Protein AF-A0A3C2ED26-F1 (afdb_monomer)

pLDDT: mean 73.92, std 21.31, range [21.86, 98.19]

Structure (mmCIF, N/CA/C/O backbone):
data_AF-A0A3C2ED26-F1
#
_entry.id   AF-A0A3C2ED26-F1
#
loop_
_atom_site.group_PDB
_atom_site.id
_atom_site.type_symbol
_atom_site.label_atom_id
_atom_site.label_alt_id
_atom_site.label_comp_id
_atom_site.label_asym_id
_atom_site.label_entity_id
_atom_site.label_seq_id
_atom_site.pdbx_PDB_ins_code
_atom_site.Cartn_x
_atom_site.Cartn_y
_atom_site.Cartn_z
_atom_site.occupancy
_atom_site.B_iso_or_equiv
_atom_site.auth_seq_id
_atom_site.auth_comp_id
_atom_site.auth_asym_id
_atom_site.auth_atom_id
_atom_site.pdbx_PDB_model_num
ATOM 1 N N . MET A 1 1 ? -32.376 10.620 25.857 1.00 79.06 1 MET A N 1
ATOM 2 C CA . MET A 1 1 ? -31.916 9.803 26.992 1.00 79.06 1 MET A CA 1
ATOM 3 C C . MET A 1 1 ? -33.120 9.172 27.647 1.00 79.06 1 MET A C 1
ATOM 5 O O . MET A 1 1 ? -34.203 9.745 27.589 1.00 79.06 1 MET A O 1
ATOM 9 N N . GLU A 1 2 ? -32.948 8.006 28.256 1.00 85.75 2 GLU A N 1
ATOM 10 C CA . GLU A 1 2 ? -34.010 7.330 29.004 1.00 85.75 2 GLU A CA 1
ATOM 11 C C . GLU A 1 2 ? -33.491 6.949 30.392 1.00 85.75 2 GLU A C 1
ATOM 13 O O . GLU A 1 2 ? -32.380 6.430 30.509 1.00 85.75 2 GLU A O 1
ATOM 18 N N . LEU A 1 3 ? -34.282 7.224 31.434 1.00 87.19 3 LEU A N 1
ATOM 19 C CA . LEU A 1 3 ? -33.998 6.784 32.798 1.00 87.19 3 LEU A CA 1
ATOM 20 C C . LEU A 1 3 ? -34.889 5.603 33.186 1.00 87.19 3 LEU A C 1
ATOM 22 O O . LEU A 1 3 ? -36.110 5.647 33.022 1.00 87.19 3 LEU A O 1
ATOM 26 N N . LEU A 1 4 ? -34.273 4.587 33.783 1.00 86.44 4 LEU A N 1
ATOM 27 C CA . LEU A 1 4 ? -34.936 3.441 34.396 1.00 86.44 4 LEU A CA 1
ATOM 28 C C . LEU A 1 4 ? -34.411 3.284 35.826 1.00 86.44 4 LEU A C 1
ATOM 30 O O . LEU A 1 4 ? -33.202 3.258 36.050 1.00 86.44 4 LEU A O 1
ATOM 34 N N . VAL A 1 5 ? -35.315 3.186 36.798 1.00 86.12 5 VAL A N 1
ATOM 35 C CA . VAL A 1 5 ? -34.969 2.981 38.208 1.00 86.12 5 VAL A CA 1
ATOM 36 C C . VAL A 1 5 ? -35.375 1.572 38.623 1.00 86.12 5 VAL A C 1
ATOM 38 O O . VAL A 1 5 ? -36.547 1.203 38.520 1.00 86.12 5 VAL A O 1
ATOM 41 N N . HIS A 1 6 ? -34.414 0.785 39.103 1.00 80.69 6 HIS A N 1
ATOM 42 C CA . HIS A 1 6 ? -34.619 -0.584 39.588 1.00 80.69 6 HIS A CA 1
ATOM 43 C C . HIS A 1 6 ? -34.542 -0.630 41.115 1.00 80.69 6 HIS A C 1
ATOM 45 O O . HIS A 1 6 ? -33.836 0.167 41.728 1.00 80.69 6 HIS A O 1
ATOM 51 N N . GLY A 1 7 ? -35.229 -1.594 41.732 1.00 73.12 7 GLY A N 1
ATOM 52 C CA . GLY A 1 7 ? -35.207 -1.765 43.188 1.00 73.12 7 GLY A CA 1
ATOM 53 C C . GLY A 1 7 ? -36.136 -0.806 43.936 1.00 73.12 7 GLY A C 1
ATOM 54 O O . GLY A 1 7 ? -35.997 -0.625 45.143 1.00 73.12 7 GLY A O 1
ATOM 55 N N . THR A 1 8 ? -37.095 -0.195 43.234 1.00 64.75 8 THR A N 1
ATOM 56 C CA . THR A 1 8 ? -38.159 0.593 43.871 1.00 64.75 8 THR A CA 1
ATOM 57 C C . THR A 1 8 ? -39.119 -0.333 44.621 1.00 64.75 8 THR A C 1
ATOM 59 O O . THR A 1 8 ? -39.186 -1.539 44.357 1.00 64.75 8 THR A O 1
ATOM 62 N N . LYS A 1 9 ? -39.953 0.227 45.505 1.00 60.31 9 LYS A N 1
ATOM 63 C CA . LYS A 1 9 ? -40.956 -0.538 46.277 1.00 60.31 9 LYS A CA 1
ATOM 64 C C . LYS A 1 9 ? -41.966 -1.293 45.390 1.00 60.31 9 LYS A C 1
ATOM 66 O O . LYS A 1 9 ? -42.620 -2.226 45.850 1.00 60.31 9 LYS A O 1
ATOM 71 N N . GLN A 1 10 ? -42.071 -0.913 44.113 1.00 56.66 10 GLN A N 1
ATOM 72 C CA . GLN A 1 10 ? -42.941 -1.513 43.093 1.00 56.66 10 GLN A CA 1
ATOM 73 C C . GLN A 1 10 ? -42.178 -2.371 42.057 1.00 56.66 10 GLN A C 1
ATOM 75 O O . GLN A 1 10 ? -42.795 -2.919 41.149 1.00 56.66 10 GLN A O 1
ATOM 80 N N . GLY A 1 11 ? -40.856 -2.536 42.195 1.00 62.28 11 GLY A N 1
ATOM 81 C CA . GLY A 1 11 ? -40.002 -3.291 41.271 1.00 62.28 11 GLY A CA 1
ATOM 82 C C . GLY A 1 11 ? -39.121 -2.378 40.419 1.00 62.28 11 GLY A C 1
ATOM 83 O O . GLY A 1 11 ? -37.964 -2.140 40.771 1.00 62.28 11 GLY A O 1
ATOM 84 N N . TYR A 1 12 ? -39.658 -1.875 39.305 1.00 61.28 12 TYR A N 1
ATOM 85 C CA . TYR A 1 12 ? -38.988 -0.905 38.431 1.00 61.28 12 TYR A CA 1
ATOM 86 C C . TYR A 1 12 ? -39.917 0.260 38.059 1.00 61.28 12 TYR A C 1
ATOM 88 O O . TYR A 1 12 ? -41.139 0.115 38.088 1.00 61.28 12 TYR A O 1
ATOM 96 N N . LYS A 1 13 ? -39.338 1.423 37.740 1.00 63.59 13 LYS A N 1
ATOM 97 C CA . LYS A 1 13 ? -40.044 2.626 37.260 1.00 63.59 13 LYS A CA 1
ATOM 98 C C . LYS A 1 13 ? -39.281 3.263 36.101 1.00 63.59 13 LYS A C 1
ATOM 100 O O . LYS A 1 13 ? -38.066 3.414 36.183 1.00 63.59 13 LYS A O 1
ATOM 105 N N . SER A 1 14 ? -39.997 3.641 35.050 1.00 58.62 14 SER A N 1
ATOM 106 C CA . SER A 1 14 ? -39.459 4.008 33.735 1.00 58.62 14 SER A CA 1
ATOM 107 C C . SER A 1 14 ? -39.860 5.422 33.298 1.00 58.62 14 SER A C 1
ATOM 109 O O . SER A 1 14 ? -40.992 5.860 33.505 1.00 58.62 14 SER A O 1
ATOM 111 N N . SER A 1 15 ? -38.921 6.104 32.641 1.00 55.31 15 SER A N 1
ATOM 112 C CA . SER A 1 15 ? -39.171 7.076 31.566 1.00 55.31 15 SER A CA 1
ATOM 113 C C . SER A 1 15 ? -40.107 8.248 31.899 1.00 55.31 15 SER A C 1
ATOM 115 O O . SER A 1 15 ? -40.948 8.620 31.085 1.00 55.31 15 SER A O 1
ATOM 117 N N . PHE A 1 16 ? -39.942 8.846 33.088 1.00 55.75 16 PHE A N 1
ATOM 118 C CA . PHE A 1 16 ? -40.611 10.076 33.570 1.00 55.75 16 PHE A CA 1
ATOM 119 C C . PHE A 1 16 ? -42.154 10.045 33.639 1.00 55.75 16 PHE A C 1
ATOM 121 O O . PHE A 1 16 ? -42.770 10.978 34.148 1.00 55.75 16 PHE A O 1
ATOM 128 N N . ILE A 1 17 ? -42.790 8.967 33.178 1.00 50.09 17 ILE A N 1
ATOM 129 C CA . ILE A 1 17 ? -44.240 8.772 33.148 1.00 50.09 17 ILE A CA 1
ATOM 130 C C . ILE A 1 17 ? -44.528 7.357 33.668 1.00 50.09 17 ILE A C 1
ATOM 132 O O . ILE A 1 17 ? -44.197 6.379 32.983 1.00 50.09 17 ILE A O 1
ATOM 136 N N . PRO A 1 18 ? -45.156 7.210 34.853 1.00 48.19 18 PRO A N 1
ATOM 137 C CA . PRO A 1 18 ? -45.509 5.905 35.397 1.00 48.19 18 PRO A CA 1
ATOM 138 C C . PRO A 1 18 ? -46.312 5.049 34.408 1.00 48.19 18 PRO A C 1
ATOM 140 O O . PRO A 1 18 ? -47.251 5.529 33.772 1.00 48.19 18 PRO A O 1
ATOM 143 N N . ASN A 1 19 ? -45.986 3.754 34.351 1.00 51.16 19 ASN A N 1
ATOM 144 C CA . ASN A 1 19 ? -46.595 2.731 33.483 1.00 51.16 19 ASN A CA 1
ATOM 145 C C . ASN A 1 19 ? -46.219 2.784 31.985 1.00 51.16 19 ASN A C 1
ATOM 147 O O . ASN A 1 19 ? -46.790 2.032 31.195 1.00 51.16 19 ASN A O 1
ATOM 151 N N . SER A 1 20 ? -45.239 3.599 31.582 1.00 59.41 20 SER A N 1
ATOM 152 C CA . SER A 1 20 ? -44.603 3.466 30.262 1.00 59.41 20 SER A CA 1
ATOM 153 C C . SER A 1 20 ? -43.689 2.227 30.210 1.00 59.41 20 SER A C 1
ATOM 155 O O . SER A 1 20 ? -42.958 1.948 31.160 1.00 59.41 20 SER A O 1
ATOM 157 N N . GLN A 1 21 ? -43.721 1.455 29.118 1.00 67.75 21 GLN A N 1
ATOM 158 C CA . GLN A 1 21 ? -42.779 0.340 28.916 1.00 67.75 21 GLN A CA 1
ATOM 159 C C . GLN A 1 21 ? -41.407 0.894 28.487 1.00 67.75 21 GLN A C 1
ATOM 161 O O . GLN A 1 21 ? -41.372 1.670 27.529 1.00 67.75 21 GLN A O 1
ATOM 166 N N . PRO A 1 22 ? -40.298 0.532 29.159 1.00 74.00 22 PRO A N 1
ATOM 167 C CA . PRO A 1 22 ? -38.971 1.039 28.814 1.00 74.00 22 PRO A CA 1
ATOM 168 C C . PRO A 1 22 ? -38.403 0.386 27.546 1.00 74.00 22 PRO A C 1
ATOM 170 O O . PRO A 1 22 ? -38.762 -0.741 27.197 1.00 74.00 22 PRO A O 1
ATOM 173 N N . THR A 1 23 ? -37.465 1.060 26.873 1.00 74.38 23 THR A N 1
ATOM 174 C CA . THR A 1 23 ? -36.788 0.514 25.676 1.00 74.38 23 THR A CA 1
ATOM 175 C C . THR A 1 23 ? -35.684 -0.496 26.004 1.00 74.38 23 THR A C 1
ATOM 177 O O . THR A 1 23 ? -35.205 -1.207 25.116 1.00 74.38 23 THR A O 1
ATOM 180 N N . PHE A 1 24 ? -35.295 -0.595 27.277 1.00 78.88 24 PHE A N 1
ATOM 181 C CA . PHE A 1 24 ? -34.310 -1.533 27.808 1.00 78.88 24 PHE A CA 1
ATOM 182 C C . PHE A 1 24 ? -34.762 -2.074 29.172 1.00 78.88 24 PHE A C 1
ATOM 184 O O . PHE A 1 24 ? -35.599 -1.478 29.844 1.00 78.88 24 PHE A O 1
ATOM 191 N N . SER A 1 25 ? -34.204 -3.204 29.609 1.00 75.50 25 SER A N 1
ATOM 192 C CA . SER A 1 25 ? -34.416 -3.695 30.973 1.00 75.50 25 SER A CA 1
ATOM 193 C C . SER A 1 25 ? -33.245 -4.564 31.419 1.00 75.50 25 SER A C 1
ATOM 195 O O . SER A 1 25 ? -32.959 -5.598 30.814 1.00 75.50 25 SER A O 1
ATOM 197 N N . LEU A 1 26 ? -32.552 -4.129 32.472 1.00 82.06 26 LEU A N 1
ATOM 198 C CA . LEU A 1 26 ? -31.507 -4.918 33.119 1.00 82.06 26 LEU A CA 1
ATOM 199 C C . LEU A 1 26 ? -32.127 -6.038 33.965 1.00 82.06 26 LEU A C 1
ATOM 201 O O . LEU A 1 26 ? -33.113 -5.826 34.674 1.00 82.06 26 LEU A O 1
ATOM 205 N N . GLY A 1 27 ? -31.525 -7.226 33.901 1.00 76.00 27 GLY A N 1
ATOM 206 C CA . GLY A 1 27 ? -31.921 -8.366 34.727 1.00 76.00 27 GLY A CA 1
ATOM 207 C C . GLY A 1 27 ? -31.607 -8.163 36.213 1.00 76.00 27 GLY A C 1
ATOM 208 O O . GLY A 1 27 ? -30.830 -7.287 36.589 1.00 76.00 27 GLY A O 1
ATOM 209 N N . ASP A 1 28 ? -32.191 -9.005 37.069 1.00 81.12 28 ASP A N 1
ATOM 210 C CA . ASP A 1 28 ? -31.906 -8.977 38.505 1.00 81.12 28 ASP A CA 1
ATOM 211 C C . ASP A 1 28 ? -30.434 -9.327 38.776 1.00 81.12 28 ASP A C 1
ATOM 213 O O . ASP A 1 28 ? -29.960 -10.415 38.439 1.00 81.12 28 ASP A O 1
ATOM 217 N N . ILE A 1 29 ? -29.718 -8.380 39.384 1.00 87.38 29 ILE A N 1
ATOM 218 C CA . ILE A 1 29 ? -28.292 -8.479 39.705 1.00 87.38 29 ILE A CA 1
ATOM 219 C C . ILE A 1 29 ? -28.041 -8.877 41.166 1.00 87.38 29 ILE A C 1
ATOM 221 O O . ILE A 1 29 ? -26.917 -8.790 41.646 1.00 87.38 29 ILE A O 1
ATOM 225 N N . ARG A 1 30 ? -29.055 -9.306 41.923 1.00 84.50 30 ARG A N 1
ATOM 226 C CA . ARG A 1 30 ? -28.852 -9.819 43.289 1.00 84.50 30 ARG A CA 1
ATOM 227 C C . ARG A 1 30 ? -28.331 -11.257 43.243 1.00 84.50 30 ARG A C 1
ATOM 229 O O . ARG A 1 30 ? -28.852 -12.084 42.501 1.00 84.50 30 ARG A O 1
ATOM 236 N N . ASN A 1 31 ? -27.331 -11.578 44.066 1.00 84.50 31 ASN A N 1
ATOM 237 C CA . ASN A 1 31 ? -26.823 -12.953 44.199 1.00 84.50 31 ASN A CA 1
ATOM 238 C C . ASN A 1 31 ? -27.586 -13.797 45.250 1.00 84.50 31 ASN A C 1
ATOM 240 O O . ASN A 1 31 ? -27.340 -14.994 45.364 1.00 84.50 31 ASN A O 1
ATOM 244 N N . GLY A 1 32 ? -28.509 -13.186 46.005 1.00 79.56 32 GLY A N 1
ATOM 245 C CA . GLY A 1 32 ? -29.297 -13.836 47.062 1.00 79.56 32 GLY A CA 1
ATOM 246 C C . GLY A 1 32 ? -28.623 -13.899 48.441 1.00 79.56 32 GLY A C 1
ATOM 247 O O . GLY A 1 32 ? -29.218 -14.430 49.375 1.00 79.56 32 GLY A O 1
ATOM 248 N N . VAL A 1 33 ? -27.412 -13.356 48.596 1.00 84.00 33 VAL A N 1
ATOM 249 C CA . VAL A 1 33 ? -26.673 -13.328 49.866 1.00 84.00 33 VAL A CA 1
ATOM 250 C C . VAL A 1 33 ? -27.074 -12.102 50.689 1.00 84.00 33 VAL A C 1
ATOM 252 O O . VAL A 1 33 ? -26.846 -10.964 50.282 1.00 84.00 33 VAL A O 1
ATOM 255 N N . ASN A 1 34 ? -27.599 -12.329 51.895 1.00 84.25 34 ASN A N 1
ATOM 256 C CA . ASN A 1 34 ? -27.733 -11.276 52.902 1.00 84.25 34 ASN A CA 1
ATOM 257 C C . ASN A 1 34 ? -26.369 -11.025 53.564 1.00 84.25 34 ASN A C 1
ATOM 259 O O . ASN A 1 34 ? -25.867 -11.868 54.306 1.00 84.25 34 ASN A O 1
ATOM 263 N N . ASN A 1 35 ? -25.774 -9.862 53.304 1.00 86.00 35 ASN A N 1
ATOM 264 C CA . ASN A 1 35 ? -24.544 -9.394 53.944 1.00 86.00 35 ASN A CA 1
ATOM 265 C C . ASN A 1 35 ? -24.679 -7.893 54.226 1.00 86.00 35 ASN A C 1
ATOM 267 O O . ASN A 1 35 ? -25.059 -7.118 53.350 1.00 86.00 35 ASN A O 1
ATOM 271 N N . GLU A 1 36 ? -24.385 -7.485 55.459 1.00 88.56 36 GLU A N 1
ATOM 272 C CA . GLU A 1 36 ? -24.580 -6.106 55.918 1.00 88.56 36 GLU A CA 1
ATOM 273 C C . GLU A 1 36 ? -23.377 -5.196 55.639 1.00 88.56 36 GLU A C 1
ATOM 275 O O . GLU A 1 36 ? -23.533 -3.982 55.528 1.00 88.56 36 GLU A O 1
ATOM 280 N N . ASN A 1 37 ? -22.178 -5.764 55.487 1.00 92.62 37 ASN A N 1
ATOM 281 C CA . ASN A 1 37 ? -20.938 -4.995 55.341 1.00 92.62 37 ASN A CA 1
ATOM 282 C C . ASN A 1 37 ? -20.910 -4.063 54.103 1.00 92.62 37 ASN A C 1
ATOM 284 O O . ASN A 1 37 ? -20.360 -2.966 54.217 1.00 92.62 37 ASN A O 1
ATOM 288 N N . PRO A 1 38 ? -21.505 -4.416 52.940 1.00 93.06 38 PRO A N 1
ATOM 289 C CA . PRO A 1 38 ? -21.563 -3.522 51.781 1.00 93.06 38 PRO A CA 1
ATOM 290 C C . PRO A 1 38 ? -22.686 -2.470 51.827 1.00 93.06 38 PRO A C 1
ATOM 292 O O . PRO A 1 38 ? -22.859 -1.746 50.849 1.00 93.06 38 PRO A O 1
ATOM 295 N N . LEU A 1 39 ? -23.480 -2.367 52.901 1.00 92.75 39 LEU A N 1
ATOM 296 C CA . LEU A 1 39 ? -24.595 -1.411 52.968 1.00 92.75 39 LEU A CA 1
ATOM 297 C C . LEU A 1 39 ? -24.122 0.050 52.865 1.00 92.75 39 LEU A C 1
ATOM 299 O O . LEU A 1 39 ? -23.094 0.443 53.420 1.00 92.75 39 LEU A O 1
ATOM 303 N N . GLY A 1 40 ? -24.878 0.857 52.119 1.00 91.38 40 GLY A N 1
ATOM 304 C CA . GLY A 1 40 ? -24.527 2.239 51.783 1.00 91.38 40 GLY A CA 1
ATOM 305 C C . GLY A 1 40 ? -23.364 2.369 50.791 1.00 91.38 40 GLY A C 1
ATOM 306 O O . GLY A 1 40 ? -23.010 3.483 50.407 1.00 91.38 40 GLY A O 1
ATOM 307 N N . LYS A 1 41 ? -22.751 1.260 50.351 1.00 95.56 41 LYS A N 1
ATOM 308 C CA . LYS A 1 41 ? -21.740 1.266 49.286 1.00 95.56 41 LYS A CA 1
ATOM 309 C C . LYS A 1 41 ? -22.414 1.215 47.920 1.00 95.56 41 LYS A C 1
ATOM 311 O O . LYS A 1 41 ? -23.572 0.819 47.793 1.00 95.56 41 LYS A O 1
ATOM 316 N N . SER A 1 42 ? -21.690 1.652 46.894 1.00 95.62 42 SER A N 1
ATOM 317 C CA . SER A 1 42 ? -22.198 1.729 45.524 1.00 95.62 42 SER A CA 1
ATOM 318 C C . SER A 1 42 ? -21.279 1.015 44.538 1.00 95.62 42 SER A C 1
ATOM 320 O O . SER A 1 42 ? -20.085 0.870 44.789 1.00 95.62 42 SER A O 1
ATOM 322 N N . ALA A 1 43 ? -21.853 0.594 43.416 1.00 97.12 43 ALA A N 1
ATOM 323 C CA . ALA A 1 43 ? -21.152 0.054 42.258 1.00 97.12 43 ALA A CA 1
ATOM 324 C C . ALA A 1 43 ? -21.674 0.755 41.001 1.00 97.12 43 ALA A C 1
ATOM 326 O O . ALA A 1 43 ? -22.885 0.914 40.845 1.00 97.12 43 ALA A O 1
ATOM 327 N N . TYR A 1 44 ? -20.781 1.155 40.102 1.00 98.19 44 TYR A N 1
ATOM 328 C CA . TYR A 1 44 ? -21.161 1.628 38.771 1.00 98.19 44 TYR A CA 1
ATOM 329 C C . TYR A 1 44 ? -21.149 0.458 37.792 1.00 98.19 44 TYR A C 1
ATOM 331 O O . TYR A 1 44 ? -20.669 -0.629 38.115 1.00 98.19 44 TYR A O 1
ATOM 339 N N . SER A 1 45 ? -21.683 0.651 36.591 1.00 96.75 45 SER A N 1
ATOM 340 C CA . SER A 1 45 ? -21.669 -0.382 35.562 1.00 96.75 45 SER A CA 1
ATOM 341 C C . SER A 1 45 ? -22.042 0.124 34.177 1.00 96.75 45 SER A C 1
ATOM 343 O O . SER A 1 45 ? -22.666 1.179 34.042 1.00 96.75 45 SER A O 1
ATOM 345 N N . ILE A 1 46 ? -21.716 -0.691 33.174 1.00 95.62 46 ILE A N 1
ATOM 346 C CA . ILE A 1 46 ? -22.208 -0.572 31.798 1.00 95.62 46 ILE A CA 1
ATOM 347 C C . ILE A 1 46 ? -22.767 -1.901 31.285 1.00 95.62 46 ILE A C 1
ATOM 349 O O . ILE A 1 46 ? -22.231 -2.970 31.581 1.00 95.62 46 ILE A O 1
ATOM 353 N N . ALA A 1 47 ? -23.820 -1.819 30.479 1.00 93.75 47 ALA A N 1
ATOM 354 C CA . ALA A 1 47 ? -24.340 -2.890 29.631 1.00 93.75 47 ALA A CA 1
ATOM 355 C C . ALA A 1 47 ? -24.710 -2.311 28.255 1.00 93.75 47 ALA A C 1
ATOM 357 O O . ALA A 1 47 ? -24.949 -1.108 28.140 1.00 93.75 47 ALA A O 1
ATOM 358 N N . PHE A 1 48 ? -24.799 -3.143 27.217 1.00 91.19 48 PHE A N 1
ATOM 359 C CA . PHE A 1 48 ? -25.175 -2.709 25.869 1.00 91.19 48 PHE A CA 1
ATOM 360 C C . PHE A 1 48 ? -26.519 -3.307 25.457 1.00 91.19 48 PHE A C 1
ATOM 362 O O . PHE A 1 48 ? -26.699 -4.526 25.460 1.00 91.19 48 PHE A O 1
ATOM 369 N N . PHE A 1 49 ? -27.453 -2.443 25.068 1.00 85.06 49 PHE A N 1
ATOM 370 C CA . PHE A 1 49 ? -28.814 -2.798 24.661 1.00 85.06 49 PHE A CA 1
ATOM 371 C C . PHE A 1 49 ? -29.181 -2.051 23.381 1.00 85.06 49 PHE A C 1
ATOM 373 O O . PHE A 1 49 ? -28.903 -0.863 23.270 1.00 85.06 49 PHE A O 1
ATOM 380 N N . ASN A 1 50 ? -29.837 -2.731 22.435 1.00 79.00 50 ASN A N 1
ATOM 381 C CA . ASN A 1 50 ? -30.546 -2.120 21.299 1.00 79.00 50 ASN A CA 1
ATOM 382 C C . ASN A 1 50 ? -29.766 -1.033 20.520 1.00 79.00 50 ASN A C 1
ATOM 384 O O . ASN A 1 50 ? -30.347 -0.045 20.079 1.00 79.00 50 ASN A O 1
ATOM 388 N N . GLY A 1 51 ? -28.449 -1.205 20.344 1.00 78.56 51 GLY A N 1
ATOM 389 C CA . GLY A 1 51 ? -27.603 -0.210 19.673 1.00 78.56 51 GLY A CA 1
ATOM 390 C C . GLY A 1 51 ? -27.313 1.034 20.524 1.00 78.56 51 GLY A C 1
ATOM 391 O O . GLY A 1 51 ? -27.249 2.142 19.997 1.00 78.56 51 GLY A O 1
ATOM 392 N N . GLY A 1 52 ? -27.146 0.870 21.837 1.00 87.25 52 GLY A N 1
ATOM 393 C CA . GLY A 1 52 ? -26.760 1.916 22.785 1.00 87.25 52 GLY A CA 1
ATOM 394 C C . GLY A 1 52 ? -26.209 1.346 24.096 1.00 87.25 52 GLY A C 1
ATOM 395 O O . GLY A 1 52 ? -26.075 0.130 24.257 1.00 87.25 52 GLY A O 1
ATOM 396 N N . ILE A 1 53 ? -25.866 2.235 25.027 1.00 91.44 53 ILE A N 1
ATOM 397 C CA . ILE A 1 53 ? -25.233 1.907 26.313 1.00 91.44 53 ILE A CA 1
ATOM 398 C C . ILE A 1 53 ? -26.199 2.236 27.448 1.00 91.44 53 ILE A C 1
ATOM 400 O O . ILE A 1 53 ? -26.789 3.314 27.469 1.00 91.44 53 ILE A O 1
ATOM 404 N N . VAL A 1 54 ? -26.309 1.324 28.410 1.00 93.56 54 VAL A N 1
ATOM 405 C CA . VAL A 1 54 ? -26.973 1.530 29.698 1.00 93.56 54 VAL A CA 1
ATOM 406 C C . VAL A 1 54 ? -25.897 1.709 30.767 1.00 93.56 54 VAL A C 1
ATOM 408 O O . VAL A 1 54 ? -25.204 0.754 31.114 1.00 93.56 54 VAL A O 1
ATOM 411 N N . TYR A 1 55 ? -25.766 2.920 31.300 1.00 96.00 55 TYR A N 1
ATOM 412 C CA . TYR A 1 55 ? -24.893 3.253 32.426 1.00 96.00 55 TYR A CA 1
ATOM 413 C C . TYR A 1 55 ? -25.693 3.176 33.724 1.00 96.00 55 TYR A C 1
ATOM 415 O O . TYR A 1 55 ? -26.719 3.839 33.830 1.00 96.00 55 TYR A O 1
ATOM 423 N N . THR A 1 56 ? -25.271 2.386 34.713 1.00 96.19 56 THR A N 1
ATOM 424 C CA . THR A 1 56 ? -26.068 2.187 35.943 1.00 96.19 56 THR A CA 1
ATOM 425 C C . THR A 1 56 ? -25.244 2.330 37.210 1.00 96.19 56 THR A C 1
ATOM 427 O O . THR A 1 56 ? -24.214 1.668 37.350 1.00 96.19 56 THR A O 1
ATOM 430 N N . LYS A 1 57 ? -25.729 3.140 38.160 1.00 97.12 57 LYS A N 1
ATOM 431 C CA . LYS A 1 57 ? -25.219 3.199 39.536 1.00 97.12 57 LYS A CA 1
ATOM 432 C C . LYS A 1 57 ? -26.162 2.438 40.465 1.00 97.12 57 LYS A C 1
ATOM 434 O O . LYS A 1 57 ? -27.307 2.843 40.659 1.00 97.12 57 LYS A O 1
ATOM 439 N N . TYR A 1 58 ? -25.652 1.366 41.059 1.00 95.06 58 TYR A N 1
ATOM 440 C CA . TYR A 1 58 ? -26.270 0.622 42.152 1.00 95.06 58 TYR A CA 1
ATOM 441 C C . TYR A 1 58 ? -25.834 1.202 43.497 1.00 95.06 58 TYR A C 1
ATOM 443 O O . TYR A 1 58 ? -24.649 1.476 43.684 1.00 95.06 58 TYR A O 1
ATOM 451 N N . THR A 1 59 ? -26.746 1.284 44.463 1.00 94.88 59 THR A N 1
ATOM 452 C CA . THR A 1 59 ? -26.437 1.534 45.879 1.00 94.88 59 THR A CA 1
ATOM 453 C C . THR A 1 59 ? -27.059 0.431 46.730 1.00 94.88 59 THR A C 1
ATOM 455 O O . THR A 1 59 ? -28.249 0.142 46.602 1.00 94.88 59 THR A O 1
ATOM 458 N N . ILE A 1 60 ? -26.251 -0.215 47.574 1.00 93.38 60 ILE A N 1
ATOM 459 C CA . ILE A 1 60 ? -26.649 -1.380 48.372 1.00 93.38 60 ILE A CA 1
ATOM 460 C C . ILE A 1 60 ? -27.412 -0.935 49.626 1.00 93.38 60 ILE A C 1
ATOM 462 O O . ILE A 1 60 ? -26.940 -0.097 50.394 1.00 93.38 60 ILE A O 1
ATOM 466 N N . ILE A 1 61 ? -28.586 -1.524 49.843 1.00 90.06 61 ILE A N 1
ATOM 467 C CA . ILE A 1 61 ? -29.584 -1.133 50.855 1.00 90.06 61 ILE A CA 1
ATOM 468 C C . ILE A 1 61 ? -30.317 -2.373 51.394 1.00 90.06 61 ILE A C 1
ATOM 470 O O . ILE A 1 61 ? -30.160 -3.468 50.853 1.00 90.06 61 ILE A O 1
ATOM 474 N N . ARG A 1 62 ? -31.150 -2.220 52.430 1.00 86.12 62 ARG A N 1
ATOM 475 C CA . ARG A 1 62 ? -32.133 -3.241 52.842 1.00 86.12 62 ARG A CA 1
ATOM 476 C C . ARG A 1 62 ? -33.553 -2.855 52.444 1.00 86.12 62 ARG A C 1
ATOM 478 O O . ARG A 1 62 ? -33.932 -1.689 52.555 1.00 86.12 62 ARG A O 1
ATOM 485 N N . ASP A 1 63 ? -34.350 -3.856 52.085 1.00 76.69 63 ASP A N 1
ATOM 486 C CA . ASP A 1 63 ? -35.812 -3.761 52.032 1.00 76.69 63 ASP A CA 1
ATOM 487 C C . ASP A 1 63 ? -36.390 -4.311 53.348 1.00 76.69 63 ASP A C 1
ATOM 489 O O . ASP A 1 63 ? -36.354 -5.516 53.607 1.00 76.69 63 ASP A O 1
ATOM 493 N N . THR A 1 64 ? -36.899 -3.425 54.207 1.00 71.12 64 THR A N 1
ATOM 494 C CA . THR A 1 64 ? -37.438 -3.803 55.527 1.00 71.12 64 THR A CA 1
ATOM 495 C C . THR A 1 64 ? -38.770 -4.545 55.432 1.00 71.12 64 THR A C 1
ATOM 497 O O . THR A 1 64 ? -39.068 -5.377 56.289 1.00 71.12 64 THR A O 1
ATOM 500 N N . LEU A 1 65 ? -39.538 -4.323 54.360 1.00 65.50 65 LEU A N 1
ATOM 501 C CA . LEU A 1 65 ? -40.826 -4.976 54.119 1.00 65.50 65 LEU A CA 1
ATOM 502 C C . LEU A 1 65 ? -40.645 -6.395 53.563 1.00 65.50 65 LEU A C 1
ATOM 504 O O . LEU A 1 65 ? -41.482 -7.265 53.802 1.00 65.50 65 LEU A O 1
ATOM 508 N N . ARG A 1 66 ? -39.528 -6.666 52.878 1.00 63.44 66 ARG A N 1
ATOM 509 C CA . ARG A 1 66 ? -39.130 -8.012 52.424 1.00 63.44 66 ARG A CA 1
ATOM 510 C C . ARG A 1 66 ? -38.125 -8.661 53.377 1.00 63.44 66 ARG A C 1
ATOM 512 O O . ARG A 1 66 ? -37.048 -9.093 52.974 1.00 63.44 66 ARG A O 1
ATOM 519 N N . ALA A 1 67 ? -38.517 -8.750 54.650 1.00 67.44 67 ALA A N 1
ATOM 520 C CA . ALA A 1 67 ? -37.792 -9.452 55.715 1.00 67.44 67 ALA A CA 1
ATOM 521 C C . ALA A 1 67 ? -36.325 -8.999 55.905 1.00 67.44 67 ALA A C 1
ATOM 523 O O . ALA A 1 67 ? -35.446 -9.823 56.151 1.00 67.44 67 ALA A O 1
ATOM 524 N N . TYR A 1 68 ? -36.067 -7.688 55.798 1.00 74.88 68 TYR A N 1
ATOM 525 C CA . TYR A 1 68 ? -34.737 -7.067 55.930 1.00 74.88 68 TYR A CA 1
ATOM 526 C C . TYR A 1 68 ? -33.676 -7.592 54.943 1.00 74.88 68 TYR A C 1
ATOM 528 O O . TYR A 1 68 ? -32.476 -7.445 55.188 1.00 74.88 68 TYR A O 1
ATOM 536 N N . ALA A 1 69 ? -34.097 -8.183 53.819 1.00 78.31 69 ALA A N 1
ATOM 537 C CA . ALA A 1 69 ? -33.187 -8.720 52.815 1.00 78.31 69 ALA A CA 1
ATOM 538 C C . ALA A 1 69 ? -32.275 -7.632 52.222 1.00 78.31 69 ALA A C 1
ATOM 540 O O . ALA A 1 69 ? -32.714 -6.508 51.948 1.00 78.31 69 ALA A O 1
ATOM 541 N N . THR A 1 70 ? -31.009 -7.982 51.978 1.00 84.88 70 THR A N 1
ATOM 542 C CA . THR A 1 70 ? -30.079 -7.102 51.269 1.00 84.88 70 THR A CA 1
ATOM 543 C C . THR A 1 70 ? -30.488 -7.007 49.799 1.00 84.88 70 THR A C 1
ATOM 545 O O . THR A 1 70 ? -30.756 -8.003 49.124 1.00 84.88 70 THR A O 1
ATOM 548 N N . GLY A 1 71 ? -30.535 -5.784 49.288 1.00 85.12 71 GLY A N 1
ATOM 549 C CA . GLY A 1 71 ? -30.880 -5.466 47.914 1.00 85.12 71 GLY A CA 1
ATOM 550 C C . GLY A 1 71 ? -30.106 -4.252 47.421 1.00 85.12 71 GLY A C 1
ATOM 551 O O . GLY A 1 71 ? -29.064 -3.881 47.961 1.00 85.12 71 GLY A O 1
ATOM 552 N N . ASN A 1 72 ? -30.621 -3.628 46.371 1.00 88.50 72 ASN A N 1
ATOM 553 C CA . ASN A 1 72 ? -30.081 -2.396 45.821 1.00 88.50 72 ASN A CA 1
ATOM 554 C C . ASN A 1 72 ? -31.221 -1.502 45.326 1.00 88.50 72 ASN A C 1
ATOM 556 O O . ASN A 1 72 ? -32.277 -2.005 44.948 1.00 88.50 72 ASN A O 1
ATOM 560 N N . ILE A 1 73 ? -30.974 -0.195 45.324 1.00 89.12 73 ILE A N 1
ATOM 561 C CA . ILE A 1 73 ? -31.635 0.758 44.430 1.00 89.12 73 ILE A CA 1
ATOM 562 C C . ILE A 1 73 ? -30.653 1.025 43.285 1.00 89.12 73 ILE A C 1
ATOM 564 O O . ILE A 1 73 ? -29.444 1.110 43.524 1.00 89.12 73 ILE A O 1
ATOM 568 N N . ALA A 1 74 ? -31.138 1.125 42.050 1.00 91.56 74 ALA A N 1
ATOM 569 C CA . ALA A 1 74 ? -30.292 1.372 40.888 1.00 91.56 74 ALA A CA 1
ATOM 570 C C . ALA A 1 74 ? -30.876 2.456 39.989 1.00 91.56 74 ALA A C 1
ATOM 572 O O . ALA A 1 74 ? -32.048 2.382 39.623 1.00 91.56 74 ALA A O 1
ATOM 573 N N . PHE A 1 75 ? -30.041 3.413 39.595 1.00 93.19 75 PHE A N 1
ATOM 574 C CA . PHE A 1 75 ? -30.373 4.436 38.607 1.00 93.19 75 PHE A CA 1
ATOM 575 C C . PHE A 1 75 ? -29.643 4.110 37.310 1.00 93.19 75 PHE A C 1
ATOM 577 O O . PHE A 1 75 ? -28.412 4.048 37.309 1.00 93.19 75 PHE A O 1
ATOM 584 N N . SER A 1 76 ? -30.400 3.892 36.236 1.00 93.25 76 SER A N 1
ATOM 585 C CA . SER A 1 76 ? -29.903 3.471 34.926 1.00 93.25 76 SER A CA 1
ATOM 586 C C . SER A 1 76 ? -30.199 4.540 33.875 1.00 93.25 76 SER A C 1
ATOM 588 O O . SER A 1 76 ? -31.356 4.908 33.681 1.00 93.25 76 SER A O 1
ATOM 590 N N . LEU A 1 77 ? -29.167 5.003 33.174 1.00 93.00 77 LEU A N 1
ATOM 591 C CA . LEU A 1 77 ? -29.224 5.951 32.062 1.00 93.00 77 LEU A CA 1
ATOM 592 C C . LEU A 1 77 ? -28.931 5.225 30.747 1.00 93.00 77 LEU A C 1
ATOM 594 O O . LEU A 1 77 ? -27.824 4.719 30.561 1.00 93.00 77 LEU A O 1
ATOM 598 N N . PHE A 1 78 ? -29.881 5.228 29.814 1.00 91.62 78 PHE A N 1
ATOM 599 C CA . PHE A 1 78 ? -29.661 4.763 28.447 1.00 91.62 78 PHE A CA 1
ATOM 600 C C . PHE A 1 78 ? -29.361 5.919 27.485 1.00 91.62 78 PHE A C 1
ATOM 602 O O . PHE A 1 78 ? -30.108 6.903 27.409 1.00 91.62 78 PHE A O 1
ATOM 609 N N . LEU A 1 79 ? -28.281 5.751 26.716 1.00 90.06 79 LEU A N 1
ATOM 610 C CA . LEU A 1 79 ? -27.878 6.613 25.606 1.00 90.06 79 LEU A CA 1
ATOM 611 C C . LEU A 1 79 ? -27.724 5.769 24.322 1.00 90.06 79 LEU A C 1
ATOM 613 O O . LEU A 1 79 ? -26.926 4.824 24.312 1.00 90.06 79 LEU A O 1
ATOM 617 N N . PRO A 1 80 ? -28.439 6.098 23.226 1.00 88.00 80 PRO A N 1
ATOM 618 C CA . PRO A 1 80 ? -28.212 5.502 21.906 1.00 88.00 80 PRO A CA 1
ATOM 619 C C . PRO A 1 80 ? -26.755 5.649 21.447 1.00 88.00 80 PRO A C 1
ATOM 621 O O . PRO A 1 80 ? -26.100 6.635 21.780 1.00 88.00 80 PRO A O 1
ATOM 624 N N . ALA A 1 81 ? -26.237 4.720 20.636 1.00 82.81 81 ALA A N 1
ATOM 625 C CA . ALA A 1 81 ? -24.816 4.700 20.266 1.00 82.81 81 ALA A CA 1
ATOM 626 C C . ALA A 1 81 ? -24.324 5.995 19.590 1.00 82.81 81 ALA A C 1
ATOM 628 O O . ALA A 1 81 ? -23.152 6.331 19.735 1.00 82.81 81 ALA A O 1
ATOM 629 N N . ASN A 1 82 ? -25.199 6.746 18.909 1.00 84.19 82 ASN A N 1
ATOM 630 C CA . ASN A 1 82 ? -24.889 8.033 18.274 1.00 84.19 82 ASN A CA 1
ATOM 631 C C . ASN A 1 82 ? -25.054 9.271 19.186 1.00 84.19 82 ASN A C 1
ATOM 633 O O . ASN A 1 82 ? -24.861 10.388 18.706 1.00 84.19 82 ASN A O 1
ATOM 637 N N . ARG A 1 83 ? -25.408 9.106 20.468 1.00 88.31 83 ARG A N 1
ATOM 638 C CA . ARG A 1 83 ? -25.609 10.193 21.444 1.00 88.31 83 ARG A CA 1
ATOM 639 C C . ARG A 1 83 ? -24.616 10.101 22.602 1.00 88.31 83 ARG A C 1
ATOM 641 O O . ARG A 1 83 ? -24.291 9.013 23.071 1.00 88.31 83 ARG A O 1
ATOM 648 N N . GLU A 1 84 ? -24.158 11.249 23.085 1.00 90.62 84 GLU A N 1
ATOM 649 C CA . GLU A 1 84 ? -23.397 11.385 24.334 1.00 90.62 84 GLU A CA 1
ATOM 650 C C . GLU A 1 84 ? -23.882 12.606 25.131 1.00 90.62 84 GLU A C 1
ATOM 652 O O . GLU A 1 84 ? -24.582 13.456 24.583 1.00 90.62 84 GLU A O 1
ATOM 657 N N . LEU A 1 85 ? -23.538 12.701 26.420 1.00 93.06 85 LEU A N 1
ATOM 658 C CA . LEU A 1 85 ? -23.756 13.927 27.201 1.00 93.06 85 LEU A CA 1
ATOM 659 C C . LEU A 1 85 ? -22.653 14.960 26.917 1.00 93.06 85 LEU A C 1
ATOM 661 O O . LEU A 1 85 ? -21.568 14.599 26.451 1.00 93.06 85 LEU A O 1
ATOM 665 N N . GLY A 1 86 ? -22.922 16.233 27.219 1.00 89.62 86 GLY A N 1
ATOM 666 C CA . GLY A 1 86 ? -21.994 17.363 27.059 1.00 89.62 86 GLY A CA 1
ATOM 667 C C . GLY A 1 86 ? -20.590 17.087 27.615 1.00 89.62 86 GLY A C 1
ATOM 668 O O . GLY A 1 86 ? -19.615 17.044 26.864 1.00 89.62 86 GLY A O 1
ATOM 669 N N . GLY A 1 87 ? -20.510 16.830 28.921 1.00 91.12 87 GLY A N 1
ATOM 670 C CA . GLY A 1 87 ? -19.318 16.408 29.662 1.00 91.12 87 GLY A CA 1
ATOM 671 C C . GLY A 1 87 ? -19.097 14.889 29.714 1.00 91.12 87 GLY A C 1
ATOM 672 O O . GLY A 1 87 ? -18.378 14.410 30.590 1.00 91.12 87 GLY A O 1
ATOM 673 N N . LYS A 1 88 ? -19.709 14.120 28.800 1.00 91.69 88 LYS A N 1
ATOM 674 C CA . LYS A 1 88 ? -19.468 12.677 28.589 1.00 91.69 88 LYS A CA 1
ATOM 675 C C . LYS A 1 88 ? -19.515 11.849 29.890 1.00 91.69 88 LYS A C 1
ATOM 677 O O . LYS A 1 88 ? -20.498 11.937 30.620 1.00 91.69 88 LYS A O 1
ATOM 682 N N . GLY A 1 89 ? -18.500 11.034 30.185 1.00 93.31 89 GLY A N 1
ATOM 683 C CA . GLY A 1 89 ? -18.412 10.170 31.362 1.00 93.31 89 GLY A CA 1
ATOM 684 C C . GLY A 1 89 ? -18.425 10.928 32.692 1.00 93.31 89 GLY A C 1
ATOM 685 O O . GLY A 1 89 ? -18.952 10.411 33.678 1.00 93.31 89 GLY A O 1
ATOM 686 N N . ALA A 1 90 ? -17.932 12.172 32.721 1.00 96.62 90 ALA A N 1
ATOM 687 C CA . ALA A 1 90 ? -18.028 13.038 33.896 1.00 96.62 90 ALA A CA 1
ATOM 688 C C . ALA A 1 90 ? -19.479 13.473 34.154 1.00 96.62 90 ALA A C 1
ATOM 690 O O . ALA A 1 90 ? -19.943 13.394 35.292 1.00 96.62 90 ALA A O 1
ATOM 691 N N . ASP A 1 91 ? -20.224 13.833 33.104 1.00 96.81 91 ASP A N 1
ATOM 692 C CA . ASP A 1 91 ? -21.659 14.131 33.197 1.00 96.81 91 ASP A CA 1
ATOM 693 C C . ASP A 1 91 ? -22.477 12.885 33.550 1.00 96.81 91 ASP A C 1
ATOM 695 O O . ASP A 1 91 ? -23.336 12.954 34.424 1.00 96.81 91 ASP A O 1
ATOM 699 N N . VAL A 1 92 ? -22.183 11.731 32.938 1.00 97.00 92 VAL A N 1
ATOM 700 C CA . VAL A 1 92 ? -22.836 10.448 33.258 1.00 97.00 92 VAL A CA 1
ATOM 701 C C . VAL A 1 92 ? -22.638 10.100 34.733 1.00 97.00 92 VAL A C 1
ATOM 703 O O . VAL A 1 92 ? -23.609 9.778 35.420 1.00 97.00 92 VAL A O 1
ATOM 706 N N . LYS A 1 93 ? -21.405 10.206 35.250 1.00 97.38 93 LYS A N 1
ATOM 707 C CA . LYS A 1 93 ? -21.124 10.002 36.675 1.00 97.38 93 LYS A CA 1
ATOM 708 C C . LYS A 1 93 ? -21.877 11.015 37.534 1.00 97.38 93 LYS A C 1
ATOM 710 O O . LYS A 1 93 ? -22.568 10.609 38.458 1.00 97.38 93 LYS A O 1
ATOM 715 N N . SER A 1 94 ? -21.776 12.304 37.209 1.00 97.44 94 SER A N 1
ATOM 716 C CA . SER A 1 94 ? -22.391 13.422 37.938 1.00 97.44 94 SER A CA 1
ATOM 717 C C . SER A 1 94 ? -23.915 13.283 38.047 1.00 97.44 94 SER A C 1
ATOM 719 O O . SER A 1 94 ? -24.471 13.397 39.140 1.00 97.44 94 SER A O 1
ATOM 721 N N . LEU A 1 95 ? -24.587 12.944 36.943 1.00 96.44 95 LEU A N 1
ATOM 722 C CA . LEU A 1 95 ? -26.026 12.694 36.886 1.00 96.44 95 LEU A CA 1
ATOM 723 C C . LEU A 1 95 ? -26.418 11.491 37.756 1.00 96.44 95 LEU A C 1
ATOM 725 O O . LEU A 1 95 ? -27.290 11.606 38.618 1.00 96.44 95 LEU A O 1
ATOM 729 N N . LEU A 1 96 ? -25.747 10.347 37.585 1.00 96.94 96 LEU A N 1
ATOM 730 C CA . LEU A 1 96 ? -26.011 9.149 38.387 1.00 96.94 96 LEU A CA 1
ATOM 731 C C . LEU A 1 96 ? -25.695 9.361 39.878 1.00 96.94 96 LEU A C 1
ATOM 733 O O . LEU A 1 96 ? -26.408 8.830 40.732 1.00 96.94 96 LEU A O 1
ATOM 737 N N . ASP A 1 97 ? -24.672 10.155 40.204 1.00 97.06 97 ASP A N 1
ATOM 738 C CA . ASP A 1 97 ? -24.342 10.557 41.571 1.00 97.06 97 ASP A CA 1
ATOM 739 C C . ASP A 1 97 ? -25.451 11.408 42.190 1.00 97.06 97 ASP A C 1
ATOM 741 O O . ASP A 1 97 ? -25.917 11.058 43.273 1.00 97.06 97 ASP A O 1
ATOM 745 N N . LYS A 1 98 ? -25.922 12.462 41.507 1.00 96.50 98 LYS A N 1
ATOM 746 C CA . LYS A 1 98 ? -27.017 13.321 41.989 1.00 96.50 98 LYS A CA 1
ATOM 747 C C . LYS A 1 98 ? -28.322 12.549 42.192 1.00 96.50 98 LYS A C 1
ATOM 749 O O . LYS A 1 98 ? -28.908 12.645 43.267 1.00 96.50 98 LYS A O 1
ATOM 754 N N . LEU A 1 99 ? -28.751 11.763 41.199 1.00 94.12 99 LEU A N 1
ATOM 755 C CA . LEU A 1 99 ? -29.992 10.975 41.256 1.00 94.12 99 LEU A CA 1
ATOM 756 C C . LEU A 1 99 ? -29.979 9.982 42.430 1.00 94.12 99 LEU A C 1
ATOM 758 O O . LEU A 1 99 ? -30.916 9.931 43.226 1.00 94.12 99 LEU A O 1
ATOM 762 N N . SER A 1 100 ? -28.879 9.231 42.565 1.00 94.38 100 SER A N 1
ATOM 763 C CA . SER A 1 100 ? -28.651 8.302 43.676 1.00 94.38 100 SER A CA 1
ATOM 764 C C . SER A 1 100 ? -28.606 9.033 45.018 1.00 94.38 100 SER A C 1
ATOM 766 O O . SER A 1 100 ? -29.275 8.612 45.958 1.00 94.38 100 SER A O 1
ATOM 768 N N . LYS A 1 101 ? -27.867 10.146 45.113 1.00 94.38 101 LYS A N 1
ATOM 769 C CA . LYS A 1 101 ? -27.719 10.920 46.349 1.00 94.38 101 LYS A CA 1
ATOM 770 C C . LYS A 1 101 ? -29.064 11.459 46.840 1.00 94.38 101 LYS A C 1
ATOM 772 O O . LYS A 1 101 ? -29.417 11.187 47.981 1.00 94.38 101 LYS A O 1
ATOM 777 N N . PHE A 1 102 ? -29.817 12.151 45.982 1.00 92.88 102 PHE A N 1
ATOM 778 C CA . PHE A 1 102 ? -31.115 12.739 46.333 1.00 92.88 102 PHE A CA 1
ATOM 779 C C . PHE A 1 102 ? -32.080 11.675 46.876 1.00 92.88 102 PHE A C 1
ATOM 781 O O . PHE A 1 102 ? -32.629 11.817 47.966 1.00 92.88 102 PHE A O 1
ATOM 788 N N . TYR A 1 103 ? -32.217 10.552 46.163 1.00 89.50 103 TYR A N 1
ATOM 789 C CA . TYR A 1 103 ? -33.089 9.460 46.593 1.00 89.50 103 TYR A CA 1
ATOM 790 C C . TYR A 1 103 ? -32.660 8.841 47.935 1.00 89.50 103 TYR A C 1
ATOM 792 O O . TYR A 1 103 ? -33.511 8.494 48.754 1.00 89.50 103 TYR A O 1
ATOM 800 N N . ILE A 1 104 ? -31.352 8.695 48.175 1.00 89.31 104 ILE A N 1
ATOM 801 C CA . ILE A 1 104 ? -30.831 8.170 49.443 1.00 89.31 104 ILE A CA 1
ATOM 802 C C . ILE A 1 104 ? -31.043 9.167 50.595 1.00 89.31 104 ILE A C 1
ATOM 804 O O . ILE A 1 104 ? -31.402 8.741 51.689 1.00 89.31 104 ILE A O 1
ATOM 808 N N . GLU A 1 105 ? -30.857 10.472 50.380 1.00 89.44 105 GLU A N 1
ATOM 809 C CA . GLU A 1 105 ? -30.990 11.491 51.434 1.00 89.44 105 GLU A CA 1
ATOM 810 C C . GLU A 1 105 ? -32.446 11.730 51.874 1.00 89.44 105 GLU A C 1
ATOM 812 O O . GLU A 1 105 ? -32.688 11.953 53.069 1.00 89.44 105 GLU A O 1
ATOM 817 N N . GLU A 1 106 ? -33.404 11.612 50.948 1.00 87.06 106 GLU A N 1
ATOM 818 C CA . GLU A 1 106 ? -34.842 11.747 51.215 1.00 87.06 106 GLU A CA 1
ATOM 819 C C . GLU A 1 106 ? -35.498 10.435 51.684 1.00 87.06 106 GLU A C 1
ATOM 821 O O . GLU A 1 106 ? -36.157 10.405 52.728 1.00 87.06 106 GLU A O 1
ATOM 826 N N . TYR A 1 107 ? -35.307 9.327 50.952 1.00 83.44 107 TYR A N 1
ATOM 827 C CA . TYR A 1 107 ? -36.125 8.110 51.096 1.00 83.44 107 TYR A CA 1
ATOM 828 C C . TYR A 1 107 ? -35.438 6.927 51.794 1.00 83.44 107 TYR A C 1
ATOM 830 O O . TYR A 1 107 ? -36.081 5.890 52.004 1.00 83.44 107 TYR A O 1
ATOM 838 N N . VAL A 1 108 ? -34.159 7.054 52.169 1.00 83.25 108 VAL A N 1
ATOM 839 C CA . VAL A 1 108 ? -33.399 6.005 52.866 1.00 83.25 108 VAL A CA 1
ATOM 840 C C . VAL A 1 108 ? -32.860 6.525 54.195 1.00 83.25 108 VAL A C 1
ATOM 842 O O . VAL A 1 108 ? -32.289 7.606 54.302 1.00 83.25 108 VAL A O 1
ATOM 845 N N . ARG A 1 109 ? -33.031 5.731 55.254 1.00 82.06 109 ARG A N 1
ATOM 846 C CA . ARG A 1 109 ? -32.484 6.033 56.584 1.00 82.06 109 ARG A CA 1
ATOM 847 C C . ARG A 1 109 ? -31.751 4.812 57.103 1.00 82.06 109 ARG A C 1
ATOM 849 O O . ARG A 1 109 ? -32.266 3.699 57.035 1.00 82.06 109 ARG A O 1
ATOM 856 N N . ASP A 1 110 ? -30.527 5.013 57.581 1.00 84.06 110 ASP A N 1
ATOM 857 C CA . ASP A 1 110 ? -29.718 3.951 58.190 1.00 84.06 110 ASP A CA 1
ATOM 858 C C . ASP A 1 110 ? -29.485 2.749 57.226 1.00 84.06 110 ASP A C 1
ATOM 860 O O . ASP A 1 110 ? -29.412 1.594 57.638 1.00 84.06 110 ASP A O 1
ATOM 864 N N . ASN A 1 111 ? -29.389 3.038 55.915 1.00 87.06 111 ASN A N 1
ATOM 865 C CA . ASN A 1 111 ? -29.351 2.102 54.771 1.00 87.06 111 ASN A CA 1
ATOM 866 C C . ASN A 1 111 ? -30.617 1.239 54.545 1.00 87.06 111 ASN A C 1
ATOM 868 O O . ASN A 1 111 ? -30.572 0.262 53.793 1.00 87.06 111 ASN A O 1
ATOM 872 N N . ASN A 1 112 ? -31.752 1.601 55.148 1.00 82.06 112 ASN A N 1
ATOM 873 C CA . ASN A 1 112 ? -33.043 0.922 55.005 1.00 82.06 112 ASN A CA 1
ATOM 874 C C . ASN A 1 112 ? -34.021 1.733 54.137 1.00 82.06 112 ASN A C 1
ATOM 876 O O . ASN A 1 112 ? -34.213 2.930 54.364 1.00 82.06 112 ASN A O 1
ATOM 880 N N . VAL A 1 113 ? -34.687 1.070 53.185 1.00 75.56 113 VAL A N 1
ATOM 881 C CA . VAL A 1 113 ? -35.860 1.611 52.479 1.00 75.56 113 VAL A CA 1
ATOM 882 C C . VAL A 1 113 ? -37.115 1.333 53.311 1.00 75.56 113 VAL A C 1
ATOM 884 O O . VAL A 1 113 ? -37.454 0.176 53.559 1.00 75.56 113 VAL A O 1
ATOM 887 N N . ASN A 1 114 ? -37.813 2.409 53.696 1.00 64.25 114 ASN A N 1
ATOM 888 C CA . ASN A 1 114 ? -38.790 2.470 54.797 1.00 64.25 114 ASN A CA 1
ATOM 889 C C . ASN A 1 114 ? -38.140 2.126 56.155 1.00 64.25 114 ASN A C 1
ATOM 891 O O . ASN A 1 114 ? -37.558 1.058 56.353 1.00 64.25 114 ASN A O 1
ATOM 895 N N . ARG A 1 115 ? -38.245 3.044 57.114 1.00 59.56 115 ARG A N 1
ATOM 896 C CA . ARG A 1 115 ? -37.536 3.077 58.400 1.00 59.56 115 ARG A CA 1
ATOM 897 C C . ARG A 1 115 ? -38.229 2.240 59.485 1.00 59.56 115 ARG A C 1
ATOM 899 O O . ARG A 1 115 ? -38.276 2.620 60.652 1.00 59.56 115 ARG A O 1
ATOM 906 N N . GLY A 1 116 ? -38.812 1.112 59.087 1.00 53.81 116 GLY A N 1
ATOM 907 C CA . GLY A 1 116 ? -39.715 0.332 59.933 1.00 53.81 116 GLY A CA 1
ATOM 908 C C . GLY A 1 116 ? -41.108 0.953 60.097 1.00 53.81 116 GLY A C 1
ATOM 909 O O . GLY A 1 116 ? -41.853 0.513 60.972 1.00 53.81 116 GLY A O 1
ATOM 910 N N . GLU A 1 117 ? -41.490 1.948 59.280 1.00 61.00 117 GLU A N 1
ATOM 911 C CA . GLU A 1 117 ? -42.888 2.387 59.225 1.00 61.00 117 GLU A CA 1
ATOM 912 C C . GLU A 1 117 ? -43.803 1.242 58.755 1.00 61.00 117 GLU A C 1
ATOM 914 O O . GLU A 1 117 ? -43.470 0.476 57.850 1.00 61.00 117 GLU A O 1
ATOM 919 N N . THR A 1 118 ? -44.999 1.149 59.340 1.00 55.50 118 THR A N 1
ATOM 920 C CA . THR A 1 118 ? -46.031 0.170 58.950 1.00 55.50 118 THR A CA 1
ATOM 921 C C . THR A 1 118 ? -46.740 0.522 57.637 1.00 55.50 118 THR A C 1
ATOM 923 O O . THR A 1 118 ? -47.560 -0.254 57.147 1.00 55.50 118 THR A O 1
ATOM 926 N N . THR A 1 119 ? -46.424 1.679 57.054 1.00 56.81 119 THR A N 1
ATOM 927 C CA . THR A 1 119 ? -46.914 2.158 55.762 1.00 56.81 119 THR A CA 1
ATOM 928 C C . THR A 1 119 ? -45.741 2.573 54.875 1.00 56.81 119 THR A C 1
ATOM 930 O O . THR A 1 119 ? -44.720 3.070 55.343 1.00 56.81 119 THR A O 1
ATOM 933 N N . LEU A 1 120 ? -45.878 2.355 53.567 1.00 62.47 120 LEU A N 1
ATOM 934 C CA . LEU A 1 120 ? -44.862 2.717 52.576 1.00 62.47 120 LEU A CA 1
ATOM 935 C C . LEU A 1 120 ? -44.691 4.244 52.522 1.00 62.47 120 LEU A C 1
ATOM 937 O O . LEU A 1 120 ? -45.660 4.947 52.228 1.00 62.47 120 LEU A O 1
ATOM 941 N N . ILE A 1 121 ? -43.467 4.755 52.714 1.00 68.81 121 ILE A N 1
ATOM 942 C CA . ILE A 1 121 ? -43.168 6.174 52.445 1.00 68.81 121 ILE A CA 1
ATOM 943 C C . ILE A 1 121 ? -43.478 6.451 50.967 1.00 68.81 121 ILE A C 1
ATOM 945 O O . ILE A 1 121 ? -42.970 5.739 50.091 1.00 68.81 121 ILE A O 1
ATOM 949 N N . HIS A 1 122 ? -44.292 7.471 50.687 1.00 75.25 122 HIS A N 1
ATOM 950 C CA . HIS A 1 122 ? -44.583 7.897 49.321 1.00 75.25 122 HIS A CA 1
ATOM 951 C C . HIS A 1 122 ? -43.322 8.492 48.681 1.00 75.25 122 HIS A C 1
ATOM 953 O O . HIS A 1 122 ? -42.716 9.413 49.222 1.00 75.25 122 HIS A O 1
ATOM 959 N N . GLU A 1 123 ? -42.918 7.930 47.547 1.00 79.25 123 GLU A N 1
ATOM 960 C CA . GLU A 1 123 ? -41.772 8.386 46.764 1.00 79.25 123 GLU A CA 1
ATOM 961 C C . GLU A 1 123 ? -42.276 9.409 45.733 1.00 79.25 123 GLU A C 1
ATOM 963 O O . GLU A 1 123 ? -43.025 9.023 44.828 1.00 79.25 123 GLU A O 1
ATOM 968 N N . ASP A 1 124 ? -41.864 10.673 45.835 1.00 82.38 124 ASP A N 1
ATOM 969 C CA . ASP A 1 124 ? -41.965 11.594 44.701 1.00 82.38 124 ASP A CA 1
ATOM 970 C C . ASP A 1 124 ? -40.772 11.351 43.760 1.00 82.38 124 ASP A C 1
ATOM 972 O O . ASP A 1 124 ? -39.661 11.041 44.189 1.00 82.38 124 ASP A O 1
ATOM 976 N N . TRP A 1 125 ? -41.028 11.441 42.460 1.00 81.94 125 TRP A N 1
ATOM 977 C CA . TRP A 1 125 ? -40.061 11.209 41.388 1.00 81.94 125 TRP A CA 1
ATOM 978 C C . TRP A 1 125 ? -39.899 12.432 40.471 1.00 81.94 125 TRP A C 1
ATOM 980 O O . TRP A 1 125 ? -39.172 12.349 39.483 1.00 81.94 125 TRP A O 1
ATOM 990 N N . SER A 1 126 ? -40.523 13.567 40.815 1.00 83.81 126 SER A N 1
ATOM 991 C CA . SER A 1 126 ? -40.318 14.888 40.195 1.00 83.81 126 SER A CA 1
ATOM 992 C C . SER A 1 126 ? -38.834 15.218 39.983 1.00 83.81 126 SER A C 1
ATOM 994 O O . SER A 1 126 ? -38.422 15.540 38.867 1.00 83.81 126 SER A O 1
ATOM 996 N N . PHE A 1 127 ? -38.015 14.986 41.015 1.00 87.69 127 PHE A N 1
ATOM 997 C CA . PHE A 1 127 ? -36.569 15.229 41.032 1.00 87.69 127 PHE A CA 1
ATOM 998 C C . PHE A 1 127 ? -35.793 14.562 39.883 1.00 87.69 127 PHE A C 1
ATOM 1000 O O . PHE A 1 127 ? -34.718 15.039 39.517 1.00 87.69 127 PHE A O 1
ATOM 1007 N N . LEU A 1 128 ? -36.310 13.470 39.294 1.00 87.56 128 LEU A N 1
ATOM 1008 C CA . LEU A 1 128 ? -35.700 12.852 38.112 1.00 87.56 128 LEU A CA 1
ATOM 1009 C C . LEU A 1 128 ? -35.648 13.846 36.950 1.00 87.56 128 LEU A C 1
ATOM 1011 O O . LEU A 1 128 ? -34.640 13.919 36.248 1.00 87.56 128 LEU A O 1
ATOM 1015 N N . GLN A 1 129 ? -36.739 14.584 36.729 1.00 83.88 129 GLN A N 1
ATOM 1016 C CA . GLN A 1 129 ? -36.850 15.549 35.643 1.00 83.88 129 GLN A CA 1
ATOM 1017 C C . GLN A 1 129 ? -36.002 16.787 35.939 1.00 83.88 129 GLN A C 1
ATOM 1019 O O . GLN A 1 129 ? -35.202 17.177 35.093 1.00 83.88 129 GLN A O 1
ATOM 1024 N N . ASP A 1 130 ? -36.095 17.339 37.151 1.00 88.31 130 ASP A N 1
ATOM 1025 C CA . ASP A 1 130 ? -35.324 18.524 37.546 1.00 88.31 130 ASP A CA 1
ATOM 1026 C C . ASP A 1 130 ? -33.817 18.295 37.343 1.00 88.31 130 ASP A C 1
ATOM 1028 O O . ASP A 1 130 ? -33.174 19.012 36.575 1.00 88.31 130 ASP A O 1
ATOM 1032 N N . ILE A 1 131 ? -33.274 17.219 37.929 1.00 91.69 131 ILE A N 1
ATOM 1033 C CA . ILE A 1 131 ? -31.845 16.886 37.843 1.00 91.69 131 ILE A CA 1
ATOM 1034 C C . ILE A 1 131 ? -31.426 16.545 36.405 1.00 91.69 131 ILE A C 1
ATOM 1036 O O . ILE A 1 131 ? -30.311 16.876 36.009 1.00 91.69 131 ILE A O 1
ATOM 1040 N N . THR A 1 132 ? -32.277 15.906 35.590 1.00 87.81 132 THR A N 1
ATOM 1041 C CA . THR A 1 132 ? -31.903 15.602 34.193 1.00 87.81 132 THR A CA 1
ATOM 1042 C C . THR A 1 132 ? -31.915 16.819 33.280 1.00 87.81 132 THR A C 1
ATOM 1044 O O . THR A 1 132 ? -31.113 16.849 32.350 1.00 87.81 132 THR A O 1
ATOM 1047 N N . THR A 1 133 ? -32.733 17.844 33.545 1.00 88.00 133 THR A N 1
ATOM 1048 C CA . THR A 1 133 ? -32.703 19.085 32.744 1.00 88.00 133 THR A CA 1
ATOM 1049 C C . THR A 1 133 ? -31.404 19.886 32.882 1.00 88.00 133 THR A C 1
ATOM 1051 O O . THR A 1 133 ? -31.125 20.731 32.034 1.00 88.00 133 THR A O 1
ATOM 1054 N N . GLU A 1 134 ? -30.563 19.583 33.878 1.00 91.69 134 GLU A N 1
ATOM 1055 C CA . GLU A 1 134 ? -29.207 20.136 33.989 1.00 91.69 134 GLU A CA 1
ATOM 1056 C C . GLU A 1 134 ? -28.222 19.583 32.932 1.00 91.69 134 GLU A C 1
ATOM 1058 O O . GLU A 1 134 ? -27.152 20.163 32.741 1.00 91.69 134 GLU A O 1
ATOM 1063 N N . TYR A 1 135 ? -28.548 18.479 32.243 1.00 91.75 135 TYR A N 1
ATOM 1064 C CA . TYR A 1 135 ? -27.632 17.759 31.346 1.00 91.75 135 TYR A CA 1
ATOM 1065 C C . TYR A 1 135 ? -28.138 17.744 29.899 1.00 91.75 135 TYR A C 1
ATOM 1067 O O . TYR A 1 135 ? -29.296 17.441 29.621 1.00 91.75 135 TYR A O 1
ATOM 1075 N N . THR A 1 136 ? -27.246 18.038 28.949 1.00 88.00 136 THR A N 1
ATOM 1076 C CA . THR A 1 136 ? -27.581 18.123 27.516 1.00 88.00 136 THR A CA 1
ATOM 1077 C C . THR A 1 136 ? -27.032 16.929 26.735 1.00 88.00 136 THR A C 1
ATOM 1079 O O . THR A 1 136 ? -25.848 16.606 26.839 1.00 88.00 136 THR A O 1
ATOM 1082 N N . GLU A 1 137 ? -27.874 16.312 25.903 1.00 89.50 137 GLU A N 1
ATOM 1083 C CA . GLU A 1 137 ? -27.460 15.322 24.903 1.00 89.50 137 GLU A CA 1
ATOM 1084 C C . GLU A 1 137 ? -26.978 15.982 23.605 1.00 89.50 137 GLU A C 1
ATOM 1086 O O . GLU A 1 137 ? -27.658 16.826 23.023 1.00 89.50 137 GLU A O 1
ATOM 1091 N N . GLN A 1 138 ? -25.849 15.506 23.090 1.00 90.25 138 GLN A N 1
ATOM 1092 C CA . GLN A 1 138 ? -25.260 15.896 21.810 1.00 90.25 138 GLN A CA 1
ATOM 1093 C C . GLN A 1 138 ? -25.071 14.675 20.897 1.00 90.25 138 GLN A C 1
ATOM 1095 O O . GLN A 1 138 ? -25.113 13.527 21.346 1.00 90.25 138 GLN A O 1
ATOM 1100 N N . GLU A 1 139 ? -24.894 14.907 19.596 1.00 85.94 139 GLU A N 1
ATOM 1101 C CA . GLU A 1 139 ? -24.518 13.844 18.654 1.00 85.94 139 GLU A CA 1
ATOM 1102 C C . GLU A 1 139 ? -23.018 13.566 18.739 1.00 85.94 139 GLU A C 1
ATOM 1104 O O . GLU A 1 139 ? -22.207 14.488 18.844 1.00 85.94 139 GLU A O 1
ATOM 1109 N N . LYS A 1 140 ? -22.632 12.288 18.683 1.00 80.00 140 LYS A N 1
ATOM 1110 C CA . LYS A 1 140 ? -21.218 11.915 18.712 1.00 80.00 140 LYS A CA 1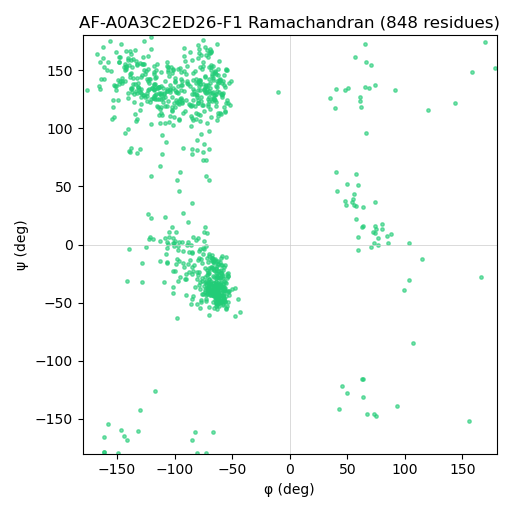
ATOM 1111 C C . LYS A 1 140 ? -20.519 12.305 17.416 1.00 80.00 140 LYS A C 1
ATOM 1113 O O . LYS A 1 140 ? -20.849 11.819 16.338 1.00 80.00 140 LYS A O 1
ATOM 1118 N N . ASN A 1 141 ? -19.419 13.040 17.555 1.00 67.56 141 ASN A N 1
ATOM 1119 C CA . ASN A 1 141 ? -18.471 13.338 16.472 1.00 67.56 141 ASN A CA 1
ATOM 1120 C C . ASN A 1 141 ? -17.584 12.130 16.069 1.00 67.56 141 ASN A C 1
ATOM 1122 O O . ASN A 1 141 ? -16.544 12.296 15.431 1.00 67.56 141 ASN A O 1
ATOM 1126 N N . ARG A 1 142 ? -17.947 10.910 16.484 1.00 68.25 142 ARG A N 1
ATOM 1127 C CA . ARG A 1 142 ? -17.244 9.646 16.217 1.00 68.25 142 ARG A CA 1
ATOM 1128 C C . ARG A 1 142 ? -18.269 8.539 15.989 1.00 68.25 142 ARG A C 1
ATOM 1130 O O . ARG A 1 142 ? -19.361 8.578 16.552 1.00 68.25 142 ARG A O 1
ATOM 1137 N N . LYS A 1 143 ? -17.903 7.538 15.186 1.00 64.19 143 LYS A N 1
ATOM 1138 C CA . LYS A 1 143 ? -18.724 6.338 14.990 1.00 64.19 143 LYS A CA 1
ATOM 1139 C C . LYS A 1 143 ? -18.175 5.188 15.824 1.00 64.19 143 LYS A C 1
ATOM 1141 O O . LYS A 1 143 ? -17.122 4.651 15.484 1.00 64.19 143 LYS A O 1
ATOM 1146 N N . ASP A 1 144 ? -18.898 4.800 16.861 1.00 66.38 144 ASP A N 1
ATOM 1147 C CA . ASP A 1 144 ? -18.492 3.705 17.741 1.00 66.38 144 ASP A CA 1
ATOM 1148 C C . ASP A 1 144 ? -18.802 2.317 17.149 1.00 66.38 144 ASP A C 1
ATOM 1150 O O . ASP A 1 144 ? -19.437 2.189 16.097 1.00 66.38 144 ASP A O 1
ATOM 1154 N N . GLU A 1 145 ? -18.308 1.265 17.806 1.00 64.38 145 GLU A N 1
ATOM 1155 C CA . GLU A 1 145 ? -18.673 -0.119 17.495 1.00 64.38 145 GLU A CA 1
ATOM 1156 C C . GLU A 1 145 ? -19.984 -0.496 18.198 1.00 64.38 145 GLU A C 1
ATOM 1158 O O . GLU A 1 145 ? -20.139 -0.285 19.398 1.00 64.38 145 GLU A O 1
ATOM 1163 N N . GLU A 1 146 ? -20.919 -1.100 17.464 1.00 66.31 146 GLU A N 1
ATOM 1164 C CA . GLU A 1 146 ? -22.153 -1.670 18.018 1.00 66.31 146 GLU A CA 1
ATOM 1165 C C . GLU A 1 146 ? -21.844 -2.995 18.742 1.00 66.31 146 GLU A C 1
ATOM 1167 O O . GLU A 1 146 ? -22.139 -4.084 18.252 1.00 66.31 146 GLU A O 1
ATOM 1172 N N . ILE A 1 147 ? -21.210 -2.903 19.917 1.00 74.81 147 ILE A N 1
ATOM 1173 C CA . ILE A 1 147 ? -21.063 -4.036 20.841 1.00 74.81 147 ILE A CA 1
ATOM 1174 C C . ILE A 1 147 ? -22.435 -4.341 21.459 1.00 74.81 147 ILE A C 1
ATOM 1176 O O . ILE A 1 147 ? -23.164 -3.429 21.849 1.00 74.81 147 ILE A O 1
ATOM 1180 N N . ALA A 1 148 ? -22.774 -5.625 21.567 1.00 82.56 148 ALA A N 1
ATOM 1181 C CA . ALA A 1 148 ? -23.916 -6.116 22.332 1.00 82.56 148 ALA A CA 1
ATOM 1182 C C . ALA A 1 148 ? -23.433 -6.784 23.629 1.00 82.56 148 ALA A C 1
ATOM 1184 O O . ALA A 1 148 ? -22.354 -7.379 23.652 1.00 82.56 148 ALA A O 1
ATOM 1185 N N . SER A 1 149 ? -24.233 -6.715 24.696 1.00 85.75 149 SER A N 1
ATOM 1186 C CA . SER A 1 149 ? -23.978 -7.490 25.913 1.00 85.75 149 SER A CA 1
ATOM 1187 C C . SER A 1 149 ? -24.083 -8.989 25.630 1.00 85.75 149 SER A C 1
ATOM 1189 O O . SER A 1 149 ? -25.015 -9.442 24.962 1.00 85.75 149 SER A O 1
ATOM 1191 N N . GLY A 1 150 ? -23.142 -9.763 26.169 1.00 89.75 150 GLY A N 1
ATOM 1192 C CA . GLY A 1 150 ? -23.128 -11.216 26.040 1.00 89.75 150 GLY A CA 1
ATOM 1193 C C . GLY A 1 150 ? -23.981 -11.931 27.094 1.00 89.75 150 GLY A C 1
ATOM 1194 O O . GLY A 1 150 ? -24.781 -11.329 27.812 1.00 89.75 150 GLY A O 1
ATOM 1195 N N . THR A 1 151 ? -23.822 -13.251 27.185 1.00 91.75 151 THR A N 1
ATOM 1196 C CA . THR A 1 151 ? -24.655 -14.128 28.028 1.00 91.75 151 THR A CA 1
ATOM 1197 C C . THR A 1 151 ? -24.068 -14.449 29.399 1.00 91.75 151 THR A C 1
ATOM 1199 O O . THR A 1 151 ? -24.806 -14.949 30.256 1.00 91.75 151 THR A O 1
ATOM 1202 N N . ASP A 1 152 ? -22.780 -14.186 29.617 1.00 94.38 152 ASP A N 1
ATOM 1203 C CA . ASP A 1 152 ? -22.062 -14.579 30.833 1.00 94.38 152 ASP A CA 1
ATOM 1204 C C . ASP A 1 152 ? -22.394 -13.627 32.003 1.00 94.38 152 ASP A C 1
ATOM 1206 O O . ASP A 1 152 ? -22.771 -12.468 31.797 1.00 94.38 152 ASP A O 1
ATOM 1210 N N . ASP A 1 153 ? -22.298 -14.112 33.244 1.00 94.62 153 ASP A N 1
ATOM 1211 C CA . ASP A 1 153 ? -22.629 -13.309 34.433 1.00 94.62 153 ASP A CA 1
ATOM 1212 C C . ASP A 1 153 ? -21.656 -12.130 34.639 1.00 94.62 153 ASP A C 1
ATOM 1214 O O . ASP A 1 153 ? -20.506 -12.213 34.198 1.00 94.62 153 ASP A O 1
ATOM 1218 N N . PRO A 1 154 ? -22.080 -11.026 35.291 1.00 96.25 154 PRO A N 1
ATOM 1219 C CA . PRO A 1 154 ? -21.352 -9.761 35.232 1.00 96.25 154 PRO A CA 1
ATOM 1220 C C . PRO A 1 154 ? -19.879 -9.871 35.638 1.00 96.25 154 PRO A C 1
ATOM 1222 O O . PRO A 1 154 ? -19.558 -10.347 36.726 1.00 96.25 154 PRO A O 1
ATOM 1225 N N . ALA A 1 155 ? -18.974 -9.436 34.766 1.00 97.31 155 ALA A N 1
ATOM 1226 C CA . ALA A 1 155 ? -17.570 -9.265 35.132 1.00 97.31 155 ALA A CA 1
ATOM 1227 C C . ALA A 1 155 ? -17.386 -7.952 35.907 1.00 97.31 155 ALA A C 1
ATOM 1229 O O . ALA A 1 155 ? -18.293 -7.117 35.934 1.00 97.31 155 ALA A O 1
ATOM 1230 N N . PHE A 1 156 ? -16.226 -7.743 36.528 1.00 97.44 156 PHE A N 1
ATOM 1231 C CA . PHE A 1 156 ? -15.950 -6.515 37.278 1.00 97.44 156 PHE A CA 1
ATOM 1232 C C . PHE A 1 156 ? -14.568 -5.919 36.993 1.00 97.44 156 PHE A C 1
ATOM 1234 O O . PHE A 1 156 ? -13.714 -6.559 36.391 1.00 97.44 156 PHE A O 1
ATOM 1241 N N . HIS A 1 157 ? -14.346 -4.683 37.435 1.00 97.62 157 HIS A N 1
ATOM 1242 C CA . HIS A 1 157 ? -13.055 -3.997 37.414 1.00 97.62 157 HIS A CA 1
ATOM 1243 C C . HIS A 1 157 ? -12.941 -3.048 38.619 1.00 97.62 157 HIS A C 1
ATOM 1245 O O . HIS A 1 157 ? -13.921 -2.384 38.975 1.00 97.62 157 HIS A O 1
ATOM 1251 N N . TYR A 1 158 ? -11.756 -2.966 39.234 1.00 97.44 158 TYR A N 1
ATOM 1252 C CA . TYR A 1 158 ? -11.493 -2.055 40.353 1.00 97.44 158 TYR A CA 1
ATOM 1253 C C . TYR A 1 158 ? -10.838 -0.749 39.891 1.00 97.44 158 TYR A C 1
ATOM 1255 O O . TYR A 1 158 ? -9.645 -0.722 39.584 1.00 97.44 158 TYR A O 1
ATOM 1263 N N . TYR A 1 159 ? -11.595 0.348 39.922 1.00 96.62 159 TYR A N 1
ATOM 1264 C CA . TYR A 1 159 ? -11.068 1.686 39.647 1.00 96.62 159 TYR A CA 1
ATOM 1265 C C . TYR A 1 159 ? -10.399 2.284 40.898 1.00 96.62 159 TYR A C 1
ATOM 1267 O O . TYR A 1 159 ? -10.788 1.977 42.030 1.00 96.62 159 TYR A O 1
ATOM 1275 N N . LYS A 1 160 ? -9.376 3.133 40.720 1.00 95.94 160 LYS A N 1
ATOM 1276 C CA . LYS A 1 160 ? -8.584 3.699 41.837 1.00 95.94 160 LYS A CA 1
ATOM 1277 C C . LYS A 1 160 ? -8.887 5.168 42.116 1.00 95.94 160 LYS A C 1
ATOM 1279 O O . LYS A 1 160 ? -8.521 5.671 43.175 1.00 95.94 160 LYS A O 1
ATOM 1284 N N . SER A 1 161 ? -9.556 5.852 41.192 1.00 96.50 161 SER A N 1
ATOM 1285 C CA . SER A 1 161 ? -10.006 7.232 41.360 1.00 96.50 161 SER A CA 1
ATOM 1286 C C . SER A 1 161 ? -11.279 7.518 40.559 1.00 96.50 161 SER A C 1
ATOM 1288 O O . SER A 1 161 ? -11.634 6.771 39.646 1.00 96.50 161 SER A O 1
ATOM 1290 N N . ASP A 1 162 ? -11.938 8.638 40.857 1.00 95.62 162 ASP A N 1
ATOM 1291 C CA . ASP A 1 162 ? -13.035 9.159 40.032 1.00 95.62 162 ASP A CA 1
ATOM 1292 C C . ASP A 1 162 ? -12.598 9.427 38.577 1.00 95.62 162 ASP A C 1
ATOM 1294 O O . ASP A 1 162 ? -13.417 9.305 37.671 1.00 95.62 162 ASP A O 1
ATOM 1298 N N . ILE A 1 163 ? -11.317 9.738 38.332 1.00 95.62 163 ILE A N 1
ATOM 1299 C CA . ILE A 1 163 ? -10.772 9.968 36.983 1.00 95.62 163 ILE A CA 1
ATOM 1300 C C . ILE A 1 163 ? -10.672 8.643 36.214 1.00 95.62 163 ILE A C 1
ATOM 1302 O O . ILE A 1 163 ? -11.072 8.586 35.054 1.00 95.62 163 ILE A O 1
ATOM 1306 N N . ASP A 1 164 ? -10.210 7.569 36.866 1.00 95.19 164 ASP A N 1
ATOM 1307 C CA . ASP A 1 164 ? -10.176 6.213 36.297 1.00 95.19 164 ASP A CA 1
ATOM 1308 C C . ASP A 1 164 ? -11.588 5.782 35.859 1.00 95.19 164 ASP A C 1
ATOM 1310 O O . ASP A 1 164 ? -11.789 5.288 34.750 1.00 95.19 164 ASP A O 1
ATOM 1314 N N . LEU A 1 165 ? -12.579 6.001 36.734 1.00 96.38 165 LEU A N 1
ATOM 1315 C CA . LEU A 1 165 ? -13.983 5.701 36.457 1.00 96.38 165 LEU A CA 1
ATOM 1316 C C . LEU A 1 165 ? -14.526 6.549 35.300 1.00 96.38 165 LEU A C 1
ATOM 1318 O O . LEU A 1 165 ? -15.242 6.024 34.452 1.00 96.38 165 LEU A O 1
ATOM 1322 N N . ILE A 1 166 ? -14.175 7.835 35.228 1.00 96.88 166 ILE A N 1
ATOM 1323 C CA . ILE A 1 166 ? -14.580 8.699 34.114 1.00 96.88 166 ILE A CA 1
ATOM 1324 C C . ILE A 1 166 ? -13.968 8.217 32.788 1.00 96.88 166 ILE A C 1
ATOM 1326 O O . ILE A 1 166 ? -14.709 8.144 31.813 1.00 96.88 166 ILE A O 1
ATOM 1330 N N . GLU A 1 167 ? -12.697 7.788 32.732 1.00 93.44 167 GLU A N 1
ATOM 1331 C CA . GLU A 1 167 ? -12.124 7.238 31.484 1.00 93.44 167 GLU A CA 1
ATOM 1332 C C . GLU A 1 167 ? -12.819 5.924 31.060 1.00 93.44 167 GLU A C 1
ATOM 1334 O O . GLU A 1 167 ? -13.055 5.700 29.871 1.00 93.44 167 GLU A O 1
ATOM 1339 N N . LEU A 1 168 ? -13.221 5.078 32.018 1.00 94.25 168 LEU A N 1
ATOM 1340 C CA . LEU A 1 168 ? -14.007 3.860 31.760 1.00 94.25 168 LEU A CA 1
ATOM 1341 C C . LEU A 1 168 ? -15.417 4.167 31.216 1.00 94.25 168 LEU A C 1
ATOM 1343 O O . LEU A 1 168 ? -15.913 3.435 30.357 1.00 94.25 168 LEU A O 1
ATOM 1347 N N . LEU A 1 169 ? -16.051 5.243 31.696 1.00 94.31 169 LEU A N 1
ATOM 1348 C CA . LEU A 1 169 ? -17.367 5.709 31.239 1.00 94.31 169 LEU A CA 1
ATOM 1349 C C . LEU A 1 169 ? -17.292 6.466 29.898 1.00 94.31 169 LEU A C 1
ATOM 1351 O O . LEU A 1 169 ? -18.219 6.361 29.101 1.00 94.31 169 LEU A O 1
ATOM 1355 N N . ASP A 1 170 ? -16.193 7.175 29.621 1.00 90.38 170 ASP A N 1
ATOM 1356 C CA . ASP A 1 170 ? -15.895 7.812 28.325 1.00 90.38 170 ASP A CA 1
ATOM 1357 C C . ASP A 1 170 ? -15.603 6.786 27.219 1.00 90.38 170 ASP A C 1
ATOM 1359 O O . ASP A 1 170 ? -15.889 7.027 26.043 1.00 90.38 170 ASP A O 1
ATOM 1363 N N . LYS A 1 171 ? -15.016 5.638 27.583 1.00 88.25 171 LYS A N 1
ATOM 1364 C CA . LYS A 1 171 ? -14.578 4.584 26.655 1.00 88.25 171 LYS A CA 1
ATOM 1365 C C . LYS A 1 171 ? -15.279 3.243 26.932 1.00 88.25 171 LYS A C 1
ATOM 1367 O O . LYS A 1 171 ? -14.600 2.235 27.160 1.00 88.25 171 LYS A O 1
ATOM 1372 N N . PRO A 1 172 ? -16.622 3.178 26.863 1.00 88.50 172 PRO A N 1
ATOM 1373 C CA . PRO A 1 172 ? -17.381 1.993 27.252 1.00 88.50 172 PRO A CA 1
ATOM 1374 C C . PRO A 1 172 ? -17.205 0.823 26.276 1.00 88.50 172 PRO A C 1
ATOM 1376 O O . PRO A 1 172 ? -17.381 -0.322 26.668 1.00 88.50 172 PRO A O 1
ATOM 1379 N N . TYR A 1 173 ? -16.858 1.064 25.009 1.00 85.31 173 TYR A N 1
ATOM 1380 C CA . TYR A 1 173 ? -16.792 0.018 23.983 1.00 85.31 173 TYR A CA 1
ATOM 1381 C C . TYR A 1 173 ? -15.445 -0.725 23.970 1.00 85.31 173 TYR A C 1
ATOM 1383 O O . TYR A 1 173 ? -14.571 -0.432 23.154 1.00 85.31 173 TYR A O 1
ATOM 1391 N N . GLN A 1 174 ? -15.296 -1.710 24.862 1.00 86.50 174 GLN A N 1
ATOM 1392 C CA . GLN A 1 174 ? -14.140 -2.617 24.915 1.00 86.50 174 GLN A CA 1
ATOM 1393 C C . GLN A 1 174 ? -14.531 -4.052 24.530 1.00 86.50 174 GLN A C 1
ATOM 1395 O O . GLN A 1 174 ? -15.650 -4.503 24.766 1.00 86.50 174 GLN A O 1
ATOM 1400 N N . GLU A 1 175 ? -13.605 -4.785 23.917 1.00 82.25 175 GLU A N 1
ATOM 1401 C CA . GLU A 1 175 ? -13.856 -6.106 23.304 1.00 82.25 175 GLU A CA 1
ATOM 1402 C C . GLU A 1 175 ? -13.865 -7.210 24.368 1.00 82.25 175 GLU A C 1
ATOM 1404 O O . GLU A 1 175 ? -14.651 -8.156 24.302 1.00 82.25 175 GLU A O 1
ATOM 1409 N N . GLU A 1 176 ? -13.090 -6.991 25.427 1.00 88.88 176 GLU A N 1
ATOM 1410 C CA . GLU A 1 176 ? -13.060 -7.707 26.697 1.00 88.88 176 GLU A CA 1
ATOM 1411 C C . GLU A 1 176 ? -14.445 -7.798 27.366 1.00 88.88 176 GLU A C 1
ATOM 1413 O O . GLU A 1 176 ? -14.711 -8.745 28.105 1.00 88.88 176 GLU A O 1
ATOM 1418 N N . TYR A 1 177 ? -15.344 -6.843 27.096 1.00 91.06 177 TYR A N 1
ATOM 1419 C CA . TYR A 1 177 ? -16.686 -6.794 27.684 1.00 91.06 177 TYR A CA 1
ATOM 1420 C C . TYR A 1 177 ? -17.719 -7.659 26.944 1.00 91.06 177 TYR A C 1
ATOM 1422 O O . TYR A 1 177 ? -18.713 -8.066 27.544 1.00 91.06 177 TYR A O 1
ATOM 1430 N N . SER A 1 178 ? -17.485 -7.971 25.664 1.00 88.38 178 SER A N 1
ATOM 1431 C CA . SER A 1 178 ? -18.469 -8.549 24.723 1.00 88.38 178 SER A CA 1
ATOM 1432 C C . SER A 1 178 ? -19.117 -9.876 25.150 1.00 88.38 178 SER A C 1
ATOM 1434 O O . SER A 1 178 ? -20.172 -10.250 24.640 1.00 88.38 178 SER A O 1
ATOM 1436 N N . ARG A 1 179 ? -18.505 -10.606 26.088 1.00 93.00 179 ARG A N 1
ATOM 1437 C CA . ARG A 1 179 ? -19.017 -11.883 26.607 1.00 93.00 179 ARG A CA 1
ATOM 1438 C C . ARG A 1 179 ? -20.036 -11.749 27.735 1.00 93.00 179 ARG A C 1
ATOM 1440 O O . ARG A 1 179 ? -20.841 -12.660 27.932 1.00 93.00 179 ARG A O 1
ATOM 1447 N N . TYR A 1 180 ? -20.002 -10.649 28.475 1.00 94.25 180 TYR A N 1
ATOM 1448 C CA . TYR A 1 180 ? -20.721 -10.505 29.736 1.00 94.25 180 TYR A CA 1
ATOM 1449 C C . TYR A 1 180 ? -21.996 -9.683 29.552 1.00 94.25 180 TYR A C 1
ATOM 1451 O O . TYR A 1 180 ? -22.058 -8.784 28.714 1.00 94.25 180 TYR A O 1
ATOM 1459 N N . ARG A 1 181 ? -23.018 -9.961 30.367 1.00 93.00 181 ARG A N 1
ATOM 1460 C CA . ARG A 1 181 ? -24.278 -9.195 30.362 1.00 93.00 181 ARG A CA 1
ATOM 1461 C C . ARG A 1 181 ? -24.068 -7.729 30.732 1.00 93.00 181 ARG A C 1
ATOM 1463 O O . ARG A 1 181 ? -24.781 -6.859 30.239 1.00 93.00 181 ARG A O 1
ATOM 1470 N N . GLN A 1 182 ? -23.124 -7.482 31.635 1.00 94.69 182 GLN A N 1
ATOM 1471 C CA . GLN A 1 182 ? -22.862 -6.196 32.268 1.00 94.69 182 GLN A CA 1
ATOM 1472 C C . GLN A 1 182 ? -21.451 -6.215 32.870 1.00 94.69 182 GLN A C 1
ATOM 1474 O O . GLN A 1 182 ? -20.953 -7.281 33.237 1.00 94.69 182 GLN A O 1
ATOM 1479 N N . ILE A 1 183 ? -20.823 -5.048 32.987 1.00 96.56 183 ILE A N 1
ATOM 1480 C CA . ILE A 1 183 ? -19.510 -4.863 33.617 1.00 96.56 183 ILE A CA 1
ATOM 1481 C C . ILE A 1 183 ? -19.694 -3.995 34.858 1.00 96.56 183 ILE A C 1
ATOM 1483 O O . ILE A 1 183 ? -20.267 -2.915 34.750 1.00 96.56 183 ILE A O 1
ATOM 1487 N N . LEU A 1 184 ? -19.240 -4.461 36.021 1.00 97.50 184 LEU A N 1
ATOM 1488 C CA . LEU A 1 184 ? -19.336 -3.777 37.313 1.00 97.50 184 LEU A CA 1
ATOM 1489 C C . LEU A 1 184 ? -18.038 -3.020 37.634 1.00 97.50 184 LEU A C 1
ATOM 1491 O O . LEU A 1 184 ? -16.974 -3.618 37.759 1.00 97.50 184 LEU A O 1
ATOM 1495 N N . PHE A 1 185 ? -18.125 -1.710 37.835 1.00 98.00 185 PHE A N 1
ATOM 1496 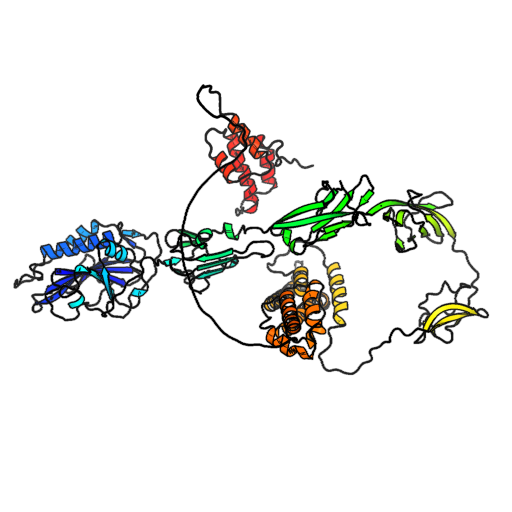C CA . PHE A 1 185 ? -17.008 -0.872 38.263 1.00 98.00 185 PHE A CA 1
ATOM 1497 C C . PHE A 1 185 ? -17.108 -0.607 39.768 1.00 98.00 185 PHE A C 1
ATOM 1499 O O . PHE A 1 185 ? -18.081 -0.018 40.250 1.00 98.00 185 PHE A O 1
ATOM 1506 N N . ILE A 1 186 ? -16.096 -1.059 40.506 1.00 97.62 186 ILE A N 1
ATOM 1507 C CA . ILE A 1 186 ? -16.039 -1.021 41.970 1.00 97.62 186 ILE A CA 1
ATOM 1508 C C . ILE A 1 186 ? -14.867 -0.138 42.404 1.00 97.62 186 ILE A C 1
ATOM 1510 O O . ILE A 1 186 ? -13.777 -0.247 41.850 1.00 97.62 186 ILE A O 1
ATOM 1514 N N . ASP A 1 187 ? -15.063 0.702 43.417 1.00 97.25 187 ASP A N 1
ATOM 1515 C CA . ASP A 1 187 ? -13.954 1.425 44.045 1.00 97.25 187 ASP A CA 1
ATOM 1516 C C . ASP A 1 187 ? -12.995 0.418 44.705 1.00 97.25 187 ASP A C 1
ATOM 1518 O O . ASP A 1 187 ? -13.396 -0.370 45.568 1.00 97.25 187 ASP A O 1
ATOM 1522 N N . SER A 1 188 ? -11.722 0.437 44.307 1.00 96.50 188 SER A N 1
ATOM 1523 C CA . SER A 1 188 ? -10.664 -0.405 44.883 1.00 96.50 188 SER A CA 1
ATOM 1524 C C . SER A 1 188 ? -10.547 -0.296 46.413 1.00 96.50 188 SER A C 1
ATOM 1526 O O . SER A 1 188 ? -10.199 -1.281 47.065 1.00 96.50 188 SER A O 1
ATOM 1528 N N . ASN A 1 189 ? -10.929 0.839 47.011 1.00 96.62 189 ASN A N 1
ATOM 1529 C CA . ASN A 1 189 ? -10.950 1.039 48.465 1.00 96.62 189 ASN A CA 1
ATOM 1530 C C . ASN A 1 189 ? -12.051 0.226 49.185 1.00 96.62 189 ASN A C 1
ATOM 1532 O O . ASN A 1 189 ? -12.065 0.161 50.415 1.00 96.62 189 ASN A O 1
ATOM 1536 N N . LEU A 1 190 ? -12.976 -0.403 48.448 1.00 95.75 190 LEU A N 1
ATOM 1537 C CA . LEU A 1 190 ? -14.052 -1.245 48.988 1.00 95.75 190 LEU A CA 1
ATOM 1538 C C . LEU A 1 190 ? -13.721 -2.747 48.995 1.00 95.75 190 LEU A C 1
ATOM 1540 O O . LEU A 1 190 ? -14.574 -3.545 49.388 1.00 95.75 190 LEU A O 1
ATOM 1544 N N . GLN A 1 191 ? -12.518 -3.155 48.576 1.00 94.00 191 GLN A N 1
ATOM 1545 C CA . GLN A 1 191 ? -12.103 -4.562 48.602 1.00 94.00 191 GLN A CA 1
ATOM 1546 C C . GLN A 1 191 ? -12.192 -5.175 50.017 1.00 94.00 191 GLN A C 1
ATOM 1548 O O . GLN A 1 191 ? -11.969 -4.516 51.031 1.00 94.00 191 GLN A O 1
ATOM 1553 N N . GLY A 1 192 ? -12.534 -6.467 50.089 1.00 92.06 192 GLY A N 1
ATOM 1554 C CA . GLY A 1 192 ? -12.785 -7.179 51.347 1.00 92.06 192 GLY A CA 1
ATOM 1555 C C . GLY A 1 192 ? -14.263 -7.182 51.760 1.00 92.06 192 GLY A C 1
ATOM 1556 O O . GLY A 1 192 ? -15.150 -7.405 50.935 1.00 92.06 192 GLY A O 1
ATOM 1557 N N . ALA A 1 193 ? -14.545 -6.989 53.053 1.00 91.12 193 ALA A N 1
ATOM 1558 C CA . ALA A 1 193 ? -15.894 -7.154 53.614 1.00 91.12 193 ALA A CA 1
ATOM 1559 C C . ALA A 1 193 ? -16.925 -6.162 53.036 1.00 91.12 193 ALA A C 1
ATOM 1561 O O . ALA A 1 193 ? -18.057 -6.547 52.742 1.00 91.12 193 ALA A O 1
ATOM 1562 N N . SER A 1 194 ? -16.516 -4.910 52.818 1.00 94.56 194 SER A N 1
ATOM 1563 C CA . SER A 1 194 ? -17.355 -3.813 52.306 1.00 94.56 194 SER A CA 1
ATOM 1564 C C . SER A 1 194 ? -17.710 -3.920 50.816 1.00 94.56 194 SER A C 1
ATOM 1566 O O . SER A 1 194 ? -18.397 -3.044 50.292 1.00 94.56 194 SER A O 1
ATOM 1568 N N . ASN A 1 195 ? -17.222 -4.946 50.115 1.00 95.56 195 ASN A N 1
ATOM 1569 C CA . ASN A 1 195 ? -17.283 -5.033 48.661 1.00 95.56 195 ASN A CA 1
ATOM 1570 C C . ASN A 1 195 ? -18.725 -5.265 48.158 1.00 95.56 195 ASN A C 1
ATOM 1572 O O . ASN A 1 195 ? -19.327 -6.279 48.525 1.00 95.56 195 ASN A O 1
ATOM 1576 N N . PRO A 1 196 ? -19.283 -4.407 47.277 1.00 94.94 196 PRO A N 1
ATOM 1577 C CA . PRO A 1 196 ? -20.597 -4.633 46.665 1.00 94.94 196 PRO A CA 1
ATOM 1578 C C . PRO A 1 196 ? -20.729 -5.988 45.949 1.00 94.94 196 PRO A C 1
ATOM 1580 O O . PRO A 1 196 ? -21.814 -6.567 45.932 1.00 94.94 196 PRO A O 1
ATOM 1583 N N . LEU A 1 197 ? -19.632 -6.551 45.424 1.00 94.88 197 LEU A N 1
ATOM 1584 C CA . LEU A 1 197 ? -19.616 -7.881 44.790 1.00 94.88 197 LEU A CA 1
ATOM 1585 C C . LEU A 1 197 ? -19.992 -9.027 45.747 1.00 94.88 197 LEU A C 1
ATOM 1587 O O . LEU A 1 197 ? -20.362 -10.106 45.291 1.00 94.88 197 LEU A O 1
ATOM 1591 N N . ASN A 1 198 ? -19.963 -8.799 47.065 1.00 93.69 198 ASN A N 1
ATOM 1592 C CA . ASN A 1 198 ? -20.421 -9.777 48.053 1.00 93.69 198 ASN A CA 1
ATOM 1593 C C . ASN A 1 198 ? -21.948 -10.010 47.991 1.00 93.69 198 ASN A C 1
ATOM 1595 O O . ASN A 1 198 ? -22.423 -11.035 48.478 1.00 93.69 198 ASN A O 1
ATOM 1599 N N . VAL A 1 199 ? -22.716 -9.087 47.392 1.00 92.25 199 VAL A N 1
ATOM 1600 C CA . VAL A 1 199 ? -24.193 -9.145 47.275 1.00 92.25 199 VAL A CA 1
ATOM 1601 C C . VAL A 1 199 ? -24.712 -8.960 45.838 1.00 92.25 199 VAL A C 1
ATOM 1603 O O . VAL A 1 199 ? -25.857 -9.301 45.528 1.00 92.25 199 VAL A O 1
ATOM 1606 N N . LEU A 1 200 ? -23.865 -8.455 44.935 1.00 93.06 200 LEU A N 1
ATOM 1607 C CA . LEU A 1 200 ? -24.140 -8.364 43.503 1.00 93.06 200 LEU A CA 1
ATOM 1608 C C . LEU A 1 200 ? -23.689 -9.634 42.769 1.00 93.06 200 LEU A C 1
ATOM 1610 O O . LEU A 1 200 ? -22.613 -10.183 43.015 1.00 93.06 200 LEU A O 1
ATOM 1614 N N . LYS A 1 201 ? -24.513 -10.094 41.828 1.00 93.50 201 LYS A N 1
ATOM 1615 C CA . LYS A 1 201 ? -24.231 -11.230 40.955 1.00 93.50 201 LYS A CA 1
ATOM 1616 C C . LYS A 1 201 ? -23.062 -10.883 40.039 1.00 93.50 201 LYS A C 1
ATOM 1618 O O . LYS A 1 201 ? -23.107 -9.885 39.327 1.00 93.50 201 LYS A O 1
ATOM 1623 N N . ASN A 1 202 ? -22.034 -11.721 40.059 1.00 94.50 202 ASN A N 1
ATOM 1624 C CA . ASN A 1 202 ? -20.832 -11.553 39.257 1.00 94.50 202 ASN A CA 1
ATOM 1625 C C . ASN A 1 202 ? -20.231 -12.918 38.883 1.00 94.50 202 ASN A C 1
ATOM 1627 O O . ASN A 1 202 ? -20.542 -13.926 39.516 1.00 94.50 202 ASN A O 1
ATOM 1631 N N . SER A 1 203 ? -19.380 -12.953 37.858 1.00 94.81 203 SER A N 1
ATOM 1632 C CA . SER A 1 203 ? -18.715 -14.166 37.355 1.00 94.81 203 SER A CA 1
ATOM 1633 C C . SER A 1 203 ? -17.416 -14.532 38.085 1.00 94.81 203 SER A C 1
ATOM 1635 O O . SER A 1 203 ? -16.776 -15.517 37.724 1.00 94.81 203 SER A O 1
ATOM 1637 N N . GLY A 1 204 ? -16.988 -13.747 39.081 1.00 94.94 204 GLY A N 1
ATOM 1638 C CA . GLY A 1 204 ? -15.673 -13.887 39.713 1.00 94.94 204 GLY A CA 1
ATOM 1639 C C . GLY A 1 204 ? -14.494 -13.412 38.849 1.00 94.94 204 GLY A C 1
ATOM 1640 O O . GLY A 1 204 ? -13.353 -13.500 39.298 1.00 94.94 204 GLY A O 1
ATOM 1641 N N . ILE A 1 205 ? -14.743 -12.904 37.635 1.00 97.12 205 ILE A N 1
ATOM 1642 C CA . ILE A 1 205 ? -13.704 -12.449 36.703 1.00 97.12 205 ILE A CA 1
ATOM 1643 C C . ILE A 1 205 ? -13.488 -10.937 36.813 1.00 97.12 205 ILE A C 1
ATOM 1645 O O . ILE A 1 205 ? -14.391 -10.144 36.532 1.00 97.12 205 ILE A O 1
ATOM 1649 N N . GLU A 1 206 ? -12.254 -10.554 37.142 1.00 96.38 206 GLU A N 1
ATOM 1650 C CA . GLU A 1 206 ? -11.772 -9.184 36.989 1.00 96.38 206 GLU A CA 1
ATOM 1651 C C . GLU A 1 206 ? -11.269 -8.948 35.557 1.00 96.38 206 GLU A C 1
ATOM 1653 O O . GLU A 1 206 ? -10.446 -9.707 35.039 1.00 96.38 206 GLU A O 1
ATOM 1658 N N . LEU A 1 207 ? -11.731 -7.874 34.924 1.00 94.12 207 LEU A N 1
ATOM 1659 C CA . LEU A 1 207 ? -11.232 -7.383 33.644 1.00 94.12 207 LEU A CA 1
ATOM 1660 C C . LEU A 1 207 ? -10.323 -6.179 33.868 1.00 94.12 207 LEU A C 1
ATOM 1662 O O . LEU A 1 207 ? -10.544 -5.369 34.763 1.00 94.12 207 LEU A O 1
ATOM 1666 N N . ASN A 1 208 ? -9.317 -6.036 33.014 1.00 90.19 208 ASN A N 1
ATOM 1667 C CA . ASN A 1 208 ? -8.414 -4.890 33.004 1.00 90.19 208 ASN A CA 1
ATOM 1668 C C . ASN A 1 208 ? -8.330 -4.363 31.558 1.00 90.19 208 ASN A C 1
ATOM 1670 O O . ASN A 1 208 ? -7.444 -4.781 30.813 1.00 90.19 208 ASN A O 1
ATOM 1674 N N . PRO A 1 209 ? -9.312 -3.540 31.135 1.00 87.19 209 PRO A N 1
ATOM 1675 C CA . PRO A 1 209 ? -9.505 -3.143 29.741 1.00 87.19 209 PRO A CA 1
ATOM 1676 C C . PRO A 1 209 ? -8.396 -2.212 29.249 1.00 87.19 209 PRO A C 1
ATOM 1678 O O . PRO A 1 209 ? -8.000 -1.268 29.938 1.00 87.19 209 PRO A O 1
ATOM 1681 N N . ASP A 1 210 ? -7.924 -2.419 28.022 1.00 86.75 210 ASP A N 1
ATOM 1682 C CA . ASP A 1 210 ? -6.864 -1.583 27.454 1.00 86.75 210 ASP A CA 1
ATOM 1683 C C . ASP A 1 210 ? -7.425 -0.306 26.808 1.00 86.75 210 ASP A C 1
ATOM 1685 O O . ASP A 1 210 ? -7.495 -0.175 25.585 1.00 86.75 210 ASP A O 1
ATOM 1689 N N . LEU A 1 211 ? -7.781 0.681 27.639 1.00 86.38 211 LEU A N 1
ATOM 1690 C CA . LEU A 1 211 ? -8.374 1.964 27.214 1.00 86.38 211 LEU A CA 1
ATOM 1691 C C . LEU A 1 211 ? -7.500 2.794 26.249 1.00 86.38 211 LEU A C 1
ATOM 1693 O O . LEU A 1 211 ? -7.967 3.787 25.688 1.00 86.38 211 LEU A O 1
ATOM 1697 N N . LYS A 1 212 ? -6.236 2.404 26.031 1.00 84.56 212 LYS A N 1
ATOM 1698 C CA . LYS A 1 212 ? -5.317 3.016 25.051 1.00 84.56 212 LYS A CA 1
ATOM 1699 C C . LYS A 1 212 ? -5.264 2.255 23.724 1.00 84.56 212 LYS A C 1
ATOM 1701 O O . LYS A 1 212 ? -4.547 2.662 22.814 1.00 84.56 212 LYS A O 1
ATOM 1706 N N . ASN A 1 213 ? -6.001 1.156 23.597 1.00 86.88 213 ASN A N 1
ATOM 1707 C CA . ASN A 1 213 ? -6.115 0.349 22.389 1.00 86.88 213 ASN A CA 1
ATOM 1708 C C . ASN A 1 213 ? -7.363 0.732 21.568 1.00 86.88 213 ASN A C 1
ATOM 1710 O O . ASN A 1 213 ? -8.131 -0.132 21.148 1.00 86.88 213 ASN A O 1
ATOM 1714 N N . GLU A 1 214 ? -7.596 2.034 21.370 1.00 84.81 214 GLU A N 1
ATOM 1715 C CA . GLU A 1 214 ? -8.788 2.572 20.691 1.00 84.81 214 GLU A CA 1
ATOM 1716 C C . GLU A 1 214 ? -8.992 1.985 19.278 1.00 84.81 214 GLU A C 1
ATOM 1718 O O . GLU A 1 214 ? -8.042 1.584 18.597 1.00 84.81 214 GLU A O 1
ATOM 1723 N N . TYR A 1 215 ? -10.251 1.919 18.834 1.00 84.38 215 TYR A N 1
ATOM 1724 C CA . TYR A 1 215 ? -10.602 1.536 17.467 1.00 84.38 215 TYR A CA 1
ATOM 1725 C C . TYR A 1 215 ? -10.523 2.717 16.506 1.00 84.38 215 TYR A C 1
ATOM 1727 O O . TYR A 1 215 ? -10.998 3.811 16.805 1.00 84.38 215 TYR A O 1
ATOM 1735 N N . TYR A 1 216 ? -10.046 2.432 15.299 1.00 87.44 216 TYR A N 1
ATOM 1736 C CA . TYR A 1 216 ? -10.041 3.339 14.166 1.00 87.44 216 TYR A CA 1
ATOM 1737 C C . TYR A 1 216 ? -10.556 2.648 12.900 1.00 87.44 216 TYR A C 1
ATOM 1739 O O . TYR A 1 216 ? -10.442 1.429 12.746 1.00 87.44 216 TYR A O 1
ATOM 1747 N N . TYR A 1 217 ? -11.077 3.438 11.963 1.00 86.44 217 TYR A N 1
ATOM 1748 C CA . TYR A 1 217 ? -11.566 2.965 10.669 1.00 86.44 217 TYR A CA 1
ATOM 1749 C C . TYR A 1 217 ? -10.806 3.625 9.516 1.00 86.44 217 TYR A C 1
ATOM 1751 O O . TYR A 1 217 ? -10.782 4.851 9.417 1.00 86.44 217 TYR A O 1
ATOM 1759 N N . LEU A 1 218 ? -10.224 2.828 8.614 1.00 88.50 218 LEU A N 1
ATOM 1760 C CA . LEU A 1 218 ? -9.752 3.314 7.310 1.00 88.50 218 LEU A CA 1
ATOM 1761 C C . LEU A 1 218 ? -10.952 3.839 6.509 1.00 88.50 218 LEU A C 1
ATOM 1763 O O . LEU A 1 218 ? -11.834 3.061 6.144 1.00 88.50 218 LEU A O 1
ATOM 1767 N N . ASN A 1 219 ? -10.998 5.151 6.264 1.00 85.00 219 ASN A N 1
ATOM 1768 C CA . ASN A 1 219 ? -12.174 5.802 5.677 1.00 85.00 219 ASN A CA 1
ATOM 1769 C C . ASN A 1 219 ? -12.014 6.098 4.174 1.00 85.00 219 ASN A C 1
ATOM 1771 O O . ASN A 1 219 ? -12.931 5.855 3.399 1.00 85.00 219 ASN A O 1
ATOM 1775 N N . ASN A 1 220 ? -10.839 6.572 3.741 1.00 86.44 220 ASN A N 1
ATOM 1776 C CA . ASN A 1 220 ? -10.563 6.924 2.339 1.00 86.44 220 ASN A CA 1
ATOM 1777 C C . ASN A 1 220 ? -9.732 5.870 1.575 1.00 86.44 220 ASN A C 1
ATOM 1779 O O . ASN A 1 220 ? -9.158 6.183 0.531 1.00 86.44 220 ASN A O 1
ATOM 1783 N N . TYR A 1 221 ? -9.606 4.646 2.095 1.00 88.56 221 TYR A N 1
ATOM 1784 C CA . TYR A 1 221 ? -8.760 3.610 1.494 1.00 88.56 221 TYR A CA 1
ATOM 1785 C C . TYR A 1 221 ? -9.370 3.023 0.216 1.00 88.56 221 TYR A C 1
ATOM 1787 O O . TYR A 1 221 ? -10.535 2.634 0.188 1.00 88.56 221 TYR A O 1
ATOM 1795 N N . ASN A 1 222 ? -8.546 2.947 -0.829 1.00 84.81 222 ASN A N 1
ATOM 1796 C CA . ASN A 1 222 ? -8.888 2.394 -2.131 1.00 84.81 222 ASN A CA 1
ATOM 1797 C C . ASN A 1 222 ? -7.765 1.453 -2.598 1.00 84.81 222 ASN A C 1
ATOM 1799 O O . ASN A 1 222 ? -6.694 1.907 -3.013 1.00 84.81 222 ASN A O 1
ATOM 1803 N N . SER A 1 223 ? -8.015 0.143 -2.561 1.00 80.94 223 SER A N 1
ATOM 1804 C CA . SER A 1 223 ? -7.035 -0.875 -2.968 1.00 80.94 223 SER A CA 1
ATOM 1805 C C . SER A 1 223 ? -6.647 -0.806 -4.454 1.00 80.94 223 SER A C 1
ATOM 1807 O O . SER A 1 223 ? -5.546 -1.226 -4.820 1.00 80.94 223 SER A O 1
ATOM 1809 N N . HIS A 1 224 ? -7.474 -0.196 -5.313 1.00 80.62 224 HIS A N 1
ATOM 1810 C CA . HIS A 1 224 ? -7.191 -0.026 -6.744 1.00 80.62 224 HIS A CA 1
ATOM 1811 C C . HIS A 1 224 ? -6.001 0.909 -7.019 1.00 80.62 224 HIS A C 1
ATOM 1813 O O . HIS A 1 224 ? -5.382 0.803 -8.076 1.00 80.62 224 HIS A O 1
ATOM 1819 N N . LYS A 1 225 ? -5.614 1.769 -6.062 1.00 83.31 225 LYS A N 1
ATOM 1820 C CA . LYS A 1 225 ? -4.364 2.551 -6.135 1.00 83.31 225 LYS A CA 1
ATOM 1821 C C . LYS A 1 225 ? -3.097 1.719 -5.863 1.00 83.31 225 LYS A C 1
ATOM 1823 O O . LYS A 1 225 ? -2.001 2.268 -5.832 1.00 83.31 225 LYS A O 1
ATOM 1828 N N . GLY A 1 226 ? -3.209 0.404 -5.653 1.00 85.94 226 GLY A N 1
ATOM 1829 C CA . GLY A 1 226 ? -2.069 -0.505 -5.468 1.00 85.94 226 GLY A CA 1
ATOM 1830 C C . GLY A 1 226 ? -1.403 -0.439 -4.088 1.00 85.94 226 GLY A C 1
ATOM 1831 O O . GLY A 1 226 ? -0.459 -1.187 -3.827 1.00 85.94 226 GLY A O 1
ATOM 1832 N N . ILE A 1 227 ? -1.899 0.422 -3.195 1.00 91.62 227 ILE A N 1
ATOM 1833 C CA . ILE A 1 227 ? -1.500 0.480 -1.786 1.00 91.62 227 ILE A CA 1
ATOM 1834 C C . ILE A 1 227 ? -2.021 -0.780 -1.090 1.00 91.62 227 ILE A C 1
ATOM 1836 O O . ILE A 1 227 ? -3.200 -1.108 -1.199 1.00 91.62 227 ILE A O 1
ATOM 1840 N N . LYS A 1 228 ? -1.154 -1.475 -0.353 1.00 92.75 228 LYS A N 1
ATOM 1841 C CA . LYS A 1 228 ? -1.505 -2.648 0.453 1.00 92.75 228 LYS A CA 1
ATOM 1842 C C . LYS A 1 228 ? -1.313 -2.326 1.925 1.00 92.75 228 LYS A C 1
ATOM 1844 O O . LYS A 1 228 ? -0.191 -2.069 2.359 1.00 92.75 228 LYS A O 1
ATOM 1849 N N . ILE A 1 229 ? -2.400 -2.380 2.689 1.00 94.00 229 ILE A N 1
ATOM 1850 C CA . ILE A 1 229 ? -2.367 -2.200 4.142 1.00 94.00 229 ILE A CA 1
ATOM 1851 C C . ILE A 1 229 ? -2.669 -3.534 4.814 1.00 94.00 229 ILE A C 1
ATOM 1853 O O . ILE A 1 229 ? -3.703 -4.150 4.555 1.00 94.00 229 ILE A O 1
ATOM 1857 N N . THR A 1 230 ? -1.778 -3.954 5.705 1.00 93.44 230 THR A N 1
ATOM 1858 C CA . THR A 1 230 ? -1.969 -5.097 6.602 1.00 93.44 230 THR A CA 1
ATOM 1859 C C . THR A 1 230 ? -2.044 -4.566 8.024 1.00 93.44 230 THR A C 1
ATOM 1861 O O . THR A 1 230 ? -1.224 -3.738 8.407 1.00 93.44 230 THR A O 1
ATOM 1864 N N . ALA A 1 231 ? -2.992 -5.042 8.828 1.00 93.00 231 ALA A N 1
ATOM 1865 C CA . ALA A 1 231 ? -3.021 -4.768 10.263 1.00 93.00 231 ALA A CA 1
ATOM 1866 C C . ALA A 1 231 ? -3.361 -6.051 11.022 1.00 93.00 231 ALA A C 1
ATOM 1868 O O . ALA A 1 231 ? -4.310 -6.740 10.645 1.00 93.00 231 ALA A O 1
ATOM 1869 N N . ASN A 1 232 ? -2.584 -6.384 12.057 1.00 89.50 232 ASN A N 1
ATOM 1870 C CA . ASN A 1 232 ? -2.682 -7.654 12.793 1.00 89.50 232 ASN A CA 1
ATOM 1871 C C . ASN A 1 232 ? -2.700 -8.886 11.858 1.00 89.50 232 ASN A C 1
ATOM 1873 O O . ASN A 1 232 ? -3.615 -9.706 11.892 1.00 89.50 232 ASN A O 1
ATOM 1877 N N . ASN A 1 233 ? -1.712 -8.963 10.956 1.00 86.62 233 ASN A N 1
ATOM 1878 C CA . ASN A 1 233 ? -1.530 -10.028 9.952 1.00 86.62 233 ASN A CA 1
ATOM 1879 C C . ASN A 1 233 ? -2.690 -10.234 8.952 1.00 86.62 233 ASN A C 1
ATOM 1881 O O . ASN A 1 233 ? -2.637 -11.144 8.128 1.00 86.62 233 ASN A O 1
ATOM 1885 N N . GLN A 1 234 ? -3.710 -9.375 8.969 1.00 90.00 234 GLN A N 1
ATOM 1886 C CA . GLN A 1 234 ? -4.831 -9.387 8.030 1.00 90.00 234 GLN A CA 1
ATOM 1887 C C . GLN A 1 234 ? -4.739 -8.192 7.076 1.00 90.00 234 GLN A C 1
ATOM 1889 O O . GLN A 1 234 ? -4.605 -7.043 7.513 1.00 90.00 234 GLN A O 1
ATOM 1894 N N . ALA A 1 235 ? -4.838 -8.461 5.774 1.00 90.81 235 ALA A N 1
ATOM 1895 C CA . ALA A 1 235 ? -4.956 -7.426 4.754 1.00 90.81 235 ALA A CA 1
ATOM 1896 C C . ALA A 1 235 ? -6.280 -6.656 4.899 1.00 90.81 235 ALA A C 1
ATOM 1898 O O . ALA A 1 235 ? -7.297 -7.215 5.311 1.00 90.81 235 ALA A O 1
ATOM 1899 N N . ARG A 1 236 ? -6.260 -5.372 4.546 1.00 90.19 236 ARG A N 1
ATOM 1900 C CA . ARG A 1 236 ? -7.422 -4.477 4.544 1.00 90.19 236 ARG A CA 1
ATOM 1901 C C . ARG A 1 236 ? -7.953 -4.310 3.121 1.00 90.19 236 ARG A C 1
ATOM 1903 O O . ARG A 1 236 ? -7.183 -4.376 2.159 1.00 90.19 236 ARG A O 1
ATOM 1910 N N . SER A 1 237 ? -9.256 -4.068 2.981 1.00 83.06 237 SER A N 1
ATOM 1911 C CA . SER A 1 237 ? -9.926 -3.853 1.691 1.00 83.06 237 SER A CA 1
ATOM 1912 C C . SER A 1 237 ? -11.006 -2.775 1.787 1.00 83.06 237 SER A C 1
ATOM 1914 O O . SER A 1 237 ? -11.444 -2.418 2.875 1.00 83.06 237 SER A O 1
ATOM 1916 N N . ASP A 1 238 ? -11.479 -2.316 0.632 1.00 72.19 238 ASP A N 1
ATOM 1917 C CA . ASP A 1 238 ? -12.538 -1.320 0.432 1.00 72.19 238 ASP A CA 1
ATOM 1918 C C . ASP A 1 238 ? -13.880 -1.669 1.138 1.00 72.19 238 ASP A C 1
ATOM 1920 O O . ASP A 1 238 ? -14.797 -0.849 1.197 1.00 72.19 238 ASP A O 1
ATOM 1924 N N . LYS A 1 239 ? -14.042 -2.893 1.664 1.00 74.19 239 LYS A N 1
ATOM 1925 C CA . LYS A 1 239 ? -15.303 -3.391 2.230 1.00 74.19 239 LYS A CA 1
ATOM 1926 C C . LYS A 1 239 ? -15.583 -2.880 3.649 1.00 74.19 239 LYS A C 1
ATOM 1928 O O . LYS A 1 239 ? -14.736 -2.888 4.545 1.00 74.19 239 LYS A O 1
ATOM 1933 N N . LYS A 1 240 ? -16.864 -2.595 3.899 1.00 61.84 240 LYS A N 1
ATOM 1934 C CA . LYS A 1 240 ? -17.430 -2.326 5.230 1.00 61.84 240 LYS A CA 1
ATOM 1935 C C . LYS A 1 240 ? -17.098 -3.470 6.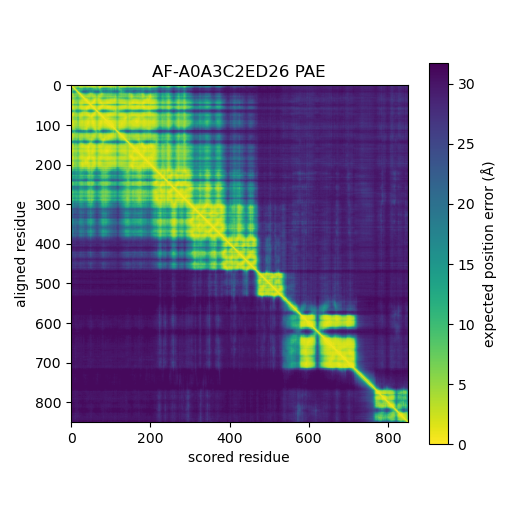206 1.00 61.84 240 LYS A C 1
ATOM 1937 O O . LYS A 1 240 ? -17.466 -4.614 5.963 1.00 61.84 240 LYS A O 1
ATOM 1942 N N . GLY A 1 241 ? -16.432 -3.143 7.314 1.00 64.56 241 GLY A N 1
ATOM 1943 C CA . GLY A 1 241 ? -16.009 -4.090 8.358 1.00 64.56 241 GLY A CA 1
ATOM 1944 C C . GLY A 1 241 ? -14.538 -4.513 8.263 1.00 64.56 241 GLY A C 1
ATOM 1945 O O . GLY A 1 241 ? -13.855 -4.544 9.284 1.00 64.56 241 GLY A O 1
ATOM 1946 N N . GLU A 1 242 ? -14.002 -4.731 7.058 1.00 72.06 242 GLU A N 1
ATOM 1947 C CA . GLU A 1 242 ? -12.584 -5.097 6.883 1.00 72.06 242 GLU A CA 1
ATOM 1948 C C . GLU A 1 242 ? -11.636 -3.919 7.203 1.00 72.06 242 GLU A C 1
ATOM 1950 O O . GLU A 1 242 ? -10.488 -4.143 7.573 1.00 72.06 242 GLU A O 1
ATOM 1955 N N . ASN A 1 243 ? -12.124 -2.675 7.181 1.00 83.25 243 ASN A N 1
ATOM 1956 C CA . ASN A 1 243 ? -11.357 -1.454 7.475 1.00 83.25 243 ASN A CA 1
ATOM 1957 C C . ASN A 1 243 ? -11.131 -1.111 8.970 1.00 83.25 243 ASN A C 1
ATOM 1959 O O . ASN A 1 243 ? -10.572 -0.050 9.258 1.00 83.25 243 ASN A O 1
ATOM 1963 N N . LYS A 1 244 ? -11.533 -1.965 9.927 1.00 86.19 244 LYS A N 1
ATOM 1964 C CA . LYS A 1 244 ? -11.287 -1.749 11.373 1.00 86.19 244 LYS A CA 1
ATOM 1965 C C . LYS A 1 244 ? -9.818 -2.021 11.741 1.00 86.19 244 LYS A C 1
ATOM 1967 O O . LYS A 1 244 ? -9.274 -3.060 11.367 1.00 86.19 244 LYS A O 1
ATOM 1972 N N . ILE A 1 245 ? -9.192 -1.120 12.502 1.00 90.00 245 ILE A N 1
ATOM 1973 C CA . ILE A 1 245 ? -7.817 -1.223 13.023 1.00 90.00 245 ILE A CA 1
ATOM 1974 C C . ILE A 1 245 ? -7.793 -0.788 14.500 1.00 90.00 245 ILE A C 1
ATOM 1976 O O . ILE A 1 245 ? -8.433 0.191 14.869 1.00 90.00 245 ILE A O 1
ATOM 1980 N N . ARG A 1 246 ? -7.056 -1.502 15.358 1.00 88.75 246 ARG A N 1
ATOM 1981 C CA . ARG A 1 246 ? -6.804 -1.128 16.767 1.00 88.75 246 ARG A CA 1
ATOM 1982 C C . ARG A 1 246 ? -5.528 -0.297 16.912 1.00 88.75 246 ARG A C 1
ATOM 1984 O O . ARG A 1 246 ? -4.562 -0.545 16.192 1.00 88.75 246 ARG A O 1
ATOM 1991 N N . ALA A 1 247 ? -5.480 0.605 17.895 1.00 91.31 247 ALA A N 1
ATOM 1992 C CA . ALA A 1 247 ? -4.340 1.498 18.122 1.00 91.31 247 ALA A CA 1
ATOM 1993 C C . ALA A 1 247 ? -2.991 0.759 18.234 1.00 91.31 247 ALA A C 1
ATOM 1995 O O . ALA A 1 247 ? -2.007 1.186 17.629 1.00 91.31 247 ALA A O 1
ATOM 1996 N N . LYS A 1 248 ? -2.957 -0.362 18.972 1.00 92.00 248 LYS A N 1
ATOM 1997 C CA . LYS A 1 248 ? -1.739 -1.144 19.253 1.00 92.00 248 LYS A CA 1
ATOM 1998 C C . LYS A 1 248 ? -1.490 -2.301 18.282 1.00 92.00 248 LYS A C 1
ATOM 2000 O O . LYS A 1 248 ? -0.536 -3.055 18.471 1.00 92.00 248 LYS A O 1
ATOM 2005 N N . TRP A 1 249 ? -2.324 -2.492 17.257 1.00 93.50 249 TRP A N 1
ATOM 2006 C CA . TRP A 1 249 ? -2.034 -3.504 16.237 1.00 93.50 249 TRP A CA 1
ATOM 2007 C C . TRP A 1 249 ? -0.795 -3.113 15.434 1.00 93.50 249 TRP A C 1
ATOM 2009 O O . TRP A 1 249 ? -0.618 -1.949 15.078 1.00 93.50 249 TRP A O 1
ATOM 2019 N N . HIS A 1 250 ? 0.032 -4.106 15.098 1.00 94.69 250 HIS A N 1
ATOM 2020 C CA . HIS A 1 250 ? 1.087 -3.904 14.115 1.00 94.69 250 HIS A CA 1
ATOM 2021 C C . HIS A 1 250 ? 0.458 -3.658 12.742 1.00 94.69 250 HIS A C 1
ATOM 2023 O O . HIS A 1 250 ? -0.374 -4.454 12.288 1.00 94.69 250 HIS A O 1
ATOM 2029 N N . ILE A 1 251 ? 0.847 -2.552 12.116 1.00 96.06 251 ILE A N 1
ATOM 2030 C CA . ILE A 1 251 ? 0.368 -2.086 10.818 1.00 96.06 251 ILE A CA 1
ATOM 2031 C C . ILE A 1 251 ? 1.558 -2.049 9.864 1.00 96.06 251 ILE A C 1
ATOM 2033 O O . ILE A 1 251 ? 2.608 -1.501 10.201 1.00 96.06 251 ILE A O 1
ATOM 2037 N N . GLU A 1 252 ? 1.369 -2.588 8.662 1.00 96.44 252 GLU A N 1
ATOM 2038 C CA . GLU A 1 252 ? 2.295 -2.451 7.542 1.00 96.44 252 GLU A CA 1
ATOM 2039 C C . GLU A 1 252 ? 1.599 -1.748 6.375 1.00 96.44 252 GLU A C 1
ATOM 2041 O O . GLU A 1 252 ? 0.552 -2.202 5.907 1.00 96.44 252 GLU A O 1
ATOM 2046 N N . ILE A 1 253 ? 2.199 -0.668 5.879 1.00 95.56 253 ILE A N 1
ATOM 2047 C CA . ILE A 1 253 ? 1.765 0.058 4.683 1.00 95.56 253 ILE A CA 1
ATOM 2048 C C . ILE A 1 253 ? 2.817 -0.178 3.600 1.00 95.56 253 ILE A C 1
ATOM 2050 O O . ILE A 1 253 ? 3.952 0.290 3.703 1.00 95.56 253 ILE A O 1
ATOM 2054 N N . ASN A 1 254 ? 2.429 -0.921 2.566 1.00 93.75 254 ASN A N 1
ATOM 2055 C CA . ASN A 1 254 ? 3.289 -1.320 1.461 1.00 93.75 254 ASN A CA 1
ATOM 2056 C C . ASN A 1 254 ? 2.777 -0.718 0.145 1.00 93.75 254 ASN A C 1
ATOM 2058 O O . ASN A 1 254 ? 1.612 -0.898 -0.211 1.00 93.75 254 ASN A O 1
ATOM 2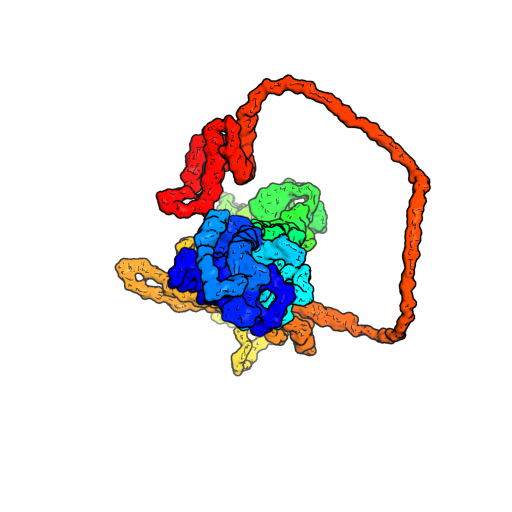062 N N . TYR A 1 255 ? 3.646 -0.049 -0.609 1.00 93.06 255 TYR A N 1
ATOM 2063 C CA . TYR A 1 255 ? 3.339 0.465 -1.947 1.00 93.06 255 TYR A CA 1
ATOM 2064 C C . TYR A 1 255 ? 4.596 0.479 -2.819 1.00 93.06 255 TYR A C 1
ATOM 2066 O O . TYR A 1 255 ? 5.681 0.814 -2.349 1.00 93.06 255 TYR A O 1
ATOM 2074 N N . SER A 1 256 ? 4.454 0.145 -4.101 1.00 83.62 256 SER A N 1
ATOM 2075 C CA . SER A 1 256 ? 5.524 0.312 -5.082 1.00 83.62 256 SER A CA 1
ATOM 2076 C C . SER A 1 256 ? 4.948 0.560 -6.471 1.00 83.62 256 SER A C 1
ATOM 2078 O O . SER A 1 256 ? 4.047 -0.155 -6.911 1.00 83.62 256 SER A O 1
ATOM 2080 N N . LYS A 1 257 ? 5.538 1.528 -7.176 1.00 83.75 257 LYS A N 1
ATOM 2081 C CA . LYS A 1 257 ? 5.530 1.603 -8.644 1.00 83.75 257 LYS A CA 1
ATOM 2082 C C . LYS A 1 257 ? 6.650 0.682 -9.179 1.00 83.75 257 LYS A C 1
ATOM 2084 O O . LYS A 1 257 ? 7.110 -0.187 -8.436 1.00 83.75 257 LYS A O 1
ATOM 2089 N N . ASP A 1 258 ? 7.100 0.840 -10.426 1.00 86.56 258 ASP A N 1
ATOM 2090 C CA . ASP A 1 258 ? 8.300 0.141 -10.922 1.00 86.56 258 ASP A CA 1
ATOM 2091 C C . ASP A 1 258 ? 9.497 0.471 -10.012 1.00 86.56 258 ASP A C 1
ATOM 2093 O O . ASP A 1 258 ? 9.906 1.630 -9.884 1.00 86.56 258 ASP A O 1
ATOM 2097 N N . ASP A 1 259 ? 10.012 -0.546 -9.326 1.00 85.88 259 ASP A N 1
ATOM 2098 C CA . ASP A 1 259 ? 10.991 -0.409 -8.252 1.00 85.88 259 ASP A CA 1
ATOM 2099 C C . ASP A 1 259 ? 12.400 -0.108 -8.772 1.00 85.88 259 ASP A C 1
ATOM 2101 O O . ASP A 1 259 ? 13.280 0.247 -7.991 1.00 85.88 259 ASP A O 1
ATOM 2105 N N . ARG A 1 260 ? 12.628 -0.165 -10.086 1.00 86.69 260 ARG A N 1
ATOM 2106 C CA . ARG A 1 260 ? 13.867 0.295 -10.732 1.00 86.69 260 ARG A CA 1
ATOM 2107 C C . ARG A 1 260 ? 13.870 1.820 -10.873 1.00 86.69 260 ARG A C 1
ATOM 2109 O O . ARG A 1 260 ? 14.898 2.462 -10.666 1.00 86.69 260 ARG A O 1
ATOM 2116 N N . SER A 1 261 ? 12.694 2.401 -11.117 1.00 89.44 261 SER A N 1
ATOM 2117 C CA . SER A 1 261 ? 12.472 3.846 -11.268 1.00 89.44 261 SER A CA 1
ATOM 2118 C C . SER A 1 261 ? 12.140 4.582 -9.969 1.00 89.44 261 SER A C 1
ATOM 2120 O O . SER A 1 261 ? 12.459 5.765 -9.840 1.00 89.44 261 SER A O 1
ATOM 2122 N N . PHE A 1 262 ? 11.503 3.926 -8.999 1.00 91.38 262 PHE A N 1
ATOM 2123 C CA . PHE A 1 262 ? 10.983 4.564 -7.785 1.00 91.38 262 PHE A CA 1
ATOM 2124 C C . PHE A 1 262 ? 11.427 3.825 -6.518 1.00 91.38 262 PHE A C 1
ATOM 2126 O O . PHE A 1 262 ? 11.771 2.644 -6.549 1.00 91.38 262 PHE A O 1
ATOM 2133 N N . ARG A 1 263 ? 11.462 4.522 -5.378 1.00 89.88 263 ARG A N 1
ATOM 2134 C CA . ARG A 1 263 ? 11.682 3.882 -4.075 1.00 89.88 263 ARG A CA 1
ATOM 2135 C C . ARG A 1 263 ? 10.357 3.279 -3.582 1.00 89.88 263 ARG A C 1
ATOM 2137 O O . ARG A 1 263 ? 9.373 4.016 -3.528 1.00 89.88 263 ARG A O 1
ATOM 2144 N N . PRO A 1 264 ? 10.309 1.987 -3.211 1.00 92.06 264 PRO A N 1
ATOM 2145 C CA . PRO A 1 264 ? 9.124 1.409 -2.589 1.00 92.06 264 PRO A CA 1
ATOM 2146 C C . PRO A 1 264 ? 8.909 1.987 -1.184 1.00 92.06 264 PRO A C 1
ATOM 2148 O O . PRO A 1 264 ? 9.862 2.320 -0.477 1.00 92.06 264 PRO A O 1
ATOM 2151 N N . ILE A 1 265 ? 7.647 2.050 -0.769 1.00 93.75 265 ILE A N 1
ATOM 2152 C CA . ILE A 1 265 ? 7.222 2.353 0.598 1.00 93.75 265 ILE A CA 1
ATOM 2153 C C . ILE A 1 265 ? 6.985 1.020 1.310 1.00 93.75 265 ILE A C 1
ATOM 2155 O O . ILE A 1 265 ? 6.207 0.191 0.838 1.00 93.75 265 ILE A O 1
ATOM 2159 N N . ASN A 1 266 ? 7.640 0.828 2.453 1.00 93.81 266 ASN A N 1
ATOM 2160 C CA . ASN A 1 266 ? 7.405 -0.279 3.379 1.00 93.81 266 ASN A CA 1
ATOM 2161 C C . ASN A 1 266 ? 7.472 0.291 4.801 1.00 93.81 266 ASN A C 1
ATOM 2163 O O . ASN A 1 266 ? 8.521 0.279 5.437 1.00 93.81 266 ASN A O 1
ATOM 2167 N N . ALA A 1 267 ? 6.373 0.904 5.237 1.00 96.06 267 ALA A N 1
ATOM 2168 C CA . ALA A 1 267 ? 6.287 1.588 6.521 1.00 96.06 267 ALA A CA 1
ATOM 2169 C C . ALA A 1 267 ? 5.611 0.682 7.550 1.00 96.06 267 ALA A C 1
ATOM 2171 O O . ALA A 1 267 ? 4.542 0.130 7.279 1.00 96.06 267 ALA A O 1
ATOM 2172 N N . LYS A 1 268 ? 6.214 0.547 8.733 1.00 96.38 268 LYS A N 1
ATOM 2173 C CA . LYS A 1 268 ? 5.725 -0.337 9.799 1.00 96.38 268 LYS A CA 1
ATOM 2174 C C . LYS A 1 268 ? 5.583 0.398 11.127 1.00 96.38 268 LYS A C 1
ATOM 2176 O O . LYS A 1 268 ? 6.253 1.406 11.353 1.00 96.38 268 LYS A O 1
ATOM 2181 N N . GLY A 1 269 ? 4.710 -0.101 12.002 1.00 96.00 269 GLY A N 1
ATOM 2182 C CA . GLY A 1 269 ? 4.538 0.461 13.343 1.00 96.00 269 GLY A CA 1
ATOM 2183 C C . GLY A 1 269 ? 3.172 0.200 13.971 1.00 96.00 269 GLY A C 1
ATOM 2184 O O . GLY A 1 269 ? 2.530 -0.803 13.664 1.00 96.00 269 GLY A O 1
ATOM 2185 N N . THR A 1 270 ? 2.739 1.103 14.854 1.00 95.25 270 THR A N 1
ATOM 2186 C CA . THR A 1 270 ? 1.399 1.116 15.474 1.00 95.25 270 THR A CA 1
ATOM 2187 C C . THR A 1 270 ? 0.832 2.538 15.485 1.00 95.25 270 THR A C 1
ATOM 2189 O O . THR A 1 270 ? 1.582 3.508 15.404 1.00 95.25 270 THR A O 1
ATOM 2192 N N . ILE A 1 271 ? -0.487 2.690 15.619 1.00 94.25 271 ILE A N 1
ATOM 2193 C CA . ILE A 1 271 ? -1.120 4.011 15.787 1.00 94.25 271 ILE A CA 1
ATOM 2194 C C . ILE A 1 271 ? -0.828 4.591 17.181 1.00 94.25 271 ILE A C 1
ATOM 2196 O O . ILE A 1 271 ? -0.658 5.799 17.318 1.00 94.25 271 ILE A O 1
ATOM 2200 N N . SER A 1 272 ? -0.708 3.732 18.198 1.00 92.00 272 SER A N 1
ATOM 2201 C CA . SER A 1 272 ? -0.405 4.105 19.587 1.00 92.00 272 SER A CA 1
ATOM 2202 C C . SER A 1 272 ? 1.003 4.668 19.824 1.00 92.00 272 SER A C 1
ATOM 2204 O O . SER A 1 272 ? 1.270 5.182 20.907 1.00 92.00 272 SER A O 1
ATOM 2206 N N . ASP A 1 273 ? 1.898 4.560 18.843 1.00 93.62 273 ASP A N 1
ATOM 2207 C CA . ASP A 1 273 ? 3.247 5.125 18.870 1.00 93.62 273 ASP A CA 1
ATOM 2208 C C . ASP A 1 273 ? 3.358 6.244 17.818 1.00 93.62 273 ASP A C 1
ATOM 2210 O O . ASP A 1 273 ? 3.475 5.943 16.630 1.00 93.62 273 ASP A O 1
ATOM 2214 N N . PRO A 1 274 ? 3.357 7.531 18.213 1.00 90.56 274 PRO A N 1
ATOM 2215 C CA . PRO A 1 274 ? 3.498 8.650 17.280 1.00 90.56 274 PRO A CA 1
ATOM 2216 C C . PRO A 1 274 ? 4.829 8.694 16.509 1.00 90.56 274 PRO A C 1
ATOM 2218 O O . PRO A 1 274 ? 4.926 9.432 15.532 1.00 90.56 274 PRO A O 1
ATOM 2221 N N . SER A 1 275 ? 5.854 7.936 16.924 1.00 93.19 275 SER A N 1
ATOM 2222 C CA . SER A 1 275 ? 7.142 7.854 16.216 1.00 93.19 275 SER A CA 1
ATOM 2223 C C . SER A 1 275 ? 7.169 6.803 15.095 1.00 93.19 275 SER A C 1
ATOM 2225 O O . SER A 1 275 ? 8.062 6.832 14.245 1.00 93.19 275 SER A O 1
ATOM 2227 N N . SER A 1 276 ? 6.169 5.915 15.047 1.00 94.50 276 SER A N 1
ATOM 2228 C CA . SER A 1 276 ? 6.034 4.867 14.033 1.00 94.50 276 SER A CA 1
ATOM 2229 C C . SER A 1 276 ? 5.952 5.431 12.612 1.00 94.50 276 SER A C 1
ATOM 2231 O O . SER A 1 276 ? 5.222 6.385 12.334 1.00 94.50 276 SER A O 1
ATOM 2233 N N . GLU A 1 277 ? 6.633 4.784 11.661 1.00 94.69 277 GLU A N 1
ATOM 2234 C CA . GLU A 1 277 ? 6.775 5.309 10.296 1.00 94.69 277 GLU A CA 1
ATOM 2235 C C . GLU A 1 277 ? 5.452 5.469 9.542 1.00 94.69 277 GLU A C 1
ATOM 2237 O O . GLU A 1 277 ? 5.367 6.283 8.621 1.00 94.69 277 GLU A O 1
ATOM 2242 N N . ILE A 1 278 ? 4.411 4.730 9.937 1.00 95.94 278 ILE A N 1
ATOM 2243 C CA . ILE A 1 278 ? 3.079 4.818 9.333 1.00 95.94 278 ILE A CA 1
ATOM 2244 C C . ILE A 1 278 ? 2.501 6.241 9.392 1.00 95.94 278 ILE A C 1
ATOM 2246 O O . ILE A 1 278 ? 1.820 6.639 8.451 1.00 95.94 278 ILE A O 1
ATOM 2250 N N . HIS A 1 279 ? 2.831 7.048 10.412 1.00 95.44 279 HIS A N 1
ATOM 2251 C CA . HIS A 1 279 ? 2.333 8.428 10.574 1.00 95.44 279 HIS A CA 1
ATOM 2252 C C . HIS A 1 279 ? 2.844 9.400 9.500 1.00 95.44 279 HIS A C 1
ATOM 2254 O O . HIS A 1 279 ? 2.243 10.453 9.275 1.00 95.44 279 HIS A O 1
ATOM 2260 N N . LYS A 1 280 ? 3.889 9.026 8.749 1.00 94.38 280 LYS A N 1
ATOM 2261 C CA . LYS A 1 280 ? 4.294 9.727 7.517 1.00 94.38 280 LYS A CA 1
ATOM 2262 C C . LYS A 1 280 ? 3.210 9.628 6.431 1.00 94.38 280 LYS A C 1
ATOM 2264 O O . LYS A 1 280 ? 3.036 10.566 5.662 1.00 94.38 280 LYS A O 1
ATOM 2269 N N . TYR A 1 281 ? 2.450 8.529 6.418 1.00 95.00 281 TYR A N 1
ATOM 2270 C CA . TYR A 1 281 ? 1.502 8.140 5.365 1.00 95.00 281 TYR A CA 1
ATOM 2271 C C . TYR A 1 281 ? 0.028 8.163 5.804 1.00 95.00 281 TYR A C 1
ATOM 2273 O O . TYR A 1 281 ? -0.860 8.130 4.951 1.00 95.00 281 TYR A O 1
ATOM 2281 N N . ILE A 1 282 ? -0.245 8.244 7.112 1.00 94.81 282 ILE A N 1
ATOM 2282 C CA . ILE A 1 282 ? -1.596 8.401 7.673 1.00 94.81 282 ILE A CA 1
ATOM 2283 C C . ILE A 1 282 ? -1.781 9.738 8.396 1.00 94.81 282 ILE A C 1
ATOM 2285 O O . ILE A 1 282 ? -0.835 10.348 8.893 1.00 94.81 282 ILE A O 1
ATOM 2289 N N . GLU A 1 283 ? -3.032 10.163 8.475 1.00 93.75 283 GLU A N 1
ATOM 2290 C CA . GLU A 1 283 ? -3.567 11.212 9.335 1.00 93.75 283 GLU A CA 1
ATOM 2291 C C . GLU A 1 283 ? -4.740 10.616 10.134 1.00 93.75 283 GLU A C 1
ATOM 2293 O O . GLU A 1 283 ? -5.457 9.746 9.633 1.00 93.75 283 GLU A O 1
ATOM 2298 N N . ILE A 1 284 ? -4.942 11.063 11.376 1.00 90.50 284 ILE A N 1
ATOM 2299 C CA . ILE A 1 284 ? -6.015 10.574 12.250 1.00 90.50 284 ILE A CA 1
ATOM 2300 C C . ILE A 1 284 ? -6.990 11.719 12.528 1.00 90.50 284 ILE A C 1
ATOM 2302 O O . ILE A 1 284 ? -6.616 12.735 13.111 1.00 90.50 284 ILE A O 1
ATOM 2306 N N . LYS A 1 285 ? -8.251 11.543 12.123 1.00 86.25 285 LYS A N 1
ATOM 2307 C CA . LYS A 1 285 ? -9.341 12.513 12.305 1.00 86.25 285 LYS A CA 1
ATOM 2308 C C . LYS A 1 285 ? -10.457 11.863 13.120 1.00 86.25 285 LYS A C 1
ATOM 2310 O O . LYS A 1 285 ? -11.192 11.012 12.626 1.00 86.25 285 LYS A O 1
ATOM 2315 N N . GLY A 1 286 ? -10.548 12.215 14.404 1.00 82.25 286 GLY A N 1
ATOM 2316 C CA . GLY A 1 286 ? -11.433 11.527 15.349 1.00 82.25 286 GLY A CA 1
ATOM 2317 C C . GLY A 1 286 ? -11.024 10.060 15.504 1.00 82.25 286 GLY A C 1
ATOM 2318 O O . GLY A 1 286 ? -9.920 9.782 15.964 1.00 82.25 286 GLY A O 1
ATOM 2319 N N . ASN A 1 287 ? -11.895 9.133 15.094 1.00 83.19 287 ASN A N 1
ATOM 2320 C CA . ASN A 1 287 ? -11.577 7.706 14.979 1.00 83.19 287 ASN A CA 1
ATOM 2321 C C . ASN A 1 287 ? -11.468 7.207 13.520 1.00 83.19 287 ASN A C 1
ATOM 2323 O O . ASN A 1 287 ? -11.615 6.016 13.247 1.00 83.19 287 ASN A O 1
ATOM 2327 N N . GLN A 1 288 ? -11.192 8.100 12.568 1.00 86.75 288 GLN A N 1
ATOM 2328 C CA . GLN A 1 288 ? -10.927 7.753 11.171 1.00 86.75 288 GLN A CA 1
ATOM 2329 C C . GLN A 1 288 ? -9.432 7.844 10.851 1.00 86.75 288 GLN A C 1
ATOM 2331 O O . GLN A 1 288 ? -8.766 8.809 11.228 1.00 86.75 288 GLN A O 1
ATOM 2336 N N . ILE A 1 289 ? -8.926 6.855 10.116 1.00 91.31 289 ILE A N 1
ATOM 2337 C CA . ILE A 1 289 ? -7.617 6.891 9.460 1.00 91.31 289 ILE A CA 1
ATOM 2338 C C . ILE A 1 289 ? -7.835 7.392 8.035 1.00 91.31 289 ILE A C 1
ATOM 2340 O O . ILE A 1 289 ? -8.576 6.781 7.255 1.00 91.31 289 ILE A O 1
ATOM 2344 N N . MET A 1 290 ? -7.151 8.481 7.703 1.00 91.25 290 MET A N 1
ATOM 2345 C CA . MET A 1 290 ? -7.070 9.047 6.364 1.00 91.25 290 MET A CA 1
ATOM 2346 C C . MET A 1 290 ? -5.667 8.792 5.811 1.00 91.25 290 MET A C 1
ATOM 2348 O O . MET A 1 290 ? -4.669 9.116 6.450 1.00 91.25 290 MET A O 1
ATOM 2352 N N . LEU A 1 291 ? -5.573 8.199 4.626 1.00 92.69 291 LEU A N 1
ATOM 2353 C CA . LEU A 1 291 ? -4.316 8.049 3.898 1.00 92.69 291 LEU A CA 1
ATOM 2354 C C . LEU A 1 291 ? -3.946 9.366 3.216 1.00 92.69 291 LEU A C 1
ATOM 2356 O O . LEU A 1 291 ? -4.782 9.970 2.540 1.00 92.69 291 LEU A O 1
ATOM 2360 N N . LYS A 1 292 ? -2.682 9.767 3.374 1.00 93.38 292 LYS A N 1
ATOM 2361 C CA . LYS A 1 292 ? -2.057 10.917 2.709 1.00 93.38 292 LYS A CA 1
ATOM 2362 C C . LYS A 1 292 ? -1.660 10.500 1.294 1.00 93.38 292 LYS A C 1
ATOM 2364 O O . LYS A 1 292 ? -0.580 9.944 1.092 1.00 93.38 292 LYS A O 1
ATOM 2369 N N . TYR A 1 293 ? -2.570 10.673 0.334 1.00 90.56 293 TYR A N 1
ATOM 2370 C CA . TYR A 1 293 ? -2.409 10.105 -1.010 1.00 90.56 293 TYR A CA 1
ATOM 2371 C C . TYR A 1 293 ? -1.202 10.650 -1.781 1.00 90.56 293 TYR A C 1
ATOM 2373 O O . TYR A 1 293 ? -0.610 9.906 -2.560 1.00 90.56 293 TYR A O 1
ATOM 2381 N N . ASP A 1 294 ? -0.767 11.873 -1.489 1.00 88.81 294 ASP A N 1
ATOM 2382 C CA . ASP A 1 294 ? 0.339 12.566 -2.164 1.00 88.81 294 ASP A CA 1
ATOM 2383 C C . ASP A 1 294 ? 1.645 11.759 -2.133 1.00 88.81 294 ASP A C 1
ATOM 2385 O O . ASP A 1 294 ? 2.364 11.700 -3.127 1.00 88.81 294 ASP A O 1
ATOM 2389 N N . ALA A 1 295 ? 1.919 11.061 -1.025 1.00 85.06 295 ALA A N 1
ATOM 2390 C CA . ALA A 1 295 ? 3.109 10.222 -0.861 1.00 85.06 295 ALA A CA 1
ATOM 2391 C C . ALA A 1 295 ? 3.108 8.962 -1.754 1.00 85.06 295 ALA A C 1
ATOM 2393 O O . ALA A 1 295 ? 4.162 8.367 -1.984 1.00 85.06 295 ALA A O 1
ATOM 2394 N N . PHE A 1 296 ? 1.936 8.551 -2.244 1.00 89.44 296 PHE A N 1
ATOM 2395 C CA . PHE A 1 296 ? 1.747 7.403 -3.133 1.00 89.44 296 PHE A CA 1
ATOM 2396 C C . PHE A 1 296 ? 1.572 7.839 -4.591 1.00 89.44 296 PHE A C 1
ATOM 2398 O O . PHE A 1 296 ? 2.073 7.167 -5.489 1.00 89.44 296 PHE A O 1
ATOM 2405 N N . ASP A 1 297 ? 0.901 8.968 -4.826 1.00 87.19 297 ASP A N 1
ATOM 2406 C CA . ASP A 1 297 ? 0.685 9.536 -6.159 1.00 87.19 297 ASP A CA 1
ATOM 2407 C C . ASP A 1 297 ? 1.962 10.216 -6.701 1.00 87.19 297 ASP A C 1
ATOM 2409 O O . ASP A 1 297 ? 2.243 10.131 -7.898 1.00 87.19 297 ASP A O 1
ATOM 2413 N N . ASN A 1 298 ? 2.795 10.789 -5.818 1.00 86.81 298 ASN A N 1
ATOM 2414 C CA . ASN A 1 298 ? 4.120 11.345 -6.121 1.00 86.81 298 ASN A CA 1
ATOM 2415 C C . ASN A 1 298 ? 5.255 10.529 -5.453 1.00 86.81 298 ASN A C 1
ATOM 2417 O O . ASN A 1 298 ? 5.940 11.025 -4.554 1.00 86.81 298 ASN A O 1
ATOM 2421 N N . PRO A 1 299 ? 5.497 9.270 -5.871 1.00 87.88 299 PRO A N 1
ATOM 2422 C CA . PRO A 1 299 ? 6.495 8.414 -5.239 1.00 87.88 299 PRO A CA 1
ATOM 2423 C C . PRO A 1 299 ? 7.924 8.921 -5.468 1.00 87.88 299 PRO A C 1
ATOM 2425 O O . PRO A 1 299 ? 8.275 9.413 -6.546 1.00 87.88 299 PRO A O 1
ATOM 2428 N N . ILE A 1 300 ? 8.784 8.734 -4.461 1.00 89.81 300 ILE A N 1
ATOM 2429 C CA . ILE A 1 300 ? 10.177 9.201 -4.481 1.00 89.81 300 ILE A CA 1
ATOM 2430 C C . ILE A 1 300 ? 10.930 8.547 -5.648 1.00 89.81 300 ILE A C 1
ATOM 2432 O O . ILE A 1 300 ? 11.186 7.339 -5.655 1.00 89.81 300 ILE A O 1
ATOM 2436 N N . LYS A 1 301 ? 11.312 9.366 -6.631 1.00 93.00 301 LYS A N 1
ATOM 2437 C CA . LYS A 1 301 ? 12.097 8.956 -7.802 1.00 93.00 301 LYS A CA 1
ATOM 2438 C C . LYS A 1 301 ? 13.466 8.418 -7.360 1.00 93.00 301 LYS A C 1
ATOM 2440 O O . LYS A 1 301 ? 14.104 8.962 -6.457 1.00 93.00 301 LYS A O 1
ATOM 2445 N N . LYS A 1 302 ? 13.929 7.342 -7.996 1.00 92.94 302 LYS A N 1
ATOM 2446 C CA . LYS A 1 302 ? 15.347 6.954 -7.980 1.00 92.94 302 LYS A CA 1
ATOM 2447 C C . LYS A 1 302 ? 16.121 7.821 -8.975 1.00 92.94 302 LYS A C 1
ATOM 2449 O O . LYS A 1 302 ? 15.523 8.453 -9.847 1.00 92.94 302 LYS A O 1
ATOM 2454 N N . GLU A 1 303 ? 17.443 7.805 -8.845 1.00 94.00 303 GLU A N 1
ATOM 2455 C CA . GLU A 1 303 ? 18.390 8.427 -9.771 1.00 94.00 303 GLU A CA 1
ATOM 2456 C C . GLU A 1 303 ? 19.364 7.363 -10.294 1.00 94.00 303 GLU A C 1
ATOM 2458 O O . GLU A 1 3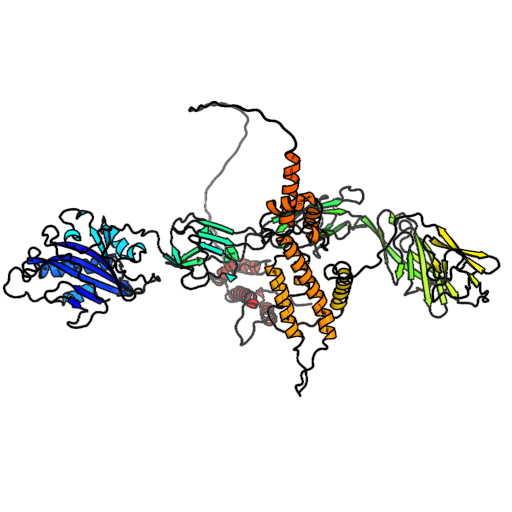03 ? 19.860 6.542 -9.519 1.00 94.00 303 GLU A O 1
ATOM 2463 N N . LYS A 1 304 ? 19.687 7.412 -11.587 1.00 93.81 304 LYS A N 1
ATOM 2464 C CA . LYS A 1 304 ? 20.792 6.671 -12.206 1.00 93.81 304 LYS A CA 1
ATOM 2465 C C . LYS A 1 304 ? 21.709 7.673 -12.901 1.00 93.81 304 LYS A C 1
ATOM 2467 O O . LYS A 1 304 ? 21.251 8.510 -13.676 1.00 93.81 304 LYS A O 1
ATOM 2472 N N . LYS A 1 305 ? 23.013 7.580 -12.643 1.00 94.75 305 LYS A N 1
ATOM 2473 C CA . LYS A 1 305 ? 24.035 8.358 -13.353 1.00 94.75 305 LYS A CA 1
ATOM 2474 C C . LYS A 1 305 ? 24.572 7.529 -14.515 1.00 94.75 305 LYS A C 1
ATOM 2476 O O . LYS A 1 305 ? 24.882 6.357 -14.324 1.00 94.75 305 LYS A O 1
ATOM 2481 N N . VAL A 1 306 ? 24.670 8.135 -15.696 1.00 95.75 306 VAL A N 1
ATOM 2482 C CA . VAL A 1 306 ? 25.271 7.528 -16.892 1.00 95.75 306 VAL A CA 1
ATOM 2483 C C . VAL A 1 306 ? 26.376 8.443 -17.396 1.00 95.75 306 VAL A C 1
ATOM 2485 O O . VAL A 1 306 ? 26.150 9.640 -17.595 1.00 95.75 306 VAL A O 1
ATOM 2488 N N . THR A 1 307 ? 27.559 7.870 -17.594 1.00 94.94 307 THR A N 1
ATOM 2489 C CA . THR A 1 307 ? 28.715 8.543 -18.192 1.00 94.94 307 THR A CA 1
ATOM 2490 C C . THR A 1 307 ? 28.750 8.268 -19.688 1.00 94.94 307 THR A C 1
ATOM 2492 O O . THR A 1 307 ? 28.549 7.134 -20.118 1.00 94.94 307 THR A O 1
ATOM 2495 N N . PHE A 1 308 ? 29.044 9.298 -20.469 1.00 94.62 308 PHE A N 1
ATOM 2496 C CA . PHE A 1 308 ? 29.309 9.225 -21.899 1.00 94.62 308 PHE A CA 1
ATOM 2497 C C . PHE A 1 308 ? 30.772 9.597 -22.129 1.00 94.62 308 PHE A C 1
ATOM 2499 O O . PHE A 1 308 ? 31.225 10.616 -21.607 1.00 94.62 308 PHE A O 1
ATOM 2506 N N . GLU A 1 309 ? 31.504 8.789 -22.890 1.00 95.00 309 GLU A N 1
ATOM 2507 C CA . GLU A 1 309 ? 32.902 9.047 -23.253 1.00 95.00 309 GLU A CA 1
ATOM 2508 C C . GLU A 1 309 ? 33.019 9.279 -24.754 1.00 95.00 309 GLU A C 1
ATOM 2510 O O . GLU A 1 309 ? 32.428 8.551 -25.549 1.00 95.00 309 GLU A O 1
ATOM 2515 N N . ILE A 1 310 ? 33.786 10.295 -25.137 1.00 95.12 310 ILE A N 1
ATOM 2516 C CA . ILE A 1 310 ? 33.893 10.777 -26.511 1.00 95.12 310 ILE A CA 1
ATOM 2517 C C . ILE A 1 310 ? 35.295 10.452 -27.019 1.00 95.12 310 ILE A C 1
ATOM 2519 O O . ILE A 1 310 ? 36.284 10.991 -26.517 1.00 95.12 310 ILE A O 1
ATOM 2523 N N . LYS A 1 311 ? 35.386 9.550 -27.998 1.00 92.88 311 LYS A N 1
ATOM 2524 C CA . LYS A 1 311 ? 36.652 8.987 -28.493 1.00 92.88 311 LYS A CA 1
ATOM 2525 C C . LYS A 1 311 ? 36.706 8.974 -30.017 1.00 92.88 311 LYS A C 1
ATOM 2527 O O . LYS A 1 311 ? 35.669 9.021 -30.673 1.00 92.88 311 LYS A O 1
ATOM 2532 N N . ASP A 1 312 ? 37.905 8.920 -30.584 1.00 87.25 312 ASP A N 1
ATOM 2533 C CA . ASP A 1 312 ? 38.106 8.606 -31.999 1.00 87.25 312 ASP A CA 1
ATOM 2534 C C . ASP A 1 312 ? 38.036 7.086 -32.249 1.00 87.25 312 ASP A C 1
ATOM 2536 O O . ASP A 1 312 ? 37.825 6.284 -31.333 1.00 87.25 312 ASP A O 1
ATOM 2540 N N . HIS A 1 313 ? 38.216 6.658 -33.500 1.00 81.88 313 HIS A N 1
ATOM 2541 C CA . HIS A 1 313 ? 38.219 5.233 -33.853 1.00 81.88 313 HIS A CA 1
ATOM 2542 C C . HIS A 1 313 ? 39.499 4.477 -33.456 1.00 81.88 313 HIS A C 1
ATOM 2544 O O . HIS A 1 313 ? 39.552 3.263 -33.648 1.00 81.88 313 HIS A O 1
ATOM 2550 N N . TYR A 1 314 ? 40.500 5.157 -32.890 1.00 81.88 314 TYR A N 1
ATOM 2551 C CA . TYR A 1 314 ? 41.670 4.552 -32.245 1.00 81.88 314 TYR A CA 1
ATOM 2552 C C . TYR A 1 314 ? 41.510 4.449 -30.714 1.00 81.88 314 TYR A C 1
ATOM 2554 O O . TYR A 1 314 ? 42.357 3.854 -30.048 1.00 81.88 314 TYR A O 1
ATOM 2562 N N . GLY A 1 315 ? 40.424 4.992 -30.148 1.00 83.62 315 GLY A N 1
ATOM 2563 C CA . GLY A 1 315 ? 40.144 5.015 -28.711 1.00 83.62 315 GLY A CA 1
ATOM 2564 C C . GLY A 1 315 ? 40.733 6.218 -27.964 1.00 83.62 315 GLY A C 1
ATOM 2565 O O . GLY A 1 315 ? 40.681 6.243 -26.733 1.00 83.62 315 GLY A O 1
ATOM 2566 N N . ILE A 1 316 ? 41.275 7.210 -28.677 1.00 88.56 316 ILE A N 1
ATOM 2567 C CA . ILE A 1 316 ? 41.834 8.441 -28.109 1.00 88.56 316 ILE A CA 1
ATOM 2568 C C . ILE A 1 316 ? 40.691 9.405 -27.778 1.00 88.56 316 ILE A C 1
ATOM 2570 O O . ILE A 1 316 ? 39.800 9.633 -28.593 1.00 88.56 316 ILE A O 1
ATOM 2574 N N . ASN A 1 317 ? 40.717 9.988 -26.581 1.00 91.50 317 ASN A N 1
ATOM 2575 C CA . ASN A 1 317 ? 39.715 10.947 -26.118 1.00 91.50 317 ASN A CA 1
ATOM 2576 C C . ASN A 1 317 ? 39.659 12.212 -27.003 1.00 91.50 317 ASN A C 1
ATOM 2578 O O . ASN A 1 317 ? 40.685 12.849 -27.241 1.00 91.50 317 ASN A O 1
ATOM 2582 N N . ILE A 1 318 ? 38.457 12.620 -27.429 1.00 87.50 318 ILE A N 1
ATOM 2583 C CA . ILE A 1 318 ? 38.218 13.849 -28.204 1.00 87.50 318 ILE A CA 1
ATOM 2584 C C . ILE A 1 318 ? 37.582 14.906 -27.305 1.00 87.50 318 ILE A C 1
ATOM 2586 O O . ILE A 1 318 ? 36.493 14.702 -26.770 1.00 87.50 318 ILE A O 1
ATOM 2590 N N . GLU A 1 319 ? 38.217 16.072 -27.205 1.00 91.06 319 GLU A N 1
ATOM 2591 C CA . GLU A 1 319 ? 37.678 17.202 -26.445 1.00 91.06 319 GLU A CA 1
ATOM 2592 C C . GLU A 1 319 ? 36.888 18.204 -27.294 1.00 91.06 319 GLU A C 1
ATOM 2594 O O . GLU A 1 319 ? 37.149 18.399 -28.489 1.00 91.06 319 GLU A O 1
ATOM 2599 N N . GLY A 1 320 ? 35.934 18.878 -26.643 1.00 87.81 320 GLY A N 1
ATOM 2600 C CA . GLY A 1 320 ? 35.188 20.004 -27.209 1.00 87.81 320 GLY A CA 1
ATOM 2601 C C . GLY A 1 320 ? 34.145 19.621 -28.261 1.00 87.81 320 GLY A C 1
ATOM 2602 O O . GLY A 1 320 ? 33.691 20.495 -29.000 1.00 87.81 320 GLY A O 1
ATOM 2603 N N . ALA A 1 321 ? 33.786 18.339 -28.334 1.00 92.69 321 ALA A N 1
ATOM 2604 C CA . ALA A 1 321 ? 32.672 17.841 -29.130 1.00 92.69 321 ALA A CA 1
ATOM 2605 C C . ALA A 1 321 ? 31.313 18.295 -28.561 1.00 92.69 321 ALA A C 1
ATOM 2607 O O . ALA A 1 321 ? 31.194 18.725 -27.414 1.00 92.69 321 ALA A O 1
ATOM 2608 N N . GLU A 1 322 ? 30.269 18.164 -29.369 1.00 95.00 322 GLU A N 1
ATOM 2609 C CA . GLU A 1 322 ? 28.872 18.315 -28.975 1.00 95.00 322 GLU A CA 1
ATOM 2610 C C . GLU A 1 322 ? 28.199 16.946 -28.901 1.00 95.00 322 GLU A C 1
ATOM 2612 O O . GLU A 1 322 ? 28.534 16.048 -29.676 1.00 95.00 322 GLU A O 1
ATOM 2617 N N . ILE A 1 323 ? 27.203 16.799 -28.026 1.00 94.56 323 ILE A N 1
ATOM 2618 C CA . ILE A 1 323 ? 26.334 15.617 -27.986 1.00 94.56 323 ILE A CA 1
ATOM 2619 C C . ILE A 1 323 ? 24.854 15.999 -28.052 1.00 94.56 323 ILE A C 1
ATOM 2621 O O . ILE A 1 323 ? 24.458 17.102 -27.666 1.00 94.56 323 ILE A O 1
ATOM 2625 N N . GLN A 1 324 ? 24.041 15.063 -28.533 1.00 94.31 324 GLN A N 1
ATOM 2626 C CA . GLN A 1 324 ? 22.588 15.157 -28.622 1.00 94.31 324 GLN A CA 1
ATOM 2627 C C . GLN A 1 324 ? 21.976 13.900 -28.000 1.00 94.31 324 GLN A C 1
ATOM 2629 O O . GLN A 1 324 ? 22.347 12.796 -28.385 1.00 94.31 324 GLN A O 1
ATOM 2634 N N . ILE A 1 325 ? 21.048 14.062 -27.052 1.00 91.69 325 ILE A N 1
ATOM 2635 C CA . ILE A 1 325 ? 20.265 12.961 -26.465 1.0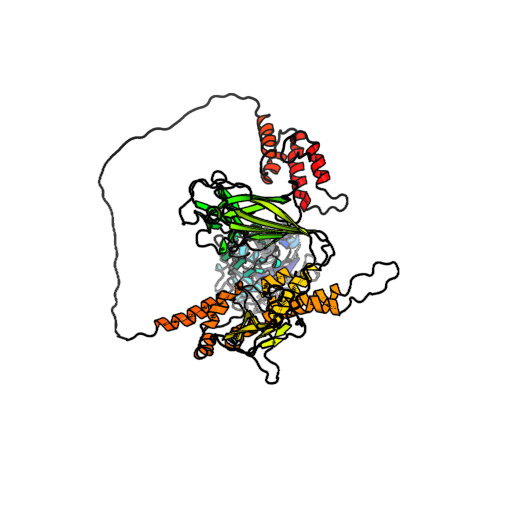0 91.69 325 ILE A CA 1
ATOM 2636 C C . ILE A 1 325 ? 18.822 13.078 -26.970 1.00 91.69 325 ILE A C 1
ATOM 2638 O O . ILE A 1 325 ? 18.241 14.164 -26.927 1.00 91.69 325 ILE A O 1
ATOM 2642 N N . ASP A 1 326 ? 18.258 11.975 -27.469 1.00 91.12 326 ASP A N 1
ATOM 2643 C CA . ASP A 1 326 ? 17.052 11.943 -28.310 1.00 91.12 326 ASP A CA 1
ATOM 2644 C C . ASP A 1 326 ? 17.086 13.072 -29.376 1.00 91.12 326 ASP A C 1
ATOM 2646 O O . ASP A 1 326 ? 18.138 13.369 -29.937 1.00 91.12 326 ASP A O 1
ATOM 2650 N N . ASN A 1 327 ? 15.954 13.718 -29.673 1.00 84.06 327 ASN A N 1
ATOM 2651 C CA . ASN A 1 327 ? 15.868 14.829 -30.631 1.00 84.06 327 ASN A CA 1
ATOM 2652 C C . ASN A 1 327 ? 16.018 16.211 -29.951 1.00 84.06 327 ASN A C 1
ATOM 2654 O O . ASN A 1 327 ? 15.456 17.200 -30.426 1.00 84.06 327 ASN A O 1
ATOM 2658 N N . LEU A 1 328 ? 16.719 16.295 -28.813 1.00 89.81 328 LEU A N 1
ATOM 2659 C CA . LEU A 1 328 ? 16.956 17.563 -28.109 1.00 89.81 328 LEU A CA 1
ATOM 2660 C C . LEU A 1 328 ? 17.974 18.441 -28.864 1.00 89.81 328 LEU A C 1
ATOM 2662 O O . LEU A 1 328 ? 18.465 18.080 -29.932 1.00 89.81 328 LEU A O 1
ATOM 2666 N N . LYS A 1 329 ? 18.298 19.626 -28.336 1.00 90.44 329 LYS A N 1
ATOM 2667 C CA . LYS A 1 329 ? 19.363 20.460 -28.916 1.00 90.44 329 LYS A CA 1
ATOM 2668 C C . LYS A 1 329 ? 20.734 19.822 -28.678 1.00 90.44 329 LYS A C 1
ATOM 2670 O O . LYS A 1 329 ? 20.985 19.305 -27.591 1.00 90.44 329 LYS A O 1
ATOM 2675 N N . TRP A 1 330 ? 21.618 19.932 -29.669 1.00 92.94 330 TRP A N 1
ATOM 2676 C CA . TRP A 1 330 ? 23.052 19.713 -29.484 1.00 92.94 330 TRP A CA 1
ATOM 2677 C C . TRP A 1 330 ? 23.582 20.654 -28.398 1.00 92.94 330 TRP A C 1
ATOM 2679 O O . TRP A 1 330 ? 23.219 21.833 -28.367 1.00 92.94 330 TRP A O 1
ATOM 2689 N N . TYR A 1 331 ? 24.430 20.138 -27.514 1.00 91.31 331 TYR A N 1
ATOM 2690 C CA . TYR A 1 331 ? 25.162 20.940 -26.537 1.00 91.31 331 TYR A CA 1
ATOM 2691 C C . TYR A 1 331 ? 26.618 20.485 -26.460 1.00 91.31 331 TYR A C 1
ATOM 2693 O O . TYR A 1 331 ? 26.921 19.295 -26.569 1.00 91.31 331 TYR A O 1
ATOM 2701 N N . LYS A 1 332 ? 27.521 21.448 -26.271 1.00 91.56 332 LYS A N 1
ATOM 2702 C CA . LYS A 1 332 ? 28.955 21.196 -26.133 1.00 91.56 332 LYS A CA 1
ATOM 2703 C C . LYS A 1 332 ? 29.260 20.440 -24.835 1.00 91.56 332 LYS A C 1
ATOM 2705 O O . LYS A 1 332 ? 28.588 20.638 -23.823 1.00 91.56 332 LYS A O 1
ATOM 2710 N N . VAL A 1 333 ? 30.274 19.584 -24.882 1.00 90.75 333 VAL A N 1
ATOM 2711 C CA . VAL A 1 333 ? 30.858 18.898 -23.729 1.00 90.75 333 VAL A CA 1
ATOM 2712 C C . VAL A 1 333 ? 32.190 19.553 -23.372 1.00 90.75 333 VAL A C 1
ATOM 2714 O O . VAL A 1 333 ? 33.027 19.806 -24.243 1.00 90.75 333 VAL A O 1
ATOM 2717 N N . ASP A 1 334 ? 32.371 19.824 -22.083 1.00 83.56 334 ASP A N 1
ATOM 2718 C CA . ASP A 1 334 ? 33.631 20.299 -21.524 1.00 83.56 334 ASP A CA 1
ATOM 2719 C C . ASP A 1 334 ? 34.551 19.096 -21.272 1.00 83.56 334 ASP A C 1
ATOM 2721 O O . ASP A 1 334 ? 34.204 18.176 -20.533 1.00 83.56 334 ASP A O 1
ATOM 2725 N N . GLY A 1 335 ? 35.713 19.079 -21.930 1.00 88.25 335 GLY A N 1
ATOM 2726 C CA . GLY A 1 335 ? 36.581 17.901 -21.984 1.00 88.25 335 GLY A CA 1
ATOM 2727 C C . GLY A 1 335 ? 36.047 16.813 -22.926 1.00 88.25 335 GLY A C 1
ATOM 2728 O O . GLY A 1 335 ? 35.443 17.111 -23.959 1.00 88.25 335 GLY A O 1
ATOM 2729 N N . SER A 1 336 ? 36.321 15.552 -22.581 1.00 87.44 336 SER A N 1
ATOM 2730 C CA . SER A 1 336 ? 36.087 14.353 -23.412 1.00 87.44 336 SER A CA 1
ATOM 2731 C C . SER A 1 336 ? 35.118 13.328 -22.803 1.00 87.44 336 SER A C 1
ATOM 2733 O O . SER A 1 336 ? 34.895 12.258 -23.373 1.00 87.44 336 SER A O 1
ATOM 2735 N N . SER A 1 337 ? 34.505 13.633 -21.660 1.00 91.06 337 SER A N 1
ATOM 2736 C CA . SER A 1 337 ? 33.445 12.813 -21.071 1.00 91.06 337 SER A CA 1
ATOM 2737 C C . SER A 1 337 ? 32.439 13.668 -20.306 1.00 91.06 337 SER A C 1
ATOM 2739 O O . SER A 1 337 ? 32.730 14.789 -19.896 1.00 91.06 337 SER A O 1
ATOM 2741 N N . ILE A 1 338 ? 31.222 13.154 -20.129 1.00 92.44 338 ILE A N 1
ATOM 2742 C CA . ILE A 1 338 ? 30.164 13.846 -19.387 1.00 92.44 338 ILE A CA 1
ATOM 2743 C C . ILE A 1 338 ? 29.250 12.852 -18.681 1.00 92.44 338 ILE A C 1
ATOM 2745 O O . ILE A 1 338 ? 28.854 11.838 -19.246 1.00 92.44 338 ILE A O 1
ATOM 2749 N N . THR A 1 339 ? 28.872 13.158 -17.441 1.00 93.19 339 THR A N 1
ATOM 2750 C CA . THR A 1 339 ? 27.831 12.422 -16.711 1.00 93.19 339 THR A CA 1
ATOM 2751 C C . THR A 1 339 ? 26.489 13.143 -16.836 1.00 93.19 339 THR A C 1
ATOM 2753 O O . THR A 1 339 ? 26.422 14.359 -16.654 1.00 93.19 339 THR A O 1
ATOM 2756 N N . LYS A 1 340 ? 25.403 12.405 -17.087 1.00 92.75 340 LYS A N 1
ATOM 2757 C CA . LYS A 1 340 ? 24.023 12.887 -16.894 1.00 92.75 340 LYS A CA 1
ATOM 2758 C C . LYS A 1 340 ? 23.303 12.043 -15.844 1.00 92.75 340 LYS A C 1
ATOM 2760 O O . LYS A 1 340 ? 23.643 10.880 -15.629 1.00 92.75 340 LYS A O 1
ATOM 2765 N N . VAL A 1 341 ? 22.317 12.650 -15.190 1.00 94.50 341 VAL A N 1
ATOM 2766 C CA . VAL A 1 341 ? 21.435 11.992 -14.219 1.00 94.50 341 VAL A CA 1
ATOM 2767 C C . VAL A 1 341 ? 20.084 11.748 -14.886 1.00 94.50 341 VAL A C 1
ATOM 2769 O O . VAL A 1 341 ? 19.537 12.658 -15.504 1.00 94.50 341 VAL A O 1
ATOM 2772 N N . PHE A 1 342 ? 19.570 10.529 -14.764 1.00 93.69 342 PHE A N 1
ATOM 2773 C CA . PHE A 1 342 ? 18.252 10.101 -15.229 1.00 93.69 342 PHE A CA 1
ATOM 2774 C C . PHE A 1 342 ? 17.419 9.729 -14.002 1.00 93.69 342 PHE A C 1
ATOM 2776 O O . PHE A 1 342 ? 17.925 9.043 -13.110 1.00 93.69 342 PHE A O 1
ATOM 2783 N N . CYS A 1 343 ? 16.167 10.183 -13.934 1.00 93.31 343 CYS A N 1
ATOM 2784 C CA . CYS A 1 343 ? 15.366 10.119 -12.710 1.00 93.31 343 CYS A CA 1
ATOM 2785 C C . CYS A 1 343 ? 13.970 9.548 -12.972 1.00 93.31 343 CYS A C 1
ATOM 2787 O O . CYS A 1 343 ? 13.311 9.914 -13.942 1.00 93.31 343 CYS A O 1
ATOM 2789 N N . GLY A 1 344 ? 13.469 8.694 -12.077 1.00 92.50 344 GLY A N 1
ATOM 2790 C CA . GLY A 1 344 ? 12.134 8.111 -12.242 1.00 92.50 344 GLY A CA 1
ATOM 2791 C C . GLY A 1 344 ? 12.037 7.229 -13.492 1.00 92.50 344 GLY A C 1
ATOM 2792 O O . GLY A 1 344 ? 12.883 6.365 -13.721 1.00 92.50 344 GLY A O 1
ATOM 2793 N N . GLU A 1 345 ? 10.996 7.429 -14.301 1.00 91.94 345 GLU A N 1
ATOM 2794 C CA . GLU A 1 345 ? 10.706 6.620 -15.500 1.00 91.94 345 GLU A CA 1
ATOM 2795 C C . GLU A 1 345 ? 11.783 6.733 -16.590 1.00 91.94 345 GLU A C 1
ATOM 2797 O O . GLU A 1 345 ? 11.998 5.775 -17.331 1.00 91.94 345 GLU A O 1
ATOM 2802 N N . ASP A 1 346 ? 12.552 7.827 -16.621 1.00 93.00 346 ASP A N 1
ATOM 2803 C CA . ASP A 1 346 ? 13.698 7.964 -17.527 1.00 93.00 346 ASP A CA 1
ATOM 2804 C C . ASP A 1 346 ? 14.800 6.924 -17.257 1.00 93.00 346 ASP A C 1
ATOM 2806 O O . ASP A 1 346 ? 15.614 6.650 -18.132 1.00 93.00 346 ASP A O 1
ATOM 2810 N N . ILE A 1 347 ? 14.829 6.289 -16.080 1.00 92.88 347 ILE A N 1
ATOM 2811 C CA . ILE A 1 347 ? 15.792 5.215 -15.793 1.00 92.88 347 ILE A CA 1
ATOM 2812 C C . ILE A 1 347 ? 15.513 3.975 -16.659 1.00 92.88 347 ILE A C 1
ATOM 2814 O O . ILE A 1 347 ? 16.448 3.350 -17.157 1.00 92.88 347 ILE A O 1
ATOM 2818 N N . ILE A 1 348 ? 14.238 3.642 -16.876 1.00 92.38 348 ILE A N 1
ATOM 2819 C CA . ILE A 1 348 ? 13.784 2.421 -17.569 1.00 92.38 348 ILE A CA 1
ATOM 2820 C C . ILE A 1 348 ? 13.354 2.675 -19.023 1.00 92.38 348 ILE A C 1
ATOM 2822 O O . ILE A 1 348 ? 12.836 1.778 -19.689 1.00 92.38 348 ILE A O 1
ATOM 2826 N N . LYS A 1 349 ? 13.551 3.901 -19.517 1.00 93.06 349 LYS A N 1
ATOM 2827 C CA . LYS A 1 349 ? 13.257 4.317 -20.890 1.00 93.06 349 LYS A CA 1
ATOM 2828 C C . LYS A 1 349 ? 14.520 4.178 -21.762 1.00 93.06 349 LYS A C 1
ATOM 2830 O O . LYS A 1 349 ? 15.597 4.589 -21.331 1.00 93.06 349 LYS A O 1
ATOM 2835 N N . PRO A 1 350 ? 14.424 3.656 -23.000 1.00 94.06 350 PRO A N 1
ATOM 2836 C CA . PRO A 1 350 ? 15.526 3.719 -23.952 1.00 94.06 350 PRO A CA 1
ATOM 2837 C C . PRO A 1 350 ? 15.692 5.142 -24.504 1.00 94.06 350 PRO A C 1
ATOM 2839 O O . PRO A 1 350 ? 14.720 5.776 -24.919 1.00 94.06 350 PRO A O 1
ATOM 2842 N N . PHE A 1 351 ? 16.936 5.608 -24.559 1.00 94.94 351 PHE A N 1
ATOM 2843 C CA . PHE A 1 351 ? 17.342 6.883 -25.145 1.00 94.94 351 PHE A CA 1
ATOM 2844 C C . PHE A 1 351 ? 18.290 6.653 -26.317 1.00 94.94 351 PHE A C 1
ATOM 2846 O O . PHE A 1 351 ? 19.092 5.714 -26.321 1.00 94.94 351 PHE A O 1
ATOM 2853 N N . LYS A 1 352 ? 18.230 7.548 -27.300 1.00 95.44 352 LYS A N 1
ATOM 2854 C CA . LYS A 1 352 ? 19.239 7.664 -28.355 1.00 95.44 352 LYS A CA 1
ATOM 2855 C C . LYS A 1 352 ? 20.265 8.720 -27.972 1.00 95.44 352 LYS A C 1
ATOM 2857 O O . LYS A 1 352 ? 19.928 9.699 -27.311 1.00 95.44 352 LYS A O 1
ATOM 2862 N N . ILE A 1 353 ? 21.505 8.543 -28.405 1.00 94.94 353 ILE A N 1
ATOM 2863 C CA . ILE A 1 353 ? 22.556 9.546 -28.269 1.00 94.94 353 ILE A CA 1
ATOM 2864 C C . ILE A 1 353 ? 23.504 9.514 -29.467 1.00 94.94 353 ILE A C 1
ATOM 2866 O O . ILE A 1 353 ? 23.821 8.451 -30.000 1.00 94.94 353 ILE A O 1
ATOM 2870 N N . SER A 1 354 ? 23.973 10.685 -29.878 1.00 94.19 354 SER A N 1
ATOM 2871 C CA . SER A 1 354 ? 25.057 10.846 -30.845 1.00 94.19 354 SER A CA 1
ATOM 2872 C C . SER A 1 354 ? 25.983 11.992 -30.438 1.00 94.19 354 SER A C 1
ATOM 2874 O O . SER A 1 354 ? 25.616 12.868 -29.652 1.00 94.19 354 SER A O 1
ATOM 2876 N N . ALA A 1 355 ? 27.204 11.966 -30.967 1.00 94.56 355 ALA A N 1
ATOM 2877 C CA . ALA A 1 355 ? 28.232 12.976 -30.772 1.00 94.56 355 ALA A CA 1
ATOM 2878 C C . ALA A 1 355 ? 28.740 13.507 -32.118 1.00 94.56 355 ALA A C 1
ATOM 2880 O O . ALA A 1 355 ? 28.782 12.779 -33.113 1.00 94.56 355 ALA A O 1
ATOM 2881 N N . ARG A 1 356 ? 29.160 14.772 -32.154 1.00 93.75 356 ARG A N 1
ATOM 2882 C CA . ARG A 1 356 ? 29.768 15.397 -33.334 1.00 93.75 356 ARG A CA 1
ATOM 2883 C C . ARG A 1 356 ? 30.800 16.448 -32.949 1.00 93.75 356 ARG A C 1
ATOM 2885 O O . ARG A 1 356 ? 30.727 17.046 -31.883 1.00 93.75 356 ARG A O 1
ATOM 2892 N N . LYS A 1 357 ? 31.724 16.736 -33.855 1.00 93.19 357 LYS A N 1
ATOM 2893 C CA . LYS A 1 357 ? 32.635 17.879 -33.791 1.00 93.19 357 LYS A CA 1
ATOM 2894 C C . LYS A 1 357 ? 32.711 18.475 -35.193 1.00 93.19 357 LYS A C 1
ATOM 2896 O O . LYS A 1 357 ? 33.565 18.124 -36.006 1.00 93.19 357 LYS A O 1
ATOM 2901 N N . GLU A 1 358 ? 31.720 19.314 -35.488 1.00 86.81 358 GLU A N 1
ATOM 2902 C CA . GLU A 1 358 ? 31.403 19.809 -36.837 1.00 86.81 358 GLU A CA 1
ATOM 2903 C C . GLU A 1 358 ? 32.590 20.545 -37.486 1.00 86.81 358 GLU A C 1
ATOM 2905 O O . GLU A 1 358 ? 32.863 20.344 -38.667 1.00 86.81 358 GLU A O 1
ATOM 2910 N N . SER A 1 359 ? 33.387 21.273 -36.692 1.00 86.75 359 SER A N 1
ATOM 2911 C CA . SER A 1 359 ? 34.623 21.948 -37.123 1.00 86.75 359 SER A CA 1
ATOM 2912 C C . SER A 1 359 ? 35.697 21.017 -37.704 1.00 86.75 359 SER A C 1
ATOM 2914 O O . SER A 1 359 ? 36.537 21.460 -38.481 1.00 86.75 359 SER A O 1
ATOM 2916 N N . GLU A 1 360 ? 35.686 19.734 -37.337 1.00 87.25 360 GLU A N 1
ATOM 2917 C CA . GLU A 1 360 ? 36.662 18.723 -37.769 1.00 87.25 360 GLU A CA 1
ATOM 2918 C C . GLU A 1 360 ? 36.025 17.644 -38.671 1.00 87.25 360 GLU A C 1
ATOM 2920 O O . GLU A 1 360 ? 36.706 16.723 -39.124 1.00 87.25 360 GLU A O 1
ATOM 2925 N N . ASN A 1 361 ? 34.727 17.785 -38.984 1.00 88.31 361 ASN A N 1
ATOM 2926 C CA . ASN A 1 361 ? 33.896 16.799 -39.688 1.00 88.31 361 ASN A CA 1
ATOM 2927 C C . ASN A 1 361 ? 33.907 15.403 -39.028 1.00 88.31 361 ASN A C 1
ATOM 2929 O O . ASN A 1 361 ? 33.878 14.376 -39.710 1.00 88.31 361 ASN A O 1
ATOM 2933 N N . LEU A 1 362 ? 33.952 15.368 -37.693 1.00 90.56 362 LEU A N 1
ATOM 2934 C CA . LEU A 1 362 ? 33.898 14.139 -36.900 1.00 90.56 362 LEU A CA 1
ATOM 2935 C C . LEU A 1 362 ? 32.463 13.898 -36.406 1.00 90.56 362 LEU A C 1
ATOM 2937 O O . LEU A 1 362 ? 31.850 14.807 -35.847 1.00 90.56 362 LEU A O 1
ATOM 2941 N N . TYR A 1 363 ? 31.929 12.688 -36.574 1.00 91.50 363 TYR A N 1
ATOM 2942 C CA . TYR A 1 363 ? 30.556 12.325 -36.191 1.00 91.50 363 TYR A CA 1
ATOM 2943 C C . TYR A 1 363 ? 30.495 10.870 -35.713 1.00 91.50 363 TYR A C 1
ATOM 2945 O O . TYR A 1 363 ? 31.117 10.003 -36.327 1.00 91.50 363 TYR A O 1
ATOM 2953 N N . SER A 1 364 ? 29.745 10.584 -34.646 1.00 91.69 364 SER A N 1
ATOM 2954 C CA . SER A 1 364 ? 29.470 9.211 -34.205 1.00 91.69 364 SER A CA 1
ATOM 2955 C C . SER A 1 364 ? 28.253 8.614 -34.911 1.00 91.69 364 SER A C 1
ATOM 2957 O O . SER A 1 364 ? 27.418 9.323 -35.477 1.00 91.69 364 SER A O 1
ATOM 2959 N N . GLU A 1 365 ? 28.100 7.296 -34.805 1.00 89.56 365 GLU A N 1
ATOM 2960 C CA . GLU A 1 365 ? 26.801 6.651 -35.015 1.00 89.56 365 GLU A CA 1
ATOM 2961 C C . GLU A 1 365 ? 25.811 7.020 -33.891 1.00 89.56 365 GLU A C 1
ATOM 2963 O O . GLU A 1 365 ? 26.198 7.560 -32.848 1.00 89.56 365 GLU A O 1
ATOM 2968 N N . VAL A 1 366 ? 24.521 6.734 -34.098 1.00 91.94 366 VAL A N 1
ATOM 2969 C CA . VAL A 1 366 ? 23.476 6.923 -33.079 1.00 91.94 366 VAL A CA 1
ATOM 2970 C C . VAL A 1 366 ? 23.416 5.686 -32.184 1.00 91.94 366 VAL A C 1
ATOM 2972 O O . VAL A 1 366 ? 22.834 4.664 -32.552 1.00 91.94 366 VAL A O 1
ATOM 2975 N N . VAL A 1 367 ? 23.989 5.788 -30.989 1.00 93.75 367 VAL A N 1
ATOM 2976 C CA . VAL A 1 367 ? 23.945 4.735 -29.969 1.00 93.75 367 VAL A CA 1
ATOM 2977 C C . VAL A 1 367 ? 22.577 4.759 -29.281 1.00 93.75 367 VAL A C 1
ATOM 2979 O O . VAL A 1 367 ? 22.024 5.823 -29.013 1.00 93.75 367 VAL A O 1
ATOM 2982 N N . THR A 1 368 ? 22.010 3.588 -28.987 1.00 94.81 368 THR A N 1
ATOM 2983 C CA . THR A 1 368 ? 20.798 3.459 -28.158 1.00 94.81 368 THR A CA 1
ATOM 2984 C C . THR A 1 368 ? 21.165 2.770 -26.848 1.00 94.81 368 THR A C 1
ATOM 2986 O O . THR A 1 368 ? 21.800 1.719 -26.873 1.00 94.81 368 THR A O 1
ATOM 2989 N N . PHE A 1 369 ? 20.770 3.350 -25.716 1.00 93.25 369 PHE A N 1
ATOM 2990 C CA . PHE A 1 369 ? 21.065 2.845 -24.370 1.00 93.25 369 PHE A CA 1
ATOM 2991 C C . PHE A 1 369 ? 19.834 2.979 -23.459 1.00 93.25 369 PHE A C 1
ATOM 2993 O O . PHE A 1 369 ? 18.877 3.673 -23.794 1.00 93.25 369 PHE A O 1
ATOM 3000 N N . MET A 1 370 ? 19.852 2.322 -22.299 1.00 94.00 370 MET A N 1
ATOM 3001 C CA . MET A 1 370 ? 18.829 2.459 -21.255 1.00 94.00 370 MET A CA 1
ATOM 3002 C C . MET A 1 370 ? 19.536 2.583 -19.895 1.00 94.00 370 MET A C 1
ATOM 3004 O O . MET A 1 370 ? 20.319 1.683 -19.568 1.00 94.00 370 MET A O 1
ATOM 3008 N N . PRO A 1 371 ? 19.311 3.658 -19.110 1.00 94.44 371 PRO A N 1
ATOM 3009 C CA . PRO A 1 371 ? 20.102 3.932 -17.907 1.00 94.44 371 PRO A CA 1
ATOM 3010 C C . PRO A 1 371 ? 20.110 2.800 -16.872 1.00 94.44 371 PRO A C 1
ATOM 3012 O O . PRO A 1 371 ? 21.173 2.487 -16.346 1.00 94.44 371 PRO A O 1
ATOM 3015 N N . ASP A 1 372 ? 18.967 2.158 -16.611 1.00 91.88 372 ASP A N 1
ATOM 3016 C CA . ASP A 1 372 ? 18.799 1.005 -15.707 1.00 91.88 372 ASP A CA 1
ATOM 3017 C C . ASP A 1 372 ? 19.929 -0.028 -15.885 1.00 91.88 372 ASP A C 1
ATOM 3019 O O . ASP A 1 372 ? 20.747 -0.251 -14.988 1.00 91.88 372 ASP A O 1
ATOM 3023 N N . THR A 1 373 ? 20.065 -0.537 -17.111 1.00 90.00 373 THR A N 1
ATOM 3024 C CA . THR A 1 373 ? 21.066 -1.527 -17.535 1.00 90.00 373 THR A CA 1
ATOM 3025 C C . THR A 1 373 ? 22.478 -0.978 -17.754 1.00 90.00 373 THR A C 1
ATOM 3027 O O . THR A 1 373 ? 23.413 -1.763 -17.906 1.00 90.00 373 THR A O 1
ATOM 3030 N N . GLN A 1 374 ? 22.663 0.343 -17.802 1.00 89.94 374 GLN A N 1
ATOM 3031 C CA . GLN A 1 374 ? 23.948 0.946 -18.150 1.00 89.94 374 GLN A CA 1
ATOM 3032 C C . GLN A 1 374 ? 24.857 1.036 -16.917 1.00 89.94 374 GLN A C 1
ATOM 3034 O O . GLN A 1 374 ? 24.622 1.849 -16.025 1.00 89.94 374 GLN A O 1
ATOM 3039 N N . ASN A 1 375 ? 25.882 0.185 -16.853 1.00 87.81 375 ASN A N 1
ATOM 3040 C CA . ASN A 1 375 ? 26.845 0.156 -15.742 1.00 87.81 375 ASN A CA 1
ATOM 3041 C C . ASN A 1 375 ? 28.238 0.667 -16.146 1.00 87.81 375 ASN A C 1
ATOM 3043 O O . ASN A 1 375 ? 28.897 1.314 -15.341 1.00 87.81 375 ASN A O 1
ATOM 3047 N N . GLU A 1 376 ? 28.637 0.444 -17.400 1.00 92.00 376 GLU A N 1
ATOM 3048 C CA . GLU A 1 376 ? 29.854 1.004 -18.002 1.00 92.00 376 GLU A CA 1
ATOM 3049 C C . GLU A 1 376 ? 29.569 2.343 -18.710 1.00 92.00 376 GLU A C 1
ATOM 3051 O O . GLU A 1 376 ? 28.409 2.619 -19.047 1.00 92.00 376 GLU A O 1
ATOM 3056 N N . PRO A 1 377 ? 30.589 3.171 -19.008 1.00 92.81 377 PRO A N 1
ATOM 3057 C CA . PRO A 1 377 ? 30.422 4.351 -19.849 1.00 92.81 377 PRO A CA 1
ATOM 3058 C C . PRO A 1 377 ? 29.881 4.012 -21.247 1.00 92.81 377 PRO A C 1
ATOM 3060 O O . PRO A 1 377 ? 30.275 3.030 -21.876 1.00 92.81 377 PRO A O 1
ATOM 3063 N N . VAL A 1 378 ? 28.986 4.853 -21.764 1.00 94.56 378 VAL A N 1
ATOM 3064 C CA . VAL A 1 378 ? 28.506 4.772 -23.149 1.00 94.56 378 VAL A CA 1
ATOM 3065 C C . VAL A 1 378 ? 29.561 5.401 -24.059 1.00 94.56 378 VAL A C 1
ATOM 3067 O O . VAL A 1 378 ? 29.794 6.610 -24.005 1.00 94.56 378 VAL A O 1
ATOM 3070 N N . LEU A 1 379 ? 30.202 4.580 -24.891 1.00 93.44 379 LEU A N 1
ATOM 3071 C CA . LEU A 1 379 ? 31.244 5.021 -25.819 1.00 93.44 379 LEU A CA 1
ATOM 3072 C C . LEU A 1 379 ? 30.632 5.667 -27.069 1.00 93.44 379 LEU A C 1
ATOM 3074 O O . LEU A 1 379 ? 29.878 5.032 -27.808 1.00 93.44 379 LEU A O 1
ATOM 3078 N N . LEU A 1 380 ? 30.993 6.923 -27.323 1.00 94.56 380 LEU A N 1
ATOM 3079 C CA . LEU A 1 380 ? 30.627 7.691 -28.507 1.00 94.56 380 LEU A CA 1
ATOM 3080 C C . LEU A 1 380 ? 31.873 7.833 -29.387 1.00 94.56 380 LEU A C 1
ATOM 3082 O O . LEU A 1 380 ? 32.643 8.786 -29.263 1.00 94.56 380 LEU A O 1
ATOM 3086 N N . ASN A 1 381 ? 32.076 6.849 -30.263 1.00 92.62 381 ASN A N 1
ATOM 3087 C CA . ASN A 1 381 ? 33.211 6.818 -31.181 1.00 92.62 381 ASN A CA 1
ATOM 3088 C C . ASN A 1 381 ? 32.909 7.705 -32.396 1.00 92.62 381 ASN A C 1
ATOM 3090 O O . ASN A 1 381 ? 32.077 7.346 -33.232 1.00 92.62 381 ASN A O 1
ATOM 3094 N N . LEU A 1 382 ? 33.564 8.861 -32.504 1.00 91.56 382 LEU A N 1
ATOM 3095 C CA . LEU A 1 382 ? 33.454 9.729 -33.671 1.00 91.56 382 LEU A CA 1
ATOM 3096 C C . LEU A 1 382 ? 34.374 9.226 -34.784 1.00 91.56 382 LEU A C 1
ATOM 3098 O O . LEU A 1 382 ? 35.532 8.874 -34.568 1.00 91.56 382 LEU A O 1
ATOM 3102 N N . GLN A 1 383 ? 33.852 9.267 -36.002 1.00 90.00 383 GLN A N 1
ATOM 3103 C CA . GLN A 1 383 ? 34.568 8.956 -37.228 1.00 90.00 383 GLN A CA 1
ATOM 3104 C C . GLN A 1 383 ? 34.630 10.210 -38.097 1.00 90.00 383 GLN A C 1
ATOM 3106 O O . GLN A 1 383 ? 33.675 10.989 -38.152 1.00 90.00 383 GLN A O 1
ATOM 3111 N N . LYS A 1 384 ? 35.741 10.407 -38.804 1.00 89.19 384 LYS A N 1
ATOM 3112 C CA . LYS A 1 384 ? 35.870 11.475 -39.793 1.00 89.19 384 LYS A CA 1
ATOM 3113 C C . LYS A 1 384 ? 35.012 11.133 -40.999 1.00 89.19 384 LYS A C 1
ATOM 3115 O O . LYS A 1 384 ? 35.246 10.106 -41.628 1.00 89.19 384 LYS A O 1
ATOM 3120 N N . GLN A 1 385 ? 34.053 11.988 -41.335 1.00 89.38 385 GLN A N 1
ATOM 3121 C CA . GLN A 1 385 ? 33.150 11.785 -42.465 1.00 89.38 385 GLN A CA 1
ATOM 3122 C C . GLN A 1 385 ? 33.450 12.782 -43.589 1.00 89.38 385 GLN A C 1
ATOM 3124 O O . GLN A 1 385 ? 33.568 13.982 -43.345 1.00 89.38 385 GLN A O 1
ATOM 3129 N N . LYS A 1 386 ? 33.510 12.310 -44.839 1.00 86.50 386 LYS A N 1
ATOM 3130 C CA . LYS A 1 386 ? 33.385 13.166 -46.028 1.00 86.50 386 LYS A CA 1
ATOM 3131 C C . LYS A 1 386 ? 32.073 12.851 -46.736 1.00 86.50 386 LYS A C 1
ATOM 3133 O O . LYS A 1 386 ? 31.872 11.729 -47.202 1.00 86.50 386 LYS A O 1
ATOM 3138 N N . LYS A 1 387 ? 31.197 13.853 -46.826 1.00 87.31 387 LYS A N 1
ATOM 3139 C CA . LYS A 1 387 ? 29.995 13.823 -47.664 1.00 87.31 387 LYS A CA 1
ATOM 3140 C C . LYS A 1 387 ? 30.350 14.299 -49.075 1.00 87.31 387 LYS A C 1
ATOM 3142 O O . LYS A 1 387 ? 31.097 15.260 -49.230 1.00 87.31 387 LYS A O 1
ATOM 3147 N N . VAL A 1 388 ? 29.832 13.600 -50.077 1.00 88.00 388 VAL A N 1
ATOM 3148 C CA . VAL A 1 388 ? 30.227 13.671 -51.490 1.00 88.00 388 VAL A CA 1
ATOM 3149 C C . VAL A 1 388 ? 28.959 13.643 -52.341 1.00 88.00 388 VAL A C 1
ATOM 3151 O O . VAL A 1 388 ? 28.098 12.798 -52.090 1.00 88.00 388 VAL A O 1
ATOM 3154 N N . LYS A 1 389 ? 28.808 14.516 -53.343 1.00 89.56 389 LYS A N 1
ATOM 3155 C CA . LYS A 1 389 ? 27.666 14.459 -54.276 1.00 89.56 389 LYS A CA 1
ATOM 3156 C C . LYS A 1 389 ? 27.985 13.566 -55.471 1.00 89.56 389 LYS A C 1
ATOM 3158 O O . LYS A 1 389 ? 29.148 13.390 -55.830 1.00 89.56 389 LYS A O 1
ATOM 3163 N N . ILE A 1 390 ? 26.950 12.990 -56.079 1.00 87.62 390 ILE A N 1
ATOM 3164 C CA . ILE A 1 390 ? 27.062 12.135 -57.263 1.00 87.62 390 ILE A CA 1
ATOM 3165 C C . ILE A 1 390 ? 26.408 12.842 -58.449 1.00 87.62 390 ILE A C 1
ATOM 3167 O O . ILE A 1 390 ? 25.198 13.059 -58.478 1.00 87.62 390 ILE A O 1
ATOM 3171 N N . PHE A 1 391 ? 27.221 13.147 -59.454 1.00 87.50 391 PHE A N 1
ATOM 3172 C CA . PHE A 1 391 ? 26.803 13.660 -60.748 1.00 87.50 391 PHE A CA 1
ATOM 3173 C C . PHE A 1 391 ? 27.062 12.601 -61.816 1.00 87.50 391 PHE A C 1
ATOM 3175 O O . PHE A 1 391 ? 28.165 12.068 -61.926 1.00 87.50 391 PHE A O 1
ATOM 3182 N N . VAL A 1 392 ? 26.048 12.299 -62.620 1.00 86.75 392 VAL A N 1
ATOM 3183 C CA . VAL A 1 392 ? 26.155 11.368 -63.747 1.00 86.75 392 VAL A CA 1
ATOM 3184 C C . VAL A 1 392 ? 25.850 12.154 -65.008 1.00 86.75 392 VAL A C 1
ATOM 3186 O O . VAL A 1 392 ? 24.835 12.845 -65.067 1.00 86.75 392 VAL A O 1
ATOM 3189 N N . ILE A 1 393 ? 26.759 12.108 -65.979 1.00 88.06 393 ILE A N 1
ATOM 3190 C CA . ILE A 1 393 ? 26.785 13.035 -67.112 1.00 88.06 393 ILE A CA 1
ATOM 3191 C C . ILE A 1 393 ? 26.914 12.253 -68.419 1.00 88.06 393 ILE A C 1
ATOM 3193 O O . ILE A 1 393 ? 27.749 11.359 -68.541 1.00 88.06 393 ILE A O 1
ATOM 3197 N N . ASP A 1 394 ? 26.101 12.600 -69.409 1.00 83.69 394 ASP A N 1
ATOM 3198 C CA . ASP A 1 394 ? 26.200 12.100 -70.780 1.00 83.69 394 ASP A CA 1
ATOM 3199 C C . ASP A 1 394 ? 27.458 12.671 -71.457 1.00 83.69 394 ASP A C 1
ATOM 3201 O O . ASP A 1 394 ? 27.601 13.883 -71.631 1.00 83.69 394 ASP A O 1
ATOM 3205 N N . ASN A 1 395 ? 28.397 11.795 -71.825 1.00 83.31 395 ASN A N 1
ATOM 3206 C CA . ASN A 1 395 ? 29.712 12.188 -72.336 1.00 83.31 395 ASN A CA 1
ATOM 3207 C C . ASN A 1 395 ? 29.662 12.867 -73.719 1.00 83.31 395 ASN A C 1
ATOM 3209 O O . ASN A 1 395 ? 30.658 13.442 -74.146 1.00 83.31 395 ASN A O 1
ATOM 3213 N N . GLU A 1 396 ? 28.541 12.795 -74.439 1.00 75.62 396 GLU A N 1
ATOM 3214 C CA . GLU A 1 396 ? 28.411 13.382 -75.782 1.00 75.62 396 GLU A CA 1
ATOM 3215 C C . GLU A 1 396 ? 27.900 14.829 -75.771 1.00 75.62 396 GLU A C 1
ATOM 3217 O O . GLU A 1 396 ? 28.156 15.571 -76.716 1.00 75.62 396 GLU A O 1
ATOM 3222 N N . ASN A 1 397 ? 27.156 15.235 -74.736 1.00 78.06 397 ASN A N 1
ATOM 3223 C CA . ASN A 1 397 ? 26.460 16.531 -74.703 1.00 78.06 397 ASN A CA 1
ATOM 3224 C C . ASN A 1 397 ? 26.512 17.256 -73.342 1.00 78.06 397 ASN A C 1
ATOM 3226 O O . ASN A 1 397 ? 26.019 18.376 -73.242 1.00 78.06 397 ASN A O 1
ATOM 3230 N N . GLY A 1 398 ? 27.091 16.647 -72.300 1.00 79.75 398 GLY A N 1
ATOM 3231 C CA . GLY A 1 398 ? 27.224 17.253 -70.972 1.00 79.75 398 GLY A CA 1
ATOM 3232 C C . GLY A 1 398 ? 25.946 17.274 -70.123 1.00 79.75 398 GLY A C 1
ATOM 3233 O O . GLY A 1 398 ? 25.963 17.844 -69.033 1.00 79.75 398 GLY A O 1
ATOM 3234 N N . ASN A 1 399 ? 24.846 16.661 -70.571 1.00 84.44 399 ASN A N 1
ATOM 3235 C CA . ASN A 1 399 ? 23.586 16.654 -69.826 1.00 84.44 399 ASN A CA 1
ATOM 3236 C C . ASN A 1 399 ? 23.635 15.721 -68.607 1.00 84.44 399 ASN A C 1
ATOM 3238 O O . ASN A 1 399 ? 24.205 14.630 -68.655 1.00 84.44 399 ASN A O 1
ATOM 3242 N N . TYR A 1 400 ? 22.971 16.126 -67.521 1.00 85.38 400 TYR A N 1
ATOM 3243 C CA . TYR A 1 400 ? 22.793 15.287 -66.336 1.00 85.38 400 TYR A CA 1
ATOM 3244 C C . TYR A 1 400 ? 21.841 14.115 -66.619 1.00 85.38 400 TYR A C 1
ATOM 3246 O O . TYR A 1 400 ? 20.759 14.300 -67.178 1.00 85.38 400 TYR A O 1
ATOM 3254 N N . ILE A 1 401 ? 22.223 12.915 -66.181 1.00 83.31 401 ILE A N 1
ATOM 3255 C CA . ILE A 1 401 ? 21.445 11.682 -66.321 1.00 83.31 401 ILE A CA 1
ATOM 3256 C C . ILE A 1 401 ? 20.765 11.370 -64.974 1.00 83.31 401 ILE A C 1
ATOM 3258 O O . ILE A 1 401 ? 21.421 10.848 -64.072 1.00 83.31 401 ILE A O 1
ATOM 3262 N N . PRO A 1 402 ? 19.455 11.638 -64.804 1.00 80.62 402 PRO A N 1
ATOM 3263 C CA . PRO A 1 402 ? 18.707 11.208 -63.625 1.00 80.62 402 PRO A CA 1
ATOM 3264 C C . PRO A 1 402 ? 18.358 9.713 -63.683 1.00 80.62 402 PRO A C 1
ATOM 3266 O O . PRO A 1 402 ? 18.315 9.109 -64.758 1.00 80.62 402 PRO A O 1
ATOM 3269 N N . ASN A 1 403 ? 18.003 9.157 -62.521 1.00 81.44 403 ASN A N 1
ATOM 3270 C CA . ASN A 1 403 ? 17.479 7.798 -62.334 1.00 81.44 403 ASN A CA 1
ATOM 3271 C C . ASN A 1 403 ? 18.413 6.694 -62.859 1.00 81.44 403 ASN A C 1
ATOM 3273 O O . ASN A 1 403 ? 18.072 5.927 -63.762 1.00 81.44 403 ASN A O 1
ATOM 3277 N N . PHE A 1 404 ? 19.617 6.645 -62.290 1.00 83.75 404 PHE A N 1
ATOM 3278 C CA . PHE A 1 404 ? 20.664 5.688 -62.632 1.00 83.75 404 PHE A CA 1
ATOM 3279 C C . PHE A 1 404 ? 20.854 4.609 -61.556 1.00 83.75 404 PHE A C 1
ATOM 3281 O O . PHE A 1 404 ? 20.558 4.789 -60.370 1.00 83.75 404 PHE A O 1
ATOM 3288 N N . LYS A 1 405 ? 21.410 3.480 -61.994 1.00 85.12 405 LYS A N 1
ATOM 3289 C CA . LYS A 1 405 ? 21.886 2.375 -61.162 1.00 85.12 405 LYS A CA 1
ATOM 3290 C C . LYS A 1 405 ? 23.365 2.595 -60.851 1.00 85.12 405 LYS A C 1
ATOM 3292 O O . LYS A 1 405 ? 24.145 2.892 -61.754 1.00 85.12 405 LYS A O 1
ATOM 3297 N N . PHE A 1 406 ? 23.745 2.462 -59.586 1.00 84.56 406 PHE A N 1
ATOM 3298 C CA . PHE A 1 406 ? 25.072 2.775 -59.059 1.00 84.56 406 PHE A CA 1
ATOM 3299 C C . PHE A 1 406 ? 25.668 1.545 -58.369 1.00 84.56 406 PHE A C 1
ATOM 3301 O O . PHE A 1 406 ? 25.021 0.906 -57.538 1.00 84.56 406 PHE A O 1
ATOM 3308 N N . TRP A 1 407 ? 26.923 1.237 -58.679 1.00 83.56 407 TRP A N 1
ATOM 3309 C CA . TRP A 1 407 ? 27.703 0.211 -57.996 1.00 83.56 407 TRP A CA 1
ATOM 3310 C C . TRP A 1 407 ? 29.017 0.813 -57.520 1.00 83.56 407 TRP A C 1
ATOM 3312 O O . TRP A 1 407 ? 29.774 1.369 -58.316 1.00 83.56 407 TRP A O 1
ATOM 3322 N N . CYS A 1 408 ? 29.318 0.615 -56.242 1.00 79.06 408 CYS A N 1
ATOM 3323 C CA . CYS A 1 408 ? 30.662 0.780 -55.712 1.00 79.06 408 CYS A CA 1
ATOM 3324 C C . CYS A 1 408 ? 31.195 -0.600 -55.315 1.00 79.06 408 CYS A C 1
ATOM 3326 O O . CYS A 1 408 ? 30.499 -1.353 -54.622 1.00 79.06 408 CYS A O 1
ATOM 3328 N N . ASN A 1 409 ? 32.405 -0.942 -55.761 1.00 67.94 409 ASN A N 1
ATOM 3329 C CA . ASN A 1 409 ? 33.094 -2.145 -55.290 1.00 67.94 409 ASN A CA 1
ATOM 3330 C C . ASN A 1 409 ? 33.392 -2.059 -53.772 1.00 67.94 409 ASN A C 1
ATOM 3332 O O . ASN A 1 409 ? 33.152 -1.039 -53.129 1.00 67.94 409 ASN A O 1
ATOM 3336 N N . ASP A 1 410 ? 33.884 -3.158 -53.201 1.00 58.53 410 ASP A N 1
ATOM 3337 C CA . ASP A 1 410 ? 34.441 -3.234 -51.842 1.00 58.53 410 ASP A CA 1
ATOM 3338 C C . ASP A 1 410 ? 33.470 -2.830 -50.713 1.00 58.53 410 ASP A C 1
ATOM 3340 O O . ASP A 1 410 ? 33.766 -2.048 -49.814 1.00 58.53 410 ASP A O 1
ATOM 3344 N N . GLY A 1 411 ? 32.277 -3.433 -50.741 1.00 56.47 411 GLY A N 1
ATOM 3345 C CA . GLY A 1 411 ? 31.379 -3.533 -49.582 1.00 56.47 411 GLY A CA 1
ATOM 3346 C C . GLY A 1 411 ? 30.176 -2.590 -49.587 1.00 56.47 411 GLY A C 1
ATOM 3347 O O . GLY A 1 411 ? 29.111 -2.978 -49.111 1.00 56.47 411 GLY A O 1
ATOM 3348 N N . LYS A 1 412 ? 30.271 -1.396 -50.190 1.00 69.00 412 LYS A N 1
ATOM 3349 C CA . LYS A 1 412 ? 29.117 -0.471 -50.260 1.00 69.00 412 LYS A CA 1
ATOM 3350 C C . LYS A 1 412 ? 28.040 -0.932 -51.246 1.00 69.00 412 LYS A C 1
ATOM 3352 O O . LYS A 1 412 ? 26.847 -0.747 -50.984 1.00 69.00 412 LYS A O 1
ATOM 3357 N N . GLY A 1 413 ? 28.441 -1.613 -52.320 1.00 68.06 413 GLY A N 1
ATOM 3358 C CA . GLY A 1 413 ? 27.559 -2.414 -53.166 1.00 68.06 413 GLY A CA 1
ATOM 3359 C C . GLY A 1 413 ? 26.627 -1.605 -54.071 1.00 68.06 413 GLY A C 1
ATOM 3360 O O . GLY A 1 413 ? 26.997 -0.561 -54.606 1.00 68.06 413 GLY A O 1
ATOM 3361 N N . TYR A 1 414 ? 25.422 -2.140 -54.280 1.00 74.06 414 TYR A N 1
ATOM 3362 C CA . TYR A 1 414 ? 24.426 -1.624 -55.222 1.00 74.06 414 TYR A CA 1
ATOM 3363 C C . TYR A 1 414 ? 23.511 -0.564 -54.604 1.00 74.06 414 TYR A C 1
ATOM 3365 O O . TYR A 1 414 ? 23.038 -0.741 -53.479 1.00 74.06 414 TYR A O 1
ATOM 3373 N N . ARG A 1 415 ? 23.214 0.507 -55.344 1.00 75.81 415 ARG A N 1
ATOM 3374 C CA . ARG A 1 415 ? 22.204 1.526 -55.017 1.00 75.81 415 ARG A CA 1
ATOM 3375 C C . ARG A 1 415 ? 21.493 1.978 -56.298 1.00 75.81 415 ARG A C 1
ATOM 3377 O O . ARG A 1 415 ? 22.075 1.955 -57.377 1.00 75.81 415 ARG A O 1
ATOM 3384 N N . GLU A 1 416 ? 20.254 2.433 -56.174 1.00 75.31 416 GLU A N 1
ATOM 3385 C CA . GLU A 1 416 ? 19.521 3.120 -57.246 1.00 75.31 416 GLU A CA 1
ATOM 3386 C C . GLU A 1 416 ? 19.202 4.546 -56.789 1.00 75.31 416 GLU A C 1
ATOM 3388 O O . GLU A 1 416 ? 18.977 4.766 -55.599 1.00 75.31 416 GLU A O 1
ATOM 3393 N N . ASN A 1 417 ? 19.177 5.501 -57.723 1.00 70.31 417 ASN A N 1
ATOM 3394 C CA . ASN A 1 417 ? 18.686 6.872 -57.505 1.00 70.31 417 ASN A CA 1
ATOM 3395 C C . ASN A 1 417 ? 19.369 7.631 -56.340 1.00 70.31 417 ASN A C 1
ATOM 3397 O O . ASN A 1 417 ? 18.739 8.431 -55.650 1.00 70.31 417 ASN A O 1
ATOM 3401 N N . ILE A 1 418 ? 20.663 7.379 -56.117 1.00 81.00 418 ILE A N 1
ATOM 3402 C CA . ILE A 1 418 ? 21.463 7.981 -55.041 1.00 81.00 418 ILE A CA 1
ATOM 3403 C C . ILE A 1 418 ? 22.126 9.292 -55.499 1.00 81.00 418 ILE A C 1
ATOM 3405 O O . ILE A 1 418 ? 22.853 9.309 -56.486 1.00 81.00 418 ILE A O 1
ATOM 3409 N N . SER A 1 419 ? 21.895 10.390 -54.775 1.00 81.44 419 SER A N 1
ATOM 3410 C CA . SER A 1 419 ? 22.440 11.727 -55.084 1.00 81.44 419 SER A CA 1
ATOM 3411 C C . SER A 1 419 ? 23.678 12.108 -54.266 1.00 81.44 419 SER A C 1
ATOM 3413 O O . SER A 1 419 ? 24.455 12.967 -54.682 1.00 81.44 419 SER A O 1
ATOM 3415 N N . GLU A 1 420 ? 23.870 11.493 -53.099 1.00 86.75 420 GLU A N 1
ATOM 3416 C CA . GLU A 1 420 ? 24.937 11.813 -52.149 1.00 86.75 420 GLU A CA 1
ATOM 3417 C C . GLU A 1 420 ? 25.461 10.542 -51.469 1.00 86.75 420 GLU A C 1
ATOM 3419 O O . GLU A 1 420 ? 24.727 9.575 -51.269 1.00 86.75 420 GLU A O 1
ATOM 3424 N N . MET A 1 421 ? 26.736 10.553 -51.086 1.00 84.94 421 MET A N 1
ATOM 3425 C CA . MET A 1 421 ? 27.442 9.423 -50.491 1.00 84.94 421 MET A CA 1
ATOM 3426 C C . MET A 1 421 ? 28.337 9.903 -49.345 1.00 84.94 421 MET A C 1
ATOM 3428 O O . MET A 1 421 ? 28.907 10.990 -49.408 1.00 84.94 421 MET A O 1
ATOM 3432 N N . ILE A 1 422 ? 28.457 9.096 -48.291 1.00 86.81 422 ILE A N 1
ATOM 3433 C CA . ILE A 1 422 ? 29.342 9.366 -47.151 1.00 86.81 422 ILE A CA 1
ATOM 3434 C C . ILE A 1 422 ? 30.474 8.335 -47.156 1.00 86.81 422 ILE A C 1
ATOM 3436 O O . ILE A 1 422 ? 30.239 7.143 -47.385 1.00 86.81 422 ILE A O 1
ATOM 3440 N N . PHE A 1 423 ? 31.696 8.806 -46.915 1.00 85.62 423 PHE A N 1
ATOM 3441 C CA . PHE A 1 423 ? 32.899 8.000 -46.709 1.00 85.62 423 PHE A CA 1
ATOM 3442 C C . PHE A 1 423 ? 33.469 8.293 -45.320 1.00 85.62 423 PHE A C 1
ATOM 3444 O O . PHE A 1 423 ? 33.550 9.463 -44.941 1.00 85.62 423 PHE A O 1
ATOM 3451 N N . VAL A 1 424 ? 33.846 7.254 -44.571 1.00 86.75 424 VAL A N 1
ATOM 3452 C CA . VAL A 1 424 ? 34.309 7.358 -43.179 1.00 86.75 424 VAL A CA 1
ATOM 3453 C C . VAL A 1 424 ? 35.750 6.871 -43.002 1.00 86.75 424 VAL A C 1
ATOM 3455 O O . VAL A 1 424 ? 36.137 5.845 -43.557 1.00 86.75 424 VAL A O 1
ATOM 3458 N N . ASN A 1 425 ? 36.554 7.595 -42.220 1.00 84.38 425 ASN A N 1
ATOM 3459 C CA . ASN A 1 425 ? 37.938 7.238 -41.868 1.00 84.38 425 ASN A CA 1
ATOM 3460 C C . ASN A 1 425 ? 38.764 6.763 -43.087 1.00 84.38 425 ASN A C 1
ATOM 3462 O O . ASN A 1 425 ? 38.888 7.494 -44.071 1.00 84.38 425 ASN A O 1
ATOM 3466 N N . ASP A 1 426 ? 39.306 5.543 -43.047 1.00 81.81 426 ASP A N 1
ATOM 3467 C CA . ASP A 1 426 ? 40.129 4.925 -44.095 1.00 81.81 426 ASP A CA 1
ATOM 3468 C C . ASP A 1 426 ? 39.465 4.888 -45.476 1.00 81.81 426 ASP A C 1
ATOM 3470 O O . ASP A 1 426 ? 40.153 4.828 -46.492 1.00 81.81 426 ASP A O 1
ATOM 3474 N N . GLU A 1 427 ? 38.131 4.898 -45.546 1.00 83.50 427 GLU A N 1
ATOM 3475 C CA . GLU A 1 427 ? 37.407 4.952 -46.816 1.00 83.50 427 GLU A CA 1
ATOM 3476 C C . GLU A 1 427 ? 37.701 6.229 -47.603 1.00 83.50 427 GLU A C 1
ATOM 3478 O O . GLU A 1 427 ? 37.632 6.214 -48.831 1.00 83.50 427 GLU A O 1
ATOM 3483 N N . ILE A 1 428 ? 38.031 7.320 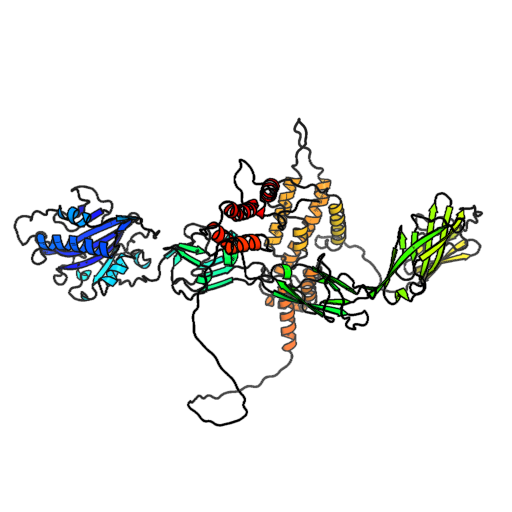-46.905 1.00 84.25 428 ILE A N 1
ATOM 3484 C CA . ILE A 1 428 ? 38.344 8.618 -47.506 1.00 84.25 428 ILE A CA 1
ATOM 3485 C C . ILE A 1 428 ? 39.671 8.543 -48.275 1.00 84.25 428 ILE A C 1
ATOM 3487 O O . ILE A 1 428 ? 39.795 9.163 -49.325 1.00 84.25 428 ILE A O 1
ATOM 3491 N N . GLY A 1 429 ? 40.643 7.765 -47.789 1.00 81.81 429 GLY A N 1
ATOM 3492 C CA . GLY A 1 429 ? 41.954 7.583 -48.428 1.00 81.81 429 GLY A CA 1
ATOM 3493 C C . GLY A 1 429 ? 42.029 6.443 -49.452 1.00 81.81 429 GLY A C 1
ATOM 3494 O O . GLY A 1 429 ? 43.099 6.205 -50.005 1.00 81.81 429 GLY A O 1
ATOM 3495 N N . LYS A 1 430 ? 40.934 5.710 -49.688 1.00 85.75 430 LYS A N 1
ATOM 3496 C CA . LYS A 1 430 ? 40.883 4.586 -50.638 1.00 85.75 430 LYS A CA 1
ATOM 3497 C C . LYS A 1 430 ? 40.373 5.044 -52.003 1.00 85.75 430 LYS A C 1
ATOM 3499 O O . LYS A 1 430 ? 39.434 5.833 -52.088 1.00 85.75 430 LYS A O 1
ATOM 3504 N N . THR A 1 431 ? 40.944 4.492 -53.071 1.00 85.88 431 THR A N 1
ATOM 3505 C CA . THR A 1 431 ? 40.434 4.665 -54.439 1.00 85.88 431 THR A CA 1
ATOM 3506 C C . THR A 1 431 ? 39.350 3.634 -54.721 1.00 85.88 431 THR A C 1
ATOM 3508 O O . THR A 1 431 ? 39.599 2.432 -54.703 1.00 85.88 431 THR A O 1
ATOM 3511 N N . TRP A 1 432 ? 38.144 4.110 -55.014 1.00 86.19 432 TRP A N 1
ATOM 3512 C CA . TRP A 1 432 ? 36.966 3.292 -55.271 1.00 86.19 432 TRP A CA 1
ATOM 3513 C C . TRP A 1 432 ? 36.692 3.178 -56.769 1.00 86.19 432 TRP A C 1
ATOM 3515 O O . TRP A 1 432 ? 36.671 4.183 -57.484 1.00 86.19 432 TRP A O 1
ATOM 3525 N N . ILE A 1 433 ? 36.409 1.961 -57.242 1.00 85.44 433 ILE A N 1
ATOM 3526 C CA . ILE A 1 433 ? 35.877 1.740 -58.590 1.00 85.44 433 ILE A CA 1
ATOM 3527 C C . ILE A 1 433 ? 34.359 1.917 -58.542 1.00 85.44 433 ILE A C 1
ATOM 3529 O O . ILE A 1 433 ? 33.635 1.070 -58.010 1.00 85.44 433 ILE A O 1
ATOM 3533 N N . ILE A 1 434 ? 33.895 3.011 -59.139 1.00 87.06 434 ILE A N 1
ATOM 3534 C CA . ILE A 1 434 ? 32.481 3.349 -59.287 1.00 87.06 434 ILE A CA 1
ATOM 3535 C C . ILE A 1 434 ? 32.037 2.976 -60.700 1.00 87.06 434 ILE A C 1
ATOM 3537 O O . ILE A 1 434 ? 32.708 3.300 -61.682 1.00 87.06 434 ILE A O 1
ATOM 3541 N N . LYS A 1 435 ? 30.889 2.303 -60.808 1.00 86.31 435 LYS A N 1
ATOM 3542 C CA . LYS A 1 435 ? 30.215 1.992 -62.075 1.00 86.31 435 LYS A CA 1
ATOM 3543 C C . LYS A 1 435 ? 28.792 2.529 -62.036 1.00 86.31 435 LYS A C 1
ATOM 3545 O O . LYS A 1 435 ? 28.120 2.433 -61.008 1.00 86.31 435 LYS A O 1
ATOM 3550 N N . VAL A 1 436 ? 28.323 3.046 -63.164 1.00 86.06 436 VAL A N 1
ATOM 3551 C CA . VAL A 1 436 ? 26.962 3.561 -63.328 1.00 86.06 436 VAL A CA 1
ATOM 3552 C C . VAL A 1 436 ? 26.350 3.009 -64.609 1.00 86.06 436 VAL A C 1
ATOM 3554 O O . VAL A 1 436 ? 27.039 2.869 -65.622 1.00 86.06 436 VAL A O 1
ATOM 3557 N N . SER A 1 437 ? 25.050 2.711 -64.577 1.00 84.44 437 SER A N 1
ATOM 3558 C CA . SER A 1 437 ? 24.280 2.449 -65.792 1.00 84.44 437 SER A CA 1
ATOM 3559 C C . SER A 1 437 ? 22.855 2.994 -65.743 1.00 84.44 437 SER A C 1
ATOM 3561 O O . SER A 1 437 ? 22.256 3.152 -64.677 1.00 84.44 437 SER A O 1
ATOM 3563 N N . LYS A 1 438 ? 22.295 3.250 -66.925 1.00 82.50 438 LYS A N 1
ATOM 3564 C CA . LYS A 1 438 ? 20.870 3.527 -67.131 1.00 82.50 438 LYS A CA 1
ATOM 3565 C C . LYS A 1 438 ? 20.430 2.899 -68.451 1.00 82.50 438 LYS A C 1
ATOM 3567 O O . LYS A 1 438 ? 21.174 2.945 -69.427 1.00 82.50 438 LYS A O 1
ATOM 3572 N N . ILE A 1 439 ? 19.229 2.329 -68.479 1.00 77.94 439 ILE A N 1
ATOM 3573 C CA . ILE A 1 439 ? 18.596 1.800 -69.693 1.00 77.94 439 ILE A CA 1
ATOM 3574 C C . ILE A 1 439 ? 17.404 2.699 -70.011 1.00 77.94 439 ILE A C 1
ATOM 3576 O O . ILE A 1 439 ? 16.548 2.905 -69.152 1.00 77.94 439 ILE A O 1
ATOM 3580 N N . GLU A 1 440 ? 17.358 3.245 -71.222 1.00 73.62 440 GLU A N 1
ATOM 3581 C CA . GLU A 1 440 ? 16.340 4.202 -71.655 1.00 73.62 440 GLU A CA 1
ATOM 3582 C C . GLU A 1 440 ? 15.940 3.891 -73.106 1.00 73.62 440 GLU A C 1
ATOM 3584 O O . GLU A 1 440 ? 16.656 4.187 -74.064 1.00 73.62 440 GLU A O 1
ATOM 3589 N N . GLY A 1 441 ? 14.814 3.190 -73.272 1.00 73.75 441 GLY A N 1
ATOM 3590 C CA . GLY A 1 441 ? 14.407 2.634 -74.565 1.00 73.75 441 GLY A CA 1
ATOM 3591 C C . GLY A 1 441 ? 15.404 1.587 -75.076 1.00 73.75 441 GLY A C 1
ATOM 3592 O O . GLY A 1 441 ? 15.571 0.534 -74.464 1.00 73.75 441 GLY A O 1
ATOM 3593 N N . GLN A 1 442 ? 16.058 1.873 -76.207 1.00 66.81 442 GLN A N 1
ATOM 3594 C CA . GLN A 1 442 ? 17.127 1.038 -76.784 1.00 66.81 442 GLN A CA 1
ATOM 3595 C C . GLN A 1 442 ? 18.549 1.553 -76.481 1.00 66.81 442 GLN A C 1
ATOM 3597 O O . GLN A 1 442 ? 19.522 0.971 -76.968 1.00 66.81 442 GLN A O 1
ATOM 3602 N N . VAL A 1 443 ? 18.681 2.630 -75.696 1.00 67.50 443 VAL A N 1
ATOM 3603 C CA . VAL A 1 443 ? 19.968 3.229 -75.321 1.00 67.50 443 VAL A CA 1
ATOM 3604 C C . VAL A 1 443 ? 20.378 2.749 -73.931 1.00 67.50 443 VAL A C 1
ATOM 3606 O O . VAL A 1 443 ? 19.655 2.937 -72.952 1.00 67.50 443 VAL A O 1
ATOM 3609 N N . ASN A 1 444 ? 21.570 2.165 -73.843 1.00 78.25 444 ASN A N 1
ATOM 3610 C CA . ASN A 1 444 ? 22.240 1.855 -72.587 1.00 78.25 444 ASN A CA 1
ATOM 3611 C C . ASN A 1 444 ? 23.329 2.906 -72.336 1.00 78.25 444 ASN A C 1
ATOM 3613 O O . ASN A 1 444 ? 24.319 2.961 -73.070 1.00 78.25 444 ASN A O 1
ATOM 3617 N N . TYR A 1 445 ? 23.170 3.706 -71.286 1.00 81.19 445 TYR A N 1
ATOM 3618 C CA . TYR A 1 445 ? 24.234 4.553 -70.751 1.00 81.19 445 TYR A CA 1
ATOM 3619 C C . TYR A 1 445 ? 25.117 3.718 -69.825 1.00 81.19 445 TYR A C 1
ATOM 3621 O O . TYR A 1 445 ? 24.599 3.050 -68.926 1.00 81.19 445 TYR A O 1
ATOM 3629 N N . LEU A 1 446 ? 26.435 3.761 -70.028 1.00 83.12 446 LEU A N 1
ATOM 3630 C CA . LEU A 1 446 ? 27.420 3.040 -69.218 1.00 83.12 446 LEU A CA 1
ATOM 3631 C C . LEU A 1 446 ? 28.602 3.949 -68.869 1.00 83.12 446 LEU A C 1
ATOM 3633 O O . LEU A 1 446 ? 29.196 4.560 -69.757 1.00 83.12 446 LEU A O 1
ATOM 3637 N N . GLY A 1 447 ? 28.963 4.007 -67.587 1.00 84.31 447 GLY A N 1
ATOM 3638 C CA . GLY A 1 447 ? 30.103 4.777 -67.085 1.00 84.31 447 GLY A CA 1
ATOM 3639 C C . GLY A 1 447 ? 30.895 4.024 -66.015 1.00 84.31 447 GLY A C 1
ATOM 3640 O O . GLY A 1 447 ? 30.332 3.265 -65.221 1.00 84.31 447 GLY A O 1
ATOM 3641 N N . LYS A 1 448 ? 32.213 4.242 -65.981 1.00 87.38 448 LYS A N 1
ATOM 3642 C CA . LYS A 1 448 ? 33.136 3.757 -64.941 1.00 87.38 448 LYS A CA 1
ATOM 3643 C C . LYS A 1 448 ? 34.107 4.886 -64.598 1.00 87.38 448 LYS A C 1
ATOM 3645 O O . LYS A 1 448 ? 34.672 5.485 -65.506 1.00 87.38 448 LYS A O 1
ATOM 3650 N N . ILE A 1 449 ? 34.353 5.129 -63.312 1.00 88.62 449 ILE A N 1
ATOM 3651 C CA . ILE A 1 449 ? 35.414 6.034 -62.851 1.00 88.62 449 ILE A CA 1
ATOM 3652 C C . ILE A 1 449 ? 36.135 5.467 -61.623 1.00 88.62 449 ILE A C 1
ATOM 3654 O O . ILE A 1 449 ? 35.570 4.688 -60.856 1.00 88.62 449 ILE A O 1
ATOM 3658 N N . GLU A 1 450 ? 37.388 5.876 -61.443 1.00 88.81 450 GLU A N 1
ATOM 3659 C CA . GLU A 1 450 ? 38.160 5.674 -60.216 1.00 88.81 450 GLU A CA 1
ATOM 3660 C C . GLU A 1 450 ? 38.166 6.967 -59.381 1.00 88.81 450 GLU A C 1
ATOM 3662 O O . GLU A 1 450 ? 38.522 8.061 -59.846 1.00 88.81 450 GLU A O 1
ATOM 3667 N N . TYR A 1 451 ? 37.682 6.847 -58.144 1.00 88.25 451 TYR A N 1
ATOM 3668 C CA . TYR A 1 451 ? 37.354 7.966 -57.266 1.00 88.25 451 TYR A CA 1
ATOM 3669 C C . TYR A 1 451 ? 37.980 7.784 -55.880 1.00 88.25 451 TYR A C 1
ATOM 3671 O O . TYR A 1 451 ? 37.615 6.872 -55.144 1.00 88.25 451 TYR A O 1
ATOM 3679 N N . CYS A 1 452 ? 38.896 8.679 -55.516 1.00 86.94 452 CYS A N 1
ATOM 3680 C CA . CYS A 1 452 ? 39.447 8.796 -54.171 1.00 86.94 452 CYS A CA 1
ATOM 3681 C C . CYS A 1 452 ? 38.782 9.995 -53.459 1.00 86.94 452 CYS A C 1
ATOM 3683 O O . CYS A 1 452 ? 38.918 11.127 -53.944 1.00 86.94 452 CYS A O 1
ATOM 3685 N N . PRO A 1 453 ? 38.060 9.798 -52.336 1.00 86.75 453 PRO A N 1
ATOM 3686 C CA . PRO A 1 453 ? 37.400 10.895 -51.632 1.00 86.75 453 PRO A CA 1
ATOM 3687 C C . PRO A 1 453 ? 38.373 11.913 -51.021 1.00 86.75 453 PRO A C 1
ATOM 3689 O O . PRO A 1 453 ? 37.980 13.053 -50.784 1.00 86.75 453 PRO A O 1
ATOM 3692 N N . ALA A 1 454 ? 39.635 11.560 -50.771 1.00 85.50 454 ALA A N 1
ATOM 3693 C CA . ALA A 1 454 ? 40.653 12.514 -50.330 1.00 85.50 454 ALA A CA 1
ATOM 3694 C C . ALA A 1 454 ? 41.013 13.518 -51.441 1.00 85.50 454 ALA A C 1
ATOM 3696 O O . ALA A 1 454 ? 41.134 14.710 -51.172 1.00 85.50 454 ALA A O 1
ATOM 3697 N N . GLU A 1 455 ? 41.128 13.047 -52.685 1.00 86.94 455 GLU A N 1
ATOM 3698 C CA . GLU A 1 455 ? 41.562 13.838 -53.848 1.00 86.94 455 GLU A CA 1
ATOM 3699 C C . GLU A 1 455 ? 40.439 14.675 -54.473 1.00 86.94 455 GLU A C 1
ATOM 3701 O O . GLU A 1 455 ? 40.676 15.772 -54.976 1.00 86.94 455 GLU A O 1
ATOM 3706 N N . LYS A 1 456 ? 39.211 14.141 -54.494 1.00 84.69 456 LYS A N 1
ATOM 3707 C CA . LYS A 1 456 ? 38.082 14.695 -55.255 1.00 84.69 456 LYS A CA 1
ATOM 3708 C C . LYS A 1 456 ? 36.923 15.037 -54.318 1.00 84.69 456 LYS A C 1
ATOM 3710 O O . LYS A 1 456 ? 36.654 14.322 -53.353 1.00 84.69 456 LYS A O 1
ATOM 3715 N N . ASN A 1 457 ? 36.215 16.135 -54.583 1.00 84.75 457 ASN A N 1
ATOM 3716 C CA . ASN A 1 457 ? 35.093 16.566 -53.735 1.00 84.75 457 ASN A CA 1
ATOM 3717 C C . ASN A 1 457 ? 33.779 15.872 -54.086 1.00 84.75 457 ASN A C 1
ATOM 3719 O O . ASN A 1 457 ? 33.128 15.361 -53.182 1.00 84.75 457 ASN A O 1
ATOM 3723 N N . ASP A 1 458 ? 33.468 15.760 -55.376 1.00 89.06 458 ASP A N 1
ATOM 3724 C CA . ASP A 1 458 ? 32.258 15.110 -55.879 1.00 89.06 458 ASP A CA 1
ATOM 3725 C C . ASP A 1 458 ? 32.601 13.967 -56.846 1.00 89.06 458 ASP A C 1
ATOM 3727 O O . ASP A 1 458 ? 33.633 13.981 -57.526 1.00 89.06 458 ASP A O 1
ATOM 3731 N N . ILE A 1 459 ? 31.730 12.962 -56.898 1.00 87.75 459 ILE A N 1
ATOM 3732 C CA . ILE A 1 459 ? 31.781 11.856 -57.855 1.00 87.75 459 ILE A CA 1
ATOM 3733 C C . ILE A 1 459 ? 31.152 12.353 -59.156 1.00 87.75 459 ILE A C 1
ATOM 3735 O O . ILE A 1 459 ? 29.950 12.595 -59.201 1.00 87.75 459 ILE A O 1
ATOM 3739 N N . ILE A 1 460 ? 31.945 12.474 -60.219 1.00 87.69 460 ILE A N 1
ATOM 3740 C CA . ILE A 1 460 ? 31.459 12.831 -61.559 1.00 87.69 460 ILE A CA 1
ATOM 3741 C C . ILE A 1 460 ? 31.670 11.624 -62.475 1.00 87.69 460 ILE A C 1
ATOM 3743 O O . ILE A 1 460 ? 32.807 11.259 -62.762 1.00 87.69 460 ILE A O 1
ATOM 3747 N N . VAL A 1 461 ? 30.586 10.978 -62.911 1.00 87.88 461 VAL A N 1
ATOM 3748 C CA . VAL A 1 461 ? 30.636 9.790 -63.775 1.00 87.88 461 VAL A CA 1
ATOM 3749 C C . VAL A 1 461 ? 30.167 10.143 -65.179 1.00 87.88 461 VAL A C 1
ATOM 3751 O O . VAL A 1 461 ? 28.970 10.268 -65.439 1.00 87.88 461 VAL A O 1
ATOM 3754 N N . HIS A 1 462 ? 31.120 10.257 -66.099 1.00 87.50 462 HIS A N 1
ATOM 3755 C CA . HIS A 1 462 ? 30.826 10.356 -67.522 1.00 87.50 462 HIS A CA 1
ATOM 3756 C C . HIS A 1 462 ? 30.361 8.992 -68.050 1.00 87.50 462 HIS A C 1
ATOM 3758 O O . HIS A 1 462 ? 30.985 7.962 -67.784 1.00 87.50 462 HIS A O 1
ATOM 3764 N N . CYS A 1 463 ? 29.238 8.985 -68.766 1.00 84.94 463 CYS A N 1
ATOM 3765 C CA . CYS A 1 463 ? 28.627 7.794 -69.342 1.00 84.94 463 CYS A CA 1
ATOM 3766 C C . CYS A 1 463 ? 28.585 7.898 -70.866 1.00 84.94 463 CYS A C 1
ATOM 3768 O O . CYS A 1 463 ? 28.147 8.908 -71.417 1.00 84.94 463 CYS A O 1
ATOM 3770 N N . HIS A 1 464 ? 28.985 6.827 -71.544 1.00 81.69 464 HIS A N 1
ATOM 3771 C CA . HIS A 1 464 ? 28.869 6.694 -72.993 1.00 81.69 464 HIS A CA 1
ATOM 3772 C C . HIS A 1 464 ? 27.529 6.052 -73.355 1.00 81.69 464 HIS A C 1
ATOM 3774 O O . HIS A 1 464 ? 27.043 5.180 -72.623 1.00 81.69 464 HIS A O 1
ATOM 3780 N N . LYS A 1 465 ? 26.944 6.443 -74.492 1.00 77.69 465 LYS A N 1
ATOM 3781 C CA . LYS A 1 465 ? 25.798 5.730 -75.057 1.00 77.69 465 LYS A CA 1
ATOM 3782 C C . LYS A 1 465 ? 26.268 4.465 -75.761 1.00 77.69 465 LYS A C 1
ATOM 3784 O O . LYS A 1 465 ? 27.262 4.456 -76.480 1.00 77.69 465 LYS A O 1
ATOM 3789 N N . SER A 1 466 ? 25.485 3.407 -75.617 1.00 68.25 466 SER A N 1
ATOM 3790 C CA . SER A 1 466 ? 25.537 2.239 -76.488 1.00 68.25 466 SER A CA 1
ATOM 3791 C C . SER A 1 466 ? 24.125 1.927 -76.972 1.00 68.25 466 SER A C 1
ATOM 3793 O O . SER A 1 466 ? 23.205 1.727 -76.177 1.00 68.25 466 SER A O 1
ATOM 3795 N N . ILE A 1 467 ? 23.940 1.934 -78.291 1.00 58.66 467 ILE A N 1
ATOM 3796 C CA . ILE A 1 467 ? 22.712 1.457 -78.933 1.00 58.66 467 ILE A CA 1
ATOM 3797 C C . ILE A 1 467 ? 22.777 -0.070 -78.943 1.00 58.66 467 ILE A C 1
ATOM 3799 O O . ILE A 1 467 ? 23.834 -0.643 -79.219 1.00 58.66 467 ILE A O 1
ATOM 3803 N N . LYS A 1 468 ? 21.662 -0.743 -78.646 1.00 45.25 468 LYS A N 1
ATOM 3804 C CA . LYS A 1 468 ? 21.583 -2.210 -78.610 1.00 45.25 468 LYS A CA 1
ATOM 3805 C C . LYS A 1 468 ? 21.610 -2.826 -80.023 1.00 45.25 468 LYS A C 1
ATOM 3807 O O . LYS A 1 468 ? 20.588 -3.278 -80.531 1.00 45.25 468 LYS A O 1
ATOM 3812 N N . GLY A 1 469 ? 22.778 -2.794 -80.663 1.00 39.97 469 GLY A N 1
ATOM 3813 C CA . GLY A 1 469 ? 23.004 -3.285 -82.024 1.00 39.97 469 GLY A CA 1
ATOM 3814 C C . GLY A 1 469 ? 22.939 -4.810 -82.157 1.00 39.97 469 GLY A C 1
ATOM 3815 O O . GLY A 1 469 ? 23.226 -5.547 -81.214 1.00 39.97 469 GLY A O 1
ATOM 3816 N N . ASN A 1 470 ? 22.580 -5.277 -83.356 1.00 41.72 470 ASN A N 1
ATOM 3817 C CA . ASN A 1 470 ? 22.546 -6.697 -83.700 1.00 41.72 470 ASN A CA 1
ATOM 3818 C C . ASN A 1 470 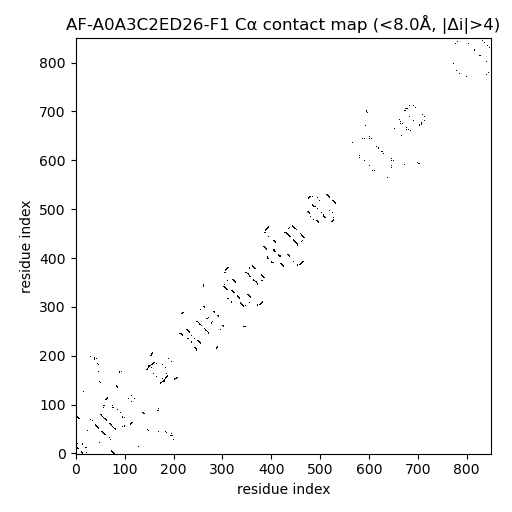? 23.965 -7.286 -83.753 1.00 41.72 470 ASN A C 1
ATOM 3820 O O . ASN A 1 470 ? 24.696 -7.043 -84.715 1.00 41.72 470 ASN A O 1
ATOM 3824 N N . SER A 1 471 ? 24.318 -8.132 -82.788 1.00 36.97 471 SER A N 1
ATOM 3825 C CA . SER A 1 471 ? 25.329 -9.170 -83.020 1.00 36.97 471 SER A CA 1
ATOM 3826 C C . SER A 1 471 ? 24.725 -10.274 -83.899 1.00 36.97 471 SER A C 1
ATOM 3828 O O . SER A 1 471 ? 23.542 -10.586 -83.739 1.00 36.97 471 SER A O 1
ATOM 3830 N N . PRO A 1 472 ? 25.491 -10.913 -84.802 1.00 40.31 472 PRO A N 1
ATOM 3831 C CA . PRO A 1 472 ? 25.049 -12.160 -85.413 1.00 40.31 472 PRO A CA 1
ATOM 3832 C C . PRO A 1 472 ? 24.913 -13.232 -84.322 1.00 40.31 472 PRO A C 1
ATOM 3834 O O . PRO A 1 472 ? 25.825 -13.405 -83.513 1.00 40.31 472 PRO A O 1
ATOM 3837 N N . ASN A 1 473 ? 23.791 -13.959 -84.300 1.00 43.28 473 ASN A N 1
ATOM 3838 C CA . ASN A 1 473 ? 23.549 -15.033 -83.330 1.00 43.28 473 ASN A CA 1
ATOM 3839 C C . ASN A 1 473 ? 24.456 -16.243 -83.612 1.00 43.28 473 ASN A C 1
ATOM 3841 O O . ASN A 1 473 ? 24.031 -17.232 -84.212 1.00 43.28 473 ASN A O 1
ATOM 3845 N N . VAL A 1 474 ? 25.704 -16.183 -83.144 1.00 53.72 474 VAL A N 1
ATOM 3846 C CA . VAL A 1 474 ? 26.544 -17.370 -82.965 1.00 53.72 474 VAL A CA 1
ATOM 3847 C C . VAL A 1 474 ? 26.021 -18.099 -81.729 1.00 53.72 474 VAL A C 1
ATOM 3849 O O . VAL A 1 474 ? 26.434 -17.838 -80.604 1.00 53.72 474 VAL A O 1
ATOM 3852 N N . ALA A 1 475 ? 25.026 -18.955 -81.949 1.00 61.78 475 ALA A N 1
ATOM 3853 C CA . ALA A 1 475 ? 24.341 -19.694 -80.900 1.00 61.78 475 ALA A CA 1
ATOM 3854 C C . ALA A 1 475 ? 25.209 -20.877 -80.432 1.00 61.78 475 ALA A C 1
ATOM 3856 O O . ALA A 1 475 ? 25.194 -21.956 -81.029 1.00 61.78 475 ALA A O 1
ATOM 3857 N N . TYR A 1 476 ? 25.972 -20.678 -79.359 1.00 74.38 476 TYR A N 1
ATOM 3858 C CA . TYR A 1 476 ? 26.817 -21.707 -78.751 1.00 74.38 476 TYR A CA 1
ATOM 3859 C C . TYR A 1 476 ? 25.949 -22.691 -77.966 1.00 74.38 476 TYR A C 1
ATOM 3861 O O . TYR A 1 476 ? 25.260 -22.288 -77.028 1.00 74.38 476 TYR A O 1
ATOM 3869 N N . LYS A 1 477 ? 25.960 -23.981 -78.325 1.00 79.19 477 LYS A N 1
ATOM 3870 C CA . LYS A 1 477 ? 25.176 -25.002 -77.604 1.00 79.19 477 LYS A CA 1
ATOM 3871 C C . LYS A 1 477 ? 25.640 -25.119 -76.156 1.00 79.19 477 LYS A C 1
ATOM 3873 O O . LYS A 1 477 ? 26.825 -24.999 -75.877 1.00 79.19 477 LYS A O 1
ATOM 3878 N N . ILE A 1 478 ? 24.711 -25.393 -75.246 1.00 81.81 478 ILE A N 1
ATOM 3879 C CA . ILE A 1 478 ? 25.003 -25.568 -73.818 1.00 81.81 478 ILE A CA 1
ATOM 3880 C C . ILE A 1 478 ? 25.013 -27.056 -73.467 1.00 81.81 478 ILE A C 1
ATOM 3882 O O . ILE A 1 478 ? 24.007 -27.738 -73.685 1.00 81.81 478 ILE A O 1
ATOM 3886 N N . ASP A 1 479 ? 26.094 -27.528 -72.847 1.00 82.00 479 ASP A N 1
ATOM 3887 C CA . ASP A 1 479 ? 26.246 -28.878 -72.300 1.00 82.00 479 ASP A CA 1
ATOM 3888 C C . ASP A 1 479 ? 26.457 -28.821 -70.768 1.00 82.00 479 ASP A C 1
ATOM 3890 O O . ASP A 1 479 ? 27.321 -28.082 -70.282 1.00 82.00 479 ASP A O 1
ATOM 3894 N N . PRO A 1 480 ? 25.671 -29.565 -69.963 1.00 78.69 480 PRO A N 1
ATOM 3895 C CA . PRO A 1 480 ? 25.805 -29.564 -68.508 1.00 78.69 480 PRO A CA 1
ATOM 3896 C C . PRO A 1 480 ? 27.078 -30.253 -67.985 1.00 78.69 480 PRO A C 1
ATOM 3898 O O . PRO A 1 480 ? 27.336 -30.161 -66.787 1.00 78.69 480 PRO A O 1
ATOM 3901 N N . GLY A 1 481 ? 27.864 -30.935 -68.820 1.00 83.12 481 GLY A N 1
ATOM 3902 C CA . GLY A 1 481 ? 29.068 -31.664 -68.431 1.00 83.12 481 GLY A CA 1
ATOM 3903 C C . GLY A 1 481 ? 28.805 -32.860 -67.504 1.00 83.12 481 GLY A C 1
ATOM 3904 O O . GLY A 1 481 ? 27.709 -33.068 -66.983 1.00 83.12 481 GLY A O 1
ATOM 3905 N N . GLU A 1 482 ? 29.845 -33.651 -67.236 1.00 81.81 482 GLU A N 1
ATOM 3906 C CA . GLU A 1 482 ? 29.733 -34.911 -66.478 1.00 81.81 482 GLU A CA 1
ATOM 3907 C C . GLU A 1 482 ? 29.242 -34.751 -65.025 1.00 81.81 482 GLU A C 1
ATOM 3909 O O . GLU A 1 482 ? 28.883 -35.730 -64.362 1.00 81.81 482 GLU A O 1
ATOM 3914 N N . HIS A 1 483 ? 29.290 -33.539 -64.465 1.00 82.62 483 HIS A N 1
ATOM 3915 C CA . HIS A 1 483 ? 29.075 -33.284 -63.036 1.00 82.62 483 HIS A CA 1
ATOM 3916 C C . HIS A 1 483 ? 27.906 -32.331 -62.738 1.00 82.62 483 HIS A C 1
ATOM 3918 O O . HIS A 1 483 ? 27.811 -31.802 -61.629 1.00 82.62 483 HIS A O 1
ATOM 3924 N N . GLY A 1 484 ? 26.946 -32.200 -63.658 1.00 78.50 484 GLY A N 1
ATOM 3925 C CA . GLY A 1 484 ? 25.642 -31.600 -63.371 1.00 78.50 484 GLY A CA 1
ATOM 3926 C C . GLY A 1 484 ? 24.571 -31.951 -64.397 1.00 78.50 484 GLY A C 1
ATOM 3927 O O . GLY A 1 484 ? 24.709 -32.903 -65.163 1.00 78.50 484 GLY A O 1
ATOM 3928 N N . LYS A 1 485 ? 23.460 -31.212 -64.365 1.00 85.56 485 LYS A N 1
ATOM 3929 C CA . LYS A 1 485 ? 22.312 -31.363 -65.273 1.00 85.56 485 LYS A CA 1
ATOM 3930 C C . LYS A 1 485 ? 21.728 -29.998 -65.626 1.00 85.56 485 LYS A C 1
ATOM 3932 O O . LYS A 1 485 ? 21.820 -29.064 -64.830 1.00 85.56 485 LYS A O 1
ATOM 3937 N N . LYS A 1 486 ? 21.082 -29.894 -66.789 1.00 81.44 486 LYS A N 1
ATOM 3938 C CA . LYS A 1 486 ? 20.275 -28.719 -67.146 1.00 81.44 486 LYS A CA 1
ATOM 3939 C C . LYS A 1 486 ? 19.098 -28.571 -66.175 1.00 81.44 486 LYS A C 1
ATOM 3941 O O . LYS A 1 486 ? 18.432 -29.556 -65.862 1.00 81.44 486 LYS A O 1
ATOM 3946 N N . ALA A 1 487 ? 18.850 -27.352 -65.705 1.00 74.31 487 ALA A N 1
ATOM 3947 C CA . ALA A 1 487 ? 17.630 -27.005 -64.984 1.00 74.31 487 ALA A CA 1
ATOM 3948 C C . ALA A 1 487 ? 16.416 -26.990 -65.933 1.00 74.31 487 ALA A C 1
ATOM 3950 O O . ALA A 1 487 ? 16.560 -26.845 -67.145 1.00 74.31 487 ALA A O 1
ATOM 3951 N N . GLU A 1 488 ? 15.209 -27.062 -65.371 1.00 68.50 488 GLU A N 1
ATOM 3952 C CA . GLU A 1 488 ? 13.929 -27.141 -66.102 1.00 68.50 488 GLU A CA 1
ATOM 3953 C C . GLU A 1 488 ? 13.640 -25.934 -67.025 1.00 68.50 488 GLU A C 1
ATOM 3955 O O . GLU A 1 488 ? 12.791 -26.008 -67.908 1.00 68.50 488 GLU A O 1
ATOM 3960 N N . LYS A 1 489 ? 14.371 -24.823 -66.853 1.00 67.62 489 LYS A N 1
ATOM 3961 C CA . LYS A 1 489 ? 14.318 -23.617 -67.704 1.00 67.62 489 LYS A CA 1
ATOM 3962 C C . LYS A 1 489 ? 15.681 -23.248 -68.307 1.00 67.62 489 LYS A C 1
ATOM 3964 O O . LYS A 1 489 ? 15.951 -22.079 -68.569 1.00 67.62 489 LYS A O 1
ATOM 3969 N N . CYS A 1 490 ? 16.568 -24.226 -68.481 1.00 65.81 490 CYS A N 1
ATOM 3970 C CA . CYS A 1 490 ? 17.862 -24.016 -69.122 1.00 65.81 490 CYS A CA 1
ATOM 3971 C C . CYS A 1 490 ? 17.676 -23.766 -70.633 1.00 65.81 490 CYS A C 1
ATOM 3973 O O . CYS A 1 490 ? 17.064 -24.608 -71.294 1.00 65.81 490 CYS A O 1
ATOM 3975 N N . PRO A 1 491 ? 18.192 -22.660 -71.204 1.00 72.19 491 PRO A N 1
ATOM 3976 C CA . PRO A 1 491 ? 18.211 -22.478 -72.651 1.00 72.19 491 PRO A CA 1
ATOM 3977 C C . PRO A 1 491 ? 19.048 -23.563 -73.352 1.00 72.19 491 PRO A C 1
ATOM 3979 O O . PRO A 1 491 ? 19.935 -24.197 -72.772 1.00 72.19 491 PRO A O 1
ATOM 3982 N N . GLU A 1 492 ? 18.783 -23.780 -74.639 1.00 72.19 492 GLU A N 1
ATOM 3983 C CA . GLU A 1 492 ? 19.604 -24.685 -75.452 1.00 72.19 492 GLU A CA 1
ATOM 3984 C C . GLU A 1 492 ? 20.951 -24.063 -75.857 1.00 72.19 492 GLU A C 1
ATOM 3986 O O . GLU A 1 492 ? 21.931 -24.798 -76.005 1.00 72.19 492 GLU A O 1
ATOM 3991 N N . TYR A 1 493 ? 21.001 -22.729 -75.978 1.00 77.94 493 TYR A N 1
ATOM 3992 C CA . TYR A 1 493 ? 22.130 -21.967 -76.517 1.00 77.94 493 TYR A CA 1
ATOM 3993 C C . TYR A 1 493 ? 22.450 -20.714 -75.685 1.00 77.94 493 TYR A C 1
ATOM 3995 O O . TYR A 1 493 ? 21.558 -20.117 -75.082 1.00 77.94 493 TYR A O 1
ATOM 4003 N N . SER A 1 494 ? 23.716 -20.299 -75.719 1.00 72.56 494 SER A N 1
ATOM 4004 C CA . SER A 1 494 ? 24.226 -18.980 -75.316 1.00 72.56 494 SER A CA 1
ATOM 4005 C C . SER A 1 494 ? 24.511 -18.132 -76.556 1.00 72.56 494 SER A C 1
ATOM 4007 O O . SER A 1 494 ? 24.836 -18.666 -77.616 1.00 72.56 494 SER A O 1
ATOM 4009 N N . ASN A 1 495 ? 24.429 -16.810 -76.411 1.00 72.00 495 ASN A N 1
ATOM 4010 C CA . ASN A 1 495 ? 24.804 -15.833 -77.436 1.00 72.00 495 ASN A CA 1
ATOM 4011 C C . ASN A 1 495 ? 26.146 -15.138 -77.117 1.00 72.00 495 ASN A C 1
ATOM 4013 O O . ASN A 1 495 ? 26.495 -14.151 -77.763 1.00 72.00 495 ASN A O 1
ATOM 4017 N N . SER A 1 496 ? 26.896 -15.630 -76.121 1.00 71.44 496 SER A N 1
ATOM 4018 C CA . SER A 1 496 ? 28.232 -15.149 -75.752 1.00 71.44 496 SER A CA 1
ATOM 4019 C C . SER A 1 496 ? 29.285 -16.240 -75.928 1.00 71.44 496 SER A C 1
ATOM 4021 O O . SER A 1 496 ? 29.100 -17.372 -75.489 1.00 71.44 496 SER A O 1
ATOM 4023 N N . SER A 1 497 ? 30.458 -15.891 -76.459 1.00 69.44 497 SER A N 1
ATOM 4024 C CA . SER A 1 497 ? 31.617 -16.795 -76.519 1.00 69.44 497 SER A CA 1
ATOM 4025 C C . SER A 1 497 ? 32.215 -17.132 -75.144 1.00 69.44 497 SER A C 1
ATOM 4027 O O . SER A 1 497 ? 33.050 -18.028 -75.055 1.00 69.44 497 SER A O 1
ATOM 4029 N N . THR A 1 498 ? 31.773 -16.464 -74.071 1.00 68.69 498 THR A N 1
ATOM 4030 C CA . THR A 1 498 ? 32.182 -16.718 -72.674 1.00 68.69 498 THR A CA 1
ATOM 4031 C C . THR A 1 498 ? 31.115 -17.411 -71.820 1.00 68.69 498 THR A C 1
ATOM 4033 O O . THR A 1 498 ? 31.426 -17.901 -70.737 1.00 68.69 498 THR A O 1
ATOM 4036 N N . GLY A 1 499 ? 29.855 -17.431 -72.269 1.00 64.44 499 GLY A N 1
ATOM 4037 C CA . GLY A 1 499 ? 28.718 -17.897 -71.467 1.00 64.44 499 GLY A CA 1
ATOM 4038 C C . GLY A 1 499 ? 28.293 -16.946 -70.334 1.00 64.44 499 GLY A C 1
ATOM 4039 O O . GLY A 1 499 ? 27.479 -17.334 -69.500 1.00 64.44 499 GLY A O 1
ATOM 4040 N N . ASP A 1 500 ? 28.805 -15.707 -70.282 1.00 68.62 500 ASP A N 1
ATOM 4041 C CA . ASP A 1 500 ? 28.427 -14.705 -69.261 1.00 68.62 500 ASP A CA 1
ATOM 4042 C C . ASP A 1 500 ? 26.962 -14.221 -69.363 1.00 68.62 500 ASP A C 1
ATOM 4044 O O . ASP A 1 500 ? 26.454 -13.583 -68.442 1.00 68.62 500 ASP A O 1
ATOM 4048 N N . ASP A 1 501 ? 26.266 -14.523 -70.465 1.00 65.62 501 ASP A N 1
ATOM 4049 C CA . ASP A 1 501 ? 24.827 -14.283 -70.636 1.00 65.62 501 ASP A CA 1
ATOM 4050 C C . ASP A 1 501 ? 23.949 -15.346 -69.944 1.00 65.62 501 ASP A C 1
ATOM 4052 O O . ASP A 1 501 ? 22.724 -15.211 -69.902 1.00 65.62 501 ASP A O 1
ATOM 4056 N N . LEU A 1 502 ? 24.562 -16.392 -69.377 1.00 67.81 502 LEU A N 1
ATOM 4057 C CA . LEU A 1 502 ? 23.884 -17.503 -68.717 1.00 67.81 502 LEU A CA 1
ATOM 4058 C C . LEU A 1 502 ? 23.844 -17.323 -67.194 1.00 67.81 502 LEU A C 1
ATOM 4060 O O . LEU A 1 502 ? 24.876 -17.263 -66.523 1.00 67.81 502 LEU A O 1
ATOM 4064 N N . ASP A 1 503 ? 22.637 -17.325 -66.621 1.00 66.56 503 ASP A N 1
ATOM 4065 C CA . ASP A 1 503 ? 22.455 -17.378 -65.167 1.00 66.56 503 ASP A CA 1
ATOM 4066 C C . ASP A 1 503 ? 23.094 -18.662 -64.601 1.00 66.56 503 ASP A C 1
ATOM 4068 O O . ASP A 1 503 ? 22.813 -19.774 -65.050 1.00 66.56 503 ASP A O 1
ATOM 4072 N N . LYS A 1 504 ? 23.922 -18.517 -63.561 1.00 62.34 504 LYS A N 1
ATOM 4073 C CA . LYS A 1 504 ? 24.599 -19.618 -62.852 1.00 62.34 504 LYS A CA 1
ATOM 4074 C C . LYS A 1 504 ? 23.631 -20.680 -62.308 1.00 62.34 504 LYS A C 1
ATOM 4076 O O . LYS A 1 504 ? 24.064 -21.788 -62.007 1.00 62.34 504 LYS A O 1
ATOM 4081 N N . ASN A 1 505 ? 22.341 -20.360 -62.192 1.00 66.06 505 ASN A N 1
ATOM 4082 C CA . ASN A 1 505 ? 21.284 -21.269 -61.751 1.00 66.06 505 ASN A CA 1
ATOM 4083 C C . ASN A 1 505 ? 20.683 -22.156 -62.866 1.00 66.06 505 ASN A C 1
ATOM 4085 O O . ASN A 1 505 ? 19.909 -23.059 -62.548 1.00 66.06 505 ASN A O 1
ATOM 4089 N N . ILE A 1 506 ? 21.015 -21.963 -64.156 1.00 77.31 506 ILE A N 1
ATOM 4090 C CA . ILE A 1 506 ? 20.488 -22.832 -65.238 1.00 77.31 506 ILE A CA 1
ATOM 4091 C C . ILE A 1 506 ? 21.094 -24.243 -65.241 1.00 77.31 506 ILE A C 1
ATOM 4093 O O . ILE A 1 506 ? 20.608 -25.126 -65.949 1.00 77.31 506 ILE A O 1
ATOM 4097 N N . ILE A 1 507 ? 22.159 -24.450 -64.467 1.00 79.44 507 ILE A N 1
ATOM 4098 C CA . ILE A 1 507 ? 22.829 -25.729 -64.255 1.00 79.44 507 ILE A CA 1
ATOM 4099 C C . ILE A 1 507 ? 22.658 -26.143 -62.797 1.00 79.44 507 ILE A C 1
ATOM 4101 O O . ILE A 1 507 ? 22.885 -25.360 -61.878 1.00 79.44 507 ILE A O 1
ATOM 4105 N N . VAL A 1 508 ? 22.308 -27.410 -62.587 1.00 80.19 508 VAL A N 1
ATOM 4106 C CA . VAL A 1 508 ? 22.216 -28.047 -61.273 1.00 80.19 508 VAL A CA 1
ATOM 4107 C C . VAL A 1 508 ? 23.428 -28.971 -61.100 1.00 80.19 508 VAL A C 1
ATOM 4109 O O . VAL A 1 508 ? 23.453 -30.043 -61.711 1.00 80.19 508 VAL A O 1
ATOM 4112 N N . PRO A 1 509 ? 24.444 -28.605 -60.291 1.00 81.50 509 PRO A N 1
ATOM 4113 C CA . PRO A 1 509 ? 25.588 -29.473 -60.028 1.00 81.50 509 PRO A CA 1
ATOM 4114 C C . PRO A 1 509 ? 25.172 -30.765 -59.318 1.00 81.50 509 PRO A C 1
ATOM 4116 O O . PRO A 1 509 ? 24.359 -30.748 -58.388 1.00 81.50 509 PRO A O 1
ATOM 4119 N N . ASN A 1 510 ? 25.785 -31.881 -59.705 1.00 79.94 510 ASN A N 1
ATOM 4120 C CA . ASN A 1 510 ? 25.580 -33.172 -59.063 1.00 79.94 510 ASN A CA 1
ATOM 4121 C C . ASN A 1 510 ? 26.043 -33.127 -57.585 1.00 79.94 510 ASN A C 1
ATOM 4123 O O . ASN A 1 510 ? 26.953 -32.364 -57.228 1.00 79.94 510 ASN A O 1
ATOM 4127 N N . PRO A 1 511 ? 25.440 -33.932 -56.685 1.00 65.25 511 PRO A N 1
ATOM 4128 C CA . PRO A 1 511 ? 25.793 -33.932 -55.267 1.00 65.25 511 PRO A CA 1
ATOM 4129 C C . PRO A 1 511 ? 27.290 -34.176 -55.039 1.00 65.25 511 PRO A C 1
ATOM 4131 O O . PRO A 1 511 ? 27.830 -35.204 -55.432 1.00 65.25 511 PRO A O 1
ATOM 4134 N N . GLY A 1 512 ? 27.955 -33.225 -54.378 1.00 65.44 512 GLY A N 1
ATOM 4135 C CA . GLY A 1 512 ? 29.410 -33.242 -54.187 1.00 65.44 512 GLY A CA 1
ATOM 4136 C C . GLY A 1 512 ? 30.196 -32.287 -55.091 1.00 65.44 512 GLY A C 1
ATOM 4137 O O . GLY A 1 512 ? 31.408 -32.216 -54.932 1.00 65.44 512 GLY A O 1
ATOM 4138 N N . TYR A 1 513 ? 29.541 -31.506 -55.958 1.00 74.12 513 TYR A N 1
ATOM 4139 C CA . TYR A 1 513 ? 30.197 -30.517 -56.828 1.00 74.12 513 TYR A CA 1
ATOM 4140 C C . TYR A 1 513 ? 29.578 -29.105 -56.726 1.00 74.12 513 TYR A C 1
ATOM 4142 O O . TYR A 1 513 ? 28.462 -28.936 -56.217 1.00 74.12 513 TYR A O 1
ATOM 4150 N N . VAL A 1 514 ? 30.321 -28.083 -57.166 1.00 76.19 514 VAL A N 1
ATOM 4151 C CA . VAL A 1 514 ? 29.885 -26.687 -57.401 1.00 76.19 514 VAL A CA 1
ATOM 4152 C C . VAL A 1 514 ? 30.196 -26.333 -58.857 1.00 76.19 514 VAL A C 1
ATOM 4154 O O . VAL A 1 514 ? 31.255 -26.718 -59.343 1.00 76.19 514 VAL A O 1
ATOM 4157 N N . PHE A 1 515 ? 29.313 -25.604 -59.546 1.00 82.56 515 PHE A N 1
ATOM 4158 C CA . PHE A 1 515 ? 29.623 -25.014 -60.855 1.00 82.56 515 PHE A CA 1
ATOM 4159 C C . PHE A 1 515 ? 30.690 -23.918 -60.709 1.00 82.56 515 PHE A C 1
ATOM 4161 O O . PHE A 1 515 ? 30.547 -23.032 -59.866 1.00 82.56 515 PHE A O 1
ATOM 4168 N N . LYS A 1 516 ? 31.739 -23.974 -61.532 1.00 80.88 516 LYS A N 1
ATOM 4169 C CA . LYS A 1 516 ? 32.860 -23.025 -61.520 1.00 80.88 516 LYS A CA 1
ATOM 4170 C C . LYS A 1 516 ? 32.683 -21.943 -62.586 1.00 80.88 516 LYS A C 1
ATOM 4172 O O . LYS A 1 516 ? 32.562 -20.763 -62.263 1.00 80.88 516 LYS A O 1
ATOM 4177 N N . ASN A 1 517 ? 32.673 -22.366 -63.846 1.00 79.56 517 ASN A N 1
ATOM 4178 C CA . ASN A 1 517 ? 32.622 -21.531 -65.042 1.00 79.56 517 ASN A CA 1
ATOM 4179 C C . ASN A 1 517 ? 32.194 -22.370 -66.257 1.00 79.56 517 ASN A C 1
ATOM 4181 O O . ASN A 1 517 ? 32.172 -23.603 -66.199 1.00 79.56 517 ASN A O 1
ATOM 4185 N N . TRP A 1 518 ? 31.901 -21.691 -67.362 1.00 80.62 518 TRP A N 1
ATOM 4186 C CA . TRP A 1 518 ? 31.795 -22.298 -68.688 1.00 80.62 518 TRP A CA 1
ATOM 4187 C C . TRP A 1 518 ? 33.177 -22.410 -69.339 1.00 80.62 518 TRP A C 1
ATOM 4189 O O . TRP A 1 518 ? 34.043 -21.563 -69.111 1.00 80.62 518 TRP A O 1
ATOM 4199 N N . GLU A 1 519 ? 33.385 -23.448 -70.145 1.00 82.94 519 GLU A N 1
ATOM 4200 C CA . GLU A 1 519 ? 34.517 -23.568 -71.066 1.00 82.94 519 GLU A CA 1
ATOM 4201 C C . GLU A 1 519 ? 33.978 -23.915 -72.457 1.00 82.94 519 GLU A C 1
ATOM 4203 O O . GLU A 1 519 ? 33.168 -24.833 -72.596 1.00 82.94 519 GLU A O 1
ATOM 4208 N N . LEU A 1 520 ? 34.420 -23.178 -73.477 1.00 80.75 520 LEU A N 1
ATOM 4209 C CA . LEU A 1 520 ? 34.001 -23.385 -74.858 1.00 80.75 520 LEU A CA 1
ATOM 4210 C C . LEU A 1 520 ? 34.874 -24.467 -75.511 1.00 80.75 520 LEU A C 1
ATOM 4212 O O . LEU A 1 520 ? 36.053 -24.236 -75.773 1.00 80.75 520 LEU A O 1
ATOM 4216 N N . VAL A 1 521 ? 34.288 -25.630 -75.793 1.00 77.44 521 VAL A N 1
ATOM 4217 C CA . VAL A 1 521 ? 34.941 -26.777 -76.443 1.00 77.44 521 VAL A CA 1
ATOM 4218 C C . VAL A 1 521 ? 34.177 -27.099 -77.725 1.00 77.44 521 VAL A C 1
ATOM 4220 O O . VAL A 1 521 ? 32.966 -27.292 -77.683 1.00 77.44 521 VAL A O 1
ATOM 4223 N N . ASP A 1 522 ? 34.855 -27.093 -78.874 1.00 76.44 522 ASP A N 1
ATOM 4224 C CA . ASP A 1 522 ? 34.287 -27.403 -80.201 1.00 76.44 522 ASP A CA 1
ATOM 4225 C C . ASP A 1 522 ? 32.971 -26.659 -80.544 1.00 76.44 522 ASP A C 1
ATOM 4227 O O . ASP A 1 522 ? 32.084 -27.174 -81.224 1.00 76.44 522 ASP A O 1
ATOM 4231 N N . GLY A 1 523 ? 32.838 -25.412 -80.071 1.00 72.44 523 GLY A N 1
ATOM 4232 C CA . GLY A 1 523 ? 31.648 -24.570 -80.272 1.00 72.44 523 GLY A CA 1
ATOM 4233 C C . GLY A 1 523 ? 30.505 -24.802 -79.270 1.00 72.44 523 GLY A C 1
ATOM 4234 O O . GLY A 1 523 ? 29.429 -24.220 -79.423 1.00 72.44 523 GLY A O 1
ATOM 4235 N N . ILE A 1 524 ? 30.733 -25.620 -78.240 1.00 79.06 524 ILE A N 1
ATOM 4236 C CA . ILE A 1 524 ? 29.781 -25.967 -77.182 1.00 79.06 524 ILE A CA 1
ATOM 4237 C C . ILE A 1 524 ? 30.305 -25.446 -75.836 1.00 79.06 524 ILE A C 1
ATOM 4239 O O . ILE A 1 524 ? 31.447 -25.700 -75.461 1.00 79.06 524 ILE A O 1
ATOM 4243 N N . HIS A 1 525 ? 29.473 -24.726 -75.086 1.00 83.00 525 HIS A N 1
ATOM 4244 C CA . HIS A 1 525 ? 29.765 -24.343 -73.704 1.00 83.00 525 HIS A CA 1
ATOM 4245 C C . HIS A 1 525 ? 29.533 -25.524 -72.774 1.00 83.00 525 HIS A C 1
ATOM 4247 O O . HIS A 1 525 ? 28.390 -25.878 -72.481 1.00 83.00 525 HIS A O 1
ATOM 4253 N N . VAL A 1 526 ? 30.624 -26.109 -72.289 1.00 83.62 526 VAL A N 1
ATOM 4254 C CA . VAL A 1 526 ? 30.614 -27.218 -71.336 1.00 83.62 526 VAL A CA 1
ATOM 4255 C C . VAL A 1 526 ? 30.777 -26.663 -69.924 1.00 83.62 526 VAL A C 1
ATOM 4257 O O . VAL A 1 526 ? 31.750 -25.966 -69.621 1.00 83.62 526 VAL A O 1
ATOM 4260 N N . ALA A 1 527 ? 29.837 -26.974 -69.033 1.00 83.25 527 ALA A N 1
ATOM 4261 C CA . ALA A 1 527 ? 29.929 -26.569 -67.633 1.00 83.25 527 ALA A CA 1
ATOM 4262 C C . ALA A 1 527 ? 31.096 -27.276 -66.918 1.00 83.25 527 ALA A C 1
ATOM 4264 O O . ALA A 1 527 ? 31.222 -28.503 -66.965 1.00 83.25 527 ALA A O 1
ATOM 4265 N N . LYS A 1 528 ? 31.931 -26.510 -66.204 1.00 85.88 528 LYS A N 1
ATOM 4266 C CA . LYS A 1 528 ? 33.025 -27.033 -65.370 1.00 85.88 528 LYS A CA 1
ATOM 4267 C C . LYS A 1 528 ? 32.705 -26.918 -63.888 1.00 85.88 528 LYS A C 1
ATOM 4269 O O . LYS A 1 528 ? 31.951 -26.045 -63.455 1.00 85.88 528 LYS A O 1
ATOM 4274 N N . TYR A 1 529 ? 33.306 -27.808 -63.104 1.00 84.56 529 TYR A N 1
ATOM 4275 C CA . TYR A 1 529 ? 32.932 -28.033 -61.713 1.00 84.56 529 TYR A CA 1
ATOM 4276 C C . TYR A 1 529 ? 34.137 -28.195 -60.795 1.00 84.56 529 TYR A C 1
ATOM 4278 O O . TYR A 1 529 ? 35.141 -28.795 -61.171 1.00 84.56 529 TYR A O 1
ATOM 4286 N N . GLU A 1 530 ? 33.985 -27.749 -59.551 1.00 78.38 530 GLU A N 1
ATOM 4287 C CA . GLU A 1 530 ? 34.911 -28.058 -58.461 1.00 78.38 530 GLU A CA 1
ATOM 4288 C C . GLU A 1 530 ? 34.277 -29.036 -57.474 1.00 78.38 530 GLU A C 1
ATOM 4290 O O . GLU A 1 530 ? 33.081 -28.973 -57.168 1.00 78.38 530 GLU A O 1
ATOM 4295 N N . LYS A 1 531 ? 35.091 -29.972 -56.980 1.00 64.50 531 LYS A N 1
ATOM 4296 C CA . LYS A 1 531 ? 34.674 -31.002 -56.027 1.00 64.50 531 LYS A CA 1
ATOM 4297 C C . LYS A 1 531 ? 34.558 -30.385 -54.635 1.00 64.50 531 LYS A C 1
ATOM 4299 O O . LYS A 1 531 ? 35.522 -29.827 -54.118 1.00 64.50 531 LYS A O 1
ATOM 4304 N N . LYS A 1 532 ? 33.385 -30.497 -54.010 1.00 53.16 532 LYS A N 1
ATOM 4305 C CA . LYS A 1 532 ? 33.119 -29.971 -52.665 1.00 53.16 532 LYS A CA 1
ATOM 4306 C C . LYS A 1 532 ? 34.020 -30.657 -51.643 1.00 53.16 532 LYS A C 1
ATOM 4308 O O . LYS A 1 532 ? 33.811 -31.825 -51.314 1.00 53.16 532 LYS A O 1
ATOM 4313 N N . ILE A 1 533 ? 34.965 -29.896 -51.097 1.00 36.75 533 ILE A N 1
ATOM 4314 C CA . ILE A 1 533 ? 35.660 -30.243 -49.855 1.00 36.75 533 ILE A CA 1
ATOM 4315 C C . ILE A 1 533 ? 34.585 -30.388 -48.754 1.00 36.75 533 ILE A C 1
ATOM 4317 O O . ILE A 1 533 ? 33.697 -29.533 -48.662 1.00 36.75 533 ILE A O 1
ATOM 4321 N N . PRO A 1 534 ? 34.581 -31.481 -47.969 1.00 33.00 534 PRO A N 1
ATOM 4322 C CA . PRO A 1 534 ? 33.423 -31.861 -47.165 1.00 33.00 534 PRO A CA 1
ATOM 4323 C C . PRO A 1 534 ? 33.316 -31.079 -45.847 1.00 33.00 534 PRO A C 1
ATOM 4325 O O . PRO A 1 534 ? 33.609 -31.599 -44.773 1.00 33.00 534 PRO A O 1
ATOM 4328 N N . ILE A 1 535 ? 32.782 -29.858 -45.911 1.00 28.12 535 ILE A N 1
ATOM 4329 C CA . ILE A 1 535 ? 32.048 -29.294 -44.770 1.00 28.12 535 ILE A CA 1
ATOM 4330 C C . ILE A 1 535 ? 30.706 -30.048 -44.682 1.00 28.12 535 ILE A C 1
ATOM 4332 O O . ILE A 1 535 ? 30.057 -30.294 -45.702 1.00 28.12 535 ILE A O 1
ATOM 4336 N N . PHE A 1 536 ? 30.356 -30.513 -43.480 1.00 24.77 536 PHE A N 1
ATOM 4337 C CA . PHE A 1 536 ? 29.442 -31.641 -43.240 1.00 24.77 536 PHE A CA 1
ATOM 4338 C C . PHE A 1 536 ? 28.078 -31.587 -43.971 1.00 24.77 536 PHE A C 1
ATOM 4340 O O . PHE A 1 536 ? 27.408 -30.558 -44.044 1.00 24.77 536 PHE A O 1
ATOM 4347 N N . LYS A 1 537 ? 27.632 -32.759 -44.456 1.00 26.67 537 LYS A N 1
ATOM 4348 C CA . LYS A 1 537 ? 26.269 -33.001 -44.984 1.00 26.67 537 LYS A CA 1
ATOM 4349 C C . LYS A 1 537 ? 25.241 -32.822 -43.836 1.00 26.67 537 LYS A C 1
ATOM 4351 O O . LYS A 1 537 ? 25.586 -33.066 -42.687 1.00 26.67 537 LYS A O 1
ATOM 4356 N N . LYS A 1 538 ? 24.002 -32.336 -44.020 1.00 24.77 538 LYS A N 1
ATOM 4357 C CA . LYS A 1 538 ? 22.874 -32.849 -44.846 1.00 24.77 538 LYS A CA 1
ATOM 4358 C C . LYS A 1 538 ? 22.555 -34.346 -44.599 1.00 24.77 538 LYS A C 1
ATOM 4360 O O . LYS A 1 538 ? 23.461 -35.164 -44.601 1.00 24.77 538 LYS A O 1
ATOM 4365 N N . ALA A 1 539 ? 21.301 -34.786 -44.449 1.00 24.75 539 ALA A N 1
ATOM 4366 C CA . ALA A 1 539 ? 20.010 -34.079 -44.447 1.00 24.75 539 ALA A CA 1
ATOM 4367 C C . ALA A 1 539 ? 18.931 -34.881 -43.676 1.00 24.75 539 ALA A C 1
ATOM 4369 O O . ALA A 1 539 ? 19.167 -36.013 -43.263 1.00 24.75 539 ALA A O 1
ATOM 4370 N N . ILE A 1 540 ? 17.742 -34.291 -43.522 1.00 29.94 540 ILE A N 1
ATOM 4371 C CA . ILE A 1 540 ? 16.526 -34.935 -42.996 1.00 29.94 540 ILE A CA 1
ATOM 4372 C C . ILE A 1 540 ? 15.924 -35.880 -44.049 1.00 29.94 540 ILE A C 1
ATOM 4374 O O . ILE A 1 540 ? 15.667 -35.421 -45.160 1.00 29.94 540 ILE A O 1
ATOM 4378 N N . THR A 1 541 ? 15.554 -37.109 -43.656 1.00 24.80 541 THR A N 1
ATOM 4379 C CA . THR A 1 541 ? 14.509 -37.896 -44.346 1.00 24.80 541 THR A CA 1
ATOM 4380 C C . THR A 1 541 ? 13.658 -38.716 -43.359 1.00 24.80 541 THR A C 1
ATOM 4382 O O . THR A 1 541 ? 14.031 -39.815 -42.975 1.00 24.80 541 THR A O 1
ATOM 4385 N N . ILE A 1 542 ? 12.503 -38.152 -42.982 1.00 27.72 542 ILE A N 1
ATOM 4386 C CA . ILE A 1 542 ? 11.197 -38.798 -42.701 1.00 27.72 542 ILE A CA 1
ATOM 4387 C C . ILE A 1 542 ? 11.173 -40.156 -41.957 1.00 27.72 542 ILE A C 1
ATOM 4389 O O . ILE A 1 542 ? 11.458 -41.195 -42.547 1.00 27.72 542 ILE A O 1
ATOM 4393 N N . LEU A 1 543 ? 10.555 -40.184 -40.763 1.00 21.86 543 LEU A N 1
ATOM 4394 C CA . LEU A 1 543 ? 9.793 -41.360 -40.305 1.00 21.86 543 LEU A CA 1
ATOM 4395 C C . LEU A 1 543 ? 8.684 -41.012 -39.282 1.00 21.86 543 LEU A C 1
ATOM 4397 O O . LEU A 1 543 ? 8.973 -40.681 -38.143 1.00 21.86 543 LEU A O 1
ATOM 4401 N N . LYS A 1 544 ? 7.430 -41.107 -39.759 1.00 25.81 544 LYS A N 1
ATOM 4402 C CA . LYS A 1 544 ? 6.124 -41.393 -39.103 1.00 25.81 544 LYS A CA 1
ATOM 4403 C C . LYS A 1 544 ? 5.775 -40.787 -37.715 1.00 25.81 544 LYS A C 1
ATOM 4405 O O . LYS A 1 544 ? 6.506 -40.882 -36.742 1.00 25.81 544 LYS A O 1
ATOM 4410 N N . SER A 1 545 ? 4.547 -40.262 -37.638 1.00 27.34 545 SER A N 1
ATOM 4411 C CA . SER A 1 545 ? 3.826 -39.749 -36.452 1.00 27.34 545 SER A CA 1
ATOM 4412 C C . SER A 1 545 ? 3.712 -40.771 -35.297 1.00 27.34 545 SER A C 1
ATOM 4414 O O . SER A 1 545 ? 3.606 -41.964 -35.587 1.00 27.34 545 SER A O 1
ATOM 4416 N N . PRO A 1 546 ? 3.656 -40.336 -34.018 1.00 29.56 546 PRO A N 1
ATOM 4417 C CA . PRO A 1 546 ? 2.524 -39.566 -33.472 1.00 29.56 546 PRO A CA 1
ATOM 4418 C C . PRO A 1 546 ? 2.880 -38.167 -32.926 1.00 29.56 546 PRO A C 1
ATOM 4420 O O . PRO A 1 546 ? 4.020 -37.718 -32.996 1.00 29.56 546 PRO A O 1
ATOM 4423 N N . ALA A 1 547 ? 1.857 -37.446 -32.453 1.00 32.31 547 ALA A N 1
ATOM 4424 C CA . ALA A 1 547 ? 1.918 -36.044 -32.035 1.00 32.31 547 ALA A CA 1
ATOM 4425 C C . ALA A 1 547 ? 2.976 -35.753 -30.948 1.00 32.31 547 ALA A C 1
ATOM 4427 O O . ALA A 1 547 ? 3.060 -36.465 -29.952 1.00 32.31 547 ALA A O 1
ATOM 4428 N N . GLY A 1 548 ? 3.732 -34.657 -31.114 1.00 33.34 548 GLY A N 1
ATOM 4429 C CA . GLY A 1 548 ? 4.645 -34.159 -30.076 1.00 33.34 548 GLY A CA 1
ATOM 4430 C C . GLY A 1 548 ? 5.672 -33.105 -30.516 1.00 33.34 548 GLY A C 1
ATOM 4431 O O . GLY A 1 548 ? 6.070 -32.284 -29.697 1.00 33.34 548 GLY A O 1
ATOM 4432 N N . ILE A 1 549 ? 6.104 -33.084 -31.787 1.00 29.56 549 ILE A N 1
ATOM 4433 C CA . ILE A 1 549 ? 7.210 -32.210 -32.242 1.00 29.56 549 ILE A CA 1
ATOM 4434 C C . ILE A 1 549 ? 6.851 -31.456 -33.536 1.00 29.56 549 ILE A C 1
ATOM 4436 O O . ILE A 1 549 ? 7.299 -31.809 -34.624 1.00 29.56 549 ILE A O 1
ATOM 4440 N N . VAL A 1 550 ? 6.061 -30.380 -33.416 1.00 28.36 550 VAL A N 1
ATOM 4441 C CA . VAL A 1 550 ? 5.822 -29.399 -34.497 1.00 28.36 550 VAL A CA 1
ATOM 4442 C C . VAL A 1 550 ? 5.833 -27.974 -33.926 1.00 28.36 550 VAL A C 1
ATOM 4444 O O . VAL A 1 550 ? 4.793 -27.377 -33.675 1.00 28.36 550 VAL A O 1
ATOM 4447 N N . SER A 1 551 ? 7.027 -27.422 -33.702 1.00 26.64 551 SER A N 1
ATOM 4448 C CA . SER A 1 551 ? 7.211 -26.026 -33.247 1.00 26.64 551 SER A CA 1
ATOM 4449 C C . SER A 1 551 ? 8.415 -25.315 -33.888 1.00 26.64 551 SER A C 1
ATOM 4451 O O . SER A 1 551 ? 8.359 -24.113 -34.155 1.00 26.64 551 SER A O 1
ATOM 4453 N N . ALA A 1 552 ? 9.479 -26.053 -34.225 1.00 28.50 552 ALA A N 1
ATOM 4454 C CA . ALA A 1 552 ? 10.731 -25.485 -34.739 1.00 28.50 552 ALA A CA 1
ATOM 4455 C C . ALA A 1 552 ? 10.627 -24.806 -36.124 1.00 28.50 552 ALA A C 1
ATOM 4457 O O . ALA A 1 552 ? 11.337 -23.840 -36.378 1.00 28.50 552 ALA A O 1
ATOM 4458 N N . ILE A 1 553 ? 9.756 -25.291 -37.021 1.00 27.83 553 ILE A N 1
ATOM 4459 C CA . ILE A 1 553 ? 9.691 -24.821 -38.424 1.00 27.83 553 ILE A CA 1
ATOM 4460 C C . ILE A 1 553 ? 8.597 -23.760 -38.643 1.00 27.83 553 ILE A C 1
ATOM 4462 O O . ILE A 1 553 ? 8.771 -22.849 -39.448 1.00 27.83 553 ILE A O 1
ATOM 4466 N N . VAL A 1 554 ? 7.490 -23.820 -37.894 1.00 28.84 554 VAL A N 1
ATOM 4467 C CA . VAL A 1 554 ? 6.362 -22.872 -38.029 1.00 28.84 554 VAL A CA 1
ATOM 4468 C C . VAL A 1 554 ? 6.747 -21.457 -37.571 1.00 28.84 554 VAL A C 1
ATOM 4470 O O . VAL A 1 554 ? 6.272 -20.470 -38.130 1.00 28.84 554 VAL A O 1
ATOM 4473 N N . SER A 1 555 ? 7.654 -21.350 -36.595 1.00 29.44 555 SER A N 1
ATOM 4474 C CA . SER A 1 555 ? 8.006 -20.089 -35.927 1.00 29.44 555 SER A CA 1
ATOM 4475 C C . SER A 1 555 ? 8.569 -19.015 -36.875 1.00 29.44 555 SER A C 1
ATOM 4477 O O . SER A 1 555 ? 8.249 -17.840 -36.723 1.00 29.44 555 SER A O 1
ATOM 4479 N N . VAL A 1 556 ? 9.341 -19.398 -37.901 1.00 31.59 556 VAL A N 1
ATOM 4480 C CA . VAL A 1 556 ? 9.912 -18.441 -38.874 1.00 31.59 556 VAL A CA 1
ATOM 4481 C C . VAL A 1 556 ? 8.833 -17.861 -39.800 1.00 31.59 556 VAL A C 1
ATOM 4483 O O . VAL A 1 556 ? 8.869 -16.676 -40.125 1.00 31.59 556 VAL A O 1
ATOM 4486 N N . LEU A 1 557 ? 7.836 -18.665 -40.187 1.00 31.00 557 LEU A N 1
ATOM 4487 C CA . LEU A 1 557 ? 6.720 -18.205 -41.022 1.00 31.00 557 LEU A CA 1
ATOM 4488 C C . LEU A 1 557 ? 5.736 -17.323 -40.240 1.00 31.00 557 LEU A C 1
ATOM 4490 O O . LEU A 1 557 ? 5.193 -16.379 -40.807 1.00 31.00 557 LEU A O 1
ATOM 4494 N N . VAL A 1 558 ? 5.552 -17.573 -38.938 1.00 40.19 558 VAL A N 1
ATOM 4495 C CA . VAL A 1 558 ? 4.723 -16.727 -38.058 1.00 40.19 558 VAL A CA 1
ATOM 4496 C C . VAL A 1 558 ? 5.277 -15.300 -37.953 1.00 40.19 558 VAL A C 1
ATOM 4498 O O . VAL A 1 558 ? 4.496 -14.355 -38.016 1.00 40.19 558 VAL A O 1
ATOM 4501 N N . ILE A 1 559 ? 6.603 -15.130 -37.868 1.00 38.75 559 ILE A N 1
ATOM 4502 C CA . ILE A 1 559 ? 7.245 -13.805 -37.766 1.00 38.75 559 ILE A CA 1
ATOM 4503 C C . ILE A 1 559 ? 7.105 -13.005 -39.072 1.00 38.75 559 ILE A C 1
ATOM 4505 O O . ILE A 1 559 ? 6.764 -11.825 -39.039 1.00 38.75 559 ILE A O 1
ATOM 4509 N N . PHE A 1 560 ? 7.300 -13.628 -40.239 1.00 35.44 560 PHE A N 1
ATOM 4510 C CA . PHE A 1 560 ? 7.057 -12.935 -41.513 1.00 35.44 560 PHE A CA 1
ATOM 4511 C C . PHE A 1 560 ? 5.564 -12.665 -41.763 1.00 35.44 560 PHE A C 1
ATOM 4513 O O . PHE A 1 560 ? 5.223 -11.617 -42.309 1.00 35.44 560 PHE A O 1
ATOM 4520 N N . GLY A 1 561 ? 4.672 -13.559 -41.322 1.00 37.84 561 GLY A N 1
ATOM 4521 C CA . GLY A 1 561 ? 3.224 -13.363 -41.401 1.00 37.84 561 GLY A CA 1
ATOM 4522 C C . GLY A 1 561 ? 2.727 -12.183 -40.560 1.00 37.84 561 GLY A C 1
ATOM 4523 O O . GLY A 1 561 ? 1.951 -11.368 -41.056 1.00 37.84 561 GLY A O 1
ATOM 4524 N N . SER A 1 562 ? 3.208 -12.034 -39.320 1.00 35.12 562 SER A N 1
ATOM 4525 C CA . SER A 1 562 ? 2.818 -10.913 -38.453 1.00 35.12 562 SER A CA 1
ATOM 4526 C C . SER A 1 562 ? 3.348 -9.568 -38.962 1.00 35.12 562 SER A C 1
ATOM 4528 O O . SER A 1 562 ? 2.591 -8.599 -39.003 1.00 35.12 562 SER A O 1
ATOM 4530 N N . ILE A 1 563 ? 4.595 -9.509 -39.447 1.00 39.38 563 ILE A N 1
ATOM 4531 C CA . ILE A 1 563 ? 5.163 -8.302 -40.075 1.00 39.38 563 ILE A CA 1
ATOM 4532 C C . ILE A 1 563 ? 4.397 -7.923 -41.358 1.00 39.38 563 ILE A C 1
ATOM 4534 O O . ILE A 1 563 ? 4.155 -6.742 -41.608 1.00 39.38 563 ILE A O 1
ATOM 4538 N N . TRP A 1 564 ? 3.957 -8.902 -42.157 1.00 33.78 564 TRP A N 1
ATOM 4539 C CA . TRP A 1 564 ? 3.140 -8.646 -43.350 1.00 33.78 564 TRP A CA 1
ATOM 4540 C C . TRP A 1 564 ? 1.724 -8.153 -43.014 1.00 33.78 564 TRP A C 1
ATOM 4542 O O . TRP A 1 564 ? 1.211 -7.266 -43.696 1.00 33.78 564 TRP A O 1
ATOM 4552 N N . ALA A 1 565 ? 1.108 -8.682 -41.951 1.00 39.03 565 ALA A N 1
ATOM 4553 C CA . ALA A 1 565 ? -0.215 -8.258 -41.488 1.00 39.03 565 ALA A CA 1
ATOM 4554 C C . ALA A 1 565 ? -0.220 -6.819 -40.939 1.00 39.03 565 ALA A C 1
ATOM 4556 O O . ALA A 1 565 ? -1.151 -6.065 -41.225 1.00 39.03 565 ALA A O 1
ATOM 4557 N N . ILE A 1 566 ? 0.833 -6.415 -40.214 1.00 39.22 566 ILE A N 1
ATOM 4558 C CA . ILE A 1 566 ? 0.997 -5.046 -39.686 1.00 39.22 566 ILE A CA 1
ATOM 4559 C C . ILE A 1 566 ? 0.907 -4.005 -40.815 1.00 39.22 566 ILE A C 1
ATOM 4561 O O . ILE A 1 566 ? 0.164 -3.036 -40.697 1.00 39.22 566 ILE A O 1
ATOM 4565 N N . ASN A 1 567 ? 1.558 -4.254 -41.955 1.00 36.44 567 ASN A N 1
ATOM 4566 C CA . ASN A 1 567 ? 1.570 -3.347 -43.112 1.00 36.44 567 ASN A CA 1
ATOM 4567 C C . ASN A 1 567 ? 0.259 -3.324 -43.937 1.00 36.44 567 ASN A C 1
ATOM 4569 O O . ASN A 1 567 ? 0.242 -2.783 -45.045 1.00 36.44 567 ASN A O 1
ATOM 4573 N N . LYS A 1 568 ? -0.835 -3.924 -43.445 1.00 37.03 568 LYS A N 1
ATOM 4574 C CA . LYS A 1 568 ? -2.152 -3.942 -44.112 1.00 37.03 568 LYS A CA 1
ATOM 4575 C C . LYS A 1 568 ? -3.318 -3.410 -43.277 1.00 37.03 568 LYS A C 1
ATOM 4577 O O . LYS A 1 568 ? -4.433 -3.350 -43.798 1.00 37.03 568 LYS A O 1
ATOM 4582 N N . LEU A 1 569 ? -3.091 -3.018 -42.025 1.00 39.56 569 LEU A N 1
ATOM 4583 C CA . LEU A 1 569 ? -4.114 -2.369 -41.207 1.00 39.56 569 LEU A CA 1
ATOM 4584 C C . LEU A 1 569 ? -4.141 -0.860 -41.525 1.00 39.56 569 LEU A C 1
ATOM 4586 O O . LEU A 1 569 ? -3.093 -0.222 -41.460 1.00 39.56 569 LEU A O 1
ATOM 4590 N N . PRO A 1 570 ? -5.291 -0.278 -41.915 1.00 34.75 570 PRO A N 1
ATOM 4591 C CA . PRO A 1 570 ? -5.372 1.145 -42.226 1.00 34.75 570 PRO A CA 1
ATOM 4592 C C . PRO A 1 570 ? -5.476 1.985 -40.948 1.00 34.75 570 PRO A C 1
ATOM 4594 O O . PRO A 1 570 ? -6.416 1.811 -40.172 1.00 34.75 570 PRO A O 1
ATOM 4597 N N . ASP A 1 571 ? -4.569 2.946 -40.770 1.00 43.22 571 ASP A N 1
ATOM 4598 C CA . ASP A 1 571 ? -4.657 3.936 -39.692 1.00 43.22 571 ASP A CA 1
ATOM 4599 C C . ASP A 1 571 ? -5.949 4.761 -39.802 1.00 43.22 571 ASP A C 1
ATOM 4601 O O . ASP A 1 571 ? -6.113 5.589 -40.705 1.00 43.22 571 ASP A O 1
ATOM 4605 N N . LYS A 1 572 ? -6.860 4.573 -38.841 1.00 31.53 572 LYS A N 1
ATOM 4606 C CA . LYS A 1 572 ? -7.945 5.512 -38.539 1.00 31.53 572 LYS A CA 1
ATOM 4607 C C . LYS A 1 572 ? -8.161 5.611 -37.034 1.00 31.53 572 LYS A C 1
ATOM 4609 O O . LYS A 1 572 ? -8.392 4.615 -36.358 1.00 31.53 572 LYS A O 1
ATOM 4614 N N . ASN A 1 573 ? -8.115 6.843 -36.539 1.00 31.75 573 ASN A N 1
ATOM 4615 C CA . ASN A 1 573 ? -8.387 7.166 -35.143 1.00 31.75 573 ASN A CA 1
ATOM 4616 C C . ASN A 1 573 ? -9.868 6.942 -34.786 1.00 31.75 573 ASN A C 1
ATOM 4618 O O . ASN A 1 573 ? -10.746 7.159 -35.619 1.00 31.75 573 ASN A O 1
ATOM 4622 N N . ASN A 1 574 ? -10.105 6.659 -33.503 1.00 36.22 574 ASN A N 1
ATOM 4623 C CA . ASN A 1 574 ? -11.386 6.717 -32.788 1.00 36.22 574 ASN A CA 1
ATOM 4624 C C . ASN A 1 574 ? -12.478 5.711 -33.203 1.00 36.22 574 ASN A C 1
ATOM 4626 O O . ASN A 1 574 ? -13.336 6.014 -34.029 1.00 36.22 574 ASN A O 1
ATOM 4630 N N . LEU A 1 575 ? -12.547 4.594 -32.471 1.00 26.50 575 LEU A N 1
ATOM 4631 C CA . LEU A 1 575 ? -13.784 3.858 -32.169 1.00 26.50 575 LEU A CA 1
ATOM 4632 C C . LEU A 1 575 ? -13.673 3.258 -30.752 1.00 26.50 575 LEU A C 1
ATOM 4634 O O . LEU A 1 575 ? -12.588 2.872 -30.320 1.00 26.50 575 LEU A O 1
ATOM 4638 N N . PHE A 1 576 ? -14.771 3.273 -29.991 1.00 28.03 576 PHE A N 1
ATOM 4639 C CA . PHE A 1 576 ? -14.766 3.066 -28.535 1.00 28.03 576 PHE A CA 1
ATOM 4640 C C . PHE A 1 576 ? -15.004 1.603 -28.127 1.00 28.03 576 PHE A C 1
ATOM 4642 O O . PHE A 1 576 ? -16.103 1.106 -28.347 1.00 28.03 576 PHE A O 1
ATOM 4649 N N . VAL A 1 577 ? -14.062 0.993 -27.394 1.00 32.56 577 VAL A N 1
ATOM 4650 C CA . VAL A 1 577 ? -14.339 0.137 -26.213 1.00 32.56 577 VAL A CA 1
ATOM 4651 C C . VAL A 1 577 ? -13.132 0.218 -25.264 1.00 32.56 577 VAL A C 1
ATOM 4653 O O . VAL A 1 577 ? -11.989 0.130 -25.714 1.00 32.56 577 VAL A O 1
ATOM 4656 N N . GLU A 1 578 ? -13.352 0.345 -23.955 1.00 34.84 578 GLU A N 1
ATOM 4657 C CA . GLU A 1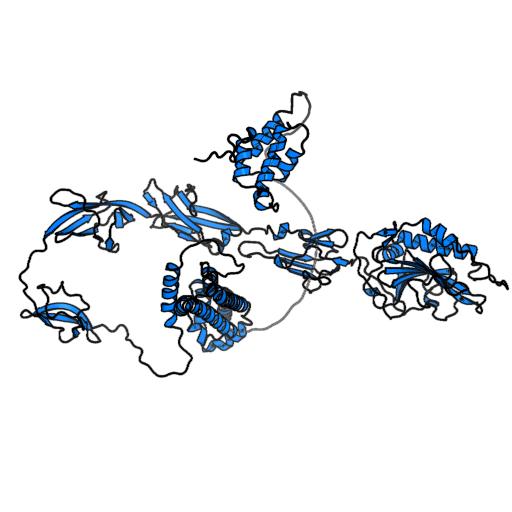 578 ? -12.275 0.205 -22.964 1.00 34.84 578 GLU A CA 1
ATOM 4658 C C . GLU A 1 578 ? -11.705 -1.233 -22.941 1.00 34.84 578 GLU A C 1
ATOM 4660 O O . GLU A 1 578 ? -12.425 -2.209 -23.144 1.00 34.84 578 GLU A O 1
ATOM 4665 N N . SER A 1 579 ? -10.414 -1.377 -22.614 1.00 46.88 579 SER A N 1
ATOM 4666 C CA . SER A 1 579 ? -9.684 -2.647 -22.380 1.00 46.88 579 SER A CA 1
ATOM 4667 C C . SER A 1 579 ? -9.175 -3.486 -23.574 1.00 46.88 579 SER A C 1
ATOM 4669 O O . SER A 1 579 ? -8.696 -4.603 -23.352 1.00 46.88 579 SER A O 1
ATOM 4671 N N . GLN A 1 580 ? -9.143 -2.963 -24.807 1.00 59.84 580 GLN A N 1
ATOM 4672 C CA . GLN A 1 580 ? -8.376 -3.611 -25.892 1.00 59.84 580 GLN A CA 1
ATOM 4673 C C . GLN A 1 580 ? -6.881 -3.738 -25.526 1.00 59.84 580 GLN A C 1
ATOM 4675 O O . GLN A 1 580 ? -6.246 -2.754 -25.146 1.00 59.84 580 GLN A O 1
ATOM 4680 N N . ILE A 1 581 ? -6.302 -4.942 -25.655 1.00 64.44 581 ILE A N 1
ATOM 4681 C CA . ILE A 1 581 ? -4.849 -5.155 -25.526 1.00 64.44 581 ILE A CA 1
ATOM 4682 C C . ILE A 1 581 ? -4.187 -5.118 -26.906 1.00 64.44 581 ILE A C 1
ATOM 4684 O O . ILE A 1 581 ? -4.572 -5.862 -27.809 1.00 64.44 581 ILE A O 1
ATOM 4688 N N . SER A 1 582 ? -3.175 -4.261 -27.058 1.00 72.00 582 SER A N 1
ATOM 4689 C CA . SER A 1 582 ? -2.470 -4.063 -28.327 1.00 72.00 582 SER A CA 1
ATOM 4690 C C . SER A 1 582 ? -1.495 -5.198 -28.654 1.00 72.00 582 SER A C 1
ATOM 4692 O O . SER A 1 582 ? -0.867 -5.785 -27.770 1.00 72.00 582 SER A O 1
ATOM 4694 N N . LEU A 1 583 ? -1.276 -5.439 -29.952 1.00 61.91 583 LEU A N 1
ATOM 4695 C CA . LEU A 1 583 ? -0.287 -6.407 -30.443 1.00 61.91 583 LEU A CA 1
ATOM 4696 C C . LEU A 1 583 ? 1.131 -6.128 -29.911 1.00 61.91 583 LEU A C 1
ATOM 4698 O O . LEU A 1 583 ? 1.884 -7.064 -29.648 1.00 61.91 583 LEU A O 1
ATOM 4702 N N . LYS A 1 584 ? 1.481 -4.852 -29.693 1.00 65.88 584 LYS A N 1
ATOM 4703 C CA . LYS A 1 584 ? 2.758 -4.476 -29.079 1.00 65.88 584 LYS A CA 1
ATOM 4704 C C . LYS A 1 584 ? 2.854 -4.984 -27.636 1.00 65.88 584 LYS A C 1
ATOM 4706 O O . LYS A 1 584 ? 3.813 -5.671 -27.316 1.00 65.88 584 LYS A O 1
ATOM 4711 N N . GLN A 1 585 ? 1.849 -4.725 -26.795 1.00 70.38 585 GLN A N 1
ATOM 4712 C CA . GLN A 1 585 ? 1.826 -5.212 -25.405 1.00 70.38 585 GLN A CA 1
ATOM 4713 C C . GLN A 1 585 ? 1.863 -6.745 -25.318 1.00 70.38 585 GLN A C 1
ATOM 4715 O O . GLN A 1 585 ? 2.462 -7.286 -24.391 1.00 70.38 585 GLN A O 1
ATOM 4720 N N . ILE A 1 586 ? 1.253 -7.445 -26.283 1.00 74.62 586 ILE A N 1
ATOM 4721 C CA . ILE A 1 586 ? 1.353 -8.906 -26.395 1.00 74.62 586 ILE A CA 1
ATOM 4722 C C . ILE A 1 586 ? 2.810 -9.310 -26.657 1.00 74.62 586 ILE A C 1
ATOM 4724 O O . ILE A 1 586 ? 3.369 -10.077 -25.873 1.00 74.62 586 ILE A O 1
ATOM 4728 N N . ASN A 1 587 ? 3.432 -8.771 -27.711 1.00 72.56 587 ASN A N 1
ATOM 4729 C CA . ASN A 1 587 ? 4.801 -9.109 -28.115 1.00 72.56 587 ASN A CA 1
ATOM 4730 C C . ASN A 1 587 ? 5.836 -8.757 -27.029 1.00 72.56 587 ASN A C 1
ATOM 4732 O O . ASN A 1 587 ? 6.617 -9.622 -26.630 1.00 72.56 587 ASN A O 1
ATOM 4736 N N . ASP A 1 588 ? 5.777 -7.537 -26.485 1.00 73.25 588 ASP A N 1
ATOM 4737 C CA . ASP A 1 588 ? 6.651 -7.054 -25.406 1.00 73.25 588 ASP A CA 1
ATOM 4738 C C . ASP A 1 588 ? 6.594 -7.980 -24.169 1.00 73.25 588 ASP A C 1
ATOM 4740 O O . ASP A 1 588 ? 7.600 -8.167 -23.479 1.00 73.25 588 ASP A O 1
ATOM 4744 N N . TYR A 1 589 ? 5.438 -8.603 -23.890 1.00 79.00 589 TYR A N 1
ATOM 4745 C CA . TYR A 1 589 ? 5.280 -9.523 -22.761 1.00 79.00 589 TYR A CA 1
ATOM 4746 C C . TYR A 1 589 ? 5.716 -10.963 -23.076 1.00 79.00 589 TYR A C 1
ATOM 4748 O O . TYR A 1 589 ? 6.445 -11.558 -22.282 1.00 79.00 589 TYR A O 1
ATOM 4756 N N . VAL A 1 590 ? 5.309 -11.543 -24.214 1.00 77.56 590 VAL A N 1
ATOM 4757 C CA . VAL A 1 590 ? 5.640 -12.943 -24.584 1.00 77.56 590 VAL A CA 1
ATOM 4758 C C . VAL A 1 590 ? 7.117 -13.139 -24.954 1.00 77.56 590 VAL A C 1
ATOM 4760 O O . VAL A 1 590 ? 7.666 -14.233 -24.778 1.00 77.56 590 VAL A O 1
ATOM 4763 N N . GLU A 1 591 ? 7.788 -12.076 -25.401 1.00 80.75 591 GLU A N 1
ATOM 4764 C CA . GLU A 1 591 ? 9.244 -12.028 -25.563 1.00 80.75 591 GLU A CA 1
ATOM 4765 C C . GLU A 1 591 ? 9.965 -11.475 -24.319 1.00 80.75 591 GLU A C 1
ATOM 4767 O O . GLU A 1 591 ? 11.193 -11.517 -24.254 1.00 80.75 591 GLU A O 1
ATOM 4772 N N . GLY A 1 592 ? 9.238 -11.006 -23.303 1.00 73.31 592 GLY A N 1
ATOM 4773 C CA . GLY A 1 592 ? 9.787 -10.409 -22.084 1.00 73.31 592 GLY A CA 1
ATOM 4774 C C . GLY A 1 592 ? 10.383 -11.404 -21.074 1.00 73.31 592 GLY A C 1
ATOM 4775 O O . GLY A 1 592 ? 10.317 -12.623 -21.236 1.00 73.31 592 GLY A O 1
ATOM 4776 N N . ASN A 1 593 ? 10.959 -10.862 -19.993 1.00 81.00 593 ASN A N 1
ATOM 4777 C CA . ASN A 1 593 ? 11.584 -11.616 -18.891 1.00 81.00 593 ASN A CA 1
ATOM 4778 C C . ASN A 1 593 ? 10.568 -12.212 -17.886 1.00 81.00 593 ASN A C 1
ATOM 4780 O O . ASN A 1 593 ? 10.879 -13.170 -17.182 1.00 81.00 593 ASN A O 1
ATOM 4784 N N . SER A 1 594 ? 9.362 -11.651 -17.773 1.00 84.94 594 SER A N 1
ATOM 4785 C CA . SER A 1 594 ? 8.450 -11.986 -16.667 1.00 84.94 594 SER A CA 1
ATOM 4786 C C . SER A 1 594 ? 7.724 -13.321 -16.862 1.00 84.94 594 SER A C 1
ATOM 4788 O O . SER A 1 594 ? 7.814 -14.195 -16.001 1.00 84.94 594 SER A O 1
ATOM 4790 N N . LEU A 1 595 ? 7.029 -13.487 -17.998 1.00 83.12 595 LEU A N 1
ATOM 4791 C CA . LEU A 1 595 ? 6.237 -14.675 -18.361 1.00 83.12 595 LEU A CA 1
ATOM 4792 C C . LEU A 1 595 ? 5.415 -15.285 -17.208 1.00 83.12 595 LEU A C 1
ATOM 4794 O O . LEU A 1 595 ? 5.418 -16.501 -17.025 1.00 83.12 595 LEU A O 1
ATOM 4798 N N . PHE A 1 596 ? 4.703 -14.479 -16.417 1.00 82.19 596 PHE A N 1
ATOM 4799 C CA . PHE A 1 596 ? 3.834 -15.021 -15.370 1.00 82.19 596 PHE A CA 1
ATOM 4800 C C . PHE A 1 596 ? 2.592 -15.672 -15.991 1.00 82.19 596 PHE A C 1
ATOM 4802 O O . PHE A 1 596 ? 1.965 -15.104 -16.886 1.00 82.19 596 PHE A O 1
ATOM 4809 N N . LEU A 1 597 ? 2.242 -16.875 -15.524 1.00 77.69 597 LEU A N 1
ATOM 4810 C CA . LEU A 1 597 ? 1.209 -17.710 -16.148 1.00 77.69 597 LEU A CA 1
ATOM 4811 C C . LEU A 1 597 ? -0.166 -17.028 -16.133 1.00 77.69 597 LEU A C 1
ATOM 4813 O O . LEU A 1 597 ? -0.843 -16.994 -17.155 1.00 77.69 597 LEU A O 1
ATOM 4817 N N . ASP A 1 598 ? -0.529 -16.409 -15.011 1.00 71.50 598 ASP A N 1
ATOM 4818 C CA . ASP A 1 598 ? -1.812 -15.719 -14.848 1.00 71.50 598 ASP A CA 1
ATOM 4819 C C . ASP A 1 598 ? -1.913 -14.490 -15.762 1.00 71.50 598 ASP A C 1
ATOM 4821 O O . ASP A 1 598 ? -2.968 -14.212 -16.328 1.00 71.50 598 ASP A O 1
ATOM 4825 N N . THR A 1 599 ? -0.797 -13.784 -15.981 1.00 80.56 599 THR A N 1
ATOM 4826 C CA . THR A 1 599 ? -0.729 -12.665 -16.931 1.00 80.56 599 THR A CA 1
ATOM 4827 C C . THR A 1 599 ? -0.816 -13.150 -18.377 1.00 80.56 599 THR A C 1
ATOM 4829 O O . THR A 1 599 ? -1.533 -12.544 -19.165 1.00 80.56 599 THR A O 1
ATOM 4832 N N . LEU A 1 600 ? -0.150 -14.255 -18.730 1.00 75.06 600 LEU A N 1
ATOM 4833 C CA . LEU A 1 600 ? -0.241 -14.855 -20.068 1.00 75.06 600 LEU A CA 1
ATOM 4834 C C . LEU A 1 600 ? -1.661 -15.351 -20.383 1.00 75.06 600 LEU A C 1
ATOM 4836 O O . LEU A 1 600 ? -2.143 -15.143 -21.496 1.00 75.06 600 LEU A O 1
ATOM 4840 N N . ASN A 1 601 ? -2.353 -15.932 -19.399 1.00 76.50 601 ASN A N 1
ATOM 4841 C CA . ASN A 1 601 ? -3.761 -16.307 -19.521 1.00 76.50 601 ASN A CA 1
ATOM 4842 C C . ASN A 1 601 ? -4.652 -15.060 -19.681 1.00 76.50 601 ASN A C 1
ATOM 4844 O O . ASN A 1 601 ? -5.401 -14.978 -20.644 1.00 76.50 601 ASN A O 1
ATOM 4848 N N . ASN A 1 602 ? -4.482 -14.026 -18.847 1.00 83.06 602 ASN A N 1
ATOM 4849 C CA . ASN A 1 602 ? -5.217 -12.755 -18.968 1.00 83.06 602 ASN A CA 1
ATOM 4850 C C . ASN A 1 602 ? -5.017 -12.082 -20.345 1.00 83.06 602 ASN A C 1
ATOM 4852 O O . ASN A 1 602 ? -5.963 -11.555 -20.929 1.00 83.06 602 ASN A O 1
ATOM 4856 N N . ILE A 1 603 ? -3.792 -12.132 -20.883 1.00 80.12 603 ILE A N 1
ATOM 4857 C CA . ILE A 1 603 ? -3.449 -11.677 -22.239 1.00 80.12 603 ILE A CA 1
ATOM 4858 C C . ILE A 1 603 ? -4.197 -12.502 -23.296 1.00 80.12 603 ILE A C 1
ATOM 4860 O O . ILE A 1 603 ? -4.778 -11.925 -24.215 1.00 80.12 603 ILE A O 1
ATOM 4864 N N . LYS A 1 604 ? -4.225 -13.834 -23.157 1.00 82.94 604 LYS A N 1
ATOM 4865 C CA . LYS A 1 604 ? -4.963 -14.735 -24.051 1.00 82.94 604 LYS A CA 1
ATOM 4866 C C . LYS A 1 604 ? -6.467 -14.469 -24.024 1.00 82.94 604 LYS A C 1
ATOM 4868 O O . LYS A 1 604 ? -7.070 -14.352 -25.087 1.00 82.94 604 LYS A O 1
ATOM 4873 N N . ASP A 1 605 ? -7.055 -14.313 -22.844 1.00 79.94 605 ASP A N 1
ATOM 4874 C CA . ASP A 1 605 ? -8.490 -14.079 -22.671 1.00 79.94 605 ASP A CA 1
ATOM 4875 C C . ASP A 1 605 ? -8.905 -12.725 -23.269 1.00 79.94 605 ASP A C 1
ATOM 4877 O O . ASP A 1 605 ? -9.877 -12.644 -24.021 1.00 79.94 605 ASP A O 1
ATOM 4881 N N . LYS A 1 606 ? -8.117 -11.665 -23.028 1.00 82.31 606 LYS A N 1
ATOM 4882 C CA . LYS A 1 606 ? -8.316 -10.342 -23.651 1.00 82.31 606 LYS A CA 1
ATOM 4883 C C . LYS A 1 606 ? -8.075 -10.336 -25.159 1.00 82.31 606 LYS A C 1
ATOM 4885 O O . LYS A 1 606 ? -8.659 -9.510 -25.860 1.00 82.31 606 LYS A O 1
ATOM 4890 N N . TRP A 1 607 ? -7.236 -11.229 -25.679 1.00 79.25 607 TRP A N 1
ATOM 4891 C CA . TRP A 1 607 ? -7.130 -11.460 -27.118 1.00 79.25 607 TRP A CA 1
ATOM 4892 C C . TRP A 1 607 ? -8.408 -12.155 -27.617 1.00 79.25 607 TRP A C 1
ATOM 4894 O O . TRP A 1 607 ? -9.161 -11.578 -28.392 1.00 79.25 607 TRP A O 1
ATOM 4904 N N . GLU A 1 608 ? -8.753 -13.346 -27.130 1.00 75.00 608 GLU A N 1
ATOM 4905 C CA . GLU A 1 608 ? -9.912 -14.100 -27.637 1.00 75.00 608 GLU A CA 1
ATOM 4906 C C . GLU A 1 608 ? -11.266 -13.376 -27.456 1.00 75.00 608 GLU A C 1
ATOM 4908 O O . GLU A 1 608 ? -12.153 -13.549 -28.294 1.00 75.00 608 GLU A O 1
ATOM 4913 N N . ALA A 1 609 ? -11.403 -12.481 -26.470 1.00 72.69 609 ALA A N 1
ATOM 4914 C CA . ALA A 1 609 ? -12.544 -11.569 -26.348 1.00 72.69 609 ALA A CA 1
ATOM 4915 C C . ALA A 1 609 ? -12.662 -10.579 -27.528 1.00 72.69 609 ALA A C 1
ATOM 4917 O O . ALA A 1 609 ? -13.742 -10.449 -28.113 1.00 72.69 609 ALA A O 1
ATOM 4918 N N . GLN A 1 610 ? -11.560 -9.931 -27.932 1.00 70.44 610 GLN A N 1
ATOM 4919 C CA . GLN A 1 610 ? -11.540 -8.957 -29.039 1.00 70.44 610 GLN A CA 1
ATOM 4920 C C . GLN A 1 610 ? -11.912 -9.576 -30.396 1.00 70.44 610 GLN A C 1
ATOM 4922 O O . GLN A 1 610 ? -12.434 -8.878 -31.270 1.00 70.44 610 GLN A O 1
ATOM 4927 N N . LYS A 1 611 ? -11.723 -10.895 -30.563 1.00 66.69 611 LYS A N 1
ATOM 4928 C CA . LYS A 1 611 ? -12.155 -11.614 -31.770 1.00 66.69 611 LYS A CA 1
ATOM 4929 C C . LYS A 1 611 ? -13.660 -11.456 -32.023 1.00 66.69 611 LYS A C 1
ATOM 4931 O O . LYS A 1 611 ? -14.061 -11.356 -33.177 1.00 66.69 611 LYS A O 1
ATOM 4936 N N . LYS A 1 612 ? -14.494 -11.418 -30.972 1.00 57.72 612 LYS A N 1
ATOM 4937 C CA . LYS A 1 612 ? -15.948 -11.227 -31.128 1.00 57.72 612 LYS A CA 1
ATOM 4938 C C . LYS A 1 612 ? -16.277 -9.833 -31.656 1.00 57.72 612 LYS A C 1
ATOM 4940 O O . LYS A 1 612 ? -16.983 -9.735 -32.652 1.00 57.72 612 LYS A O 1
ATOM 4945 N N . SER A 1 613 ? -15.719 -8.783 -31.050 1.00 53.41 613 SER A N 1
ATOM 4946 C CA . SER A 1 613 ? -15.969 -7.396 -31.469 1.00 53.41 613 SER A CA 1
ATOM 4947 C C . SER A 1 613 ? -15.508 -7.103 -32.901 1.00 53.41 613 SER A C 1
ATOM 4949 O O . SER A 1 613 ? -16.169 -6.343 -33.593 1.00 53.41 613 SER A O 1
ATOM 4951 N N . TYR A 1 614 ? -14.432 -7.741 -33.380 1.00 53.25 614 TYR A N 1
ATOM 4952 C CA . TYR A 1 614 ? -13.962 -7.571 -34.765 1.00 53.25 614 TYR A CA 1
ATOM 4953 C C . TYR A 1 614 ? -14.880 -8.220 -35.821 1.00 53.25 614 TYR A C 1
ATOM 4955 O O . TYR A 1 614 ? -14.875 -7.820 -36.982 1.00 53.25 614 TYR A O 1
ATOM 4963 N N . ILE A 1 615 ? -15.671 -9.229 -35.440 1.00 52.16 615 ILE A N 1
ATOM 4964 C CA . ILE A 1 615 ? -16.644 -9.875 -36.338 1.00 52.16 615 ILE A CA 1
ATOM 4965 C C . ILE A 1 615 ? -17.930 -9.032 -36.447 1.00 52.16 615 ILE A C 1
ATOM 4967 O O . ILE A 1 615 ? -18.630 -9.111 -37.455 1.00 52.16 615 ILE A O 1
ATOM 4971 N N . THR A 1 616 ? -18.222 -8.197 -35.444 1.00 42.94 616 THR A N 1
ATOM 4972 C CA . THR A 1 616 ? -19.441 -7.382 -35.340 1.00 42.94 616 THR A CA 1
ATOM 4973 C C . THR A 1 616 ? -19.161 -5.884 -35.511 1.00 42.94 616 THR A C 1
ATOM 4975 O O . THR A 1 616 ? -19.177 -5.137 -34.532 1.00 42.94 616 THR A O 1
ATOM 4978 N N . GLU A 1 617 ? -18.965 -5.415 -36.748 1.00 41.91 617 GLU A N 1
ATOM 4979 C CA . GLU A 1 617 ? -18.995 -3.974 -37.058 1.00 41.91 617 GLU A CA 1
ATOM 4980 C C . GLU A 1 617 ? -19.980 -3.642 -38.196 1.00 41.91 617 GLU A C 1
ATOM 4982 O O . GLU A 1 617 ? -20.307 -4.475 -39.044 1.00 41.91 617 GLU A O 1
ATOM 4987 N N . TYR A 1 618 ? -20.540 -2.431 -38.146 1.00 33.84 618 TYR A N 1
ATOM 4988 C CA . TYR A 1 618 ? -21.800 -2.068 -38.796 1.00 33.84 618 TYR A CA 1
ATOM 4989 C C . TYR A 1 618 ? -21.731 -1.944 -40.326 1.00 33.84 618 TYR A C 1
ATOM 4991 O O . TYR A 1 618 ? -20.891 -1.247 -40.896 1.00 33.84 618 TYR A O 1
ATOM 4999 N N . GLY A 1 619 ? -22.744 -2.502 -40.997 1.00 31.50 619 GLY A N 1
ATOM 5000 C CA . GLY A 1 619 ? -23.063 -2.164 -42.382 1.00 31.50 619 GLY A CA 1
ATOM 5001 C C . GLY A 1 619 ? -23.674 -0.763 -42.483 1.00 31.50 619 GLY A C 1
ATOM 5002 O O . GLY A 1 619 ? -24.843 -0.571 -42.162 1.00 31.50 619 GLY A O 1
ATOM 5003 N N . GLY A 1 620 ? -22.899 0.217 -42.951 1.00 32.62 620 GLY A N 1
ATOM 5004 C CA . GLY A 1 620 ? -23.383 1.581 -43.183 1.00 32.62 620 GLY A CA 1
ATOM 5005 C C . GLY A 1 620 ? -24.351 1.676 -44.369 1.00 32.62 620 GLY A C 1
ATOM 5006 O O . GLY A 1 620 ? -23.916 1.778 -45.514 1.00 32.62 620 GLY A O 1
ATOM 5007 N N . GLY A 1 621 ? -25.658 1.672 -44.098 1.00 30.33 621 GLY A N 1
ATOM 5008 C CA . GLY A 1 621 ? -26.715 1.887 -45.091 1.00 30.33 621 GLY A CA 1
ATOM 5009 C C . GLY A 1 621 ? -28.118 1.778 -44.485 1.00 30.33 621 GLY A C 1
ATOM 5010 O O . GLY A 1 621 ? -28.321 1.064 -43.509 1.00 30.33 621 GLY A O 1
ATOM 5011 N N . CYS A 1 622 ? -29.105 2.471 -45.064 1.00 34.25 622 CYS A N 1
ATOM 5012 C CA . CYS A 1 622 ? -30.452 2.626 -44.483 1.00 34.25 622 CYS A CA 1
ATOM 5013 C C . CYS A 1 622 ? -31.351 1.368 -44.512 1.00 34.25 622 CYS A C 1
ATOM 5015 O O . CYS A 1 622 ? -32.537 1.465 -44.214 1.00 34.25 622 CYS A O 1
ATOM 5017 N N . PHE A 1 623 ? -30.803 0.201 -44.853 1.00 33.16 623 PHE A N 1
ATOM 5018 C CA . PHE A 1 623 ? -31.450 -1.102 -44.699 1.00 33.16 623 PHE A CA 1
ATOM 5019 C C . PHE A 1 623 ? -30.448 -2.050 -44.040 1.00 33.16 623 PHE A C 1
ATOM 5021 O O . PHE A 1 623 ? -29.450 -2.431 -44.652 1.00 33.16 623 PHE A O 1
ATOM 5028 N N . GLY A 1 624 ? -30.693 -2.377 -42.770 1.00 35.44 624 GLY A N 1
ATOM 5029 C CA . GLY A 1 624 ? -29.780 -3.177 -41.959 1.00 35.44 624 GLY A CA 1
ATOM 5030 C C . GLY A 1 624 ? -29.669 -4.614 -42.465 1.00 35.44 624 GLY A C 1
ATOM 5031 O O . GLY A 1 624 ? -30.669 -5.316 -42.581 1.00 35.44 624 GLY A O 1
ATOM 5032 N N . GLY A 1 625 ? -28.440 -5.052 -42.727 1.00 30.66 625 GLY A N 1
ATOM 5033 C CA . GLY A 1 625 ? -28.109 -6.437 -43.039 1.00 30.66 625 GLY A CA 1
ATOM 5034 C C . GLY A 1 625 ? -26.705 -6.754 -42.539 1.00 30.66 625 GLY A C 1
ATOM 5035 O O . GLY A 1 625 ? -25.750 -6.057 -42.887 1.00 30.66 625 GLY A O 1
ATOM 5036 N N . GLU A 1 626 ? -26.582 -7.786 -41.708 1.00 35.50 626 GLU A N 1
ATOM 5037 C CA . GLU A 1 626 ? -25.296 -8.228 -41.172 1.00 35.50 626 GLU A CA 1
ATOM 5038 C C . GLU A 1 626 ? -24.399 -8.746 -42.303 1.00 35.50 626 GLU A C 1
ATOM 5040 O O . GLU A 1 626 ? -24.795 -9.595 -43.106 1.00 35.50 626 GLU A O 1
ATOM 5045 N N . LYS A 1 627 ? -23.168 -8.233 -42.375 1.00 39.38 627 LYS A N 1
ATOM 5046 C CA . LYS A 1 627 ? -22.165 -8.669 -43.348 1.00 39.38 627 LYS A CA 1
ATOM 5047 C C . LYS A 1 627 ? -21.056 -9.411 -42.618 1.00 39.38 627 LYS A C 1
ATOM 5049 O O . LYS A 1 627 ? -20.110 -8.796 -42.138 1.00 39.38 627 LYS A O 1
ATOM 5054 N N . ASN A 1 628 ? -21.174 -10.738 -42.564 1.00 41.62 628 ASN A N 1
ATOM 5055 C CA . ASN A 1 628 ? -20.145 -11.602 -41.989 1.00 41.62 628 ASN A CA 1
ATOM 5056 C C . ASN A 1 628 ? -18.775 -11.298 -42.615 1.00 41.62 628 ASN A C 1
ATOM 5058 O O . ASN A 1 628 ? -18.585 -11.426 -43.830 1.00 41.62 628 ASN A O 1
ATOM 5062 N N . VAL A 1 629 ? -17.818 -10.890 -41.779 1.00 46.19 629 VAL A N 1
ATOM 5063 C CA . VAL A 1 629 ? -16.425 -10.694 -42.187 1.00 46.19 629 VAL A CA 1
ATOM 5064 C C . VAL A 1 629 ? -15.851 -12.057 -42.574 1.00 46.19 629 VAL A C 1
ATOM 5066 O O . VAL A 1 629 ? -15.911 -12.999 -41.793 1.00 46.19 629 VAL A O 1
ATOM 5069 N N . ASN A 1 630 ? -15.313 -12.169 -43.790 1.00 46.72 630 ASN A N 1
ATOM 5070 C CA . ASN A 1 630 ? -14.851 -13.440 -44.354 1.00 46.72 630 ASN A CA 1
ATOM 5071 C C . ASN A 1 630 ? -13.800 -14.119 -43.447 1.00 46.72 630 ASN A C 1
ATOM 5073 O O . ASN A 1 630 ? -12.686 -13.598 -43.307 1.00 46.72 630 ASN A O 1
ATOM 5077 N N . ASP A 1 631 ? -14.158 -15.277 -42.875 1.00 50.06 631 ASP A N 1
ATOM 5078 C CA . ASP A 1 631 ? -13.412 -16.005 -41.834 1.00 50.06 631 ASP A CA 1
ATOM 5079 C C . ASP A 1 631 ? -11.919 -16.160 -42.136 1.00 50.06 631 ASP A C 1
ATOM 5081 O O . ASP A 1 631 ? -11.090 -16.027 -41.235 1.00 50.06 631 ASP A O 1
ATOM 5085 N N . SER A 1 632 ? -11.552 -16.373 -43.404 1.00 45.66 632 SER A N 1
ATOM 5086 C CA . SER A 1 632 ? -10.158 -16.527 -43.834 1.00 45.66 632 SER A CA 1
ATOM 5087 C C . SER A 1 632 ? -9.264 -15.369 -43.375 1.00 45.66 632 SER A C 1
ATOM 5089 O O . SER A 1 632 ? -8.153 -15.606 -42.906 1.00 45.66 632 SER A O 1
ATOM 5091 N N . LYS A 1 633 ? -9.755 -14.121 -43.431 1.00 49.50 633 LYS A N 1
ATOM 5092 C CA . LYS A 1 633 ? -8.996 -12.939 -42.979 1.00 49.50 633 LYS A CA 1
ATOM 5093 C C . LYS A 1 633 ? -8.883 -12.862 -41.458 1.00 49.50 633 LYS A C 1
ATOM 5095 O O . LYS A 1 633 ? -7.862 -12.420 -40.936 1.00 49.50 633 LYS A O 1
ATOM 5100 N N . VAL A 1 634 ? -9.919 -13.304 -40.745 1.00 49.19 634 VAL A N 1
ATOM 5101 C CA . VAL A 1 634 ? -9.892 -13.386 -39.279 1.00 49.19 634 VAL A CA 1
ATOM 5102 C C . VAL A 1 634 ? -8.870 -14.443 -38.850 1.00 49.19 634 VAL A C 1
ATOM 5104 O O . VAL A 1 634 ? -8.100 -14.206 -37.927 1.00 49.19 634 VAL A O 1
ATOM 5107 N N . ILE A 1 635 ? -8.792 -15.578 -39.551 1.00 51.09 635 ILE A N 1
ATOM 5108 C CA . ILE A 1 635 ? -7.802 -16.634 -39.292 1.00 51.09 635 ILE A CA 1
ATOM 5109 C C . ILE A 1 635 ? -6.368 -16.137 -39.552 1.00 51.09 635 ILE A C 1
ATOM 5111 O O . ILE A 1 635 ? -5.507 -16.348 -38.696 1.00 51.09 635 ILE A O 1
ATOM 5115 N N . GLU A 1 636 ? -6.119 -15.442 -40.671 1.00 52.72 636 GLU A N 1
ATOM 5116 C CA . GLU A 1 636 ? -4.794 -14.895 -41.024 1.00 52.72 636 GLU A CA 1
ATOM 5117 C C . GLU A 1 636 ? -4.213 -13.960 -39.949 1.00 52.72 636 GLU A C 1
ATOM 5119 O O . GLU A 1 636 ? -3.015 -14.021 -39.680 1.00 52.72 636 GLU A O 1
ATOM 5124 N N . ILE A 1 637 ? -5.041 -13.122 -39.313 1.00 54.19 637 ILE A N 1
ATOM 5125 C CA . ILE A 1 637 ? -4.585 -12.159 -38.295 1.00 54.19 637 ILE A CA 1
ATOM 5126 C C . ILE A 1 637 ? -4.619 -12.767 -36.884 1.00 54.19 637 ILE A C 1
ATOM 5128 O O . ILE A 1 637 ? -3.678 -12.591 -36.108 1.00 54.19 637 ILE A O 1
ATOM 5132 N N . TRP A 1 638 ? -5.682 -13.497 -36.524 1.00 65.12 638 TRP A N 1
ATOM 5133 C CA . TRP A 1 638 ? -5.899 -13.918 -35.133 1.00 65.12 638 TRP A CA 1
ATOM 5134 C C . TRP A 1 638 ? -5.033 -15.102 -34.705 1.00 65.12 638 TRP A C 1
ATOM 5136 O O . TRP A 1 638 ? -4.568 -15.163 -33.560 1.00 65.12 638 TRP A O 1
ATOM 5146 N N . GLN A 1 639 ? -4.831 -16.061 -35.614 1.00 65.00 639 GLN A N 1
ATOM 5147 C CA . GLN A 1 639 ? -4.204 -17.337 -35.281 1.00 65.00 639 GLN A CA 1
ATOM 5148 C C . GLN A 1 639 ? -2.685 -17.238 -35.047 1.00 65.00 639 GLN A C 1
ATOM 5150 O O . GLN A 1 639 ? -2.224 -17.853 -34.085 1.00 65.00 639 GLN A O 1
ATOM 5155 N N . PRO A 1 640 ? -1.888 -16.464 -35.819 1.00 66.44 640 PRO A N 1
ATOM 5156 C CA . PRO A 1 640 ? -0.454 -16.323 -35.553 1.00 66.44 640 PRO A CA 1
ATOM 5157 C C . PRO A 1 640 ? -0.167 -15.731 -34.168 1.00 66.44 640 PRO A C 1
ATOM 5159 O O . PRO A 1 640 ? 0.663 -16.262 -33.437 1.00 66.44 640 PRO A O 1
ATOM 5162 N N . VAL A 1 641 ? -0.907 -14.689 -33.770 1.00 67.75 641 VAL A N 1
ATOM 5163 C CA . VAL A 1 641 ? -0.752 -14.031 -32.461 1.00 67.75 641 VAL A CA 1
ATOM 5164 C C . VAL A 1 641 ? -1.155 -14.970 -31.320 1.00 67.75 641 VAL A C 1
ATOM 5166 O O . VAL A 1 641 ? -0.415 -15.103 -30.344 1.00 67.75 641 VAL A O 1
ATOM 5169 N N . LYS A 1 642 ? -2.273 -15.699 -31.471 1.00 74.06 642 LYS A N 1
ATOM 5170 C CA . LYS A 1 642 ? -2.681 -16.739 -30.512 1.00 74.06 642 LYS A CA 1
ATOM 5171 C C . LYS A 1 642 ? -1.604 -17.817 -30.355 1.00 74.06 642 LYS A C 1
ATOM 5173 O O . LYS A 1 642 ? -1.256 -18.154 -29.228 1.00 74.06 642 LYS A O 1
ATOM 5178 N N . ASN A 1 643 ? -1.022 -18.299 -31.457 1.00 70.12 643 ASN A N 1
ATOM 5179 C CA . ASN A 1 643 ? 0.051 -19.297 -31.421 1.00 70.12 643 ASN A CA 1
ATOM 5180 C C . ASN A 1 643 ? 1.288 -18.797 -30.646 1.00 70.12 643 ASN A C 1
ATOM 5182 O O . ASN A 1 643 ? 1.913 -19.579 -29.929 1.00 70.12 643 ASN A O 1
ATOM 5186 N N . THR A 1 644 ? 1.633 -17.507 -30.743 1.00 73.44 644 THR A N 1
ATOM 5187 C CA . THR A 1 644 ? 2.726 -16.905 -29.956 1.00 73.44 644 THR A CA 1
ATOM 5188 C C . THR A 1 644 ? 2.405 -16.889 -28.457 1.00 73.44 644 THR A C 1
ATOM 5190 O O . THR A 1 644 ? 3.252 -17.278 -27.650 1.00 73.44 644 THR A O 1
ATOM 5193 N N . ILE A 1 645 ? 1.178 -16.515 -28.075 1.00 72.50 645 ILE A N 1
ATOM 5194 C CA . ILE A 1 645 ? 0.728 -16.528 -26.671 1.00 72.50 645 ILE A CA 1
ATOM 5195 C C . ILE A 1 645 ? 0.712 -17.966 -26.118 1.00 72.50 645 ILE A C 1
ATOM 5197 O O . ILE A 1 645 ? 1.277 -18.220 -25.056 1.00 72.50 645 ILE A O 1
ATOM 5201 N N . ASP A 1 646 ? 0.155 -18.929 -26.858 1.00 72.75 646 ASP A N 1
ATOM 5202 C CA . ASP A 1 646 ? 0.106 -20.347 -26.465 1.00 72.75 646 ASP A CA 1
ATOM 5203 C C . ASP A 1 646 ? 1.513 -20.976 -26.335 1.00 72.75 646 ASP A C 1
ATOM 5205 O O . ASP A 1 646 ? 1.769 -21.782 -25.432 1.00 72.75 646 ASP A O 1
ATOM 5209 N N . SER A 1 647 ? 2.462 -20.557 -27.180 1.00 75.69 647 SER A N 1
ATOM 5210 C CA . SER A 1 647 ? 3.883 -20.921 -27.074 1.00 75.69 647 SER A CA 1
ATOM 5211 C C . SER A 1 647 ? 4.536 -20.358 -25.802 1.00 75.69 647 SER A C 1
ATOM 5213 O O . SER A 1 647 ? 5.269 -21.070 -25.109 1.00 75.69 647 SER A O 1
ATOM 5215 N N . ALA A 1 648 ? 4.226 -19.111 -25.427 1.00 75.75 648 ALA A N 1
ATOM 5216 C CA . ALA A 1 648 ? 4.702 -18.507 -24.181 1.00 75.75 648 ALA A CA 1
ATOM 5217 C C . ALA A 1 648 ? 4.083 -19.158 -22.928 1.00 75.75 648 ALA A C 1
ATOM 5219 O O . ALA A 1 648 ? 4.800 -19.409 -21.957 1.00 75.75 648 ALA A O 1
ATOM 5220 N N . ILE A 1 649 ? 2.792 -19.515 -22.969 1.00 71.75 649 ILE A N 1
ATOM 5221 C CA . ILE A 1 649 ? 2.119 -20.296 -21.917 1.00 71.75 649 ILE A CA 1
ATOM 5222 C C . ILE A 1 649 ? 2.811 -21.652 -21.751 1.00 71.75 649 ILE A C 1
ATOM 5224 O O . ILE A 1 649 ? 3.207 -22.010 -20.642 1.00 71.75 649 ILE A O 1
ATOM 5228 N N . THR A 1 650 ? 3.048 -22.373 -22.850 1.00 78.31 650 THR A N 1
ATOM 5229 C CA . THR A 1 650 ? 3.721 -23.682 -22.828 1.00 78.31 650 THR A CA 1
ATOM 5230 C C . THR A 1 650 ? 5.148 -23.571 -22.287 1.00 78.31 650 THR A C 1
ATOM 5232 O O . THR A 1 650 ? 5.548 -24.366 -21.437 1.00 78.31 650 THR A O 1
ATOM 5235 N N . LYS A 1 651 ? 5.897 -22.534 -22.686 1.00 84.19 651 LYS A N 1
ATOM 5236 C CA . LYS A 1 651 ? 7.209 -22.213 -22.110 1.00 84.19 651 LYS A CA 1
ATOM 5237 C C . LYS A 1 651 ? 7.119 -22.020 -20.592 1.00 84.19 651 LYS A C 1
ATOM 5239 O O . LYS A 1 651 ? 7.901 -22.638 -19.875 1.00 84.19 651 LYS A O 1
ATOM 5244 N N . ARG A 1 652 ? 6.165 -21.234 -20.070 1.00 88.69 652 ARG A N 1
ATOM 5245 C CA . ARG A 1 652 ? 6.022 -21.041 -18.613 1.00 88.69 652 ARG A CA 1
ATOM 5246 C C . ARG A 1 652 ? 5.596 -22.314 -17.880 1.00 88.69 652 ARG A C 1
ATOM 5248 O O . ARG A 1 652 ? 6.126 -22.585 -16.806 1.00 88.69 652 ARG A O 1
ATOM 5255 N N . VAL A 1 653 ? 4.697 -23.116 -18.451 1.00 72.50 653 VAL A N 1
ATOM 5256 C CA . VAL A 1 653 ? 4.290 -24.409 -17.873 1.00 72.50 653 VAL A CA 1
ATOM 5257 C C . VAL A 1 653 ? 5.497 -25.341 -17.730 1.00 72.50 653 VAL A C 1
ATOM 5259 O O . VAL A 1 653 ? 5.713 -25.876 -16.646 1.00 72.50 653 VAL A O 1
ATOM 5262 N N . LEU A 1 654 ? 6.339 -25.452 -18.763 1.00 78.12 654 LEU A N 1
ATOM 5263 C CA . LEU A 1 654 ? 7.559 -26.271 -18.729 1.00 78.12 654 LEU A CA 1
ATOM 5264 C C . LEU A 1 654 ? 8.616 -25.753 -17.732 1.00 78.12 654 LEU A C 1
ATOM 5266 O O . LEU A 1 654 ? 9.386 -26.538 -17.185 1.00 78.12 654 LEU A O 1
ATOM 5270 N N . ILE A 1 655 ? 8.640 -24.446 -17.444 1.00 83.19 655 ILE A N 1
ATOM 5271 C CA . ILE A 1 655 ? 9.488 -23.840 -16.397 1.00 83.19 655 ILE A CA 1
ATOM 5272 C C . ILE A 1 655 ? 8.949 -24.125 -14.989 1.00 83.19 655 ILE A C 1
ATOM 5274 O O . ILE A 1 655 ? 9.728 -24.344 -14.058 1.00 83.19 655 ILE A O 1
ATOM 5278 N N . ASN A 1 656 ? 7.627 -24.159 -14.826 1.00 77.06 656 ASN A N 1
ATOM 5279 C CA . ASN A 1 656 ? 6.988 -24.517 -13.562 1.00 77.06 656 ASN A CA 1
ATOM 5280 C C . ASN A 1 656 ? 7.138 -26.021 -13.257 1.00 77.06 656 ASN A C 1
ATOM 5282 O O . ASN A 1 656 ? 7.375 -26.381 -12.105 1.00 77.06 656 ASN A O 1
ATOM 5286 N N . SER A 1 657 ? 7.066 -26.892 -14.275 1.00 74.75 657 SER A N 1
ATOM 5287 C CA . SER A 1 657 ? 7.356 -28.333 -14.147 1.00 74.75 657 SER A CA 1
ATOM 5288 C C . SER A 1 657 ? 8.852 -28.673 -14.154 1.00 74.75 657 SER A C 1
ATOM 5290 O O . SER A 1 657 ? 9.219 -29.780 -13.766 1.00 74.75 657 SER A O 1
ATOM 5292 N N . LYS A 1 658 ? 9.710 -27.717 -14.541 1.00 86.75 658 LYS A N 1
ATOM 5293 C CA . LYS A 1 658 ? 11.181 -27.818 -14.588 1.00 86.75 658 LYS A CA 1
ATOM 5294 C C . LYS A 1 658 ? 11.695 -28.866 -15.584 1.00 86.75 658 LYS A C 1
ATOM 5296 O O . LYS A 1 658 ? 12.750 -29.463 -15.379 1.00 86.75 658 LYS A O 1
ATOM 5301 N N . ASP A 1 659 ? 10.979 -29.066 -16.691 1.00 83.19 659 ASP A N 1
ATOM 5302 C CA . ASP A 1 659 ? 11.413 -29.963 -17.767 1.00 83.19 659 ASP A CA 1
ATOM 5303 C C . ASP A 1 659 ? 12.538 -29.322 -18.598 1.00 83.19 659 ASP A C 1
ATOM 5305 O O . ASP A 1 659 ? 12.344 -28.809 -19.703 1.00 83.19 659 ASP A O 1
ATOM 5309 N N . PHE A 1 660 ? 13.760 -29.375 -18.068 1.00 86.81 660 PHE A N 1
ATOM 5310 C CA . PHE A 1 660 ? 14.959 -28.896 -18.755 1.00 86.81 660 PHE A CA 1
ATOM 5311 C C . PHE A 1 660 ? 15.214 -29.618 -20.097 1.00 86.81 660 PHE A C 1
ATOM 5313 O O . PHE A 1 660 ? 15.862 -29.053 -20.979 1.00 86.81 660 PHE A O 1
ATOM 5320 N N . SER A 1 661 ? 14.676 -30.830 -20.300 1.00 81.38 661 SER A N 1
ATOM 5321 C CA . SER A 1 661 ? 14.800 -31.583 -21.557 1.00 81.38 661 SER A CA 1
ATOM 5322 C C . SER A 1 661 ? 13.923 -31.005 -22.667 1.00 81.38 661 SER A C 1
ATOM 5324 O O . SER A 1 661 ? 14.349 -30.961 -23.825 1.00 81.38 661 SER A O 1
ATOM 5326 N N . ALA A 1 662 ? 12.707 -30.560 -22.351 1.00 75.62 662 ALA A N 1
ATOM 5327 C CA . ALA A 1 662 ? 11.849 -29.835 -23.283 1.00 75.62 662 ALA A CA 1
ATOM 5328 C C . ALA A 1 662 ? 12.305 -28.381 -23.462 1.00 75.62 662 ALA A C 1
ATOM 5330 O O . ALA A 1 662 ? 12.381 -27.906 -24.594 1.00 75.62 662 ALA A O 1
ATOM 5331 N N . LEU A 1 663 ? 12.673 -27.692 -22.376 1.00 79.31 663 LEU A N 1
ATOM 5332 C CA . LEU A 1 663 ? 13.053 -26.275 -22.406 1.00 79.31 663 LEU A CA 1
ATOM 5333 C C . LEU A 1 663 ? 14.236 -25.992 -23.344 1.00 79.31 663 LEU A C 1
ATOM 5335 O O . LEU A 1 663 ? 14.145 -25.081 -24.165 1.00 79.31 663 LEU A O 1
ATOM 5339 N N . LYS A 1 664 ? 15.292 -26.822 -23.338 1.00 87.50 664 LYS A N 1
ATOM 5340 C CA . LYS A 1 664 ? 16.434 -26.685 -24.273 1.00 87.50 664 LYS A CA 1
ATOM 5341 C C . LYS A 1 664 ? 16.065 -26.782 -25.765 1.00 87.50 664 LYS A C 1
ATOM 5343 O O . LYS A 1 664 ? 16.904 -26.492 -26.611 1.00 87.50 664 LYS A O 1
ATOM 5348 N N . LYS A 1 665 ? 14.841 -27.201 -26.108 1.00 83.00 665 LYS A N 1
ATOM 5349 C CA . LYS A 1 665 ? 14.346 -27.342 -27.490 1.00 83.00 665 LYS A CA 1
ATOM 5350 C C . LYS A 1 665 ? 13.465 -26.162 -27.934 1.00 83.00 665 LYS A C 1
ATOM 5352 O O . LYS A 1 665 ? 12.982 -26.168 -29.065 1.00 83.00 665 LYS A O 1
ATOM 5357 N N . LEU A 1 666 ? 13.220 -25.176 -27.064 1.00 77.31 666 LEU A N 1
ATOM 5358 C CA . LEU A 1 666 ? 12.359 -24.021 -27.345 1.00 77.31 666 LEU A CA 1
ATOM 5359 C C . LEU A 1 666 ? 13.128 -22.824 -27.927 1.00 77.31 666 LEU A C 1
ATOM 5361 O O . LEU A 1 666 ? 14.329 -22.660 -27.725 1.00 77.31 666 LEU A O 1
ATOM 5365 N N . HIS A 1 667 ? 12.395 -21.941 -28.609 1.00 79.25 667 HIS A N 1
ATOM 5366 C CA . HIS A 1 667 ? 12.895 -20.630 -29.021 1.00 79.25 667 HIS A CA 1
ATOM 5367 C C . HIS A 1 667 ? 12.868 -19.629 -27.854 1.00 79.25 667 HIS A C 1
ATOM 5369 O O . HIS A 1 667 ? 11.885 -19.562 -27.109 1.00 79.25 667 HIS A O 1
ATOM 5375 N N . TYR A 1 668 ? 13.905 -18.800 -27.743 1.00 79.31 668 TYR A N 1
ATOM 5376 C CA . TYR A 1 668 ? 14.042 -17.735 -26.746 1.00 79.31 668 TYR A CA 1
ATOM 5377 C C . TYR A 1 668 ? 14.459 -16.437 -27.441 1.00 79.31 668 TYR A C 1
ATOM 5379 O O . TYR A 1 668 ? 15.348 -16.458 -28.289 1.00 79.31 668 TYR A O 1
ATOM 5387 N N . SER A 1 669 ? 13.823 -15.326 -27.075 1.00 77.62 669 SER A N 1
ATOM 5388 C CA . SER A 1 669 ? 14.205 -13.972 -27.494 1.00 77.62 669 SER A CA 1
ATOM 5389 C C . SER A 1 669 ? 15.499 -13.516 -26.803 1.00 77.62 669 SER A C 1
ATOM 5391 O O . SER A 1 669 ? 15.940 -14.111 -25.815 1.00 77.62 669 SER A O 1
ATOM 5393 N N . ASN A 1 670 ? 16.098 -12.422 -27.282 1.00 71.31 670 ASN A N 1
ATOM 5394 C CA . ASN A 1 670 ? 17.326 -11.852 -26.708 1.00 71.31 670 ASN A CA 1
ATOM 5395 C C . ASN A 1 670 ? 17.163 -11.496 -25.214 1.00 71.31 670 ASN A C 1
ATOM 5397 O O . ASN A 1 670 ? 18.028 -11.793 -24.396 1.00 71.31 670 ASN A O 1
ATOM 5401 N N . THR A 1 671 ? 16.004 -10.955 -24.841 1.00 72.31 671 THR A N 1
ATOM 5402 C CA . THR A 1 671 ? 15.562 -10.661 -23.464 1.00 72.31 671 THR A CA 1
ATOM 5403 C C . THR A 1 671 ? 15.382 -11.897 -22.573 1.00 72.31 671 THR A C 1
ATOM 5405 O O . THR A 1 671 ? 15.291 -11.760 -21.357 1.00 72.31 671 THR A O 1
ATOM 5408 N N . GLN A 1 672 ? 15.347 -13.101 -23.149 1.00 85.06 672 GLN A N 1
ATOM 5409 C CA . GLN A 1 672 ? 15.240 -14.384 -22.440 1.00 85.06 672 GLN A CA 1
ATOM 5410 C C . GLN A 1 672 ? 16.559 -15.186 -22.484 1.00 85.06 672 GLN A C 1
ATOM 5412 O O . GLN A 1 672 ? 16.617 -16.329 -22.019 1.00 85.06 672 GLN A O 1
ATOM 5417 N N . HIS A 1 673 ? 17.631 -14.599 -23.033 1.00 82.88 673 HIS A N 1
ATOM 5418 C CA . HIS A 1 673 ? 18.919 -15.264 -23.237 1.00 82.88 673 HIS A CA 1
ATOM 5419 C C . HIS A 1 673 ? 19.610 -15.670 -21.924 1.00 82.88 673 HIS A C 1
ATOM 5421 O O . HIS A 1 673 ? 20.207 -16.742 -21.872 1.00 82.88 673 HIS A O 1
ATOM 5427 N N . SER A 1 674 ? 19.490 -14.875 -20.852 1.00 83.81 674 SER A N 1
ATOM 5428 C CA . SER A 1 674 ? 20.036 -15.195 -19.519 1.00 83.81 674 SER A CA 1
ATOM 5429 C C . SER A 1 674 ? 19.567 -16.570 -19.028 1.00 83.81 674 SER A C 1
ATOM 5431 O O . SER A 1 674 ? 20.375 -17.420 -18.651 1.00 83.81 674 SER A O 1
ATOM 5433 N N . PHE A 1 675 ? 18.259 -16.815 -19.111 1.00 91.88 675 PHE A N 1
ATOM 5434 C CA . PHE A 1 675 ? 17.633 -18.076 -18.736 1.00 91.88 675 PHE A CA 1
ATOM 5435 C C . PHE A 1 675 ? 17.997 -19.218 -19.679 1.00 91.88 675 PHE A C 1
ATOM 5437 O O . PHE A 1 675 ? 18.343 -20.297 -19.197 1.00 91.88 675 PHE A O 1
ATOM 5444 N N . LYS A 1 676 ? 17.996 -18.981 -21.000 1.00 92.25 676 LYS A N 1
ATOM 5445 C CA . LYS A 1 676 ? 18.443 -19.976 -21.987 1.00 92.25 676 LYS A CA 1
ATOM 5446 C C . LYS A 1 676 ? 19.864 -20.466 -21.662 1.00 92.25 676 LYS A C 1
ATOM 5448 O O . LYS A 1 676 ? 20.083 -21.662 -21.483 1.00 92.25 676 LYS A O 1
ATOM 5453 N N . SER A 1 677 ? 20.801 -19.537 -21.502 1.00 87.06 677 SER A N 1
ATOM 5454 C CA . SER A 1 677 ? 22.208 -19.829 -21.219 1.00 87.06 677 SER A CA 1
ATOM 5455 C C . SER A 1 677 ? 22.434 -20.419 -19.821 1.00 87.06 677 SER A C 1
ATOM 5457 O O . SER A 1 677 ? 23.439 -21.089 -19.601 1.00 87.06 677 SER A O 1
ATOM 5459 N N . ALA A 1 678 ? 21.509 -20.228 -18.872 1.00 89.75 678 ALA A N 1
ATOM 5460 C CA . ALA A 1 678 ? 21.529 -20.925 -17.587 1.00 89.75 678 ALA A CA 1
ATOM 5461 C C . ALA A 1 678 ? 21.045 -22.380 -17.705 1.00 89.75 678 ALA A C 1
ATOM 5463 O O . ALA A 1 678 ? 21.737 -23.281 -17.232 1.00 89.75 678 ALA A O 1
ATOM 5464 N N . ILE A 1 679 ? 19.912 -22.645 -18.375 1.00 92.06 679 ILE A N 1
ATOM 5465 C CA . ILE A 1 679 ? 19.434 -24.028 -18.554 1.00 92.06 679 ILE A CA 1
ATOM 5466 C C . ILE A 1 679 ? 20.382 -24.850 -19.430 1.00 92.06 679 ILE A C 1
ATOM 5468 O O . ILE A 1 679 ? 20.582 -26.032 -19.156 1.00 92.06 679 ILE A O 1
ATOM 5472 N N . GLU A 1 680 ? 21.006 -24.253 -20.453 1.00 90.81 680 GLU A N 1
ATOM 5473 C CA . GLU A 1 680 ? 21.923 -24.958 -21.356 1.00 90.81 680 GLU A CA 1
ATOM 5474 C C . GLU A 1 680 ? 23.126 -25.564 -20.615 1.00 90.81 680 GLU A C 1
ATOM 5476 O O . GLU A 1 680 ? 23.491 -26.699 -20.935 1.00 90.81 680 GLU A O 1
ATOM 5481 N N . LYS A 1 681 ? 23.630 -24.905 -19.558 1.00 92.56 681 LYS A N 1
ATOM 5482 C CA . LYS A 1 681 ? 24.698 -25.406 -18.667 1.00 92.56 681 LYS A CA 1
ATOM 5483 C C . LYS A 1 681 ? 24.316 -26.637 -17.836 1.00 92.56 681 LYS A C 1
ATOM 5485 O O . LYS A 1 681 ? 25.207 -27.339 -17.367 1.00 92.56 681 LYS A O 1
ATOM 5490 N N . ILE A 1 682 ? 23.027 -26.907 -17.609 1.00 88.44 682 ILE A N 1
ATOM 5491 C CA . ILE A 1 682 ? 22.614 -28.041 -16.771 1.00 88.44 682 ILE A CA 1
ATOM 5492 C C . ILE A 1 682 ? 22.811 -29.345 -17.557 1.00 88.44 682 ILE A C 1
ATOM 5494 O O . ILE A 1 682 ? 22.135 -29.578 -18.559 1.00 88.44 682 ILE A O 1
ATOM 5498 N N . GLU A 1 683 ? 23.713 -30.216 -17.118 1.00 88.94 683 GLU A N 1
ATOM 5499 C CA . GLU A 1 683 ? 23.851 -31.572 -17.671 1.00 88.94 683 GLU A CA 1
ATOM 5500 C C . GLU A 1 683 ? 22.594 -32.414 -17.389 1.00 88.94 683 GLU A C 1
ATOM 5502 O O . GLU A 1 683 ? 21.951 -32.258 -16.351 1.00 88.94 683 GLU A O 1
ATOM 5507 N N . SER A 1 684 ? 22.253 -33.350 -18.279 1.00 86.81 684 SER A N 1
ATOM 5508 C CA . SER A 1 684 ? 21.057 -34.199 -18.130 1.00 86.81 684 SER A CA 1
ATOM 5509 C C . SER A 1 684 ? 21.060 -35.043 -16.852 1.00 86.81 684 SER A C 1
ATOM 5511 O O . SER A 1 684 ? 20.011 -35.250 -16.249 1.00 86.81 684 SER A O 1
ATOM 5513 N N . THR A 1 685 ? 22.239 -35.461 -16.392 1.00 87.94 685 THR A N 1
ATOM 5514 C CA . THR A 1 685 ? 22.473 -36.160 -15.116 1.00 87.94 685 THR A CA 1
ATOM 5515 C C . THR A 1 685 ? 22.187 -35.305 -13.876 1.00 87.94 685 THR A C 1
ATOM 5517 O O . THR A 1 685 ? 22.067 -35.847 -12.781 1.00 87.94 685 THR A O 1
ATOM 5520 N N . LYS A 1 686 ? 22.076 -33.978 -14.023 1.00 88.69 686 LYS A N 1
ATOM 5521 C CA . LYS A 1 686 ? 21.855 -33.012 -12.932 1.00 88.69 686 LYS A CA 1
ATOM 5522 C C . LYS A 1 686 ? 20.422 -32.453 -12.906 1.00 88.69 686 LYS A C 1
ATOM 5524 O O . LYS A 1 686 ? 20.113 -31.648 -12.031 1.00 88.69 686 LYS A O 1
ATOM 5529 N N . TYR A 1 687 ? 19.536 -32.867 -13.823 1.00 88.25 687 TYR A N 1
ATOM 5530 C CA . TYR A 1 687 ? 18.181 -32.306 -13.956 1.00 88.25 687 TYR A CA 1
ATOM 5531 C C . TYR A 1 687 ? 17.337 -32.423 -12.679 1.00 88.25 687 TYR A C 1
ATOM 5533 O O . TYR A 1 687 ? 16.823 -31.407 -12.218 1.00 88.25 687 TYR A O 1
ATOM 5541 N N . GLU A 1 688 ? 17.225 -33.608 -12.073 1.00 85.00 688 GLU A N 1
ATOM 5542 C CA . GLU A 1 688 ? 16.457 -33.795 -10.828 1.00 85.00 688 GLU A CA 1
ATOM 5543 C C . GLU A 1 688 ? 17.053 -33.001 -9.658 1.00 85.00 688 GLU A C 1
ATOM 5545 O O . GLU A 1 688 ? 16.337 -32.388 -8.865 1.00 85.00 688 GLU A O 1
ATOM 5550 N N . ASP A 1 689 ? 18.383 -32.967 -9.581 1.00 85.69 689 ASP A N 1
ATOM 5551 C CA . ASP A 1 689 ? 19.126 -32.366 -8.478 1.00 85.69 689 ASP A CA 1
ATOM 5552 C C . ASP A 1 689 ? 19.027 -30.829 -8.486 1.00 85.69 689 ASP A C 1
ATOM 5554 O O . ASP A 1 689 ? 18.856 -30.207 -7.433 1.00 85.69 689 ASP A O 1
ATOM 5558 N N . VAL A 1 690 ? 19.039 -30.219 -9.679 1.00 87.81 690 VAL A N 1
ATOM 5559 C CA . VAL A 1 690 ? 18.730 -28.793 -9.875 1.00 87.81 690 VAL A CA 1
ATOM 5560 C C . VAL A 1 690 ? 17.233 -28.531 -9.708 1.00 87.81 690 VAL A C 1
ATOM 5562 O O . VAL A 1 690 ? 16.863 -27.588 -9.014 1.00 87.81 690 VAL A O 1
ATOM 5565 N N . ALA A 1 691 ? 16.350 -29.368 -10.266 1.00 84.50 691 ALA A N 1
ATOM 5566 C CA . ALA A 1 691 ? 14.901 -29.183 -10.153 1.00 84.50 691 ALA A CA 1
ATOM 5567 C C . ALA A 1 691 ? 14.419 -29.198 -8.692 1.00 84.50 691 ALA A C 1
ATOM 5569 O O . ALA A 1 691 ? 13.529 -28.425 -8.323 1.00 84.50 691 ALA A O 1
ATOM 5570 N N . ARG A 1 692 ? 15.030 -30.037 -7.849 1.00 84.12 692 ARG A N 1
ATOM 5571 C CA . ARG A 1 692 ? 14.803 -30.091 -6.401 1.00 84.12 692 ARG A CA 1
ATOM 5572 C C . ARG A 1 692 ? 15.232 -28.795 -5.707 1.00 84.12 692 ARG A C 1
ATOM 5574 O O . ARG A 1 692 ? 14.421 -28.189 -5.012 1.00 84.12 692 ARG A O 1
ATOM 5581 N N . GLN A 1 693 ? 16.469 -28.348 -5.927 1.00 87.94 693 GLN A N 1
ATOM 5582 C CA . GLN A 1 693 ? 17.032 -27.160 -5.267 1.00 87.94 693 GLN A CA 1
ATOM 5583 C C . GLN A 1 693 ? 16.403 -25.836 -5.733 1.00 87.94 693 GLN A C 1
ATOM 5585 O O . GLN A 1 693 ? 16.284 -24.902 -4.947 1.00 87.94 693 GLN A O 1
ATOM 5590 N N . LEU A 1 694 ? 15.936 -25.760 -6.983 1.00 87.00 694 LEU A N 1
ATOM 5591 C CA . LEU A 1 694 ? 15.359 -24.547 -7.577 1.00 87.00 694 LEU A CA 1
ATOM 5592 C C . LEU A 1 694 ? 14.034 -24.093 -6.921 1.00 87.00 694 LEU A C 1
ATOM 5594 O O . LEU A 1 694 ? 13.598 -22.960 -7.129 1.00 87.00 694 LEU A O 1
ATOM 5598 N N . GLY A 1 695 ? 13.396 -24.947 -6.110 1.00 83.06 695 GLY A N 1
ATOM 5599 C CA . GLY A 1 695 ? 12.214 -24.587 -5.321 1.00 83.06 695 GLY A CA 1
ATOM 5600 C C . GLY A 1 695 ? 10.976 -24.282 -6.171 1.00 83.06 695 GLY A C 1
ATOM 5601 O O . GLY A 1 695 ? 10.751 -24.915 -7.203 1.00 83.06 695 GLY A O 1
ATOM 5602 N N . ILE A 1 696 ? 10.133 -23.347 -5.732 1.00 77.81 696 ILE A N 1
ATOM 5603 C CA . ILE A 1 696 ? 8.939 -22.919 -6.479 1.00 77.81 696 ILE A CA 1
ATOM 5604 C C . ILE A 1 696 ? 9.331 -21.798 -7.453 1.00 77.81 696 ILE A C 1
ATOM 5606 O O . ILE A 1 696 ? 9.810 -20.746 -7.037 1.00 77.81 696 ILE A O 1
ATOM 5610 N N . THR A 1 697 ? 9.108 -22.016 -8.752 1.00 83.62 697 THR A N 1
ATOM 5611 C CA . THR A 1 697 ? 9.456 -21.073 -9.833 1.00 83.62 697 THR A CA 1
ATOM 5612 C C . THR A 1 697 ? 8.287 -20.202 -10.301 1.00 83.62 697 THR A C 1
ATOM 5614 O O . THR A 1 697 ? 8.514 -19.207 -10.986 1.00 83.62 697 THR A O 1
ATOM 5617 N N . SER A 1 698 ? 7.045 -20.516 -9.911 1.00 72.12 698 SER A N 1
ATOM 5618 C CA . SER A 1 698 ? 5.822 -19.895 -10.451 1.00 72.12 698 SER A CA 1
ATOM 5619 C C . SER A 1 698 ? 5.732 -18.377 -10.265 1.00 72.12 698 SER A C 1
ATOM 5621 O O . SER A 1 698 ? 5.144 -17.713 -11.118 1.00 72.12 698 SER A O 1
ATOM 5623 N N . GLN A 1 699 ? 6.366 -17.828 -9.225 1.00 84.31 699 GLN A N 1
ATOM 5624 C CA . GLN A 1 699 ? 6.414 -16.392 -8.910 1.00 84.31 699 GLN A CA 1
ATOM 5625 C C . GLN A 1 699 ? 7.730 -15.698 -9.324 1.00 84.31 699 GLN A C 1
ATOM 5627 O O . GLN A 1 699 ? 7.887 -14.506 -9.087 1.00 84.31 699 GLN A O 1
ATOM 5632 N N . LEU A 1 700 ? 8.682 -16.410 -9.944 1.00 83.19 700 LEU A N 1
ATOM 5633 C CA . LEU A 1 700 ? 10.000 -15.869 -10.311 1.00 83.19 700 LEU A CA 1
ATOM 5634 C C . LEU A 1 700 ? 10.067 -15.468 -11.794 1.00 83.19 700 LEU A C 1
ATOM 5636 O O . LEU A 1 700 ? 9.511 -16.157 -12.654 1.00 83.19 700 LEU A O 1
ATOM 5640 N N . THR A 1 701 ? 10.772 -14.381 -12.110 1.00 90.19 701 THR A N 1
ATOM 5641 C CA . THR A 1 701 ? 11.110 -14.010 -13.499 1.00 90.19 701 THR A CA 1
ATOM 5642 C C . THR A 1 701 ? 12.180 -14.940 -14.079 1.00 90.19 701 THR A C 1
ATOM 5644 O O . THR A 1 701 ? 12.880 -15.633 -13.340 1.00 90.19 701 THR A O 1
ATOM 5647 N N . LEU A 1 702 ? 12.338 -14.966 -15.404 1.00 88.44 702 LEU A N 1
ATOM 5648 C CA . LEU A 1 702 ? 13.294 -15.856 -16.069 1.00 88.44 702 LEU A CA 1
ATOM 5649 C C . LEU A 1 702 ? 14.742 -15.612 -15.614 1.00 88.44 702 LEU A C 1
ATOM 5651 O O . LEU A 1 702 ? 15.447 -16.578 -15.328 1.00 88.44 702 LEU A O 1
ATOM 5655 N N . THR A 1 703 ? 15.165 -14.354 -15.464 1.00 88.94 703 THR A N 1
ATOM 5656 C CA . THR A 1 703 ? 16.489 -13.998 -14.924 1.00 88.94 703 THR A CA 1
ATOM 5657 C C . THR A 1 703 ? 16.672 -14.463 -13.475 1.00 88.94 703 THR A C 1
ATOM 5659 O O . THR A 1 703 ? 17.687 -15.084 -13.189 1.00 88.94 703 THR A O 1
ATOM 5662 N N . GLN A 1 704 ? 15.680 -14.317 -12.588 1.00 89.00 704 GLN A N 1
ATOM 5663 C CA . GLN A 1 704 ? 15.779 -14.827 -11.205 1.00 89.00 704 GLN A CA 1
ATOM 5664 C C . GLN A 1 704 ? 15.883 -16.358 -11.131 1.00 89.00 704 GLN A C 1
ATOM 5666 O O . GLN A 1 704 ? 16.523 -16.915 -10.240 1.00 89.00 704 GLN A O 1
ATOM 5671 N N . ILE A 1 705 ? 15.253 -17.066 -12.072 1.00 90.38 705 ILE A N 1
ATOM 5672 C CA . ILE A 1 705 ? 15.399 -18.522 -12.198 1.00 90.38 705 ILE A CA 1
ATOM 5673 C C . ILE A 1 705 ? 16.792 -18.857 -12.762 1.00 90.38 705 ILE A C 1
ATOM 5675 O O . ILE A 1 705 ? 17.419 -19.815 -12.315 1.00 90.38 705 ILE A O 1
ATOM 5679 N N . ALA A 1 706 ? 17.303 -18.054 -13.701 1.00 92.19 706 ALA A N 1
ATOM 5680 C CA . ALA A 1 706 ? 18.646 -18.187 -14.258 1.00 92.19 706 ALA A CA 1
ATOM 5681 C C . ALA A 1 706 ? 19.736 -17.997 -13.191 1.00 92.19 706 ALA A C 1
ATOM 5683 O O . ALA A 1 706 ? 20.657 -18.806 -13.114 1.00 92.19 706 ALA A O 1
ATOM 5684 N N . GLU A 1 707 ? 19.620 -16.965 -12.356 1.00 92.06 707 GLU A N 1
ATOM 5685 C CA . GLU A 1 707 ? 20.515 -16.672 -11.231 1.00 92.06 707 GLU A CA 1
ATOM 5686 C C . GLU A 1 707 ? 20.600 -17.880 -10.295 1.00 92.06 707 GLU A C 1
ATOM 5688 O O . GLU A 1 707 ? 21.674 -18.467 -10.168 1.00 92.06 707 GLU A O 1
ATOM 5693 N N . LYS A 1 708 ? 19.457 -18.366 -9.790 1.00 92.94 708 LYS A N 1
ATOM 5694 C CA . LYS A 1 708 ? 19.397 -19.567 -8.939 1.00 92.94 708 LYS A CA 1
ATOM 5695 C C . LYS A 1 708 ? 19.979 -20.820 -9.593 1.00 92.94 708 LYS A C 1
ATOM 5697 O O . LYS A 1 708 ? 20.636 -21.610 -8.923 1.00 92.94 708 LYS A O 1
ATOM 5702 N N . ILE A 1 709 ? 19.773 -21.026 -10.896 1.00 91.94 709 ILE A N 1
ATOM 5703 C CA . ILE A 1 709 ? 20.401 -22.145 -11.620 1.00 91.94 709 ILE A CA 1
ATOM 5704 C C . ILE A 1 709 ? 21.931 -22.007 -11.614 1.00 91.94 709 ILE A C 1
ATOM 5706 O O . ILE A 1 709 ? 22.624 -22.992 -11.368 1.00 91.94 709 ILE A O 1
ATOM 5710 N N . ASN A 1 710 ? 22.472 -20.807 -11.849 1.00 91.19 710 ASN A N 1
ATOM 5711 C CA . ASN A 1 710 ? 23.918 -20.578 -11.792 1.00 91.19 710 ASN A CA 1
ATOM 5712 C C . ASN A 1 710 ? 24.464 -20.727 -10.358 1.00 91.19 710 ASN A C 1
ATOM 5714 O O . ASN A 1 710 ? 25.519 -21.329 -10.189 1.00 91.19 710 ASN A O 1
ATOM 5718 N N . GLU A 1 711 ? 23.744 -20.266 -9.329 1.00 91.12 711 GLU A N 1
ATOM 5719 C CA . GLU A 1 711 ? 24.099 -20.483 -7.915 1.00 91.12 711 GLU A CA 1
ATOM 5720 C C . GLU A 1 711 ? 24.193 -21.978 -7.578 1.00 91.12 711 GLU A C 1
ATOM 5722 O O . GLU A 1 711 ? 25.228 -22.436 -7.095 1.00 91.12 711 GLU A O 1
ATOM 5727 N N . ILE A 1 712 ? 23.156 -22.762 -7.900 1.00 90.44 712 ILE A N 1
ATOM 5728 C CA . ILE A 1 712 ? 23.106 -24.214 -7.648 1.00 90.44 712 ILE A CA 1
ATOM 5729 C C . ILE A 1 712 ? 24.264 -24.951 -8.343 1.00 90.44 712 ILE A C 1
ATOM 5731 O O . ILE A 1 712 ? 24.825 -25.896 -7.785 1.00 90.44 712 ILE A O 1
ATOM 5735 N N . LEU A 1 713 ? 24.641 -24.526 -9.554 1.00 86.94 713 LEU A N 1
ATOM 5736 C CA . LEU A 1 713 ? 25.779 -25.096 -10.280 1.00 86.94 713 LEU A CA 1
ATOM 5737 C C . LEU A 1 713 ? 27.125 -24.685 -9.649 1.00 86.94 713 LEU A C 1
ATOM 5739 O O . LEU A 1 713 ? 27.993 -25.541 -9.478 1.00 86.94 713 LEU A O 1
ATOM 5743 N N . ASN A 1 714 ? 27.277 -23.421 -9.241 1.00 79.94 714 ASN A N 1
ATOM 5744 C CA . ASN A 1 714 ? 28.506 -22.894 -8.636 1.00 79.94 714 ASN A CA 1
ATOM 5745 C C . ASN A 1 714 ? 28.774 -23.454 -7.225 1.00 79.94 714 ASN A C 1
ATOM 5747 O O . ASN A 1 714 ? 29.929 -23.694 -6.870 1.00 79.94 714 ASN A O 1
ATOM 5751 N N . ILE A 1 715 ? 27.730 -23.717 -6.430 1.00 59.06 715 ILE A N 1
ATOM 5752 C CA . ILE A 1 715 ? 27.854 -24.273 -5.068 1.00 59.06 715 ILE A CA 1
ATOM 5753 C C . ILE A 1 715 ? 28.532 -25.655 -5.072 1.00 59.06 715 ILE A C 1
ATOM 5755 O O . ILE A 1 715 ? 29.220 -25.999 -4.116 1.00 59.06 715 ILE A O 1
ATOM 5759 N N . LYS A 1 716 ? 28.410 -26.446 -6.150 1.00 51.53 716 LYS A N 1
ATOM 5760 C CA . LYS A 1 716 ? 29.107 -27.742 -6.258 1.00 51.53 716 LYS A CA 1
ATOM 5761 C C . LYS A 1 716 ? 30.559 -27.650 -6.742 1.00 51.53 716 LYS A C 1
ATOM 5763 O O . LYS A 1 716 ? 31.304 -28.598 -6.506 1.00 51.53 716 LYS A O 1
ATOM 5768 N N . SER A 1 717 ? 30.994 -26.545 -7.355 1.00 43.66 717 SER A N 1
ATOM 5769 C CA . SER A 1 717 ? 32.405 -26.369 -7.754 1.00 43.66 717 SER A CA 1
ATOM 5770 C C . SER A 1 717 ? 33.357 -26.041 -6.595 1.00 43.66 717 SER A C 1
ATOM 5772 O O . SER A 1 717 ? 34.560 -26.199 -6.758 1.00 43.66 717 SER A O 1
ATOM 5774 N N . SER A 1 718 ? 32.849 -25.632 -5.429 1.00 37.50 718 SER A N 1
ATOM 5775 C CA . SER A 1 718 ? 33.651 -25.260 -4.249 1.00 37.50 718 SER A CA 1
ATOM 5776 C C . SER A 1 718 ? 33.668 -26.308 -3.123 1.00 37.50 718 SER A C 1
ATOM 5778 O O . SER A 1 718 ? 34.200 -26.037 -2.051 1.00 37.50 718 SER A O 1
ATOM 5780 N N . ILE A 1 719 ? 33.084 -27.495 -3.341 1.00 41.88 719 ILE A N 1
ATOM 5781 C CA . ILE A 1 719 ? 32.931 -28.551 -2.315 1.00 41.88 719 ILE A CA 1
ATOM 5782 C C . ILE A 1 719 ? 33.878 -29.750 -2.549 1.00 41.88 719 ILE A C 1
ATOM 5784 O O . ILE A 1 719 ? 34.013 -30.613 -1.684 1.00 41.88 719 ILE A O 1
ATOM 5788 N N . ILE A 1 720 ? 34.582 -29.810 -3.686 1.00 40.12 720 ILE A N 1
ATOM 5789 C CA . ILE A 1 720 ? 35.512 -30.907 -4.014 1.00 40.12 720 ILE A CA 1
ATOM 5790 C C . ILE A 1 720 ? 36.955 -30.538 -3.631 1.00 40.12 720 ILE A C 1
ATOM 5792 O O . ILE A 1 720 ? 37.830 -30.476 -4.483 1.00 40.12 720 ILE A O 1
ATOM 5796 N N . GLU A 1 721 ? 37.193 -30.309 -2.339 1.00 31.41 721 GLU A N 1
ATOM 5797 C CA . GLU A 1 721 ? 38.493 -30.527 -1.687 1.00 31.41 721 GLU A CA 1
ATOM 5798 C C . GLU A 1 721 ? 38.295 -30.673 -0.162 1.00 31.41 721 GLU A C 1
ATOM 5800 O O . GLU A 1 721 ? 37.306 -30.216 0.411 1.00 31.41 721 GLU A O 1
ATOM 5805 N N . SER A 1 722 ? 39.158 -31.445 0.496 1.00 30.78 722 SER A N 1
ATOM 5806 C CA . SER A 1 722 ? 39.002 -31.958 1.874 1.00 30.78 722 SER A CA 1
ATOM 5807 C C . SER A 1 722 ? 40.398 -32.314 2.424 1.00 30.78 722 SER A C 1
ATOM 5809 O O . SER A 1 722 ? 41.270 -32.574 1.592 1.00 30.78 722 SER A O 1
ATOM 5811 N N . PRO A 1 723 ? 40.660 -32.373 3.757 1.00 37.69 723 PRO A N 1
ATOM 5812 C CA . PRO A 1 723 ? 39.750 -32.914 4.775 1.00 37.69 723 PRO A CA 1
ATOM 5813 C C . PRO A 1 723 ? 39.748 -32.201 6.156 1.00 37.69 723 PRO A C 1
ATOM 5815 O O . PRO A 1 723 ? 40.215 -31.082 6.328 1.00 37.69 723 PRO A O 1
ATOM 5818 N N . SER A 1 724 ? 39.163 -32.890 7.139 1.00 31.53 724 SER A N 1
ATOM 5819 C CA . SER A 1 724 ? 38.873 -32.504 8.528 1.00 31.53 724 SER A CA 1
ATOM 5820 C C . SER A 1 724 ? 40.048 -32.481 9.518 1.00 31.53 724 SER A C 1
ATOM 5822 O O . SER A 1 724 ? 40.885 -33.385 9.489 1.00 31.53 724 SER A O 1
ATOM 5824 N N . THR A 1 725 ? 39.925 -31.644 10.558 1.00 27.38 725 THR A N 1
ATOM 5825 C CA . THR A 1 725 ? 40.387 -31.965 11.928 1.00 27.38 725 THR A CA 1
ATOM 5826 C C . THR A 1 725 ? 39.494 -31.316 12.999 1.00 27.38 725 THR A C 1
ATOM 5828 O O . THR A 1 725 ? 38.743 -30.386 12.711 1.00 27.38 725 THR A O 1
ATOM 5831 N N . THR A 1 726 ? 39.566 -31.826 14.232 1.00 26.48 726 THR A N 1
ATOM 5832 C CA . THR A 1 726 ? 38.690 -31.483 15.374 1.00 26.48 726 THR A CA 1
ATOM 5833 C C . THR A 1 726 ? 39.491 -30.823 16.509 1.00 26.48 726 THR A C 1
ATOM 5835 O O . THR A 1 726 ? 40.661 -31.162 16.665 1.00 26.48 726 THR A O 1
ATOM 5838 N N . SER A 1 727 ? 38.854 -29.935 17.299 1.00 26.56 727 SER A N 1
ATOM 5839 C CA . SER A 1 727 ? 38.859 -29.913 18.791 1.00 26.56 727 SER A CA 1
ATOM 5840 C C . SER A 1 727 ? 38.878 -28.526 19.476 1.00 26.56 727 SER A C 1
ATOM 5842 O O . SER A 1 727 ? 39.812 -27.752 19.326 1.00 26.56 727 SER A O 1
ATOM 5844 N N . GLU A 1 728 ? 37.841 -28.315 20.300 1.00 26.19 728 GLU A N 1
ATOM 5845 C CA . GLU A 1 728 ? 37.835 -27.802 21.694 1.00 26.19 728 GLU A CA 1
ATOM 5846 C C . GLU A 1 728 ? 38.365 -26.401 22.114 1.00 26.19 728 GLU A C 1
ATOM 5848 O O . GLU A 1 728 ? 39.528 -26.065 21.950 1.00 26.19 728 GLU A O 1
ATOM 5853 N N . ASN A 1 729 ? 37.480 -25.673 22.828 1.00 25.62 729 ASN A N 1
ATOM 5854 C CA . ASN A 1 729 ? 37.658 -24.945 24.112 1.00 25.62 729 ASN A CA 1
ATOM 5855 C C . ASN A 1 729 ? 38.891 -24.011 24.310 1.00 25.62 729 ASN A C 1
ATOM 5857 O O . ASN A 1 729 ? 40.039 -24.421 24.228 1.00 25.62 729 ASN A O 1
ATOM 5861 N N . THR A 1 730 ? 38.755 -22.772 24.814 1.00 26.17 730 THR A N 1
ATOM 5862 C CA . THR A 1 730 ? 38.224 -22.506 26.173 1.00 26.17 730 THR A CA 1
ATOM 5863 C C . THR A 1 730 ? 37.833 -21.031 26.436 1.00 26.17 730 THR A C 1
ATOM 5865 O O . THR A 1 730 ? 38.570 -20.097 26.145 1.00 26.17 730 THR A O 1
ATOM 5868 N N . GLU A 1 731 ? 36.670 -20.874 27.070 1.00 24.39 731 GLU A N 1
ATOM 5869 C CA . GLU A 1 731 ? 36.177 -19.836 28.003 1.00 24.39 731 GLU A CA 1
ATOM 5870 C C . GLU A 1 731 ? 37.157 -18.766 28.595 1.00 24.39 731 GLU A C 1
ATOM 5872 O O . GLU A 1 731 ? 38.138 -19.128 29.238 1.00 24.39 731 GLU A O 1
ATOM 5877 N N . ARG A 1 732 ? 36.805 -17.453 28.550 1.00 25.06 732 ARG A N 1
ATOM 5878 C CA . ARG A 1 732 ? 36.503 -16.551 29.721 1.00 25.06 732 ARG A CA 1
ATOM 5879 C C . ARG A 1 732 ? 36.376 -15.041 29.378 1.00 25.06 732 ARG A C 1
ATOM 5881 O O . ARG A 1 732 ? 36.478 -14.644 28.223 1.00 25.06 732 ARG A O 1
ATOM 5888 N N . LYS A 1 733 ? 35.983 -14.224 30.377 1.00 23.48 733 LYS A N 1
ATOM 5889 C CA . LYS A 1 733 ? 35.357 -12.872 30.277 1.00 23.48 733 LYS A CA 1
ATOM 5890 C C . LYS A 1 733 ? 35.905 -11.910 31.404 1.00 23.48 733 LYS A C 1
ATOM 5892 O O . LYS A 1 733 ? 36.919 -12.276 31.987 1.00 23.48 733 LYS A O 1
ATOM 5897 N N . PRO A 1 734 ? 35.371 -10.695 31.720 1.00 47.50 734 PRO A N 1
ATOM 5898 C CA . PRO A 1 734 ? 35.997 -9.403 31.351 1.00 47.50 734 PRO A CA 1
ATOM 5899 C C . PRO A 1 734 ? 36.250 -8.362 32.493 1.00 47.50 734 PRO A C 1
ATOM 5901 O O . PRO A 1 734 ? 35.729 -8.498 33.596 1.00 47.50 734 PRO A O 1
ATOM 5904 N N . ALA A 1 735 ? 36.903 -7.231 32.164 1.00 22.72 735 ALA A N 1
ATOM 5905 C CA . ALA A 1 735 ? 36.839 -5.900 32.830 1.00 22.72 735 ALA A CA 1
ATOM 5906 C C . ALA A 1 735 ? 37.218 -4.802 31.781 1.00 22.72 735 ALA A C 1
ATOM 5908 O O . ALA A 1 735 ? 37.875 -5.156 30.807 1.00 22.72 735 ALA A O 1
ATOM 5909 N N . LYS A 1 736 ? 36.763 -3.528 31.734 1.00 24.97 736 LYS A N 1
ATOM 5910 C CA . LYS A 1 736 ? 36.552 -2.430 32.725 1.00 24.97 736 LYS A CA 1
ATOM 5911 C C . LYS A 1 736 ? 37.873 -1.917 33.353 1.00 24.97 736 LYS A C 1
ATOM 5913 O O . LYS A 1 736 ? 38.679 -2.747 33.737 1.00 24.97 736 LYS A O 1
ATOM 5918 N N . GLN A 1 737 ? 38.161 -0.609 33.512 1.00 24.33 737 GLN A N 1
ATOM 5919 C CA . GLN A 1 737 ? 37.398 0.651 33.306 1.00 24.33 737 GLN A CA 1
ATOM 5920 C C . GLN A 1 737 ? 38.342 1.897 33.294 1.00 24.33 737 GLN A C 1
ATOM 5922 O O . GLN A 1 737 ? 39.349 1.824 33.981 1.00 24.33 737 GLN A O 1
ATOM 5927 N N . ASN A 1 738 ? 37.932 3.034 32.679 1.00 24.66 738 ASN A N 1
ATOM 5928 C CA . ASN A 1 738 ? 38.279 4.459 33.006 1.00 24.66 738 ASN A CA 1
ATOM 5929 C C . ASN A 1 738 ? 39.785 4.917 33.036 1.00 24.66 738 ASN A C 1
ATOM 5931 O O . ASN A 1 738 ? 40.673 4.091 33.153 1.00 24.66 738 ASN A O 1
ATOM 5935 N N . GLU A 1 739 ? 40.209 6.200 32.960 1.00 25.12 739 GLU A N 1
ATOM 5936 C CA . GLU A 1 739 ? 39.636 7.500 32.513 1.00 25.12 739 GLU A CA 1
ATOM 5937 C C . GLU A 1 739 ? 40.748 8.574 32.240 1.00 25.12 739 GLU A C 1
ATOM 5939 O O . GLU A 1 739 ? 41.816 8.505 32.832 1.00 25.12 739 GLU A O 1
ATOM 5944 N N . LYS A 1 740 ? 40.418 9.627 31.457 1.00 25.86 740 LYS A N 1
ATOM 5945 C CA . LYS A 1 740 ? 40.866 11.058 31.541 1.00 25.86 740 LYS A CA 1
ATOM 5946 C C . LYS A 1 740 ? 42.351 11.529 31.380 1.00 25.86 740 LYS A C 1
ATOM 5948 O O . LYS A 1 740 ? 43.134 11.473 32.315 1.00 25.86 740 LYS A O 1
ATOM 5953 N N . SER A 1 741 ? 42.547 12.355 30.328 1.00 22.53 741 SER A N 1
ATOM 5954 C CA . SER A 1 741 ? 42.958 13.798 30.373 1.00 22.53 741 SER A CA 1
ATOM 5955 C C . SER A 1 741 ? 44.441 14.274 30.312 1.00 22.53 741 SER A C 1
ATOM 5957 O O . SER A 1 741 ? 45.262 13.890 31.133 1.00 22.53 741 SER A O 1
ATOM 5959 N N . GLY A 1 742 ? 44.699 15.282 29.444 1.00 23.53 742 GLY A N 1
ATOM 5960 C CA . GLY A 1 742 ? 45.901 16.165 29.357 1.00 23.53 742 GLY A CA 1
ATOM 5961 C C . GLY A 1 742 ? 46.636 16.068 27.995 1.00 23.53 742 GLY A C 1
ATOM 5962 O O . GLY A 1 742 ? 46.973 14.954 27.618 1.00 23.53 742 GLY A O 1
ATOM 5963 N N . LYS A 1 743 ? 46.760 17.085 27.107 1.00 24.86 743 LYS A N 1
ATOM 5964 C CA . LYS A 1 743 ? 47.358 18.462 27.165 1.00 24.86 743 LYS A CA 1
ATOM 5965 C C . LYS A 1 743 ? 48.896 18.460 27.279 1.00 24.86 743 LYS A C 1
ATOM 5967 O O . LYS A 1 743 ? 49.396 17.719 28.114 1.00 24.86 743 LYS A O 1
ATOM 5972 N N . ASP A 1 744 ? 49.712 19.244 26.553 1.00 25.66 744 ASP A N 1
ATOM 5973 C CA . ASP A 1 744 ? 49.598 20.255 25.454 1.00 25.66 744 ASP A CA 1
ATOM 5974 C C . ASP A 1 744 ? 50.910 20.165 24.591 1.00 25.66 744 ASP A C 1
ATOM 5976 O O . ASP A 1 744 ? 51.760 19.343 24.923 1.00 25.66 744 ASP A O 1
ATOM 5980 N N . GLU A 1 745 ? 51.239 20.892 23.504 1.00 26.62 745 GLU A N 1
ATOM 5981 C CA . GLU A 1 745 ? 50.647 22.018 22.732 1.00 26.62 745 GLU A CA 1
ATOM 5982 C C . GLU A 1 745 ? 50.310 21.577 21.269 1.00 26.62 745 GLU A C 1
ATOM 5984 O O . GLU A 1 745 ? 49.603 20.585 21.133 1.00 26.62 745 GLU A O 1
ATOM 5989 N N . GLY A 1 746 ? 50.699 22.161 20.106 1.00 24.52 746 GLY A N 1
ATOM 5990 C CA . GLY A 1 746 ? 51.372 23.416 19.659 1.00 24.52 746 GLY A CA 1
ATOM 5991 C C . GLY A 1 746 ? 51.994 23.253 18.249 1.00 24.52 746 GLY A C 1
ATOM 5992 O O . GLY A 1 746 ? 52.424 22.159 17.909 1.00 24.52 746 GLY A O 1
ATOM 5993 N N . LEU A 1 747 ? 52.112 24.241 17.348 1.00 25.83 747 LEU A N 1
ATOM 5994 C CA . LEU A 1 747 ? 51.660 25.642 17.309 1.00 25.83 747 LEU A CA 1
ATOM 5995 C C . LEU A 1 747 ? 51.773 26.171 15.850 1.00 25.83 747 LEU A C 1
ATOM 5997 O O . LEU A 1 747 ? 52.848 26.028 15.267 1.00 25.83 747 LEU A O 1
ATOM 6001 N N . LYS A 1 748 ? 50.756 26.869 15.298 1.00 26.91 748 LYS A N 1
ATOM 6002 C CA . LYS A 1 748 ? 50.926 28.164 14.574 1.00 26.91 748 LYS A CA 1
ATOM 6003 C C . LYS A 1 748 ? 49.624 28.836 14.099 1.00 26.91 748 LYS A C 1
ATOM 6005 O O . LYS A 1 748 ? 48.743 28.237 13.501 1.00 26.91 748 LYS A O 1
ATOM 6010 N N . THR A 1 749 ? 49.587 30.128 14.405 1.00 25.16 749 THR A N 1
ATOM 6011 C CA . THR A 1 749 ? 48.597 31.194 14.171 1.00 25.16 749 THR A CA 1
ATOM 6012 C C . THR A 1 749 ? 48.476 31.591 12.675 1.00 25.16 749 THR A C 1
ATOM 6014 O O . THR A 1 749 ? 49.307 31.172 11.876 1.00 25.16 749 THR A O 1
ATOM 6017 N N . LYS A 1 750 ? 47.478 32.370 12.204 1.00 25.94 750 LYS A N 1
ATOM 6018 C CA . LYS A 1 750 ? 47.109 33.746 12.633 1.00 25.94 750 LYS A CA 1
ATOM 6019 C C . LYS A 1 750 ? 45.701 34.242 12.199 1.00 25.94 750 LYS A C 1
ATOM 6021 O O . LYS A 1 750 ? 45.315 34.009 11.066 1.00 25.94 750 LYS A O 1
ATOM 6026 N N . THR A 1 751 ? 45.047 34.993 13.111 1.00 23.91 751 THR A N 1
ATOM 6027 C CA . THR A 1 751 ? 44.125 36.175 12.968 1.00 23.91 751 THR A CA 1
ATOM 6028 C C . THR A 1 751 ? 43.148 36.268 11.769 1.00 23.91 751 THR A C 1
ATOM 6030 O O . THR A 1 751 ? 43.614 36.235 10.639 1.00 23.91 751 THR A O 1
ATOM 6033 N N . SER A 1 752 ? 41.813 36.459 11.875 1.00 23.53 752 SER A N 1
ATOM 6034 C CA . SER A 1 752 ? 40.919 37.168 12.852 1.00 23.53 752 SER A CA 1
ATOM 6035 C C . SER A 1 752 ? 41.086 38.706 12.893 1.00 23.53 752 SER A C 1
ATOM 6037 O O . SER A 1 752 ? 42.215 39.143 12.697 1.00 23.53 752 SER A O 1
ATOM 6039 N N . PRO A 1 753 ? 40.112 39.542 13.345 1.00 38.75 753 PRO A N 1
ATOM 6040 C CA . PRO A 1 753 ? 38.622 39.514 13.373 1.00 38.75 753 PRO A CA 1
ATOM 6041 C C . PRO A 1 753 ? 38.070 40.885 12.803 1.00 38.75 753 PRO A C 1
ATOM 6043 O O . PRO A 1 753 ? 38.752 41.388 11.911 1.00 38.75 753 PRO A O 1
ATOM 6046 N N . PRO A 1 754 ? 36.972 41.580 13.247 1.00 36.34 754 PRO A N 1
ATOM 6047 C CA . PRO A 1 754 ? 35.825 41.285 14.142 1.00 36.34 754 PRO A CA 1
ATOM 6048 C C . PRO A 1 754 ? 34.410 41.669 13.588 1.00 36.34 754 PRO A C 1
ATOM 6050 O O . PRO A 1 754 ? 34.213 41.776 12.383 1.00 36.34 754 PRO A O 1
ATOM 6053 N N . LYS A 1 755 ? 33.403 41.799 14.481 1.00 27.80 755 LYS A N 1
ATOM 6054 C CA . LYS A 1 755 ? 31.943 41.948 14.236 1.00 27.80 755 LYS A CA 1
ATOM 6055 C C . LYS A 1 755 ? 31.348 43.261 14.805 1.00 27.80 755 LYS A C 1
ATOM 6057 O O . LYS A 1 755 ? 31.921 43.772 15.760 1.00 27.80 755 LYS A O 1
ATOM 6062 N N . ALA A 1 756 ? 30.099 43.564 14.393 1.00 26.17 756 ALA A N 1
ATOM 6063 C CA . ALA A 1 756 ? 29.016 44.228 15.169 1.00 26.17 756 ALA A CA 1
ATOM 6064 C C . ALA A 1 756 ? 29.194 45.739 15.488 1.00 26.17 756 ALA A C 1
ATOM 6066 O O . ALA A 1 756 ? 30.322 46.210 15.549 1.00 26.17 756 ALA A O 1
ATOM 6067 N N . ASN A 1 757 ? 28.160 46.568 15.720 1.00 25.94 757 ASN A N 1
ATOM 6068 C CA . ASN A 1 757 ? 26.676 46.478 15.657 1.00 25.94 757 ASN A CA 1
ATOM 6069 C C . ASN A 1 757 ? 26.110 47.936 15.588 1.00 25.94 757 ASN A C 1
ATOM 6071 O O . ASN A 1 757 ? 26.919 48.850 15.719 1.00 25.94 757 ASN A O 1
ATOM 6075 N N . VAL A 1 758 ? 24.771 48.141 15.554 1.00 26.67 758 VAL A N 1
ATOM 6076 C CA . VAL A 1 758 ? 24.053 49.411 15.920 1.00 26.67 758 VAL A CA 1
ATOM 6077 C C . VAL A 1 758 ? 24.164 50.574 14.888 1.00 26.67 758 VAL A C 1
ATOM 6079 O O . VAL A 1 758 ? 25.249 50.813 14.370 1.00 26.67 758 VAL A O 1
ATOM 6082 N N . ASP A 1 759 ? 23.133 51.361 14.511 1.00 25.30 759 ASP A N 1
ATOM 6083 C CA . ASP A 1 759 ? 21.656 51.325 14.724 1.00 25.30 759 ASP A CA 1
ATOM 6084 C C . ASP A 1 759 ? 20.893 52.146 13.619 1.00 25.30 759 ASP A C 1
ATOM 6086 O O . ASP A 1 759 ? 21.381 52.260 12.495 1.00 25.30 759 ASP A O 1
ATOM 6090 N N . GLU A 1 760 ? 19.679 52.656 13.897 1.00 30.48 760 GLU A N 1
ATOM 6091 C CA . GLU A 1 760 ? 18.638 53.187 12.982 1.00 30.48 760 GLU A CA 1
ATOM 6092 C C . GLU A 1 760 ? 18.918 54.510 12.219 1.00 30.48 760 GLU A C 1
ATOM 6094 O O . GLU A 1 760 ? 19.579 55.420 12.719 1.00 30.48 760 GLU A O 1
ATOM 6099 N N . SER A 1 761 ? 18.255 54.685 11.058 1.00 24.11 761 SER A N 1
ATOM 6100 C CA . SER A 1 761 ? 17.767 55.989 10.551 1.00 24.11 761 SER A CA 1
ATOM 6101 C C . SER A 1 761 ? 16.680 55.818 9.467 1.00 24.11 761 SER A C 1
ATOM 6103 O O . SER A 1 761 ? 16.750 54.902 8.648 1.00 24.11 761 SER A O 1
ATOM 6105 N N . THR A 1 762 ? 15.668 56.691 9.457 1.00 28.36 762 THR A N 1
ATOM 6106 C CA . THR A 1 762 ? 14.408 56.535 8.697 1.00 28.36 762 THR A CA 1
ATOM 6107 C C . THR A 1 762 ? 14.414 57.205 7.318 1.00 28.36 762 THR A C 1
ATOM 6109 O O . THR A 1 762 ? 14.780 58.373 7.208 1.00 28.36 762 THR A O 1
ATOM 6112 N N . GLN A 1 763 ? 13.815 56.559 6.307 1.00 26.53 763 GLN A N 1
ATOM 6113 C CA . GLN A 1 763 ? 13.055 57.262 5.258 1.00 26.53 763 GLN A CA 1
ATOM 6114 C C . GLN A 1 763 ? 11.930 56.381 4.682 1.00 26.53 763 GLN A C 1
ATOM 6116 O O . GLN A 1 763 ? 12.145 55.211 4.381 1.00 26.53 763 GLN A O 1
ATOM 6121 N N . GLN A 1 764 ? 10.721 56.941 4.551 1.00 34.62 764 GLN A N 1
ATOM 6122 C CA . GLN A 1 764 ? 9.555 56.290 3.934 1.00 34.62 764 GLN A CA 1
ATOM 6123 C C . GLN A 1 764 ? 9.272 56.895 2.554 1.00 34.62 764 GLN A C 1
ATOM 6125 O O . GLN A 1 764 ? 9.110 58.111 2.467 1.00 34.62 764 GLN A O 1
ATOM 6130 N N . THR A 1 765 ? 9.062 56.054 1.537 1.00 25.70 765 THR A N 1
ATOM 6131 C CA . THR A 1 765 ? 8.301 56.398 0.319 1.00 25.70 765 THR A CA 1
ATOM 6132 C C . THR A 1 765 ? 7.687 55.143 -0.322 1.00 25.70 765 THR A C 1
ATOM 6134 O O . THR A 1 765 ? 8.386 54.184 -0.626 1.00 25.70 765 THR A O 1
ATOM 6137 N N . ASP A 1 766 ? 6.365 55.164 -0.511 1.00 33.44 766 ASP A N 1
ATOM 6138 C CA . ASP A 1 766 ? 5.562 54.423 -1.504 1.00 33.44 766 ASP A CA 1
ATOM 6139 C C . ASP A 1 766 ? 5.882 52.947 -1.839 1.00 33.44 766 ASP A C 1
ATOM 6141 O O . ASP A 1 766 ? 6.058 52.566 -2.997 1.00 33.44 766 ASP A O 1
ATOM 6145 N N . GLY A 1 767 ? 5.768 52.060 -0.845 1.00 36.09 767 GLY A N 1
ATOM 6146 C CA . GLY A 1 767 ? 5.703 50.600 -1.044 1.00 36.09 767 GLY A CA 1
ATOM 6147 C C . GLY A 1 767 ? 4.399 50.102 -1.698 1.00 36.09 767 GLY A C 1
ATOM 6148 O O . GLY A 1 767 ? 3.695 49.283 -1.108 1.00 36.09 767 GLY A O 1
ATOM 6149 N N . LYS A 1 768 ? 4.030 50.620 -2.882 1.00 42.84 768 LYS A N 1
ATOM 6150 C CA . LYS A 1 768 ? 2.772 50.276 -3.587 1.00 42.84 768 LYS A CA 1
ATOM 6151 C C . LYS A 1 768 ? 2.939 49.854 -5.053 1.00 42.84 768 LYS A C 1
ATOM 6153 O O . LYS A 1 768 ? 2.194 48.987 -5.514 1.00 42.84 768 LYS A O 1
ATOM 6158 N N . ASP A 1 769 ? 3.930 50.397 -5.760 1.00 46.72 769 ASP A N 1
ATOM 6159 C CA . ASP A 1 769 ? 4.269 49.961 -7.128 1.00 46.72 769 ASP A CA 1
ATOM 6160 C C . ASP A 1 769 ? 5.216 48.743 -7.153 1.00 46.72 769 ASP A C 1
ATOM 6162 O O . ASP A 1 769 ? 5.255 48.009 -8.142 1.00 46.72 769 ASP A O 1
ATOM 6166 N N . ASP A 1 770 ? 5.916 48.467 -6.048 1.00 59.12 770 ASP A N 1
ATOM 6167 C CA . ASP A 1 770 ? 6.867 47.352 -5.922 1.00 59.12 770 ASP A CA 1
ATOM 6168 C C . ASP A 1 770 ? 6.161 45.982 -6.008 1.00 59.12 770 ASP A C 1
ATOM 6170 O O . ASP A 1 770 ? 6.399 45.207 -6.932 1.00 59.12 770 ASP A O 1
ATOM 6174 N N . MET A 1 771 ? 5.153 45.750 -5.156 1.00 63.56 771 MET A N 1
ATOM 6175 C CA . MET A 1 771 ? 4.309 44.539 -5.179 1.00 63.56 771 MET A CA 1
ATOM 6176 C C . MET A 1 771 ? 3.590 44.341 -6.532 1.00 63.56 771 MET A C 1
ATOM 6178 O O . MET A 1 771 ? 3.408 43.219 -7.000 1.00 63.56 771 MET A O 1
ATOM 6182 N N . THR A 1 772 ? 3.206 45.437 -7.200 1.00 64.56 772 THR A N 1
ATOM 6183 C CA . THR A 1 772 ? 2.630 45.394 -8.558 1.00 64.56 772 THR A CA 1
ATOM 6184 C C . THR A 1 772 ? 3.654 44.879 -9.576 1.00 64.56 772 THR A C 1
ATOM 6186 O O . THR A 1 772 ? 3.326 44.066 -10.443 1.00 64.56 772 THR A O 1
ATOM 6189 N N . SER A 1 773 ? 4.903 45.328 -9.452 1.00 65.00 773 SER A N 1
ATOM 6190 C CA . SER A 1 773 ? 6.012 44.935 -10.320 1.00 65.00 773 SER A CA 1
ATOM 6191 C C . SER A 1 773 ? 6.442 43.483 -10.078 1.00 65.00 773 SER A C 1
ATOM 6193 O O . SER A 1 773 ? 6.673 42.762 -11.051 1.00 65.00 773 SER A O 1
ATOM 6195 N N . GLU A 1 774 ? 6.468 43.019 -8.819 1.00 72.62 774 GLU A N 1
ATOM 6196 C CA . GLU A 1 774 ? 6.750 41.616 -8.474 1.00 72.62 774 GLU A CA 1
ATOM 6197 C C . GLU A 1 774 ? 5.730 40.670 -9.121 1.00 72.62 774 GLU A C 1
ATOM 6199 O O . GLU A 1 774 ? 6.122 39.720 -9.798 1.00 72.62 774 GLU A O 1
ATOM 6204 N N . ILE A 1 775 ? 4.428 40.949 -8.981 1.00 68.38 775 ILE A N 1
ATOM 6205 C CA . ILE A 1 775 ? 3.351 40.107 -9.526 1.00 68.38 775 ILE A CA 1
ATOM 6206 C C . ILE A 1 775 ? 3.463 39.982 -11.054 1.00 68.38 775 ILE A C 1
ATOM 6208 O O . ILE A 1 775 ? 3.419 38.873 -11.592 1.00 68.38 775 ILE A O 1
ATOM 6212 N N . ILE A 1 776 ? 3.672 41.097 -11.764 1.00 67.81 776 ILE A N 1
ATOM 6213 C CA . ILE A 1 776 ? 3.813 41.097 -13.230 1.00 67.81 776 ILE A CA 1
ATOM 6214 C C . ILE A 1 776 ? 5.091 40.361 -13.664 1.00 67.81 776 ILE A C 1
ATOM 6216 O O . ILE A 1 776 ? 5.057 39.596 -14.632 1.00 67.81 776 ILE A O 1
ATOM 6220 N N . HIS A 1 777 ? 6.210 40.548 -12.957 1.00 67.75 777 HIS A N 1
ATOM 6221 C CA . HIS A 1 777 ? 7.458 39.831 -13.233 1.00 67.75 777 HIS A CA 1
ATOM 6222 C C . HIS A 1 777 ? 7.306 38.320 -12.999 1.00 67.75 777 HIS A C 1
ATOM 6224 O O . HIS A 1 777 ? 7.725 37.515 -13.832 1.00 67.75 777 HIS A O 1
ATOM 6230 N N . TYR A 1 778 ? 6.656 37.934 -11.900 1.00 65.00 778 TYR A N 1
ATOM 6231 C CA . TYR A 1 778 ? 6.404 36.546 -11.527 1.00 65.00 778 TYR A CA 1
ATOM 6232 C C . TYR A 1 778 ? 5.558 35.814 -12.579 1.00 65.00 778 TYR A C 1
ATOM 6234 O O . TYR A 1 778 ? 5.961 34.764 -13.077 1.00 65.00 778 TYR A O 1
ATOM 6242 N N . ILE A 1 779 ? 4.445 36.417 -13.014 1.00 66.31 779 ILE A N 1
ATOM 6243 C CA . ILE A 1 779 ? 3.553 35.851 -14.043 1.00 66.31 779 ILE A CA 1
ATOM 6244 C C . ILE A 1 779 ? 4.252 35.707 -15.410 1.00 66.31 779 ILE A C 1
ATOM 6246 O O . ILE A 1 779 ? 3.927 34.805 -16.185 1.00 66.31 779 ILE A O 1
ATOM 6250 N N . LYS A 1 780 ? 5.253 36.545 -15.715 1.00 61.91 780 LYS A N 1
ATOM 6251 C CA . LYS A 1 780 ? 6.070 36.438 -16.943 1.00 61.91 780 LYS A CA 1
ATOM 6252 C C . LYS A 1 780 ? 7.245 35.450 -16.826 1.00 61.91 780 LYS A C 1
ATOM 6254 O O . LYS A 1 780 ? 8.036 35.336 -17.766 1.00 61.91 780 LYS A O 1
ATOM 6259 N N . GLY A 1 781 ? 7.337 34.709 -15.718 1.00 55.22 781 GLY A N 1
ATOM 6260 C CA . GLY A 1 781 ? 8.378 33.727 -15.418 1.00 55.22 781 GLY A CA 1
ATOM 6261 C C . GLY A 1 781 ? 8.401 32.467 -16.301 1.00 55.22 781 GLY A C 1
ATOM 6262 O O . GLY A 1 781 ? 7.928 32.415 -17.441 1.00 55.22 781 GLY A O 1
ATOM 6263 N N . SER A 1 782 ? 9.065 31.416 -15.817 1.00 43.69 782 SER A N 1
ATOM 6264 C CA . SER A 1 782 ? 9.149 30.105 -16.490 1.00 43.69 782 SER A CA 1
ATOM 6265 C C . SER A 1 782 ? 8.228 29.039 -15.929 1.00 43.69 782 SER A C 1
ATOM 6267 O O . SER A 1 782 ? 7.920 28.099 -16.655 1.00 43.69 782 SER A O 1
ATOM 6269 N N . GLU A 1 783 ? 7.815 29.194 -14.682 1.00 51.97 783 GLU A N 1
ATOM 6270 C CA . GLU A 1 783 ? 7.080 28.216 -13.897 1.00 51.97 783 GLU A CA 1
ATOM 6271 C C . GLU A 1 783 ? 6.260 29.017 -12.879 1.00 51.97 783 GLU A C 1
ATOM 6273 O O . GLU A 1 783 ? 6.751 30.027 -12.368 1.00 51.97 783 GLU A O 1
ATOM 6278 N N . LEU A 1 784 ? 5.003 28.631 -12.673 1.00 61.94 784 LEU A N 1
ATOM 6279 C CA . LEU A 1 784 ? 4.058 29.324 -11.799 1.00 61.94 784 LEU A CA 1
ATOM 6280 C C . LEU A 1 784 ? 3.616 28.354 -10.707 1.00 61.94 784 LEU A C 1
ATOM 6282 O O . LEU A 1 784 ? 3.303 27.204 -11.005 1.00 61.94 784 LEU A O 1
ATOM 6286 N N . ASP A 1 785 ? 3.597 28.836 -9.472 1.00 64.00 785 ASP A N 1
ATOM 6287 C CA . ASP A 1 785 ? 3.196 28.088 -8.287 1.00 64.00 785 ASP A CA 1
ATOM 6288 C C . ASP A 1 785 ? 1.752 28.433 -7.897 1.00 64.00 785 ASP A C 1
ATOM 6290 O O . ASP A 1 785 ? 1.320 29.586 -8.009 1.00 64.00 785 ASP A O 1
ATOM 6294 N N . GLU A 1 786 ? 0.998 27.418 -7.481 1.00 58.84 786 GLU A N 1
ATOM 6295 C CA . GLU A 1 786 ? -0.436 27.530 -7.213 1.00 58.84 786 GLU A CA 1
ATOM 6296 C C . GLU A 1 786 ? -0.713 28.263 -5.889 1.00 58.84 786 GLU A C 1
ATOM 6298 O O . GLU A 1 786 ? -1.547 29.172 -5.856 1.00 58.84 786 GLU A O 1
ATOM 6303 N N . GLU A 1 787 ? 0.045 27.957 -4.828 1.00 62.69 787 GLU A N 1
ATOM 6304 C CA . GLU A 1 787 ? -0.088 28.599 -3.513 1.00 62.69 787 GLU A CA 1
ATOM 6305 C C . GLU A 1 787 ? 0.300 30.083 -3.590 1.00 62.69 787 GLU A C 1
ATOM 6307 O O . GLU A 1 787 ? -0.440 30.947 -3.111 1.00 62.69 787 GLU A O 1
ATOM 6312 N N . LYS A 1 788 ? 1.410 30.409 -4.270 1.00 63.31 788 LYS A N 1
ATOM 6313 C CA . LYS A 1 788 ? 1.864 31.800 -4.438 1.00 63.31 788 LYS A CA 1
ATOM 6314 C C . LYS A 1 788 ? 0.914 32.638 -5.309 1.00 63.31 788 LYS A C 1
ATOM 6316 O O . LYS A 1 788 ? 0.735 33.831 -5.056 1.00 63.31 788 LYS A O 1
ATOM 6321 N N . LEU A 1 789 ? 0.251 32.048 -6.309 1.00 67.25 789 LEU A N 1
ATOM 6322 C CA . LEU A 1 789 ? -0.813 32.742 -7.050 1.00 67.25 789 LEU A CA 1
ATOM 6323 C C . LEU A 1 789 ? -2.071 32.958 -6.195 1.00 67.25 789 LEU A C 1
ATOM 6325 O O . LEU A 1 789 ? -2.715 34.007 -6.309 1.00 67.25 789 LEU A O 1
ATOM 6329 N N . GLU A 1 790 ? -2.404 32.017 -5.310 1.00 66.38 790 GLU A N 1
ATOM 6330 C CA . GLU A 1 790 ? -3.520 32.176 -4.380 1.00 66.38 790 GLU A CA 1
ATOM 6331 C C . GLU A 1 790 ? -3.237 33.273 -3.330 1.00 66.38 790 GLU A C 1
ATOM 6333 O O . GLU A 1 790 ? -4.111 34.103 -3.061 1.00 66.38 790 GLU A O 1
ATOM 6338 N N . GLU A 1 791 ? -2.006 33.355 -2.809 1.00 70.81 791 GLU A N 1
ATOM 6339 C CA . GLU A 1 791 ? -1.529 34.420 -1.910 1.00 70.81 791 GLU A CA 1
ATOM 6340 C C . GLU A 1 791 ? -1.674 35.816 -2.543 1.00 70.81 791 GLU A C 1
ATOM 6342 O O . GLU A 1 791 ? -2.263 36.729 -1.945 1.00 70.81 791 GLU A O 1
ATOM 6347 N N . TYR A 1 792 ? -1.220 35.985 -3.789 1.00 68.44 792 TYR A N 1
ATOM 6348 C CA . TYR A 1 792 ? -1.400 37.241 -4.520 1.00 68.44 792 TYR A CA 1
ATOM 6349 C C . TYR A 1 792 ? -2.878 37.580 -4.757 1.00 68.44 792 TYR A C 1
ATOM 6351 O O . TYR A 1 792 ? -3.254 38.747 -4.650 1.00 68.44 792 TYR A O 1
ATOM 6359 N N . SER A 1 793 ? -3.743 36.591 -5.013 1.00 64.38 793 SER A N 1
ATOM 6360 C CA . SER A 1 793 ? -5.186 36.833 -5.185 1.00 64.38 793 SER A CA 1
ATOM 6361 C C . SER A 1 793 ? -5.873 37.368 -3.915 1.00 64.38 793 SER A C 1
ATOM 6363 O O . SER A 1 793 ? -6.843 38.125 -3.999 1.00 64.38 793 SER A O 1
ATOM 6365 N N . LYS A 1 794 ? -5.348 37.011 -2.732 1.00 69.25 794 LYS A N 1
ATOM 6366 C CA . LYS A 1 794 ? -5.891 37.369 -1.408 1.00 69.25 794 LYS A CA 1
ATOM 6367 C C . LYS A 1 794 ? -5.275 38.648 -0.822 1.00 69.25 794 LYS A C 1
ATOM 6369 O O . LYS A 1 794 ? -5.832 39.230 0.113 1.00 69.25 794 LYS A O 1
ATOM 6374 N N . THR A 1 795 ? -4.142 39.099 -1.361 1.00 70.62 795 THR A N 1
ATOM 6375 C CA . THR A 1 795 ? -3.380 40.253 -0.864 1.00 70.62 795 THR A CA 1
ATOM 6376 C C . THR A 1 795 ? -4.146 41.580 -1.008 1.00 70.62 795 THR A C 1
ATOM 6378 O O . THR A 1 795 ? -4.650 41.949 -2.072 1.00 70.62 795 THR A O 1
ATOM 6381 N N . ARG A 1 796 ? -4.231 42.346 0.091 1.00 58.06 796 ARG A N 1
ATOM 6382 C CA . ARG A 1 796 ? -4.914 43.653 0.138 1.00 58.06 796 ARG A CA 1
ATOM 6383 C C . ARG A 1 796 ? -4.021 44.768 -0.410 1.00 58.06 796 ARG A C 1
ATOM 6385 O O . ARG A 1 796 ? -2.913 44.962 0.070 1.00 58.06 796 ARG A O 1
ATOM 6392 N N . GLY A 1 797 ? -4.558 45.567 -1.333 1.00 58.50 797 GLY A N 1
ATOM 6393 C CA . GLY A 1 797 ? -3.925 46.794 -1.848 1.00 58.50 797 GLY A CA 1
ATOM 6394 C C . GLY A 1 797 ? -3.540 46.758 -3.330 1.00 58.50 797 GLY A C 1
ATOM 6395 O O . GLY A 1 797 ? -3.281 47.815 -3.901 1.00 58.50 797 GLY A O 1
ATOM 6396 N N . ILE A 1 798 ? -3.563 45.573 -3.947 1.00 64.81 798 ILE A N 1
ATOM 6397 C CA . ILE A 1 798 ? -3.379 45.350 -5.389 1.00 64.81 798 ILE A CA 1
ATOM 6398 C C . ILE A 1 798 ? -4.564 45.953 -6.173 1.00 64.81 798 ILE A C 1
ATOM 6400 O O . ILE A 1 798 ? -5.705 45.886 -5.706 1.00 64.81 798 ILE A O 1
ATOM 6404 N N . LYS A 1 799 ? -4.305 46.533 -7.358 1.00 62.94 799 LYS A N 1
ATOM 6405 C CA . LYS A 1 799 ? -5.349 47.049 -8.272 1.00 62.94 799 LYS A CA 1
ATOM 6406 C C . LYS A 1 799 ? -6.288 45.923 -8.714 1.00 62.94 799 LYS A C 1
ATOM 6408 O O . LYS A 1 799 ? -5.837 44.807 -8.954 1.00 62.94 799 LYS A O 1
ATOM 6413 N N . GLU A 1 800 ? -7.580 46.206 -8.851 1.00 61.06 800 GLU A N 1
ATOM 6414 C CA . GLU A 1 800 ? -8.591 45.175 -9.137 1.00 61.06 800 GLU A CA 1
ATOM 6415 C C . GLU A 1 800 ? -8.318 44.446 -10.464 1.00 61.06 800 GLU A C 1
ATOM 6417 O O . GLU A 1 800 ? -8.389 43.223 -10.533 1.00 61.06 800 GLU A O 1
ATOM 6422 N N . ASP A 1 801 ? -7.878 45.202 -11.470 1.00 57.81 801 ASP A N 1
ATOM 6423 C CA . ASP A 1 801 ? -7.417 44.759 -12.788 1.00 57.81 801 ASP A CA 1
ATOM 6424 C C . ASP A 1 801 ? -6.238 43.760 -12.750 1.00 57.81 801 ASP A C 1
ATOM 6426 O O . ASP A 1 801 ? -6.084 42.964 -13.677 1.00 57.81 801 ASP A O 1
ATOM 6430 N N . LEU A 1 802 ? -5.457 43.718 -11.664 1.00 61.88 802 LEU A N 1
ATOM 6431 C CA . LEU A 1 802 ? -4.390 42.728 -11.453 1.00 61.88 802 LEU A CA 1
ATOM 6432 C C . LEU A 1 802 ? -4.866 41.477 -10.693 1.00 61.88 802 LEU A C 1
ATOM 6434 O O . LEU A 1 802 ? -4.231 40.431 -10.798 1.00 61.88 802 LEU A O 1
ATOM 6438 N N . LYS A 1 803 ? -5.993 41.525 -9.968 1.00 62.34 803 LYS A N 1
ATOM 6439 C CA . LYS A 1 803 ? -6.558 40.335 -9.292 1.00 62.34 803 LYS A CA 1
ATOM 6440 C C . LYS A 1 803 ? -7.173 39.340 -10.277 1.00 62.34 803 LYS A C 1
ATOM 6442 O O . LYS A 1 803 ? -7.269 38.151 -9.984 1.00 62.34 803 LYS A O 1
ATOM 6447 N N . THR A 1 804 ? -7.544 39.809 -11.467 1.00 59.53 804 THR A N 1
ATOM 6448 C CA . THR A 1 804 ? -7.959 38.967 -12.597 1.00 59.53 804 THR A CA 1
ATOM 6449 C C . THR A 1 804 ? -6.844 38.053 -13.116 1.00 59.53 804 THR A C 1
ATOM 6451 O O . THR A 1 804 ? -7.152 37.031 -13.728 1.00 59.53 804 THR A O 1
ATOM 6454 N N . LEU A 1 805 ? -5.568 38.357 -12.843 1.00 64.25 805 LEU A N 1
ATOM 6455 C CA . LEU A 1 805 ? -4.437 37.585 -13.362 1.00 64.25 805 LEU A CA 1
ATOM 6456 C C . LEU A 1 805 ? -4.306 36.178 -12.747 1.00 64.25 805 LEU A C 1
ATOM 6458 O O . LEU A 1 805 ? -4.318 35.223 -13.525 1.00 64.25 805 LEU A O 1
ATOM 6462 N N . PRO A 1 806 ? -4.253 35.987 -11.407 1.00 62.00 806 PRO A N 1
ATOM 6463 C CA . PRO A 1 806 ? -4.315 34.648 -10.817 1.00 62.00 806 PRO A CA 1
ATOM 6464 C C . PRO A 1 806 ? -5.533 33.850 -11.283 1.00 62.00 806 PRO A C 1
ATOM 6466 O O . PRO A 1 806 ? -5.399 32.680 -11.622 1.00 62.00 806 PRO A O 1
ATOM 6469 N N . ILE A 1 807 ? -6.703 34.495 -11.387 1.00 61.91 807 ILE A N 1
ATOM 6470 C CA . ILE A 1 807 ? -7.944 33.852 -11.844 1.00 61.91 807 ILE A CA 1
ATOM 6471 C C . ILE A 1 807 ? -7.777 33.281 -13.259 1.00 61.91 807 ILE A C 1
ATOM 6473 O O . ILE A 1 807 ? -8.234 32.170 -13.504 1.00 61.91 807 ILE A O 1
ATOM 6477 N N . LEU A 1 808 ? -7.079 33.976 -14.165 1.00 63.19 808 LEU A N 1
ATOM 6478 C CA . LEU A 1 808 ? -6.743 33.449 -15.493 1.00 63.19 808 LEU A CA 1
ATOM 6479 C C . LEU A 1 808 ? -5.730 32.290 -15.433 1.00 63.19 808 LEU A C 1
ATOM 6481 O O . LEU A 1 808 ? -5.866 31.341 -16.200 1.00 63.19 808 LEU A O 1
ATOM 6485 N N . CYS A 1 809 ? -4.761 32.300 -14.517 1.00 63.72 809 CYS A N 1
ATOM 6486 C CA . CYS A 1 809 ? -3.864 31.153 -14.322 1.00 63.72 809 CYS A CA 1
ATOM 6487 C C . CYS A 1 809 ? -4.621 29.902 -13.828 1.00 63.72 809 CYS A C 1
ATOM 6489 O O . CYS A 1 809 ? -4.424 28.816 -14.373 1.00 63.72 809 CYS A O 1
ATOM 6491 N N . PHE A 1 810 ? -5.551 30.049 -12.877 1.00 60.97 810 PHE A N 1
ATOM 6492 C CA . PHE A 1 810 ? -6.429 28.954 -12.440 1.00 60.97 810 PHE A CA 1
ATOM 6493 C C . PHE A 1 810 ? -7.358 28.471 -13.573 1.00 60.97 810 PHE A C 1
ATOM 6495 O O . PHE A 1 810 ? -7.504 27.268 -13.785 1.00 60.97 810 PHE A O 1
ATOM 6502 N N . ASP A 1 811 ? -7.907 29.389 -14.380 1.00 61.44 811 ASP A N 1
ATOM 6503 C CA . ASP A 1 811 ? -8.726 29.077 -15.567 1.00 61.44 811 ASP A CA 1
ATOM 6504 C C . ASP A 1 811 ? -7.969 28.228 -16.616 1.00 61.44 811 ASP A C 1
ATOM 6506 O O . ASP A 1 811 ? -8.607 27.509 -17.388 1.00 61.44 811 ASP A O 1
ATOM 6510 N N . PHE A 1 812 ? -6.628 28.295 -16.645 1.00 58.84 812 PHE A N 1
ATOM 6511 C CA . PHE A 1 812 ? -5.770 27.438 -17.473 1.00 58.84 812 PHE A CA 1
ATOM 6512 C C . PHE A 1 812 ? -5.611 26.034 -16.884 1.00 58.84 812 PHE A C 1
ATOM 6514 O O . PHE A 1 812 ? -5.802 25.049 -17.599 1.00 58.84 812 PHE A O 1
ATOM 6521 N N . TRP A 1 813 ? -5.285 25.929 -15.591 1.00 56.22 813 TRP A N 1
ATOM 6522 C CA . TRP A 1 813 ? -5.131 24.639 -14.907 1.00 56.22 813 TRP A CA 1
ATOM 6523 C C . TRP A 1 813 ? -6.442 23.832 -14.891 1.00 56.22 813 TRP A C 1
ATOM 6525 O O . TRP A 1 813 ? -6.422 22.615 -15.087 1.00 56.22 813 TRP A O 1
ATOM 6535 N N . GLU A 1 814 ? -7.599 24.493 -14.788 1.00 56.72 814 GLU A N 1
ATOM 6536 C CA . GLU A 1 814 ? -8.914 23.840 -14.867 1.00 56.72 814 GLU A CA 1
ATOM 6537 C C . GLU A 1 814 ? -9.272 23.245 -16.245 1.00 56.72 814 GLU A C 1
ATOM 6539 O O . GLU A 1 814 ? -10.229 22.468 -16.331 1.00 56.72 814 GLU A O 1
ATOM 6544 N N . LEU A 1 815 ? -8.526 23.533 -17.324 1.00 54.88 815 LEU A N 1
ATOM 6545 C CA . LEU A 1 815 ? -8.807 22.978 -18.662 1.00 54.88 815 LEU A CA 1
ATOM 6546 C C . LEU A 1 815 ? -8.756 21.437 -18.711 1.00 54.88 815 LEU A C 1
ATOM 6548 O O . LEU A 1 815 ? -9.299 20.848 -19.645 1.00 54.88 815 LEU A O 1
ATOM 6552 N N . GLY A 1 816 ? -8.140 20.781 -17.719 1.00 44.47 816 GLY A N 1
ATOM 6553 C CA . GLY A 1 816 ? -8.152 19.321 -17.565 1.00 44.47 816 GLY A CA 1
ATOM 6554 C C . GLY A 1 816 ? -9.328 18.742 -16.761 1.00 44.47 816 GLY A C 1
ATOM 6555 O O . GLY A 1 816 ? -9.571 17.543 -16.858 1.00 44.47 816 GLY A O 1
ATOM 6556 N N . ASN A 1 817 ? -10.060 19.557 -15.987 1.00 44.06 817 ASN A N 1
ATOM 6557 C CA . ASN A 1 817 ? -10.964 19.089 -14.919 1.00 44.06 817 ASN A CA 1
ATOM 6558 C C . ASN A 1 817 ? -12.436 19.534 -15.064 1.00 44.06 817 ASN A C 1
ATOM 6560 O O . ASN A 1 817 ? -13.250 19.280 -14.174 1.00 44.06 817 ASN A O 1
ATOM 6564 N N . SER A 1 818 ? -12.814 20.206 -16.156 1.00 41.91 818 SER A N 1
ATOM 6565 C CA . SER A 1 818 ? -14.172 20.751 -16.303 1.00 41.91 818 SER A CA 1
ATOM 6566 C C . SER A 1 818 ? -15.239 19.667 -16.525 1.00 41.91 818 SER A C 1
ATOM 6568 O O . SER A 1 818 ? -15.230 18.959 -17.531 1.00 41.91 818 SER A O 1
ATOM 6570 N N . THR A 1 819 ? -16.205 19.584 -15.605 1.00 43.66 819 THR A N 1
ATOM 6571 C CA . THR A 1 819 ? -17.385 18.699 -15.678 1.00 43.66 819 THR A CA 1
ATOM 6572 C C . THR A 1 819 ? -18.669 19.416 -16.128 1.00 43.66 819 THR A C 1
ATOM 6574 O O . THR A 1 819 ? -19.724 18.784 -16.216 1.00 43.66 819 THR A O 1
ATOM 6577 N N . ASP A 1 820 ? -18.613 20.721 -16.432 1.00 40.62 820 ASP A N 1
ATOM 6578 C CA . ASP A 1 820 ? -19.787 21.495 -16.860 1.00 40.62 820 ASP A CA 1
ATOM 6579 C C . ASP A 1 820 ? -20.105 21.262 -18.347 1.00 40.62 820 ASP A C 1
ATOM 6581 O O . ASP A 1 820 ? -19.309 21.518 -19.251 1.00 40.62 820 ASP A O 1
ATOM 6585 N N . THR A 1 821 ? -21.324 20.792 -18.600 1.00 42.09 821 THR A N 1
ATOM 6586 C CA . THR A 1 821 ? -21.817 20.396 -19.922 1.00 42.09 821 THR A CA 1
ATOM 6587 C C . THR A 1 821 ? -22.370 21.552 -20.759 1.00 42.09 821 THR A C 1
ATOM 6589 O O . THR A 1 821 ? -22.701 21.337 -21.925 1.00 42.09 821 THR A O 1
ATOM 6592 N N . LYS A 1 822 ? -22.498 22.774 -20.217 1.00 42.88 822 LYS A N 1
ATOM 6593 C CA . LYS A 1 822 ? -23.226 23.865 -20.902 1.00 42.88 822 LYS A CA 1
ATOM 6594 C C . LYS A 1 822 ? -22.372 24.759 -21.800 1.00 42.88 822 LYS A C 1
ATOM 6596 O O . LYS A 1 822 ? -22.893 25.249 -22.802 1.00 42.88 822 LYS A O 1
ATOM 6601 N N . LYS A 1 823 ? -21.084 24.948 -21.493 1.00 43.09 823 LYS A N 1
ATOM 6602 C CA . LYS A 1 823 ? -20.063 25.498 -22.409 1.00 43.09 823 LYS A CA 1
ATOM 6603 C C . LYS A 1 823 ? -18.684 24.957 -22.004 1.00 43.09 823 LYS A C 1
ATOM 6605 O O . LYS A 1 823 ? -18.179 25.401 -20.975 1.00 43.09 823 LYS A O 1
ATOM 6610 N N . PRO A 1 824 ? -18.044 24.061 -22.777 1.00 42.12 824 PRO A N 1
ATOM 6611 C CA . PRO A 1 824 ? -16.704 23.595 -22.433 1.00 42.12 824 PRO A CA 1
ATOM 6612 C C . PRO A 1 824 ? -15.706 24.761 -22.486 1.00 42.12 824 PRO A C 1
ATOM 6614 O O . PRO A 1 824 ? -15.634 25.470 -23.495 1.00 42.12 824 PRO A O 1
ATOM 6617 N N . LYS A 1 825 ? -14.908 24.944 -21.423 1.00 48.94 825 LYS A N 1
ATOM 6618 C CA . LYS A 1 825 ? -13.721 25.811 -21.468 1.00 48.94 825 LYS A CA 1
ATOM 6619 C C . LYS A 1 825 ? -12.755 25.205 -22.492 1.00 48.94 825 LYS A C 1
ATOM 6621 O O . LYS A 1 825 ? -12.174 24.153 -22.255 1.00 48.94 825 LYS A O 1
ATOM 6626 N N . THR A 1 826 ? -12.613 25.832 -23.657 1.00 49.12 826 THR A N 1
ATOM 6627 C CA . THR A 1 826 ? -11.664 25.385 -24.691 1.00 49.12 826 THR A CA 1
ATOM 6628 C C . THR A 1 826 ? -10.364 26.173 -24.600 1.00 49.12 826 THR A C 1
ATOM 6630 O O . THR A 1 826 ? -10.375 27.359 -24.261 1.00 49.12 826 THR A O 1
ATOM 6633 N N . TYR A 1 827 ? -9.254 25.548 -25.001 1.00 45.56 827 TYR A N 1
ATOM 6634 C CA . TYR A 1 827 ? -7.954 26.213 -25.131 1.00 45.56 827 TYR A CA 1
ATOM 6635 C C . TYR A 1 827 ? -8.036 27.519 -25.945 1.00 45.56 827 TYR A C 1
ATOM 6637 O O . TYR A 1 827 ? -7.439 28.519 -25.560 1.00 45.56 827 TYR A O 1
ATOM 6645 N N . TYR A 1 828 ? -8.843 27.551 -27.013 1.00 44.09 828 TYR A N 1
ATOM 6646 C CA . TYR A 1 828 ? -9.094 28.763 -27.801 1.00 44.09 828 TYR A CA 1
ATOM 6647 C C . TYR A 1 828 ? -9.792 29.854 -26.980 1.00 44.09 828 TYR A C 1
ATOM 6649 O O . TYR A 1 828 ? -9.264 30.955 -26.866 1.00 44.09 828 TYR A O 1
ATOM 6657 N N . SER A 1 829 ? -10.913 29.535 -26.319 1.00 54.94 829 SER A N 1
ATOM 6658 C CA . SER A 1 829 ? -11.618 30.499 -25.457 1.00 54.94 829 SER A CA 1
ATOM 6659 C C . SER A 1 829 ? -10.785 30.999 -24.273 1.00 54.94 829 SER A C 1
ATOM 6661 O O . SER A 1 829 ? -11.057 32.079 -23.759 1.00 54.94 829 SER A O 1
ATOM 6663 N N . PHE A 1 830 ? -9.773 30.238 -23.846 1.00 57.34 830 PHE A N 1
ATOM 6664 C CA . PHE A 1 830 ? -8.820 30.670 -22.831 1.00 57.34 830 PHE A CA 1
ATOM 6665 C C . PHE A 1 830 ? -7.727 31.586 -23.407 1.00 57.34 830 PHE A C 1
ATOM 6667 O O . PHE A 1 830 ? -7.522 32.697 -22.920 1.00 57.34 830 PHE A O 1
ATOM 6674 N N . ARG A 1 831 ? -7.074 31.163 -24.496 1.00 53.56 831 ARG A N 1
ATOM 6675 C CA . ARG A 1 831 ? -6.070 31.953 -25.228 1.00 53.56 831 ARG A CA 1
ATOM 6676 C C . ARG A 1 831 ? -6.613 33.328 -25.623 1.00 53.56 831 ARG A C 1
ATOM 6678 O O . ARG A 1 831 ? -5.914 34.327 -25.504 1.00 53.56 831 ARG A O 1
ATOM 6685 N N . ASP A 1 832 ? -7.869 33.386 -26.052 1.00 58.09 832 ASP A N 1
ATOM 6686 C CA . ASP A 1 832 ? -8.498 34.626 -26.502 1.00 58.09 832 ASP A CA 1
ATOM 6687 C C . ASP A 1 832 ? -8.843 35.576 -25.328 1.00 58.09 832 ASP A C 1
ATOM 6689 O O . ASP A 1 832 ? -8.930 36.783 -25.548 1.00 58.09 832 ASP A O 1
ATOM 6693 N N . LYS A 1 833 ? -8.937 35.079 -24.077 1.00 64.75 833 LYS A N 1
ATOM 6694 C CA . LYS A 1 833 ? -8.920 35.928 -22.864 1.00 64.75 833 LYS A CA 1
ATOM 6695 C C . LYS A 1 833 ? -7.523 36.491 -22.596 1.00 64.75 833 LYS A C 1
ATOM 6697 O O . LYS A 1 833 ? -7.393 37.693 -22.391 1.00 64.75 833 LYS A O 1
ATOM 6702 N N . ILE A 1 834 ? -6.485 35.647 -22.621 1.00 64.38 834 ILE A N 1
ATOM 6703 C CA . ILE A 1 834 ? -5.092 36.080 -22.394 1.00 64.38 834 ILE A CA 1
ATOM 6704 C C . ILE A 1 834 ? -4.674 37.153 -23.403 1.00 64.38 834 ILE A C 1
ATOM 6706 O O . ILE A 1 834 ? -4.128 38.178 -23.013 1.00 64.38 834 ILE A O 1
ATOM 6710 N N . ASN A 1 835 ? -5.005 36.969 -24.683 1.00 59.50 835 ASN A N 1
ATOM 6711 C CA . ASN A 1 835 ? -4.699 37.930 -25.745 1.00 59.50 835 ASN A CA 1
ATOM 6712 C C . ASN A 1 835 ? -5.422 39.288 -25.593 1.00 59.50 835 ASN A C 1
ATOM 6714 O O . ASN A 1 835 ? -5.088 40.228 -26.315 1.00 59.50 835 ASN A O 1
ATOM 6718 N N . ALA A 1 836 ? -6.421 39.393 -24.707 1.00 65.38 836 ALA A N 1
ATOM 6719 C CA . ALA A 1 836 ? -7.157 40.624 -24.418 1.00 65.38 836 ALA A CA 1
ATOM 6720 C C . ALA A 1 836 ? -6.670 41.346 -23.143 1.00 65.38 836 ALA A C 1
ATOM 6722 O O . ALA A 1 836 ? -6.963 42.532 -22.969 1.00 65.38 836 ALA A O 1
ATOM 6723 N N . ASP A 1 837 ? -5.919 40.669 -22.267 1.00 66.38 837 ASP A N 1
ATOM 6724 C CA . ASP A 1 837 ? -5.353 41.253 -21.049 1.00 66.38 837 ASP A CA 1
ATOM 6725 C C . ASP A 1 837 ? -3.932 41.781 -21.311 1.00 66.38 837 ASP A C 1
ATOM 6727 O O . ASP A 1 837 ? -2.977 41.034 -21.540 1.00 66.38 837 ASP A O 1
ATOM 6731 N N . LYS A 1 838 ? -3.787 43.107 -21.240 1.00 68.81 838 LYS A N 1
ATOM 6732 C CA . LYS A 1 838 ? -2.532 43.829 -21.508 1.00 68.81 838 LYS A CA 1
ATOM 6733 C C . LYS A 1 838 ? -1.385 43.419 -20.583 1.00 68.81 838 LYS A C 1
ATOM 6735 O O . LYS A 1 838 ? -0.222 43.561 -20.951 1.00 68.81 838 LYS A O 1
ATOM 6740 N N . ASN A 1 839 ? -1.674 42.896 -19.395 1.00 64.25 839 ASN A N 1
ATOM 6741 C CA . ASN A 1 839 ? -0.631 42.478 -18.466 1.00 64.25 839 ASN A CA 1
ATOM 6742 C C . ASN A 1 839 ? 0.104 41.225 -18.971 1.00 64.25 839 ASN A C 1
ATOM 6744 O O . ASN A 1 839 ? 1.307 41.098 -18.738 1.00 64.25 839 ASN A O 1
ATOM 6748 N N . PHE A 1 840 ? -0.562 40.351 -19.738 1.00 60.84 840 PHE A N 1
ATOM 6749 C CA . PHE A 1 840 ? 0.063 39.193 -20.388 1.00 60.84 840 PHE A CA 1
ATOM 6750 C C . PHE A 1 840 ? 0.849 39.539 -21.664 1.00 60.84 840 PHE A C 1
ATOM 6752 O O . PHE A 1 840 ? 1.509 38.651 -22.207 1.00 60.84 840 PHE A O 1
ATOM 6759 N N . GLU A 1 841 ? 0.853 40.790 -22.134 1.00 59.66 841 GLU A N 1
ATOM 6760 C CA . GLU A 1 841 ? 1.554 41.184 -23.363 1.00 59.66 841 GLU A CA 1
ATOM 6761 C C . GLU A 1 841 ? 3.068 40.888 -23.272 1.00 59.66 841 GLU A C 1
ATOM 6763 O O . GLU A 1 841 ? 3.731 41.235 -22.285 1.00 59.66 841 GLU A O 1
ATOM 6768 N N . ASN A 1 842 ? 3.619 40.216 -24.289 1.00 54.41 842 ASN A N 1
ATOM 6769 C CA . ASN A 1 842 ? 4.981 39.646 -24.317 1.00 54.41 842 ASN A CA 1
ATOM 6770 C C . ASN A 1 842 ? 5.275 38.536 -23.276 1.00 54.41 842 ASN A C 1
ATOM 6772 O O . ASN A 1 842 ? 6.437 38.196 -23.043 1.00 54.41 842 ASN A O 1
ATOM 6776 N N . SER A 1 843 ? 4.261 37.943 -22.637 1.00 61.59 843 SER A N 1
ATOM 6777 C CA . SER A 1 843 ? 4.439 36.718 -21.837 1.00 61.59 843 SER A CA 1
ATOM 6778 C C . SER A 1 843 ? 4.637 35.482 -22.727 1.00 61.59 843 SER A C 1
ATOM 6780 O O . SER A 1 843 ? 4.378 35.500 -23.929 1.00 61.59 843 SER A O 1
ATOM 6782 N N . LYS A 1 844 ? 5.016 34.343 -22.132 1.00 58.72 844 LYS A N 1
ATOM 6783 C CA . LYS A 1 844 ? 5.048 33.048 -22.845 1.00 58.72 844 LYS A CA 1
ATOM 6784 C C . LYS A 1 844 ? 3.662 32.539 -23.269 1.00 58.72 844 LYS A C 1
ATOM 6786 O O . LYS A 1 844 ? 3.601 31.598 -24.061 1.00 58.72 844 LYS A O 1
ATOM 6791 N N . LEU A 1 845 ? 2.589 33.138 -22.746 1.00 55.28 845 LEU A N 1
ATOM 6792 C CA . LEU A 1 845 ? 1.196 32.782 -23.020 1.00 55.28 845 LEU A CA 1
ATOM 6793 C C . LEU A 1 845 ? 0.583 33.648 -24.141 1.00 55.28 845 LEU A C 1
ATOM 6795 O O . LEU A 1 845 ? -0.239 33.136 -24.898 1.00 55.28 845 LEU A O 1
ATOM 6799 N N . ASP A 1 846 ? 1.052 34.891 -24.334 1.00 56.31 846 ASP A N 1
ATOM 6800 C CA . ASP A 1 846 ? 0.767 35.763 -25.499 1.00 56.31 846 ASP A CA 1
ATOM 6801 C C . ASP A 1 846 ? 1.515 35.273 -26.757 1.00 56.31 846 ASP A C 1
ATOM 6803 O O . ASP A 1 846 ? 2.345 35.952 -27.363 1.00 56.31 846 ASP A O 1
ATOM 6807 N N . ARG A 1 847 ? 1.237 34.028 -27.159 1.00 50.44 847 ARG A N 1
ATOM 6808 C CA . ARG A 1 847 ? 1.688 33.463 -28.434 1.00 50.44 847 ARG A CA 1
ATOM 6809 C C . ARG A 1 847 ? 0.631 33.678 -29.508 1.00 50.44 847 ARG A C 1
ATOM 6811 O O . ARG A 1 847 ? -0.137 32.777 -29.849 1.00 50.44 847 ARG A O 1
ATOM 6818 N N . LYS A 1 848 ? 0.661 34.871 -30.102 1.00 42.12 848 LYS A N 1
ATOM 6819 C CA . LYS A 1 848 ? 0.103 35.110 -31.440 1.00 42.12 848 LYS A CA 1
ATOM 6820 C C . LYS A 1 848 ? 0.795 34.153 -32.417 1.00 42.12 848 LYS A C 1
ATOM 6822 O O . LYS A 1 848 ? 2.016 34.169 -32.545 1.00 42.12 848 LYS A O 1
ATOM 6827 N N . SER A 1 849 ? 0.023 33.269 -33.043 1.00 31.11 849 SER A N 1
ATOM 6828 C CA . SER A 1 849 ? 0.545 32.220 -33.921 1.00 31.11 849 SER A CA 1
ATOM 6829 C C . SER A 1 849 ? 0.958 32.776 -35.283 1.00 31.11 849 SER A C 1
ATOM 6831 O O . SER A 1 849 ? 0.102 33.264 -36.023 1.00 31.11 849 SER A O 1
ATOM 6833 N N . THR A 1 850 ? 2.237 32.622 -35.622 1.00 31.19 850 THR A N 1
ATOM 6834 C CA . THR A 1 850 ? 2.675 32.319 -36.997 1.00 31.19 850 THR A CA 1
ATOM 6835 C C . THR A 1 850 ? 2.515 30.834 -37.283 1.00 31.19 850 THR A C 1
ATOM 6837 O O . THR A 1 850 ? 2.805 30.057 -36.342 1.00 31.19 850 THR A O 1
#

Nearest PDB structures (foldseek):
  5aq0-assembly1_A  TM=5.090E-01  e=2.350E-01  Homo sapiens
  8yz6-assembly1_C  TM=2.588E-01  e=3.150E+00  Severe acute respiratory syndrome coronavirus 2
  8zc2-assembly1_B  TM=2.097E-01  e=2.696E+00  Severe acute respiratory syndrome coronavirus 2

Sequence (850 aa):
MELLVHGTKQGYKSSFIPNSQPTFSLGDIRNGVNNENPLGKSAYSIAFFNGGIVYTKYTIIRDTLRAYATGNIAFSLFLPANRELGGKGADVKSLLDKLSKFYIEEYVRDNNVNRGETTLIHEDWSFLQDITTEYTEQEKNRKDEEIASGTDDPAFHYYKSDIDLIELLDKPYQEEYSRYRQILFIDSNLQGASNPLNVLKNSGIELNPDLKNEYYYLNNYNSHKGIKITANNQARSDKKGENKIRAKWHIEINYSKDDRSFRPINAKGTISDPSSEIHKYIEIKGNQIMLKYDAFDNPIKKEKKVTFEIKDHYGINIEGAEIQIDNLKWYKVDGSSITKVFCGEDIIKPFKISARKESENLYSEVVTFMPDTQNEPVLLNLQKQKKVKIFVIDNENGNYIPNFKFWCNDGKGYRENISEMIFVNDEIGKTWIIKVSKIEGQVNYLGKIEYCPAEKNDIIVHCHKSIKGNSPNVAYKIDPGEHGKKAEKCPEYSNSSTGDDLDKNIIVPNPGYVFKNWELVDGIHVAKYEKKIPIFKKAITILKSPAGIVSAIVSVLVIFGSIWAINKLPDKNNLFVESQISLKQINDYVEGNSLFLDTLNNIKDKWEAQKKSYITEYGGGCFGGEKNVNDSKVIEIWQPVKNTIDSAITKRVLINSKDFSALKKLHYSNTQHSFKSAIEKIESTKYEDVARQLGITSQLTLTQIAEKINEILNIKSSIIESPSTTSENTERKPAKQNEKSGKDEGLKTKTSPPKANVDESTQQTDGKDDMTSEIIHYIKGSELDEEKLEEYSKTRGIKEDLKTLPILCFDFWELGNSTDTKKPKTYYSFRDKINADKNFENSKLDRKST

Mean predicted aligned error: 23.17 Å

Foldseek 3Di:
DWKKKAPPPVGIAIRPDGPDDDQDDDDAFWPQDAADLQQQPKKWKWAADDQWIKTKIWHWAFEVVVVRGIGTIMIIDIDHQFKAKPLGLVVSCVLRCVQVVVCCVPQNDPRYRPPPDPDHDDDDPVVNVVSCVVIDMDTDPDHDDNAHAADAKEEEEEDADPVSSSLCRNQVDFPQRNHHRMYIYHHPVCPDSNTPCSTTIGPPHYDDTDSLFDKAFADPDACVLVKWKDWQNRTAHPDDPSRIHTQQTKMWIWHDDPVLFFPTDTFIDGNSDCVGRCVVQWDQDHRYIYGPCCCSVVTHTDKFKAKAFEAAPVRHFDAFKWKDKAPDDTDTDHGGMDIDMQIGVQQADKIWMWIGDVVQQWIFDIDIDHRSPHDDHHYHHTWRKAKAFEFEAAQPPGDTDAFKWKAKPDPPGTDTRDGMDMATHVRLQDWIWMWIWDDDPQKIWTWIDTDRNVVDRYHYTHTYIDGNDDDPQLWQAEALAPFWDFDPPQDRTDSDPFCPVPDLVRIGGHPQWHFDGWDQDPSHTYTDIDGDPDPDDDDDDDDDDDDDDDDPPVLVVLVVLQVVVVVPDDDDDDDDDPDQDDLVNLCCQLQAQALQLVVLVVVLVSLVVVLVVVQDDADPDPDGDRDGDPVVVSCSNRVSSNVSSVLSNVLLVCVQVQVLVVNLVDDHHPNLVLLNVLSVPQDPVCSVVLVVQLPGCNRPTSNRSSVSSVVSVVVVVPPPDDDDDDDDDDDDDDDDDDDDDDDDDDDDDDDDDDDDDDDDDDDDDDPQVVLVVCLLVQQLDDDHDLVVLVVNLPDPRDDPLSNVSSVLVVLVVCLVPDPDPPDRSDPVVSLVVLCVRPSCVPGPSVDPDD

Radius of gyration: 47.49 Å; Cα contacts (8 Å, |Δi|>4): 1289; chains: 1; bounding box: 99×99×145 Å

Secondary structure (DSSP, 8-state):
-EEEEEEETTEEEETTSTTPPPS--PPP-B-S---STTTT-EEEEEEEETTEEEEEEEEEEEETTTTTEEEEEEEEEEEETTEEETTHHHHHHHHHHHHHHHHHHHHEETTEES-S-SSPPP---THHHHHHHT--EEE-SS--------SBPPEEEEESSHHHHHHHHH----GGGTTBS-EEEEEGGG-STT-GGGTB---SPBP---TTS-EEEE-S--GGG--EEEETTEE--SSTTTTEEETTS-EEEEE-S-TTTBPPEEEEE-TT-TTSGGGGTEEEETTEEEE-THHHHS--B-EEEEEEEEE-TTS-B--S-EEEETTS--EE-SSSEEEEEEEGGGGSS-EEEEEEEGGGTEEE--EEE-TTT--S-EEEEEEEEEEEEEEEEETTT--B--S-EEEETTTTEEEES--EEEEEGGGTTSPEEEEEEEEETTEEEEEEEEE-TTT-SSEEEEEEEEE--------EEEE--TTEEE-TT--SEESSTT-TTS-GGGEEEPTTEEEEEEEEETTEEEEEEEE---PPP---------SS---TTHHHHHHHHHHHHHTTS--------TTPPPHHHHHHHHTSS---HHHHHHHHHHHHHHHHHHH-----SSS-------HHHHHHHHHHHHHHHHHHHHHHHHHHHT-HHHHTTS---GGGHHHHHHHHTS-GGGHHHHHHHT---TTS-HHHHHHHHHHHHHHHHTSS----------------------------------------------TTHHHHHHHHHHHTSS---HHHHHHHHH-TTS-HHHHHHHHHHHHHHGGGT---SSS---HHHHHHHHTT-GGGTTSSS-----

Solvent-accessible surface area (backbone atoms only — not comparable to full-atom values): 50574 Å² total; per-residue (Å²): 123,46,48,38,36,39,54,47,102,83,45,64,53,28,63,98,39,88,91,52,84,62,98,69,81,84,74,88,51,66,58,81,45,76,64,72,60,21,50,71,34,60,36,38,33,44,32,33,52,98,61,19,41,37,42,31,37,36,36,28,27,26,36,50,89,62,80,56,36,53,47,44,41,31,45,30,42,38,36,50,60,59,43,40,45,77,60,37,21,54,41,53,49,51,51,44,49,51,57,53,48,53,51,42,73,74,59,35,48,97,45,20,44,46,82,76,59,97,60,83,73,85,80,84,64,66,63,60,55,61,63,48,72,77,59,52,80,42,75,49,89,50,86,75,77,84,65,52,41,28,86,40,57,25,30,31,32,71,33,86,46,75,64,53,46,25,53,50,55,62,55,68,86,51,78,91,49,43,53,19,44,29,39,38,40,33,58,51,92,32,66,71,74,40,21,53,69,74,38,36,46,55,59,87,43,76,58,83,79,68,85,73,49,47,70,31,30,55,71,72,62,56,54,89,78,58,49,44,42,32,46,68,94,38,74,52,50,76,50,90,76,51,29,64,44,48,18,69,36,53,35,38,43,37,36,67,72,64,66,84,21,26,56,62,47,78,28,46,37,33,70,66,42,85,84,26,52,43,58,83,45,40,46,76,58,84,46,31,36,38,68,50,57,62,67,67,78,60,52,55,60,33,78,40,71,45,42,38,35,32,20,35,87,87,67,49,74,40,64,64,29,31,38,27,54,59,94,52,74,73,43,76,39,76,53,34,51,50,75,48,77,31,54,22,67,52,18,78,37,78,44,42,36,36,38,35,32,76,96,72,38,26,38,29,68,79,46,73,50,37,48,71,83,45,83,67,67,47,77,39,49,26,37,43,52,48,76,27,45,52,45,39,27,36,67,89,77,68,46,76,55,78,78,35,40,38,37,35,62,96,81,76,37,76,48,65,67,68,56,64,49,78,32,50,52,73,52,24,78,36,75,40,54,37,37,39,36,39,79,56,95,64,38,36,36,44,24,69,44,82,46,35,56,70,83,40,71,56,49,72,37,52,20,44,82,41,70,80,70,87,71,81,82,61,65,27,36,58,41,44,42,99,58,32,36,70,33,102,81,40,71,68,53,35,78,40,95,65,41,80,84,54,65,81,74,35,47,45,48,37,95,61,42,41,77,71,51,61,44,73,51,99,65,28,35,32,44,38,70,45,75,56,75,82,72,80,79,85,82,92,80,88,83,84,85,79,93,86,86,87,58,86,72,59,56,64,56,42,54,56,50,53,58,54,51,60,80,68,64,80,93,74,84,89,81,94,70,90,80,78,73,52,73,63,63,50,50,61,42,62,46,34,44,53,60,42,60,71,58,50,48,53,51,48,52,47,47,64,54,48,57,57,58,72,54,64,68,83,60,92,57,103,69,84,59,92,66,79,62,64,59,71,62,54,48,68,61,51,47,53,56,48,52,51,50,54,50,38,46,51,53,36,52,38,56,59,72,49,41,62,80,61,55,77,74,58,91,72,44,82,68,32,40,61,28,52,63,31,58,67,71,57,51,82,93,42,46,68,64,48,48,61,72,62,59,84,44,72,89,46,35,40,53,61,51,18,50,53,47,48,50,64,57,51,62,60,73,76,63,85,73,85,87,89,88,87,84,83,89,82,92,87,85,93,81,88,79,91,83,86,93,84,90,86,90,87,87,87,88,82,82,87,88,91,82,90,77,89,84,91,86,91,86,88,80,79,91,62,63,56,66,55,49,50,52,56,53,51,78,50,54,92,74,85,58,70,68,64,36,52,51,59,57,69,50,86,85,68,59,72,85,60,46,52,50,44,56,52,55,51,59,56,66,44,62,82,69,74,81,62,86,88,70,74,79,42,73,64,70,50,50,60,49,48,71,70,40,75,86,41,62,87,25,90,78,48,66,81,83,128